Protein AF-A0A6G0T9H3-F1 (afdb_monomer_lite)

Structure (mmCIF, N/CA/C/O backbone):
data_AF-A0A6G0T9H3-F1
#
_entry.id   AF-A0A6G0T9H3-F1
#
loop_
_atom_site.group_PDB
_atom_site.id
_atom_site.type_symbol
_atom_site.label_atom_id
_atom_site.label_alt_id
_atom_site.label_comp_id
_atom_site.label_asym_id
_atom_site.label_entity_id
_atom_site.label_seq_id
_atom_site.pdbx_PDB_ins_code
_atom_site.Cartn_x
_atom_site.Cartn_y
_atom_site.Cartn_z
_atom_site.occupancy
_atom_site.B_iso_or_equiv
_atom_site.auth_seq_id
_atom_site.auth_comp_id
_atom_site.auth_asym_id
_atom_site.auth_atom_id
_atom_site.pdbx_PDB_model_num
ATOM 1 N N . MET A 1 1 ? -51.047 -26.917 -17.873 1.00 32.47 1 MET A N 1
ATOM 2 C CA . MET A 1 1 ? -50.216 -27.443 -18.977 1.00 32.47 1 MET A CA 1
ATOM 3 C C . MET A 1 1 ? -48.774 -27.392 -18.493 1.00 32.47 1 MET A C 1
ATOM 5 O O . MET A 1 1 ? -48.201 -26.317 -18.438 1.00 32.47 1 MET A O 1
ATOM 9 N N . SER A 1 2 ? -48.414 -28.377 -17.665 1.00 25.59 2 SER A N 1
ATOM 10 C CA . SER A 1 2 ? -47.609 -29.581 -17.987 1.00 25.59 2 SER A CA 1
ATOM 11 C C . SER A 1 2 ? -46.122 -29.297 -17.717 1.00 25.59 2 SER A C 1
ATOM 13 O O . SER A 1 2 ? -45.479 -28.662 -18.540 1.00 25.59 2 SER A O 1
ATOM 15 N N . SER A 1 3 ? -45.579 -29.467 -16.505 1.00 21.31 3 SER A N 1
ATOM 16 C CA . SER A 1 3 ? -45.276 -30.705 -15.750 1.00 21.31 3 SER A CA 1
ATOM 17 C C . SER A 1 3 ? -44.363 -31.693 -16.484 1.00 21.31 3 SER A C 1
ATOM 19 O O . SER A 1 3 ? -44.650 -32.020 -17.631 1.00 21.31 3 SER A O 1
ATOM 21 N N . SER A 1 4 ? -43.418 -32.271 -15.720 1.00 24.11 4 SER A N 1
ATOM 22 C CA . SER A 1 4 ? -42.729 -33.572 -15.895 1.00 24.11 4 SER A CA 1
ATOM 23 C C . SER A 1 4 ? -41.318 -33.571 -16.510 1.00 24.11 4 SER A C 1
ATOM 25 O O . SER A 1 4 ? -41.068 -32.803 -17.423 1.00 24.11 4 SER A O 1
ATOM 27 N N . PHE A 1 5 ? -40.335 -34.381 -16.082 1.00 24.72 5 PHE A N 1
ATOM 28 C CA . PHE A 1 5 ? -40.182 -35.352 -14.977 1.00 24.72 5 PHE A CA 1
ATOM 29 C C . PHE A 1 5 ? -38.686 -35.784 -14.918 1.00 24.72 5 PHE A C 1
ATOM 31 O O . PHE A 1 5 ? -37.976 -35.694 -15.918 1.00 24.72 5 PHE A O 1
ATOM 38 N N . PHE A 1 6 ? -38.231 -36.288 -13.763 1.00 23.62 6 PHE A N 1
ATOM 39 C CA . PHE A 1 6 ? -37.007 -37.101 -13.586 1.00 23.62 6 PHE A CA 1
ATOM 40 C C . PHE A 1 6 ? -37.130 -38.479 -14.278 1.00 23.62 6 PHE A C 1
ATOM 42 O O . PHE A 1 6 ? -38.241 -38.888 -14.621 1.00 23.62 6 PHE A O 1
ATOM 49 N N . PRO A 1 7 ? -36.038 -39.269 -14.350 1.00 26.83 7 PRO A N 1
ATOM 50 C CA . PRO A 1 7 ? -36.070 -40.473 -13.511 1.00 26.83 7 PRO A CA 1
ATOM 51 C C . PRO A 1 7 ? -34.747 -40.827 -12.810 1.00 26.83 7 PRO A C 1
ATOM 53 O O . PRO A 1 7 ? -33.648 -40.499 -13.251 1.00 26.83 7 PRO A O 1
ATOM 56 N N . ALA A 1 8 ? -34.914 -41.561 -11.710 1.00 21.44 8 ALA A N 1
ATOM 57 C CA . ALA A 1 8 ? -33.910 -42.285 -10.941 1.00 21.44 8 ALA A CA 1
ATOM 58 C C . ALA A 1 8 ? -34.131 -43.805 -11.097 1.00 21.44 8 ALA A C 1
ATOM 60 O O . ALA A 1 8 ? -35.281 -44.225 -11.194 1.00 21.44 8 ALA A O 1
ATOM 61 N N . GLN A 1 9 ? -33.066 -44.617 -11.027 1.00 23.73 9 GLN A N 1
ATOM 62 C CA . GLN A 1 9 ? -33.073 -46.065 -10.709 1.00 23.73 9 GLN A CA 1
ATOM 63 C C . GLN A 1 9 ? -31.740 -46.397 -9.987 1.00 23.73 9 GLN A C 1
ATOM 65 O O . GLN A 1 9 ? -30.679 -46.076 -10.511 1.00 23.73 9 GLN A O 1
ATOM 70 N N . GLN A 1 10 ? -31.723 -46.696 -8.675 1.00 23.36 10 GLN A N 1
ATOM 71 C CA . GLN A 1 10 ? -31.768 -48.024 -8.001 1.00 23.36 10 GLN A CA 1
ATOM 72 C C . GLN A 1 10 ? -30.747 -49.060 -8.529 1.00 23.36 10 GLN A C 1
ATOM 74 O O . GLN A 1 10 ? -30.873 -49.533 -9.647 1.00 23.36 10 GLN A O 1
ATOM 79 N N . ILE A 1 11 ? -29.610 -49.277 -7.843 1.00 23.06 11 ILE A N 1
ATOM 80 C CA . ILE A 1 11 ? -29.294 -50.295 -6.799 1.00 23.06 11 ILE A CA 1
ATOM 81 C C . ILE A 1 11 ? -29.482 -51.761 -7.240 1.00 23.06 11 ILE A C 1
ATOM 83 O O . ILE A 1 11 ? -30.603 -52.250 -7.211 1.00 23.06 11 ILE A O 1
ATOM 87 N N . VAL A 1 12 ? -28.366 -52.493 -7.422 1.00 23.77 12 VAL A N 1
ATOM 88 C CA . VAL A 1 12 ? -28.207 -53.917 -7.038 1.00 23.77 12 VAL A CA 1
ATOM 89 C C . VAL A 1 12 ? -26.765 -54.170 -6.560 1.00 23.77 12 VAL A C 1
ATOM 91 O O . VAL A 1 12 ? -25.799 -53.731 -7.176 1.00 23.77 12 VAL A O 1
ATOM 94 N N . ARG A 1 13 ? -26.649 -54.873 -5.425 1.00 22.59 13 ARG A N 1
ATOM 95 C CA . ARG A 1 13 ? -25.425 -55.375 -4.779 1.00 22.59 13 ARG A CA 1
ATOM 96 C C . ARG A 1 13 ? -24.992 -56.714 -5.386 1.00 22.59 13 ARG A C 1
ATOM 98 O O . ARG A 1 13 ? -25.834 -57.595 -5.489 1.00 22.59 13 ARG A O 1
ATOM 105 N N . THR A 1 14 ? -23.686 -56.938 -5.535 1.00 24.84 14 THR A N 1
ATOM 106 C CA . THR A 1 14 ? -23.052 -58.261 -5.348 1.00 24.84 14 THR A CA 1
ATOM 107 C C . THR A 1 14 ? -21.639 -58.070 -4.799 1.00 24.84 14 THR A C 1
ATOM 109 O O . THR A 1 14 ? -20.864 -57.287 -5.340 1.00 24.84 14 THR A O 1
ATOM 112 N N . GLY A 1 15 ? -21.332 -58.744 -3.689 1.00 21.84 15 GLY A N 1
ATOM 113 C CA . GLY A 1 15 ? -20.033 -58.693 -3.019 1.00 21.84 15 GLY A CA 1
ATOM 114 C C . GLY A 1 15 ? -19.041 -59.749 -3.513 1.00 21.84 15 GLY A C 1
ATOM 115 O O . GLY A 1 15 ? -19.424 -60.741 -4.124 1.00 21.84 15 GLY A O 1
ATOM 116 N N . GLY A 1 16 ? -17.769 -59.544 -3.169 1.00 23.36 16 GLY A N 1
ATOM 117 C CA . GLY A 1 16 ? -16.684 -60.511 -3.331 1.00 23.36 16 GLY A CA 1
ATOM 118 C C . GLY A 1 16 ? -15.333 -59.905 -2.934 1.00 23.36 16 GLY A C 1
ATOM 119 O O . GLY A 1 16 ? -14.929 -58.899 -3.497 1.00 23.36 16 GLY A O 1
ATOM 120 N N . ARG A 1 17 ? -14.691 -60.502 -1.920 1.00 22.91 17 ARG A N 1
ATOM 121 C CA . ARG A 1 17 ? -13.373 -60.201 -1.302 1.00 22.91 17 ARG A CA 1
ATOM 122 C C . ARG A 1 17 ? -12.240 -60.185 -2.364 1.00 22.91 17 ARG A C 1
ATOM 124 O O . ARG A 1 17 ? -12.425 -60.785 -3.410 1.00 22.91 17 ARG A O 1
ATOM 131 N N . SER A 1 18 ? -11.052 -59.584 -2.217 1.00 23.59 18 SER A N 1
ATOM 132 C CA . SER A 1 18 ? -10.090 -59.542 -1.098 1.00 23.59 18 SER A CA 1
ATOM 133 C C . SER A 1 18 ? -8.851 -58.697 -1.481 1.00 23.59 18 SER A C 1
ATOM 135 O O . SER A 1 18 ? -8.468 -58.738 -2.644 1.00 23.59 18 SER A O 1
ATOM 137 N N . ASN A 1 19 ? -8.182 -58.113 -0.468 1.00 24.11 19 ASN A N 1
ATOM 138 C CA . ASN A 1 19 ? -6.754 -57.708 -0.365 1.00 24.11 19 ASN A CA 1
ATOM 139 C C . ASN A 1 19 ? -6.225 -56.619 -1.335 1.00 24.11 19 ASN A C 1
ATOM 141 O O . ASN A 1 19 ? -6.381 -56.736 -2.536 1.00 24.11 19 ASN A O 1
ATOM 145 N N . GLY A 1 20 ? -5.507 -55.565 -0.933 1.00 23.95 20 GLY A N 1
ATOM 146 C CA . GLY A 1 20 ? -4.978 -55.119 0.355 1.00 23.95 20 GLY A CA 1
ATOM 147 C C . GLY A 1 20 ? -4.081 -53.878 0.151 1.00 23.95 20 GLY A C 1
ATOM 148 O O . GLY A 1 20 ? -3.574 -53.672 -0.947 1.00 23.95 20 GLY A O 1
ATOM 149 N N . SER A 1 21 ? -3.862 -53.119 1.239 1.00 23.83 21 SER A N 1
ATOM 150 C CA . SER A 1 21 ? -2.856 -52.045 1.460 1.00 23.83 21 SER A CA 1
ATOM 151 C C . SER A 1 21 ? -2.963 -50.762 0.600 1.00 23.83 21 SER A C 1
ATOM 153 O O . SER A 1 21 ? -3.179 -50.847 -0.594 1.00 23.83 21 SER A O 1
ATOM 155 N N . LEU A 1 22 ? -2.798 -49.525 1.089 1.00 25.42 22 LEU A N 1
ATOM 156 C CA . LEU A 1 22 ? -2.386 -48.997 2.391 1.00 25.42 22 LEU A CA 1
ATOM 157 C C . LEU A 1 22 ? -2.904 -47.535 2.518 1.00 25.42 22 LEU A C 1
ATOM 159 O O . LEU A 1 22 ? -2.612 -46.701 1.670 1.00 25.42 22 LEU A O 1
ATOM 163 N N . LEU A 1 23 ? -3.697 -47.298 3.567 1.00 25.09 23 LEU A N 1
ATOM 164 C CA . LEU A 1 23 ? -3.908 -46.096 4.399 1.00 25.09 23 LEU A CA 1
ATOM 165 C C . LEU A 1 23 ? -3.579 -44.676 3.873 1.00 25.09 23 LEU A C 1
ATOM 167 O O . LEU A 1 23 ? -2.439 -44.224 3.934 1.00 25.09 23 LEU A O 1
ATOM 171 N N . ASP A 1 24 ? -4.649 -43.915 3.622 1.00 21.02 24 ASP A N 1
ATOM 172 C CA . ASP A 1 24 ? -4.854 -42.589 4.223 1.00 21.02 24 ASP A CA 1
ATOM 173 C C . ASP A 1 24 ? -5.314 -42.760 5.687 1.00 21.02 24 ASP A C 1
ATOM 175 O O . ASP A 1 24 ? -6.111 -43.658 5.973 1.00 21.02 24 ASP A O 1
ATOM 179 N N . ALA A 1 25 ? -4.868 -41.883 6.598 1.00 23.23 25 ALA A N 1
ATOM 180 C CA . ALA A 1 25 ? -5.746 -40.919 7.284 1.00 23.23 25 ALA A CA 1
ATOM 181 C C . ALA A 1 25 ? -5.296 -40.470 8.700 1.00 23.23 25 ALA A C 1
ATOM 183 O O . ALA A 1 25 ? -4.863 -41.253 9.540 1.00 23.23 25 ALA A O 1
ATOM 184 N N . HIS A 1 26 ? -5.606 -39.192 8.953 1.00 23.41 26 HIS A N 1
ATOM 185 C CA . HIS A 1 26 ? -6.187 -38.622 10.179 1.00 23.41 26 HIS A CA 1
ATOM 186 C C . HIS A 1 26 ? -5.320 -38.124 11.358 1.00 23.41 26 HIS A C 1
ATOM 188 O O . HIS A 1 26 ? -4.747 -38.869 12.146 1.00 23.41 26 HIS A O 1
ATOM 194 N N . LEU A 1 27 ? -5.414 -36.795 11.546 1.00 23.56 27 LEU A N 1
ATOM 195 C CA . LEU A 1 27 ? -5.827 -36.113 12.786 1.00 23.56 27 LEU A CA 1
ATOM 196 C C . LEU A 1 27 ? -6.511 -37.023 13.826 1.00 23.56 27 LEU A C 1
ATOM 198 O O . LEU A 1 27 ? -7.552 -37.565 13.491 1.00 23.56 27 LEU A O 1
ATOM 202 N N . VAL A 1 28 ? -6.068 -37.005 15.094 1.00 22.39 28 VAL A N 1
ATOM 203 C CA . VAL A 1 28 ? -6.914 -36.883 16.310 1.00 22.39 28 VAL A CA 1
ATOM 204 C C . VAL A 1 28 ? -6.050 -36.423 17.506 1.00 22.39 28 VAL A C 1
ATOM 206 O O . VAL A 1 28 ? -4.902 -36.821 17.675 1.00 22.39 28 VAL A O 1
ATOM 209 N N . GLN A 1 29 ? -6.672 -35.558 18.312 1.00 23.33 29 GLN A N 1
ATOM 210 C CA . GLN A 1 29 ? -6.387 -35.073 19.670 1.00 23.33 29 GLN A CA 1
ATOM 211 C C . GLN A 1 29 ? -5.659 -36.026 20.642 1.00 23.33 29 GLN A C 1
ATOM 213 O O . GLN A 1 29 ? -5.898 -37.230 20.638 1.00 23.33 29 GLN A O 1
ATOM 218 N N . ARG A 1 30 ? -4.967 -35.448 21.640 1.00 22.20 30 ARG A N 1
ATOM 219 C CA . ARG A 1 30 ? -4.959 -35.988 23.013 1.00 22.20 30 ARG A CA 1
ATOM 220 C C . ARG A 1 30 ? -4.996 -34.889 24.076 1.00 22.20 30 ARG A C 1
ATOM 222 O O . ARG A 1 30 ? -4.241 -33.923 24.031 1.00 22.20 30 ARG A O 1
ATOM 229 N N . THR A 1 31 ? -5.872 -35.123 25.043 1.00 21.88 31 THR A N 1
ATOM 230 C CA . THR A 1 31 ? -6.100 -34.405 26.296 1.00 21.88 31 THR A CA 1
ATOM 231 C C . THR A 1 31 ? -5.729 -35.342 27.459 1.00 21.88 31 THR A C 1
ATOM 233 O O . THR A 1 31 ? -5.917 -36.549 27.335 1.00 21.88 31 THR A O 1
ATOM 236 N N . VAL A 1 32 ? -5.311 -34.753 28.588 1.00 22.38 32 VAL A N 1
ATOM 237 C CA . VAL A 1 32 ? -5.309 -35.274 29.979 1.00 22.38 32 VAL A CA 1
ATOM 238 C C . VAL A 1 32 ? -4.311 -36.386 30.359 1.00 22.38 32 VAL A C 1
ATOM 240 O O . VAL A 1 32 ? -4.460 -37.540 29.982 1.00 22.38 32 VAL A O 1
ATOM 243 N N . PHE A 1 33 ? -3.399 -36.039 31.275 1.00 24.25 33 PHE A N 1
ATOM 244 C CA . PHE A 1 33 ? -3.137 -36.808 32.498 1.00 24.25 33 PHE A CA 1
ATOM 245 C C . PHE A 1 33 ? -3.009 -35.816 33.659 1.00 24.25 33 PHE A C 1
ATOM 247 O O . PHE A 1 33 ? -2.311 -34.810 33.543 1.00 24.25 33 PHE A O 1
ATOM 254 N N . GLY A 1 34 ? -3.737 -36.079 34.741 1.00 21.20 34 GLY A N 1
ATOM 255 C CA . GLY A 1 34 ? -3.581 -35.408 36.023 1.00 21.20 34 GLY A CA 1
ATOM 256 C C . GLY A 1 34 ? -2.979 -36.378 37.027 1.00 21.20 34 GLY A C 1
ATOM 257 O O . GLY A 1 34 ? -3.357 -37.542 37.034 1.00 21.20 34 GLY A O 1
ATOM 258 N N . GLU A 1 35 ? -2.098 -35.879 37.885 1.00 24.77 35 GLU A N 1
ATOM 259 C CA . GLU A 1 35 ? -1.758 -36.483 39.172 1.00 24.77 35 GLU A CA 1
ATOM 260 C C . GLU A 1 35 ? -1.534 -35.344 40.170 1.00 24.77 35 GLU A C 1
ATOM 262 O O . GLU A 1 35 ? -0.871 -34.350 39.867 1.00 24.77 35 GLU A O 1
ATOM 267 N N . GLY A 1 36 ? -2.178 -35.449 41.331 1.00 21.06 36 GLY A N 1
ATOM 268 C CA . GLY A 1 36 ? -2.088 -34.480 42.416 1.00 21.06 36 GLY A CA 1
ATOM 269 C C . GLY A 1 36 ? -1.094 -34.915 43.483 1.00 21.06 36 GLY A C 1
ATOM 270 O O . GLY A 1 36 ? -0.898 -36.105 43.676 1.00 21.06 36 GLY A O 1
ATOM 271 N N . PHE A 1 37 ? -0.546 -33.953 44.228 1.00 22.45 37 PHE A N 1
ATOM 272 C CA . PHE A 1 37 ? -0.015 -34.172 45.574 1.00 22.45 37 PHE A CA 1
ATOM 273 C C . PHE A 1 37 ? -0.170 -32.898 46.422 1.00 22.45 37 PHE A C 1
ATOM 275 O O . PHE A 1 37 ? 0.150 -31.792 45.990 1.00 22.45 37 PHE A O 1
ATOM 282 N N . HIS A 1 38 ? -0.698 -33.084 47.632 1.00 24.45 38 HIS A N 1
ATOM 283 C CA . HIS A 1 38 ? -0.816 -32.116 48.733 1.00 24.45 38 HIS A CA 1
ATOM 284 C C . HIS A 1 38 ? 0.286 -32.424 49.793 1.00 24.45 38 HIS A C 1
ATOM 286 O O . HIS A 1 38 ? 1.034 -33.382 49.603 1.00 24.45 38 HIS A O 1
ATOM 292 N N . PRO A 1 39 ? 0.482 -31.623 50.864 1.00 31.56 39 PRO A N 1
ATOM 293 C CA . PRO A 1 39 ? 1.781 -31.044 51.211 1.00 31.56 39 PRO A CA 1
ATOM 294 C C . PRO A 1 39 ? 2.389 -31.589 52.518 1.00 31.56 39 PRO A C 1
ATOM 296 O O . PRO A 1 39 ? 1.687 -32.142 53.361 1.00 31.56 39 PRO A O 1
ATOM 299 N N . SER A 1 40 ? 3.682 -31.336 52.751 1.00 23.05 40 SER A N 1
ATOM 300 C CA . SER A 1 40 ? 4.315 -31.552 54.060 1.00 23.05 40 SER A CA 1
ATOM 301 C C . SER A 1 40 ? 5.162 -30.358 54.518 1.00 23.05 40 SER A C 1
ATOM 303 O O . SER A 1 40 ? 6.014 -29.843 53.799 1.00 23.05 40 SER A O 1
ATOM 305 N N . THR A 1 41 ? 4.861 -29.959 55.748 1.00 23.05 41 THR A N 1
ATOM 306 C CA . THR A 1 41 ? 5.392 -28.943 56.673 1.00 23.05 41 THR A CA 1
ATOM 307 C C . THR A 1 41 ? 6.806 -29.205 57.212 1.00 23.05 41 THR A C 1
ATOM 309 O O . THR A 1 41 ? 7.137 -30.368 57.356 1.00 23.05 41 THR A O 1
ATOM 312 N N . TYR A 1 42 ? 7.549 -28.147 57.603 1.00 24.69 42 TYR A N 1
ATOM 313 C CA . TYR A 1 42 ? 8.480 -27.960 58.766 1.00 24.69 42 TYR A CA 1
ATOM 314 C C . TYR A 1 42 ? 9.109 -26.536 58.603 1.00 24.69 42 TYR A C 1
ATOM 316 O O . TYR A 1 42 ? 9.519 -26.213 57.494 1.00 24.69 42 TYR A O 1
ATOM 324 N N . GLY A 1 43 ? 9.073 -25.529 59.503 1.00 22.23 43 GLY A N 1
ATOM 325 C CA . GLY A 1 43 ? 9.465 -25.417 60.929 1.00 22.23 43 GLY A CA 1
ATOM 326 C C . GLY A 1 43 ? 11.004 -25.333 61.060 1.00 22.23 43 GLY A C 1
ATOM 327 O O . GLY A 1 43 ? 11.640 -26.281 60.637 1.00 22.23 43 GLY A O 1
ATOM 328 N N . GLY A 1 44 ? 11.728 -24.326 61.582 1.00 22.97 44 GLY A N 1
ATOM 329 C CA . GLY A 1 44 ? 11.481 -23.032 62.231 1.00 22.97 44 GLY A CA 1
ATOM 330 C C . GLY A 1 44 ? 12.820 -22.390 62.714 1.00 22.97 44 GLY A C 1
ATOM 331 O O . GLY A 1 44 ? 13.816 -23.086 62.865 1.00 22.97 44 GLY A O 1
ATOM 332 N N . THR A 1 45 ? 12.789 -21.064 62.953 1.00 23.69 45 THR A N 1
ATOM 333 C CA . THR A 1 45 ? 13.514 -20.212 63.954 1.00 23.69 45 THR A CA 1
ATOM 334 C C . THR A 1 45 ? 15.047 -19.945 64.002 1.00 23.69 45 THR A C 1
ATOM 336 O O . THR A 1 45 ? 15.817 -20.837 64.320 1.00 23.69 45 THR A O 1
ATOM 339 N N . GLN A 1 46 ? 15.378 -18.627 63.895 1.00 24.30 46 GLN A N 1
ATOM 340 C CA . GLN A 1 46 ? 16.213 -17.717 64.758 1.00 24.30 46 GLN A CA 1
ATOM 341 C C . GLN A 1 46 ? 17.727 -18.008 64.985 1.00 24.30 46 GLN A C 1
ATOM 343 O O . GLN A 1 46 ? 18.113 -19.158 65.047 1.00 24.30 46 GLN A O 1
ATOM 348 N N . HIS A 1 47 ? 18.692 -17.078 65.160 1.00 25.38 47 HIS A N 1
ATOM 349 C CA . HIS A 1 47 ? 18.803 -15.635 65.488 1.00 25.38 47 HIS A CA 1
ATOM 350 C C . HIS A 1 47 ? 20.202 -15.111 65.027 1.00 25.38 47 HIS A C 1
ATOM 352 O O . HIS A 1 47 ? 21.159 -15.874 65.031 1.00 25.38 47 HIS A O 1
ATOM 358 N N . GLY A 1 48 ? 20.377 -13.836 64.640 1.00 23.09 48 GLY A N 1
ATOM 359 C CA . GLY A 1 48 ? 21.168 -12.863 65.434 1.00 23.09 48 GLY A CA 1
ATOM 360 C C . GLY A 1 48 ? 22.209 -12.117 64.564 1.00 23.09 48 GLY A C 1
ATOM 361 O O . GLY A 1 48 ? 22.901 -12.755 63.782 1.00 23.09 48 GLY A O 1
ATOM 362 N N . GLY A 1 49 ? 22.270 -10.776 64.619 1.00 21.98 49 GLY A N 1
ATOM 363 C CA . GLY A 1 49 ? 22.912 -9.939 63.583 1.00 21.98 49 GLY A CA 1
ATOM 364 C C . GLY A 1 49 ? 24.111 -9.073 63.989 1.00 21.98 49 GLY A C 1
ATOM 365 O O . GLY A 1 49 ? 24.542 -9.102 65.132 1.00 21.98 49 GLY A O 1
ATOM 366 N N . ARG A 1 50 ? 24.600 -8.256 63.040 1.00 22.56 50 ARG A N 1
ATOM 367 C CA . ARG A 1 50 ? 25.018 -6.837 63.170 1.00 22.56 50 ARG A CA 1
ATOM 368 C C . ARG A 1 50 ? 25.500 -6.295 61.814 1.00 22.56 50 ARG A C 1
ATOM 370 O O . ARG A 1 50 ? 25.877 -7.048 60.928 1.00 22.56 50 ARG A O 1
ATOM 377 N N . SER A 1 51 ? 25.391 -4.979 61.656 1.00 22.66 51 SER A N 1
ATOM 378 C CA . SER A 1 51 ? 25.395 -4.220 60.400 1.00 22.66 51 SER A CA 1
ATOM 379 C C . SER A 1 51 ? 26.787 -3.845 59.877 1.00 22.66 51 SER A C 1
ATOM 381 O O . SER A 1 51 ? 27.590 -3.381 60.680 1.00 22.66 51 SER A O 1
ATOM 383 N N . VAL A 1 52 ? 26.987 -3.844 58.550 1.00 22.84 52 VAL A N 1
ATOM 384 C CA . VAL A 1 52 ? 27.829 -2.873 57.808 1.00 22.84 52 VAL A CA 1
ATOM 385 C C . VAL A 1 52 ? 27.280 -2.749 56.369 1.00 22.84 52 VAL A C 1
ATOM 387 O O . VAL A 1 52 ? 26.971 -3.751 55.733 1.00 22.84 52 VAL A O 1
ATOM 390 N N . VAL A 1 53 ? 27.131 -1.525 55.860 1.00 24.45 53 VAL A N 1
ATOM 391 C CA . VAL A 1 53 ? 26.732 -1.135 54.483 1.00 24.45 53 VAL A CA 1
ATOM 392 C C . VAL A 1 53 ? 27.750 -0.065 54.027 1.00 24.45 53 VAL A C 1
ATOM 394 O O . VAL A 1 53 ? 28.238 0.627 54.923 1.00 24.45 53 VAL A O 1
ATOM 397 N N . PRO A 1 54 ? 28.063 0.171 52.724 1.00 33.12 54 PRO A N 1
ATOM 398 C CA . PRO A 1 54 ? 27.489 -0.386 51.484 1.00 33.12 54 PRO A CA 1
ATOM 399 C C . PRO A 1 54 ? 28.512 -0.947 50.470 1.00 33.12 54 PRO A C 1
ATOM 401 O O . PRO A 1 54 ? 29.626 -0.451 50.330 1.00 33.12 54 PRO A O 1
ATOM 404 N N . THR A 1 55 ? 28.067 -1.852 49.593 1.00 23.95 55 THR A N 1
ATOM 405 C CA . THR A 1 55 ? 28.527 -1.838 48.189 1.00 23.95 55 THR A CA 1
ATOM 406 C C . THR A 1 55 ? 27.449 -2.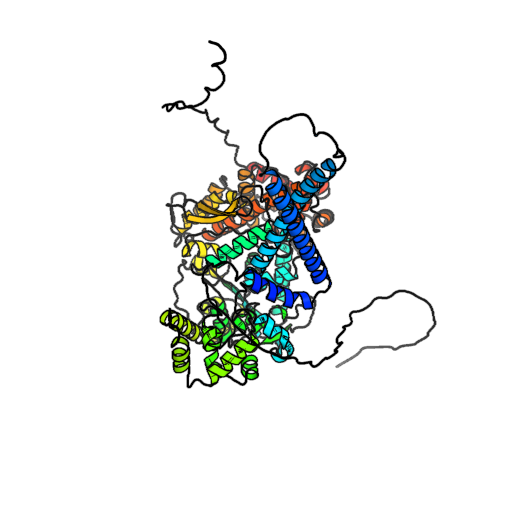410 47.271 1.00 23.95 55 THR A C 1
ATOM 408 O O . THR A 1 55 ? 26.946 -3.515 47.452 1.00 23.95 55 THR A O 1
ATOM 411 N N . ILE A 1 56 ? 27.027 -1.580 46.321 1.00 30.19 56 ILE A N 1
ATOM 412 C CA . ILE A 1 56 ? 25.942 -1.823 45.373 1.00 30.19 56 ILE A CA 1
ATOM 413 C C . ILE A 1 56 ? 26.514 -2.612 44.194 1.00 30.19 56 ILE A C 1
ATOM 415 O O . ILE A 1 56 ? 27.042 -2.002 43.277 1.00 30.19 56 ILE A O 1
ATOM 419 N N . THR A 1 57 ? 26.394 -3.941 44.208 1.00 28.14 57 THR A N 1
ATOM 420 C CA . THR A 1 57 ? 26.507 -4.824 43.023 1.00 28.14 57 THR A CA 1
ATOM 421 C C . THR A 1 57 ? 26.083 -6.251 43.405 1.00 28.14 57 THR A C 1
ATOM 423 O O . THR A 1 57 ? 26.908 -7.111 43.682 1.00 28.14 57 THR A O 1
ATOM 426 N N . GLY A 1 58 ? 24.778 -6.537 43.446 1.00 28.58 58 GLY A N 1
ATOM 427 C CA . GLY A 1 58 ? 24.314 -7.904 43.761 1.00 28.58 58 GLY A CA 1
ATOM 428 C C . GLY A 1 58 ? 22.863 -8.247 43.419 1.00 28.58 58 GLY A C 1
ATOM 429 O O . GLY A 1 58 ? 22.472 -9.406 43.490 1.00 28.58 58 GLY A O 1
ATOM 430 N N . CYS A 1 59 ? 22.042 -7.280 42.998 1.00 26.45 59 CYS A N 1
ATOM 431 C CA . CYS A 1 59 ? 20.597 -7.502 42.855 1.00 26.45 59 CYS A CA 1
ATOM 432 C C . CYS A 1 59 ? 20.183 -8.209 41.541 1.00 26.45 59 CYS A C 1
ATOM 434 O O . CYS A 1 59 ? 19.019 -8.571 41.377 1.00 26.45 59 CYS A O 1
ATOM 436 N N . THR A 1 60 ? 21.108 -8.427 40.601 1.00 31.89 60 THR A N 1
ATOM 437 C CA . THR A 1 60 ? 20.823 -9.039 39.289 1.00 31.89 60 THR A CA 1
ATOM 438 C C . THR A 1 60 ? 20.995 -10.560 39.284 1.00 31.89 60 THR A C 1
ATOM 440 O O . THR A 1 60 ? 20.200 -11.251 38.657 1.00 31.89 60 THR A O 1
ATOM 443 N N . ALA A 1 61 ? 21.960 -11.110 40.029 1.00 31.08 61 ALA A N 1
ATOM 444 C CA . ALA A 1 61 ? 22.219 -12.554 40.045 1.00 31.08 61 ALA A CA 1
ATOM 445 C C . ALA A 1 61 ? 21.116 -13.341 40.777 1.00 31.08 61 ALA A C 1
ATOM 447 O O . ALA A 1 61 ? 20.657 -14.369 40.289 1.00 31.08 61 ALA A O 1
ATOM 448 N N . GLN A 1 62 ? 20.613 -12.808 41.894 1.00 29.67 62 GLN A N 1
ATOM 449 C CA . GLN A 1 62 ? 19.590 -13.468 42.714 1.00 29.67 62 GLN A CA 1
ATOM 450 C C . GLN A 1 62 ? 18.194 -13.445 42.059 1.00 29.67 62 GLN A C 1
ATOM 452 O O . GLN A 1 62 ? 17.401 -14.364 42.245 1.00 29.67 62 GLN A O 1
ATOM 457 N N . LYS A 1 63 ? 17.913 -12.431 41.225 1.00 31.42 63 LYS A N 1
ATOM 458 C CA . LYS A 1 63 ? 16.686 -12.351 40.410 1.00 31.42 63 LYS A CA 1
ATOM 459 C C . LYS A 1 63 ? 16.736 -13.260 39.180 1.00 31.42 63 LYS A C 1
ATOM 461 O O . LYS A 1 63 ? 15.709 -13.823 38.818 1.00 31.42 63 LYS A O 1
ATOM 466 N N . CYS A 1 64 ? 17.914 -13.448 38.578 1.00 32.19 64 CYS A N 1
ATOM 467 C CA . CYS A 1 64 ? 18.106 -14.444 37.521 1.00 32.19 64 CYS A CA 1
ATOM 468 C C . CYS A 1 64 ? 17.970 -15.875 38.059 1.00 32.19 64 CYS A C 1
ATOM 470 O O . CYS A 1 64 ? 17.360 -16.701 37.393 1.00 32.19 64 CYS A O 1
ATOM 472 N N . PHE A 1 65 ? 18.458 -16.153 39.273 1.00 30.55 65 PHE A N 1
ATOM 473 C CA . PHE A 1 65 ? 18.359 -17.481 39.890 1.00 30.55 65 PHE A CA 1
ATOM 474 C C . PHE A 1 65 ? 16.899 -17.905 40.128 1.00 30.55 65 PHE A C 1
ATOM 476 O O . PHE A 1 65 ? 16.492 -18.980 39.706 1.00 30.55 65 PHE A O 1
ATOM 483 N N . LEU A 1 66 ? 16.071 -17.008 40.680 1.00 33.66 66 LEU A N 1
ATOM 484 C CA . LEU A 1 66 ? 14.645 -17.270 40.932 1.00 33.66 66 LEU A CA 1
ATOM 485 C C . LEU A 1 66 ? 13.807 -17.406 39.647 1.00 33.66 66 LEU A C 1
ATOM 487 O O . LEU A 1 66 ? 12.809 -18.124 39.631 1.00 33.66 66 LEU A O 1
ATOM 491 N N . PHE A 1 67 ? 14.199 -16.726 38.565 1.00 33.09 67 PHE A N 1
ATOM 492 C CA . PHE A 1 67 ? 13.521 -16.829 37.269 1.00 33.09 67 PHE A CA 1
ATOM 493 C C . PHE A 1 67 ? 13.904 -18.118 36.524 1.00 33.09 67 PHE A C 1
ATOM 495 O O . PHE A 1 67 ? 13.057 -18.738 35.884 1.00 33.09 67 PHE A O 1
ATOM 502 N N . VAL A 1 68 ? 15.166 -18.545 36.642 1.00 35.88 68 VAL A N 1
ATOM 503 C CA . VAL A 1 68 ? 15.682 -19.781 36.038 1.00 35.88 68 VAL A CA 1
ATOM 504 C C . VAL A 1 68 ? 15.187 -21.019 36.785 1.00 35.88 68 VAL A C 1
ATOM 506 O O . VAL A 1 68 ? 14.808 -21.980 36.124 1.00 35.88 68 VAL A O 1
ATOM 509 N N . ASP A 1 69 ? 15.084 -20.990 38.117 1.00 33.12 69 ASP A N 1
ATOM 510 C CA . ASP A 1 69 ? 14.530 -22.112 38.895 1.00 33.12 69 ASP A CA 1
ATOM 511 C C . ASP A 1 69 ? 13.047 -22.367 38.585 1.00 33.12 69 ASP A C 1
ATOM 513 O O . ASP A 1 69 ? 12.625 -23.518 38.490 1.00 33.12 69 ASP A O 1
ATOM 517 N N . SER A 1 70 ? 12.266 -21.308 38.344 1.00 34.78 70 SER A N 1
ATOM 518 C CA . SER A 1 70 ? 10.857 -21.421 37.931 1.00 34.78 70 SER A CA 1
ATOM 519 C C . SER A 1 70 ? 10.712 -21.986 36.507 1.00 34.78 70 SER A C 1
ATOM 521 O O . SER A 1 70 ? 9.788 -22.740 36.222 1.00 34.78 70 SER A O 1
ATOM 523 N N . PHE A 1 71 ? 11.654 -21.670 35.609 1.00 34.59 71 PHE A N 1
ATOM 524 C CA . PHE A 1 71 ? 11.651 -22.120 34.209 1.00 34.59 71 PHE A CA 1
ATOM 525 C C . PHE A 1 71 ? 12.261 -23.526 34.022 1.00 34.59 71 PHE A C 1
ATOM 527 O O . PHE A 1 71 ? 11.889 -24.268 33.114 1.00 34.59 71 PHE A O 1
ATOM 534 N N . ALA A 1 72 ? 13.193 -23.926 34.891 1.00 38.59 72 ALA A N 1
ATOM 535 C CA . ALA A 1 72 ? 13.861 -25.227 34.850 1.00 38.59 72 ALA A CA 1
ATOM 536 C C . ALA A 1 72 ? 12.992 -26.384 35.377 1.00 38.59 72 ALA A C 1
ATOM 538 O O . ALA A 1 72 ? 13.306 -27.545 35.102 1.00 38.59 72 ALA A O 1
ATOM 539 N N . GLN A 1 73 ? 11.895 -26.093 36.089 1.00 37.97 73 GLN A N 1
ATOM 540 C CA . GLN A 1 73 ? 10.929 -27.108 36.527 1.00 37.97 73 GLN A CA 1
ATOM 541 C C . GLN A 1 73 ? 10.144 -27.739 35.361 1.00 37.97 73 GLN A C 1
ATOM 543 O O . GLN A 1 73 ? 9.680 -28.867 35.498 1.00 37.97 73 GLN A O 1
ATOM 548 N N . GLU A 1 74 ? 10.060 -27.082 34.199 1.00 38.03 74 GLU A N 1
ATOM 549 C CA . GLU A 1 74 ? 9.267 -27.563 33.054 1.00 38.03 74 GLU A CA 1
ATOM 550 C C . GLU A 1 74 ? 10.083 -28.338 31.995 1.00 38.03 74 GLU A C 1
ATOM 552 O O . GLU A 1 74 ? 9.505 -29.004 31.136 1.00 38.03 74 GLU A O 1
ATOM 557 N N . HIS A 1 75 ? 11.426 -28.327 32.051 1.00 38.66 75 HIS A N 1
ATOM 558 C CA . HIS A 1 75 ? 12.269 -28.930 31.006 1.00 38.66 75 HIS A CA 1
ATOM 559 C C . HIS A 1 75 ? 13.532 -29.631 31.544 1.00 38.66 75 HIS A C 1
ATOM 561 O O . HIS A 1 75 ? 14.598 -29.034 31.716 1.00 38.66 75 HIS A O 1
ATOM 567 N N . HIS A 1 76 ? 13.440 -30.955 31.713 1.00 37.19 76 HIS A N 1
ATOM 568 C CA . HIS A 1 76 ? 14.491 -31.825 32.266 1.00 37.19 76 HIS A CA 1
ATOM 569 C C . HIS A 1 76 ? 15.842 -31.753 31.513 1.00 37.19 76 HIS A C 1
ATOM 571 O O . HIS A 1 76 ? 16.908 -31.881 32.118 1.00 37.19 76 HIS A O 1
ATOM 577 N N . SER A 1 77 ? 15.818 -31.497 30.200 1.00 35.94 77 SER A N 1
ATOM 578 C CA . SER A 1 77 ? 17.011 -31.393 29.341 1.00 35.94 77 SER A CA 1
ATOM 579 C C . SER A 1 77 ? 17.814 -30.106 29.574 1.00 35.94 77 SER A C 1
ATOM 581 O O . SER A 1 77 ? 19.034 -30.100 29.434 1.00 35.94 77 SER A O 1
ATOM 583 N N . ILE A 1 78 ? 17.142 -29.016 29.963 1.00 39.62 78 ILE A N 1
ATOM 584 C CA . ILE A 1 78 ? 17.767 -27.708 30.223 1.00 39.62 78 ILE A CA 1
ATOM 585 C C . ILE A 1 78 ? 18.439 -27.709 31.602 1.00 39.62 78 ILE A C 1
ATOM 587 O O . ILE A 1 78 ? 19.537 -27.177 31.758 1.00 39.62 78 ILE A O 1
ATOM 591 N N . ARG A 1 79 ? 17.832 -28.393 32.581 1.00 40.12 79 ARG A N 1
ATOM 592 C CA . ARG A 1 79 ? 18.398 -28.591 33.923 1.00 40.12 79 ARG A CA 1
ATOM 593 C C . ARG A 1 79 ? 19.736 -29.338 33.886 1.00 40.12 79 ARG A C 1
ATOM 595 O O . ARG A 1 79 ? 20.672 -28.934 34.568 1.00 40.12 79 ARG A O 1
ATOM 602 N N . GLN A 1 80 ? 19.844 -30.384 33.062 1.00 40.09 80 GLN A N 1
ATOM 603 C CA . GLN A 1 80 ? 21.094 -31.133 32.866 1.00 40.09 80 GLN A CA 1
ATOM 604 C C . GLN A 1 80 ? 22.201 -30.264 32.252 1.00 40.09 80 GLN A C 1
ATOM 606 O O . GLN A 1 80 ? 23.329 -30.262 32.744 1.00 40.09 80 GLN A O 1
ATOM 611 N N . LEU A 1 81 ? 21.872 -29.454 31.240 1.00 41.00 81 LEU A N 1
ATOM 612 C CA . LEU A 1 81 ? 22.836 -28.544 30.615 1.00 41.00 81 LEU A CA 1
ATOM 613 C C . LEU A 1 81 ? 23.344 -27.482 31.608 1.00 41.00 81 LEU A C 1
ATOM 615 O O . LEU A 1 81 ? 24.539 -27.204 31.668 1.00 41.00 81 LEU A O 1
ATOM 619 N N . PHE A 1 82 ? 22.442 -26.928 32.423 1.00 41.75 82 PHE A N 1
ATOM 620 C CA . PHE A 1 82 ? 22.772 -25.918 33.428 1.00 41.75 82 PHE A CA 1
ATOM 621 C C . PHE A 1 82 ? 23.631 -26.482 34.568 1.00 41.75 82 PHE A C 1
ATOM 623 O O . PHE A 1 82 ? 24.650 -25.886 34.909 1.00 41.75 82 PHE A O 1
ATOM 630 N N . LEU A 1 83 ? 23.281 -27.658 35.105 1.00 40.94 83 LEU A N 1
ATOM 631 C CA . LEU A 1 83 ? 24.076 -28.340 36.135 1.00 40.94 83 LEU A CA 1
ATOM 632 C C . LEU A 1 83 ? 25.482 -28.685 35.631 1.00 40.94 83 LEU A C 1
ATOM 634 O O . LEU A 1 83 ? 26.453 -28.503 36.362 1.00 40.94 83 LEU A O 1
ATOM 638 N N . THR A 1 84 ? 25.602 -29.087 34.363 1.00 41.91 84 THR A N 1
ATOM 639 C CA . THR A 1 84 ? 26.901 -29.364 33.733 1.00 41.91 84 THR A CA 1
ATOM 640 C C . THR A 1 84 ? 27.747 -28.089 33.617 1.00 41.91 84 THR A C 1
ATOM 642 O O . THR A 1 84 ? 28.938 -28.107 33.920 1.00 41.91 84 THR A O 1
ATOM 645 N N . CYS A 1 85 ? 27.143 -26.951 33.249 1.00 40.62 85 CYS A N 1
ATOM 646 C CA . CYS A 1 85 ? 27.845 -25.664 33.200 1.00 40.62 85 CYS A CA 1
ATOM 647 C C . CYS A 1 85 ? 28.273 -25.158 34.587 1.00 40.62 85 CYS A C 1
ATOM 649 O O . CYS A 1 85 ? 29.365 -24.606 34.716 1.00 40.62 85 CYS A O 1
ATOM 651 N N . VAL A 1 86 ? 27.448 -25.351 35.622 1.00 40.97 86 VAL A N 1
ATOM 652 C CA . VAL A 1 86 ? 27.782 -24.956 37.002 1.00 40.97 86 VAL A CA 1
ATOM 653 C C . VAL A 1 86 ? 28.923 -25.814 37.555 1.00 40.97 86 VAL A C 1
ATOM 655 O O . VAL A 1 86 ? 29.883 -25.260 38.084 1.00 40.97 86 VAL A O 1
ATOM 658 N N . GLN A 1 87 ? 28.897 -27.133 37.335 1.00 39.44 87 GLN A N 1
ATOM 659 C CA . GLN A 1 87 ? 29.994 -28.031 37.727 1.00 39.44 87 GLN A CA 1
ATOM 660 C C . GLN A 1 87 ? 31.315 -27.691 37.017 1.00 39.44 87 GLN A C 1
ATOM 662 O O . GLN A 1 87 ? 32.379 -27.730 37.633 1.00 39.44 87 GLN A O 1
ATOM 667 N N . GLN A 1 88 ? 31.268 -27.296 35.739 1.00 38.97 88 GLN A N 1
ATOM 668 C CA . GLN A 1 88 ? 32.457 -26.846 35.002 1.00 38.97 88 GLN A CA 1
ATOM 669 C C . GLN A 1 88 ? 33.003 -25.501 35.515 1.00 38.97 88 GLN A C 1
ATOM 671 O O . GLN A 1 88 ? 34.217 -25.292 35.518 1.00 38.97 88 GLN A O 1
ATOM 676 N N . LEU A 1 89 ? 32.131 -24.602 35.982 1.00 39.41 89 LEU A N 1
ATOM 677 C CA . LEU A 1 89 ? 32.518 -23.326 36.592 1.00 39.41 89 LEU A CA 1
ATOM 678 C C . LEU A 1 89 ? 33.131 -23.505 37.988 1.00 39.41 89 LEU A C 1
ATOM 680 O O . LEU A 1 89 ? 34.125 -22.846 38.291 1.00 39.41 89 LEU A O 1
ATOM 684 N N . GLU A 1 90 ? 32.598 -24.412 38.811 1.00 36.56 90 GLU A N 1
ATOM 685 C CA . GLU A 1 90 ? 33.188 -24.764 40.112 1.00 36.56 90 GLU A CA 1
ATOM 686 C C . GLU A 1 90 ? 34.561 -25.432 39.950 1.00 36.56 90 GLU A C 1
ATOM 688 O O . GLU A 1 90 ? 35.513 -25.068 40.643 1.00 36.56 90 GLU A O 1
ATOM 693 N N . PHE A 1 91 ? 34.711 -26.327 38.967 1.00 36.75 91 PHE A N 1
ATOM 694 C CA . PHE A 1 91 ? 35.998 -26.946 38.634 1.00 36.75 91 PHE A CA 1
ATOM 695 C C . PHE A 1 91 ? 37.043 -25.910 38.179 1.00 36.75 91 PHE A C 1
ATOM 697 O O . PHE A 1 91 ? 38.205 -25.965 38.586 1.00 36.75 91 PHE A O 1
ATOM 704 N N . TYR A 1 92 ? 36.626 -24.909 37.395 1.00 36.59 92 TYR A N 1
ATOM 705 C CA . TYR A 1 92 ? 37.484 -23.800 36.967 1.00 36.59 92 TYR A CA 1
ATOM 706 C C . TYR A 1 92 ? 37.898 -22.884 38.132 1.00 36.59 92 TYR A C 1
ATOM 708 O O . TYR A 1 92 ? 39.050 -22.449 38.193 1.00 36.59 92 TYR A O 1
ATOM 716 N N . TYR A 1 93 ? 36.996 -22.619 39.083 1.00 38.12 93 TYR A N 1
ATOM 717 C CA . TYR A 1 93 ? 37.321 -21.857 40.293 1.00 38.12 93 TYR A CA 1
ATOM 718 C C . TYR A 1 93 ? 38.329 -22.595 41.181 1.00 38.12 93 TYR A C 1
ATOM 720 O O . TYR A 1 93 ? 39.269 -21.965 41.666 1.00 38.12 93 TYR A O 1
ATOM 728 N N . HIS A 1 94 ? 38.203 -23.918 41.326 1.00 37.53 94 HIS A N 1
ATOM 729 C CA . HIS A 1 94 ? 39.172 -24.737 42.061 1.00 37.53 94 HIS A CA 1
ATOM 730 C C . HIS A 1 94 ? 40.553 -24.780 41.389 1.00 37.53 94 HIS A C 1
ATOM 732 O O . HIS A 1 94 ? 41.564 -24.600 42.069 1.00 37.53 94 HIS A O 1
ATOM 738 N N . LEU A 1 95 ? 40.614 -24.928 40.060 1.00 35.53 95 LEU A N 1
ATOM 739 C CA . LEU A 1 95 ? 41.874 -24.890 39.303 1.00 35.53 95 LEU A CA 1
ATOM 740 C C . LEU A 1 95 ? 42.586 -23.538 39.421 1.00 35.53 95 LEU A C 1
ATOM 742 O O . LEU A 1 95 ? 43.806 -23.491 39.570 1.00 35.53 95 LEU A O 1
ATOM 746 N N . ARG A 1 96 ? 41.829 -22.436 39.396 1.00 31.94 96 ARG A N 1
ATOM 747 C CA . ARG A 1 96 ? 42.377 -21.081 39.529 1.00 31.94 96 ARG A CA 1
ATOM 748 C C . ARG A 1 96 ? 42.878 -20.794 40.945 1.00 31.94 96 ARG A C 1
ATOM 750 O O . ARG A 1 96 ? 43.928 -20.179 41.091 1.00 31.94 96 ARG A O 1
ATOM 757 N N . PHE A 1 97 ? 42.194 -21.311 41.969 1.00 32.91 97 PHE A N 1
ATOM 758 C CA . PHE A 1 97 ? 42.641 -21.209 43.361 1.00 32.91 97 PHE A CA 1
ATOM 759 C C . PHE A 1 97 ? 43.928 -22.011 43.616 1.00 32.91 97 PHE A C 1
ATOM 761 O O . PHE A 1 97 ? 44.828 -21.522 44.300 1.00 32.91 97 PHE A O 1
ATOM 768 N N . SER A 1 98 ? 44.062 -23.206 43.024 1.00 35.06 98 SER A N 1
ATOM 769 C CA . SER A 1 98 ? 45.314 -23.975 43.070 1.00 35.06 98 SER A CA 1
ATOM 770 C C . SER A 1 98 ? 46.456 -23.258 42.346 1.00 35.06 98 SER A C 1
ATOM 772 O O . SER A 1 98 ? 47.559 -23.213 42.880 1.00 35.06 98 SER A O 1
ATOM 774 N N . TYR A 1 99 ? 46.195 -22.640 41.188 1.00 34.38 99 TYR A N 1
ATOM 775 C CA . TYR A 1 99 ? 47.212 -21.920 40.412 1.00 34.38 99 TYR A CA 1
ATOM 776 C C . TYR A 1 99 ? 47.710 -20.647 41.120 1.00 34.38 99 TYR A C 1
ATOM 778 O O . TYR A 1 99 ? 48.916 -20.407 41.173 1.00 34.38 99 TYR A O 1
ATOM 786 N N . ASP A 1 100 ? 46.811 -19.863 41.727 1.00 35.34 100 ASP A N 1
ATOM 787 C CA . ASP A 1 100 ? 47.184 -18.660 42.489 1.00 35.34 100 ASP A CA 1
ATOM 788 C C . ASP A 1 100 ? 47.928 -19.006 43.793 1.00 35.34 100 ASP A C 1
ATOM 790 O O . ASP A 1 100 ? 48.855 -18.290 44.180 1.00 35.34 100 ASP A O 1
ATOM 794 N N . SER A 1 101 ? 47.610 -20.148 44.418 1.00 33.06 101 SER A N 1
ATOM 795 C CA . SER A 1 101 ? 48.338 -20.659 45.592 1.00 33.06 101 SER A CA 1
ATOM 796 C C . SER A 1 101 ? 49.773 -21.082 45.238 1.00 33.06 101 SER A C 1
ATOM 798 O O . SER A 1 101 ? 50.711 -20.785 45.979 1.00 33.06 101 SER A O 1
ATOM 800 N N . SER A 1 102 ? 49.974 -21.720 44.078 1.00 35.41 102 SER A N 1
ATOM 801 C CA . SER A 1 102 ? 51.306 -22.079 43.566 1.00 35.41 102 SER A CA 1
ATOM 802 C C . SER A 1 102 ? 52.136 -20.850 43.176 1.00 35.41 102 SER A C 1
ATOM 804 O O . SER A 1 102 ? 53.345 -20.819 43.402 1.00 35.41 102 SER A O 1
ATOM 806 N N . LEU A 1 103 ? 51.489 -19.808 42.642 1.00 34.56 103 LEU A N 1
ATOM 807 C CA . LEU A 1 103 ? 52.145 -18.560 42.244 1.00 34.56 103 LEU A CA 1
ATOM 808 C C . LEU A 1 103 ? 52.532 -17.678 43.447 1.00 34.56 103 LEU A C 1
ATOM 810 O O . LEU A 1 103 ? 53.489 -16.908 43.358 1.00 34.56 103 LEU A O 1
ATOM 814 N N . GLN A 1 104 ? 51.818 -17.790 44.575 1.00 33.50 104 GLN A N 1
ATOM 815 C CA . GLN A 1 104 ? 52.196 -17.147 45.840 1.00 33.50 104 GLN A CA 1
ATOM 816 C C . GLN A 1 104 ? 53.396 -17.834 46.509 1.00 33.50 104 GLN A C 1
ATOM 818 O O . GLN A 1 104 ? 54.264 -17.133 47.022 1.00 33.50 104 GLN A O 1
ATOM 823 N N . LEU A 1 105 ? 53.501 -19.166 46.424 1.00 35.47 105 LEU A N 1
ATOM 824 C CA . LEU A 1 105 ? 54.656 -19.938 46.914 1.00 35.47 105 LEU A CA 1
ATOM 825 C C . LEU A 1 105 ? 55.948 -19.665 46.119 1.00 35.47 105 LEU A C 1
ATOM 827 O O . LEU A 1 105 ? 57.033 -19.680 46.693 1.00 35.47 105 LEU A O 1
ATOM 831 N N . MET A 1 106 ? 55.846 -19.345 44.823 1.00 33.88 106 MET A N 1
ATOM 832 C CA . MET A 1 106 ? 57.000 -18.950 43.995 1.00 33.88 106 MET A CA 1
ATOM 833 C C . MET A 1 106 ? 57.508 -17.522 44.253 1.00 33.88 106 MET A C 1
ATOM 835 O O . MET A 1 106 ? 58.607 -17.189 43.823 1.00 33.88 106 MET A O 1
ATOM 839 N N . LYS A 1 107 ? 56.745 -16.663 44.944 1.00 33.19 107 LYS A N 1
ATOM 840 C CA . LYS A 1 107 ? 57.128 -15.260 45.199 1.00 33.19 107 LYS A CA 1
ATOM 841 C C . LYS A 1 107 ? 57.848 -15.032 46.532 1.00 33.19 107 LYS A C 1
ATOM 843 O O . LYS A 1 107 ? 58.229 -13.899 46.808 1.00 33.19 107 LYS A O 1
ATOM 848 N N . THR A 1 108 ? 58.035 -16.068 47.353 1.00 34.47 108 THR A N 1
ATOM 849 C CA . THR A 1 108 ? 58.600 -15.947 48.712 1.00 34.47 108 THR A CA 1
ATOM 850 C C . THR A 1 108 ? 59.980 -16.586 48.906 1.00 34.47 108 THR A C 1
ATOM 852 O O . THR A 1 108 ? 60.437 -16.655 50.042 1.00 34.47 108 THR A O 1
ATOM 855 N N . HIS A 1 109 ? 60.676 -17.011 47.846 1.00 32.91 109 HIS A N 1
ATOM 856 C CA . HIS A 1 109 ? 62.078 -17.439 47.942 1.00 32.91 109 HIS A CA 1
ATOM 857 C C . HIS A 1 109 ? 62.989 -16.597 47.045 1.00 32.91 109 HIS A C 1
ATOM 859 O O . HIS A 1 109 ? 62.740 -16.447 45.852 1.00 32.91 109 HIS A O 1
ATOM 865 N N . ASP A 1 110 ? 64.021 -16.034 47.671 1.00 29.31 110 ASP A N 1
ATOM 866 C CA . ASP A 1 110 ? 64.992 -15.105 47.103 1.00 29.31 110 ASP A CA 1
ATOM 867 C C . ASP A 1 110 ? 66.298 -15.836 46.734 1.00 29.31 110 ASP A C 1
ATOM 869 O O . ASP A 1 110 ? 66.755 -16.711 47.471 1.00 29.31 110 ASP A O 1
ATOM 873 N N . LEU A 1 111 ? 66.889 -15.381 45.626 1.00 30.19 111 LEU A N 1
ATOM 874 C CA . LEU A 1 111 ? 68.256 -15.568 45.114 1.00 30.19 111 LEU A CA 1
ATOM 875 C C . LEU A 1 111 ? 68.746 -16.924 44.543 1.00 30.19 111 LEU A C 1
ATOM 877 O O . LEU A 1 111 ? 68.947 -17.913 45.239 1.00 30.19 111 LEU A O 1
ATOM 881 N N . ALA A 1 112 ? 69.192 -16.778 43.285 1.00 26.72 112 ALA A N 1
ATOM 882 C CA . ALA A 1 112 ? 70.416 -17.305 42.670 1.00 26.72 112 ALA A CA 1
ATOM 883 C C . ALA A 1 112 ? 70.412 -18.712 42.035 1.00 26.72 112 ALA A C 1
ATOM 885 O O . ALA A 1 112 ? 70.003 -19.702 42.628 1.00 26.72 112 ALA A O 1
ATOM 886 N N . ASN A 1 113 ? 71.016 -18.741 40.839 1.00 26.58 113 ASN A N 1
ATOM 887 C CA . ASN A 1 113 ? 71.341 -19.861 39.946 1.00 26.58 113 ASN A CA 1
ATOM 888 C C . ASN A 1 113 ? 70.237 -20.322 38.977 1.00 26.58 113 ASN A C 1
ATOM 890 O O . ASN A 1 113 ? 69.429 -21.203 39.260 1.00 26.58 113 ASN A O 1
ATOM 894 N N . GLU A 1 114 ? 70.296 -19.760 37.764 1.00 29.91 114 GLU A N 1
ATOM 895 C CA . GLU A 1 114 ? 69.956 -20.494 36.541 1.00 29.91 114 GLU A CA 1
ATOM 896 C C . GLU A 1 114 ? 70.950 -21.658 36.355 1.00 29.91 114 GLU A C 1
ATOM 898 O O . GLU A 1 114 ? 72.118 -21.538 36.713 1.00 29.91 114 GLU A O 1
ATOM 903 N N . GLU A 1 115 ? 70.464 -22.762 35.780 1.00 29.56 115 GLU A N 1
ATOM 904 C CA . GLU A 1 115 ? 71.172 -24.029 35.507 1.00 29.56 115 GLU A CA 1
ATOM 905 C C . GLU A 1 115 ? 71.324 -25.024 36.670 1.00 29.56 115 GLU A C 1
ATOM 907 O O . GLU A 1 115 ? 72.425 -25.432 37.017 1.00 29.56 115 GLU A O 1
ATOM 912 N N . ALA A 1 116 ? 70.202 -25.514 37.210 1.00 30.25 116 ALA A N 1
ATOM 913 C CA . ALA A 1 116 ? 70.035 -26.940 37.551 1.00 30.25 116 ALA A CA 1
ATOM 914 C C . ALA A 1 116 ? 68.620 -27.228 38.078 1.00 30.25 116 ALA A C 1
ATOM 916 O O . ALA A 1 116 ? 68.451 -27.472 39.264 1.00 30.25 116 ALA A O 1
ATOM 917 N N . LEU A 1 117 ? 67.595 -27.214 37.219 1.00 28.27 117 LEU A N 1
ATOM 918 C CA . LEU A 1 117 ? 66.344 -27.969 37.445 1.00 28.27 117 LEU A CA 1
ATOM 919 C C . LEU A 1 117 ? 65.506 -28.081 36.155 1.00 28.27 117 LEU A C 1
ATOM 921 O O . LEU A 1 117 ? 64.281 -28.046 36.163 1.00 28.27 117 LEU A O 1
ATOM 925 N N . TYR A 1 118 ? 66.181 -28.286 35.018 1.00 28.94 118 TYR A N 1
ATOM 926 C CA . TYR A 1 118 ? 65.603 -29.056 33.914 1.00 28.94 118 TYR A CA 1
ATOM 927 C C . TYR A 1 118 ? 65.720 -30.536 34.291 1.00 28.94 118 TYR A C 1
ATOM 929 O O . TYR A 1 118 ? 66.691 -31.212 33.965 1.00 28.94 118 TYR A O 1
ATOM 937 N N . GLY A 1 119 ? 64.750 -31.025 35.052 1.00 32.31 119 GLY A N 1
ATOM 938 C CA . GLY A 1 119 ? 64.703 -32.414 35.484 1.00 32.31 119 GLY A CA 1
ATOM 939 C C . GLY A 1 119 ? 63.294 -32.759 35.920 1.00 32.31 119 GLY A C 1
ATOM 940 O O . GLY A 1 119 ? 62.955 -32.557 37.076 1.00 32.31 119 GLY A O 1
ATOM 941 N N . HIS A 1 120 ? 62.509 -33.276 34.972 1.00 33.50 120 HIS A N 1
ATOM 942 C CA . HIS A 1 120 ? 61.103 -33.690 35.075 1.00 33.50 120 HIS A CA 1
ATOM 943 C C . HIS A 1 120 ? 60.044 -32.611 34.841 1.00 33.50 120 HIS A C 1
ATOM 945 O O . HIS A 1 120 ? 59.421 -32.149 35.779 1.00 33.50 120 HIS A O 1
ATOM 951 N N . PHE A 1 121 ? 59.722 -32.345 33.571 1.00 25.55 121 PHE A N 1
ATOM 952 C CA . PHE A 1 121 ? 58.328 -32.374 33.106 1.00 25.55 121 PHE A CA 1
ATOM 953 C C . PHE A 1 121 ? 58.306 -32.788 31.626 1.00 25.55 121 PHE A C 1
ATOM 955 O O . PHE A 1 121 ? 59.017 -32.232 30.792 1.00 25.55 121 PHE A O 1
ATOM 962 N N . HIS A 1 122 ? 57.546 -33.840 31.318 1.00 29.39 122 HIS A N 1
ATOM 963 C CA . HIS A 1 122 ? 57.417 -34.416 29.980 1.00 29.39 122 HIS A CA 1
ATOM 964 C C . HIS A 1 122 ? 56.793 -33.413 28.991 1.00 29.39 122 HIS A C 1
ATOM 966 O O . HIS A 1 122 ? 55.718 -32.871 29.236 1.00 29.39 122 HIS A O 1
ATOM 972 N N . ILE A 1 123 ? 57.421 -33.262 27.820 1.00 30.19 123 ILE A N 1
ATOM 973 C CA . ILE A 1 123 ? 56.999 -32.437 26.665 1.00 30.19 123 ILE A CA 1
ATOM 974 C C . ILE A 1 123 ? 55.710 -32.972 25.980 1.00 30.19 123 ILE A C 1
ATOM 976 O O . ILE A 1 123 ? 55.342 -32.548 24.897 1.00 30.19 123 ILE A O 1
ATOM 980 N N . SER A 1 124 ? 54.949 -33.869 26.614 1.00 29.19 124 SER A N 1
ATOM 981 C CA . SER A 1 124 ? 53.673 -34.385 26.088 1.00 29.19 124 SER A CA 1
ATOM 982 C C . SER A 1 124 ? 52.421 -33.704 26.662 1.00 29.19 124 SER A C 1
ATOM 984 O O . SER A 1 124 ? 51.314 -34.029 26.243 1.00 29.19 124 SER A O 1
ATOM 986 N N . GLN A 1 125 ? 52.559 -32.752 27.597 1.00 30.14 125 GLN A N 1
ATOM 987 C CA . GLN A 1 125 ? 51.418 -32.029 28.195 1.00 30.14 125 GLN A CA 1
ATOM 988 C C . GLN A 1 125 ? 51.235 -30.581 27.700 1.00 30.14 125 GLN A C 1
ATOM 990 O O . GLN A 1 125 ? 50.201 -29.977 27.981 1.00 30.14 125 GLN A O 1
ATOM 995 N N . LEU A 1 126 ? 52.178 -30.022 26.933 1.00 29.62 126 LEU A N 1
ATOM 996 C CA . LEU A 1 126 ? 52.074 -28.653 26.401 1.00 29.62 126 LEU A CA 1
ATOM 997 C C . LEU A 1 126 ? 51.315 -28.568 25.064 1.00 29.62 126 LEU A C 1
ATOM 999 O O . LEU A 1 126 ? 50.607 -27.584 24.843 1.00 29.62 126 LEU A O 1
ATOM 1003 N N . ASP A 1 127 ? 51.352 -29.613 24.234 1.00 28.88 127 ASP A N 1
ATOM 1004 C CA . ASP A 1 127 ? 50.591 -29.643 22.973 1.00 28.88 127 ASP A CA 1
ATOM 1005 C C . ASP A 1 127 ? 49.070 -29.720 23.216 1.00 28.88 127 ASP A C 1
ATOM 1007 O O . ASP A 1 127 ? 48.291 -29.043 22.547 1.00 28.88 127 ASP A O 1
ATOM 1011 N N . GLY A 1 128 ? 48.635 -30.413 24.277 1.00 31.03 128 GLY A N 1
ATOM 1012 C CA . GLY A 1 128 ? 47.225 -30.438 24.695 1.00 31.03 128 GLY A CA 1
ATOM 1013 C C . GLY A 1 128 ? 46.697 -29.095 25.226 1.00 31.03 128 GLY A C 1
ATOM 1014 O O . GLY A 1 128 ? 45.503 -28.810 25.118 1.00 31.03 128 GLY A O 1
ATOM 1015 N N . LEU A 1 129 ? 47.572 -28.240 25.770 1.00 28.89 129 LEU A N 1
ATOM 1016 C CA . LEU A 1 129 ? 47.219 -26.909 26.283 1.00 28.89 129 LEU A CA 1
ATOM 1017 C C . LEU A 1 129 ? 47.024 -25.884 25.155 1.00 28.89 129 LEU A C 1
ATOM 1019 O O . LEU A 1 129 ? 46.122 -25.051 25.254 1.00 28.89 129 LEU A O 1
ATOM 1023 N N . CYS A 1 130 ? 47.786 -25.968 24.058 1.00 28.80 130 CYS A N 1
ATOM 1024 C CA . CYS A 1 130 ? 47.561 -25.118 22.880 1.00 28.80 130 CYS A CA 1
ATOM 1025 C C . CYS A 1 130 ? 46.255 -25.468 22.150 1.00 28.80 130 CYS A C 1
ATOM 1027 O O . CYS A 1 130 ? 45.508 -24.560 21.771 1.00 28.80 130 CYS A O 1
ATOM 1029 N N . ASP A 1 131 ? 45.920 -26.757 22.041 1.00 29.14 131 ASP A N 1
ATOM 1030 C CA . ASP A 1 131 ? 44.650 -27.193 21.451 1.00 29.14 131 ASP A CA 1
ATOM 1031 C C . ASP A 1 131 ? 43.448 -26.833 22.333 1.00 29.14 131 ASP A C 1
ATOM 1033 O O . ASP A 1 131 ? 42.419 -26.388 21.818 1.00 29.14 131 ASP A O 1
ATOM 1037 N N . CYS A 1 132 ? 43.586 -26.899 23.663 1.00 29.59 132 CYS A N 1
ATOM 1038 C CA . CYS A 1 132 ? 42.544 -26.445 24.584 1.00 29.59 132 CYS A CA 1
ATOM 1039 C C . CYS A 1 132 ? 42.350 -24.924 24.538 1.00 29.59 132 CYS A C 1
ATOM 1041 O O . CYS A 1 132 ? 41.211 -24.475 24.493 1.00 29.59 132 CYS A O 1
ATOM 1043 N N . VAL A 1 133 ? 43.411 -24.111 24.468 1.00 31.16 133 VAL A N 1
ATOM 1044 C CA . VAL A 1 133 ? 43.291 -22.640 24.374 1.00 31.16 133 VAL A CA 1
ATOM 1045 C C . VAL A 1 133 ? 42.716 -22.198 23.017 1.00 31.16 133 VAL A C 1
ATOM 1047 O O . VAL A 1 133 ? 41.920 -21.256 22.967 1.00 31.16 133 VAL A O 1
ATOM 1050 N N . SER A 1 134 ? 43.028 -22.913 21.931 1.00 29.39 134 SER A N 1
ATOM 1051 C CA . SER A 1 134 ? 42.444 -22.725 20.591 1.00 29.39 134 SER A CA 1
ATOM 1052 C C . SER A 1 134 ? 40.953 -23.099 20.538 1.00 29.39 134 SER A C 1
ATOM 1054 O O . SER A 1 134 ? 40.116 -22.300 20.085 1.00 29.39 134 SER A O 1
ATOM 1056 N N . LEU A 1 135 ? 40.578 -24.262 21.094 1.00 30.70 135 LEU A N 1
ATOM 1057 C CA . LEU A 1 135 ? 39.171 -24.646 21.248 1.00 30.70 135 LEU A CA 1
ATOM 1058 C C . LEU A 1 135 ? 38.431 -23.670 22.166 1.00 30.70 135 LEU A C 1
ATOM 1060 O O . LEU A 1 135 ? 37.293 -23.318 21.875 1.00 30.70 135 LEU A O 1
ATOM 1064 N N . GLN A 1 136 ? 39.065 -23.179 23.231 1.00 29.72 136 GLN A N 1
ATOM 1065 C CA . GLN A 1 136 ? 38.457 -22.318 24.245 1.00 29.72 136 GLN A CA 1
ATOM 1066 C C . GLN A 1 136 ? 38.312 -20.861 23.791 1.00 29.72 136 GLN A C 1
ATOM 1068 O O . GLN A 1 136 ? 37.347 -20.210 24.185 1.00 29.72 136 GLN A O 1
ATOM 1073 N N . PHE A 1 137 ? 39.157 -20.351 22.887 1.00 31.00 137 PHE A N 1
ATOM 1074 C CA . PHE A 1 137 ? 38.900 -19.079 22.192 1.00 31.00 137 PHE A CA 1
ATOM 1075 C C . PHE A 1 137 ? 37.735 -19.190 21.201 1.00 31.00 137 PHE A C 1
ATOM 1077 O O . PHE A 1 137 ? 36.937 -18.257 21.065 1.00 31.00 137 PHE A O 1
ATOM 1084 N N . THR A 1 138 ? 37.601 -20.343 20.545 1.00 32.28 138 THR A N 1
ATOM 1085 C CA . THR A 1 138 ? 36.527 -20.618 19.583 1.00 32.28 138 THR A CA 1
ATOM 1086 C C . THR A 1 138 ? 35.192 -20.869 20.293 1.00 32.28 138 THR A C 1
ATOM 1088 O O . THR A 1 138 ? 34.174 -20.307 19.890 1.00 32.28 138 THR A O 1
ATOM 1091 N N . LEU A 1 139 ? 35.200 -21.597 21.415 1.00 32.12 139 LEU A N 1
ATOM 1092 C CA . LEU A 1 139 ? 34.055 -21.818 22.301 1.00 32.12 139 LEU A CA 1
ATOM 1093 C C . LEU A 1 139 ? 33.661 -20.550 23.050 1.00 32.12 139 LEU A C 1
ATOM 1095 O O . LEU A 1 139 ? 32.478 -20.252 23.076 1.00 32.12 139 LEU A O 1
ATOM 1099 N N . ASN A 1 140 ? 34.595 -19.743 23.570 1.00 30.73 140 ASN A N 1
ATOM 1100 C CA . ASN A 1 140 ? 34.249 -18.455 24.185 1.00 30.73 140 ASN A CA 1
ATOM 1101 C C . ASN A 1 140 ? 33.708 -17.456 23.157 1.00 30.73 140 ASN A C 1
ATOM 1103 O O . ASN A 1 140 ? 32.783 -16.717 23.476 1.00 30.73 140 ASN A O 1
ATOM 1107 N N . ARG A 1 141 ? 34.197 -17.444 21.906 1.00 34.31 141 ARG A N 1
ATOM 1108 C CA . ARG A 1 141 ? 33.556 -16.663 20.833 1.00 34.31 141 ARG A CA 1
ATOM 1109 C C . ARG A 1 141 ? 32.178 -17.213 20.482 1.00 34.31 141 ARG A C 1
ATOM 1111 O O . ARG A 1 141 ? 31.256 -16.418 20.359 1.00 34.31 141 ARG A O 1
ATOM 1118 N N . CYS A 1 142 ? 32.007 -18.530 20.374 1.00 34.50 142 CYS A N 1
ATOM 1119 C CA . CYS A 1 142 ? 30.709 -19.136 20.074 1.00 34.50 142 CYS A CA 1
ATOM 1120 C C . CYS A 1 142 ? 29.701 -18.940 21.208 1.00 34.50 142 CYS A C 1
ATOM 1122 O O . CYS A 1 142 ? 28.572 -18.577 20.923 1.00 34.50 142 CYS A O 1
ATOM 1124 N N . LEU A 1 143 ? 30.092 -19.089 22.476 1.00 34.78 143 LEU A N 1
ATOM 1125 C CA . LEU A 1 143 ? 29.252 -18.847 23.649 1.00 34.78 143 LEU A CA 1
ATOM 1126 C C . LEU A 1 143 ? 28.971 -17.362 23.841 1.00 34.78 143 LEU A C 1
ATOM 1128 O O . LEU A 1 143 ? 27.833 -17.027 24.112 1.00 34.78 143 LEU A O 1
ATOM 1132 N N . LEU A 1 144 ? 29.927 -16.451 23.638 1.00 34.69 144 LEU A N 1
ATOM 1133 C CA . LEU A 1 144 ? 29.656 -15.012 23.725 1.00 34.69 144 LEU A CA 1
ATOM 1134 C C . LEU A 1 144 ? 28.781 -14.529 22.558 1.00 34.69 144 LEU A C 1
ATOM 1136 O O . LEU A 1 144 ? 27.956 -13.640 22.749 1.00 34.69 144 LEU A O 1
ATOM 1140 N N . VAL A 1 145 ? 28.925 -15.115 21.364 1.00 38.59 145 VAL A N 1
ATOM 1141 C CA . VAL A 1 145 ? 28.036 -14.872 20.216 1.00 38.59 145 VAL A CA 1
ATOM 1142 C C . VAL A 1 145 ? 26.666 -15.487 20.471 1.00 38.59 145 VAL A C 1
ATOM 1144 O O . VAL A 1 145 ? 25.682 -14.786 20.297 1.00 38.59 145 VAL A O 1
ATOM 1147 N N . HIS A 1 146 ? 26.568 -16.722 20.961 1.00 37.47 146 HIS A N 1
ATOM 1148 C CA . HIS A 1 146 ? 25.293 -17.345 21.309 1.00 37.47 146 HIS A CA 1
ATOM 1149 C C . HIS A 1 146 ? 24.606 -16.613 22.454 1.00 37.47 146 HIS A C 1
ATOM 1151 O O . HIS A 1 146 ? 23.418 -16.369 22.351 1.00 37.47 146 HIS A O 1
ATOM 1157 N N . PHE A 1 147 ? 25.325 -16.191 23.492 1.00 36.38 147 PHE A N 1
ATOM 1158 C CA . PHE A 1 147 ? 24.784 -15.447 24.627 1.00 36.38 147 PHE A CA 1
ATOM 1159 C C . PHE A 1 147 ? 24.402 -14.025 24.222 1.00 36.38 147 PHE A C 1
ATOM 1161 O O . PHE A 1 147 ? 23.354 -13.559 24.640 1.00 36.38 147 PHE A O 1
ATOM 1168 N N . LYS A 1 148 ? 25.162 -13.353 23.339 1.00 37.09 148 LYS A N 1
ATOM 1169 C CA . LYS A 1 148 ? 24.740 -12.081 22.723 1.00 37.09 148 LYS A CA 1
ATOM 1170 C C . LYS A 1 148 ? 23.552 -12.259 21.793 1.00 37.09 148 LYS A C 1
ATOM 1172 O O . LYS A 1 148 ? 22.688 -11.404 21.810 1.00 37.09 148 LYS A O 1
ATOM 1177 N N . VAL A 1 149 ? 23.474 -13.338 21.019 1.00 39.16 149 VAL A N 1
ATOM 1178 C CA . VAL A 1 149 ? 22.321 -13.663 20.168 1.00 39.16 149 VAL A CA 1
ATOM 1179 C C . VAL A 1 149 ? 21.118 -14.029 21.029 1.00 39.16 149 VAL A C 1
ATOM 1181 O O . VAL A 1 149 ? 20.015 -13.657 20.670 1.00 39.16 149 VAL A O 1
ATOM 1184 N N . TYR A 1 150 ? 21.303 -14.677 22.179 1.00 38.78 150 TYR A N 1
ATOM 1185 C CA . TYR A 1 150 ? 20.231 -15.036 23.106 1.00 38.78 150 TYR A CA 1
ATOM 1186 C C . TYR A 1 150 ? 19.768 -13.832 23.929 1.00 38.78 150 TYR A C 1
ATOM 1188 O O . TYR A 1 150 ? 18.573 -13.655 24.090 1.00 38.78 150 TYR A O 1
ATOM 1196 N N . LEU A 1 151 ? 20.671 -12.952 24.377 1.00 37.59 151 LEU A N 1
ATOM 1197 C CA . LEU A 1 151 ? 20.322 -11.663 24.983 1.00 37.59 151 LEU A CA 1
ATOM 1198 C C . LEU A 1 151 ? 19.710 -10.720 23.960 1.00 37.59 151 LEU A C 1
ATOM 1200 O O . LEU A 1 151 ? 18.763 -10.031 24.293 1.00 37.59 151 LEU A O 1
ATOM 1204 N N . LEU A 1 152 ? 20.206 -10.693 22.723 1.00 37.62 152 LEU A N 1
ATOM 1205 C CA . LEU A 1 152 ? 19.597 -9.931 21.639 1.00 37.62 152 LEU A CA 1
ATOM 1206 C C . LEU A 1 152 ? 18.255 -10.546 21.263 1.00 37.62 152 LEU A C 1
ATOM 1208 O O . LEU A 1 152 ? 17.355 -9.791 20.971 1.00 37.62 152 LEU A O 1
ATOM 1212 N N . LYS A 1 153 ? 18.074 -11.867 21.339 1.00 34.88 153 LYS A N 1
ATOM 1213 C CA . LYS A 1 153 ? 16.785 -12.534 21.142 1.00 34.88 153 LYS A CA 1
ATOM 1214 C C . LYS A 1 153 ? 15.834 -12.273 22.302 1.00 34.88 153 LYS A C 1
ATOM 1216 O O . LYS A 1 153 ? 14.692 -11.984 22.037 1.00 34.88 153 LYS A O 1
ATOM 1221 N N . ILE A 1 154 ? 16.298 -12.239 23.548 1.00 36.22 154 ILE A N 1
ATOM 1222 C CA . ILE A 1 154 ? 15.504 -11.841 24.719 1.00 36.22 154 ILE A CA 1
ATOM 1223 C C . ILE A 1 154 ? 15.182 -10.347 24.672 1.00 36.22 154 ILE A C 1
ATOM 1225 O O . ILE A 1 154 ? 14.075 -9.971 25.007 1.00 36.22 154 ILE A O 1
ATOM 1229 N N . VAL A 1 155 ? 16.101 -9.485 24.236 1.00 34.59 155 VAL A N 1
ATOM 1230 C CA . VAL A 1 155 ? 15.853 -8.052 24.022 1.00 34.59 155 VAL A CA 1
ATOM 1231 C C . VAL A 1 155 ? 14.940 -7.856 22.817 1.00 34.59 155 VAL A C 1
ATOM 1233 O O . VAL A 1 155 ? 14.038 -7.044 22.890 1.00 34.59 155 VAL A O 1
ATOM 1236 N N . ILE A 1 156 ? 15.095 -8.622 21.739 1.00 34.88 156 ILE A N 1
ATOM 1237 C CA . ILE A 1 156 ? 14.181 -8.631 20.597 1.00 34.88 156 ILE A CA 1
ATOM 1238 C C . ILE A 1 156 ? 12.831 -9.169 21.036 1.00 34.88 156 ILE A C 1
ATOM 1240 O O . ILE A 1 156 ? 11.861 -8.567 20.643 1.00 34.88 156 ILE A O 1
ATOM 1244 N N . ASP A 1 157 ? 12.722 -10.188 21.881 1.00 32.75 157 ASP A N 1
ATOM 1245 C CA . ASP A 1 157 ? 11.458 -10.746 22.374 1.00 32.75 157 ASP A CA 1
ATOM 1246 C C . ASP A 1 157 ? 10.811 -9.796 23.408 1.00 32.75 157 ASP A C 1
ATOM 1248 O O . ASP A 1 157 ? 9.602 -9.581 23.381 1.00 32.75 157 ASP A O 1
ATOM 1252 N N . LEU A 1 158 ? 11.608 -9.115 24.244 1.00 30.48 158 LEU A N 1
ATOM 1253 C CA . LEU A 1 158 ? 11.187 -8.043 25.164 1.00 30.48 158 LEU A CA 1
ATOM 1254 C C . LEU A 1 158 ? 10.806 -6.747 24.437 1.00 30.48 158 LEU A C 1
ATOM 1256 O O . LEU A 1 158 ? 9.984 -5.988 24.938 1.00 30.48 158 LEU A O 1
ATOM 1260 N N . VAL A 1 159 ? 11.373 -6.489 23.259 1.00 32.66 159 VAL A N 1
ATOM 1261 C CA . VAL A 1 159 ? 11.012 -5.361 22.385 1.00 32.66 159 VAL A CA 1
ATOM 1262 C C . VAL A 1 159 ? 9.946 -5.791 21.356 1.00 32.66 159 VAL A C 1
ATOM 1264 O O . VAL A 1 159 ? 9.203 -4.956 20.858 1.00 32.66 159 VAL A O 1
ATOM 1267 N N . SER A 1 160 ? 9.766 -7.088 21.098 1.00 29.28 160 SER A N 1
ATOM 1268 C CA . SER A 1 160 ? 8.638 -7.680 20.352 1.00 29.28 160 SER A CA 1
ATOM 1269 C C . SER A 1 160 ? 7.386 -7.762 21.224 1.00 29.28 160 SER A C 1
ATOM 1271 O O . SER A 1 160 ? 6.282 -7.884 20.705 1.00 29.28 160 SER A O 1
ATOM 1273 N N . LEU A 1 161 ? 7.543 -7.605 22.543 1.00 29.22 161 LEU A N 1
ATOM 1274 C CA . LEU A 1 161 ? 6.475 -7.226 23.466 1.00 29.22 161 LEU A CA 1
ATOM 1275 C C . LEU A 1 161 ? 6.028 -5.761 23.310 1.00 29.22 161 LEU A C 1
ATOM 1277 O O . LEU A 1 161 ? 5.061 -5.366 23.959 1.00 29.22 161 LEU A O 1
ATOM 1281 N N . VAL A 1 162 ? 6.619 -4.979 22.395 1.00 31.20 162 VAL A N 1
ATOM 1282 C CA . VAL A 1 162 ? 5.952 -3.804 21.807 1.00 31.20 162 VAL A CA 1
ATOM 1283 C C . VAL A 1 162 ? 4.929 -4.308 20.778 1.00 31.20 162 VAL A C 1
ATOM 1285 O O . VAL A 1 162 ? 5.032 -4.078 19.573 1.00 31.20 162 VAL A O 1
ATOM 1288 N N . SER A 1 163 ? 3.944 -5.062 21.272 1.00 30.34 163 SER A N 1
ATOM 1289 C CA . SER A 1 163 ? 2.657 -5.201 20.601 1.00 30.34 163 SER A CA 1
ATOM 1290 C C . SER A 1 163 ? 2.080 -3.798 20.497 1.00 30.34 163 SER A C 1
ATOM 1292 O O . SER A 1 163 ? 2.017 -3.096 21.503 1.00 30.34 163 SER A O 1
ATOM 1294 N N . MET A 1 164 ? 1.685 -3.382 19.296 1.00 47.59 164 MET A N 1
ATOM 1295 C CA . MET A 1 164 ? 0.714 -2.297 19.193 1.00 47.59 164 MET A CA 1
ATOM 1296 C C . MET A 1 164 ? -0.557 -2.748 19.909 1.00 47.59 164 MET A C 1
ATOM 1298 O O . MET A 1 164 ? -0.934 -3.923 19.806 1.00 47.59 164 MET A O 1
ATOM 1302 N N . GLY A 1 165 ? -1.121 -1.835 20.685 1.00 61.91 165 GLY A N 1
ATOM 1303 C CA . GLY A 1 165 ? -2.304 -2.037 21.499 1.00 61.91 165 GLY A CA 1
ATOM 1304 C C . GLY A 1 165 ? -2.058 -2.631 22.889 1.00 61.91 165 GLY A C 1
ATOM 1305 O O . GLY A 1 165 ? -0.929 -2.739 23.375 1.00 61.91 165 GLY A O 1
ATOM 1306 N N . ILE A 1 166 ? -3.142 -2.971 23.583 1.00 69.44 166 ILE A N 1
ATOM 1307 C CA . ILE A 1 166 ? -3.128 -3.342 25.005 1.00 69.44 166 ILE A CA 1
ATOM 1308 C C . ILE A 1 166 ? -2.376 -4.671 25.234 1.00 69.44 166 ILE A C 1
ATOM 1310 O O . ILE A 1 166 ? -2.855 -5.740 24.827 1.00 69.44 166 ILE A O 1
ATOM 1314 N N . PRO A 1 167 ? -1.237 -4.666 25.963 1.00 70.06 167 PRO A N 1
ATOM 1315 C CA . PRO A 1 167 ? -0.411 -5.857 26.142 1.00 70.06 167 PRO A CA 1
ATOM 1316 C C . PRO A 1 167 ? -1.205 -7.048 26.685 1.00 70.06 167 PRO A C 1
ATOM 1318 O O . PRO A 1 167 ? -1.972 -6.927 27.638 1.00 70.06 167 PRO A O 1
ATOM 1321 N N . GLY A 1 168 ? -1.025 -8.222 26.075 1.00 78.56 168 GLY A N 1
ATOM 1322 C CA . GLY A 1 168 ? -1.617 -9.487 26.522 1.00 78.56 168 GLY A CA 1
ATOM 1323 C C . GLY A 1 168 ? -3.143 -9.616 26.391 1.00 78.56 168 GLY A C 1
ATOM 1324 O O . GLY A 1 168 ? -3.656 -10.696 26.694 1.00 78.56 168 GLY A O 1
ATOM 1325 N N . LEU A 1 169 ? -3.859 -8.583 25.927 1.00 85.06 169 LEU A N 1
ATOM 1326 C CA . LEU A 1 169 ? -5.320 -8.602 25.799 1.00 85.06 169 LEU A CA 1
ATOM 1327 C C . LEU A 1 169 ? -5.790 -9.602 24.740 1.00 85.06 169 LEU A C 1
ATOM 1329 O O . LEU A 1 169 ? -6.598 -10.476 25.045 1.00 85.06 169 LEU A O 1
ATOM 1333 N N . THR A 1 170 ? -5.215 -9.559 23.535 1.00 86.62 170 THR A N 1
ATOM 1334 C CA . THR A 1 170 ? -5.536 -10.511 22.457 1.00 86.62 170 THR A CA 1
ATOM 1335 C C . THR A 1 170 ? -5.355 -11.958 22.910 1.00 86.62 170 THR A C 1
ATOM 1337 O O . THR A 1 170 ? -6.235 -12.794 22.717 1.00 86.62 170 THR A O 1
ATOM 1340 N N . SER A 1 171 ? -4.238 -12.257 23.581 1.00 86.62 171 SER A N 1
ATOM 1341 C CA . SER A 1 171 ? -3.961 -13.593 24.118 1.00 86.62 171 SER A CA 1
ATOM 1342 C C . SER A 1 171 ? -4.973 -14.008 25.188 1.00 86.62 171 SER A C 1
ATOM 1344 O O . SER A 1 171 ? -5.385 -15.165 25.218 1.00 86.62 171 SER A O 1
ATOM 1346 N N . PHE A 1 172 ? -5.383 -13.085 26.063 1.00 89.50 172 PHE A N 1
ATOM 1347 C CA . PHE A 1 172 ? -6.393 -13.345 27.088 1.00 89.50 172 PHE A CA 1
ATOM 1348 C C . PHE A 1 172 ? -7.765 -13.663 26.478 1.00 89.50 172 PHE A C 1
ATOM 1350 O O . PHE A 1 172 ? -8.373 -14.667 26.851 1.00 89.50 172 PHE A O 1
ATOM 1357 N N . ILE A 1 173 ? -8.220 -12.861 25.514 1.00 90.62 173 ILE A N 1
ATOM 1358 C CA . ILE A 1 173 ? -9.505 -13.065 24.834 1.00 90.62 173 ILE A CA 1
ATOM 1359 C C . ILE A 1 173 ? -9.498 -14.379 24.043 1.00 90.62 173 ILE A C 1
ATOM 1361 O O . ILE A 1 173 ? -10.413 -15.190 24.180 1.00 90.62 173 ILE A O 1
ATOM 1365 N N . ASN A 1 174 ? -8.432 -14.655 23.285 1.00 87.81 174 ASN A N 1
ATOM 1366 C CA . ASN A 1 174 ? -8.331 -15.872 22.476 1.00 87.81 174 ASN A CA 1
ATOM 1367 C C . ASN A 1 174 ? -8.296 -17.160 23.309 1.00 87.81 174 ASN A C 1
ATOM 1369 O O . ASN A 1 174 ? -8.922 -18.147 22.918 1.00 87.81 174 ASN A O 1
ATOM 1373 N N . ARG A 1 175 ? -7.631 -17.158 24.475 1.00 88.94 175 ARG A N 1
ATOM 1374 C CA . ARG A 1 175 ? -7.640 -18.305 25.407 1.00 88.94 175 ARG A CA 1
ATOM 1375 C C . ARG A 1 175 ? -9.042 -18.653 25.912 1.00 88.94 175 ARG A C 1
ATOM 1377 O O . ARG A 1 175 ? -9.282 -19.799 26.266 1.00 88.94 175 ARG A O 1
ATOM 1384 N N . ASN A 1 176 ? -9.953 -17.686 25.907 1.00 88.44 176 ASN A N 1
ATOM 1385 C CA . ASN A 1 176 ? -11.325 -17.818 26.388 1.00 88.44 176 ASN A CA 1
ATOM 1386 C C . ASN A 1 176 ? -12.335 -17.601 25.245 1.00 88.44 176 ASN A C 1
ATOM 1388 O O . ASN A 1 176 ? -13.408 -17.034 25.445 1.00 88.44 176 ASN A O 1
ATOM 1392 N N . SER A 1 177 ? -11.989 -17.999 24.012 1.00 88.69 177 SER A N 1
ATOM 1393 C CA . SER A 1 177 ? -12.757 -17.572 22.834 1.00 88.69 177 SER A CA 1
ATOM 1394 C C . SER A 1 177 ? -14.231 -18.005 22.845 1.00 88.69 177 SER A C 1
ATOM 1396 O O . SER A 1 177 ? -15.091 -17.254 22.394 1.00 88.69 177 SER A O 1
ATOM 1398 N N . THR A 1 178 ? -14.552 -19.168 23.417 1.00 88.50 178 THR A N 1
ATOM 1399 C CA . THR A 1 178 ? -15.935 -19.667 23.527 1.00 88.50 178 THR A CA 1
ATOM 1400 C C . THR A 1 178 ? -16.825 -18.781 24.397 1.00 88.50 178 THR A C 1
ATOM 1402 O O . THR A 1 178 ? -18.040 -18.797 24.237 1.00 88.50 178 THR A O 1
ATOM 1405 N N . GLN A 1 179 ? -16.227 -18.018 25.312 1.00 91.25 179 GLN A N 1
ATOM 1406 C CA . GLN A 1 179 ? -16.920 -17.100 26.212 1.00 91.25 179 GLN A CA 1
ATOM 1407 C C . GLN A 1 179 ? -17.160 -15.748 25.527 1.00 91.25 179 GLN A C 1
ATOM 1409 O O . GLN A 1 179 ? -18.275 -15.224 25.525 1.00 91.25 179 GLN A O 1
ATOM 1414 N N . TYR A 1 180 ? -16.122 -15.204 24.886 1.00 93.25 180 TYR A N 1
ATOM 1415 C CA . TYR A 1 180 ? -16.126 -13.822 24.401 1.00 93.25 180 TYR A CA 1
ATOM 1416 C C . TYR A 1 180 ? -16.605 -13.633 22.960 1.00 93.25 180 TYR A C 1
ATOM 1418 O O . TYR A 1 180 ? -16.963 -12.515 22.594 1.00 93.25 180 TYR A O 1
ATOM 1426 N N . PHE A 1 181 ? -16.654 -14.687 22.145 1.00 95.56 181 PHE A N 1
ATOM 1427 C CA . PHE A 1 181 ? -17.079 -14.578 20.751 1.00 95.56 181 PHE A CA 1
ATOM 1428 C C . PHE A 1 181 ? -18.480 -15.145 20.505 1.00 95.56 181 PHE A C 1
ATOM 1430 O O . PHE A 1 181 ? -18.972 -16.013 21.223 1.00 95.56 181 PHE A O 1
ATOM 1437 N N . GLU A 1 182 ? -19.143 -14.628 19.475 1.00 95.69 182 GLU A N 1
ATOM 1438 C CA . GLU A 1 182 ? -20.408 -15.127 18.933 1.00 95.69 182 GLU A CA 1
ATOM 1439 C C . GLU A 1 182 ? -20.211 -15.501 17.470 1.00 95.69 182 GLU A C 1
ATOM 1441 O O . GLU A 1 182 ? -19.510 -14.805 16.742 1.00 95.69 182 GLU A O 1
ATOM 1446 N N . ASN A 1 183 ? -20.850 -16.575 17.011 1.00 96.62 183 ASN A N 1
ATOM 1447 C CA . ASN A 1 183 ? -20.851 -16.888 15.586 1.00 96.62 183 ASN A CA 1
ATOM 1448 C C . ASN A 1 183 ? -21.705 -15.858 14.837 1.00 96.62 183 ASN A C 1
ATOM 1450 O O . ASN A 1 183 ? -22.859 -15.624 15.195 1.00 96.62 183 ASN A O 1
ATOM 1454 N N . LEU A 1 184 ? -21.151 -15.288 13.771 1.00 96.44 184 LEU A N 1
ATOM 1455 C CA . LEU A 1 184 ? -21.802 -14.300 12.922 1.00 96.44 184 LEU A CA 1
ATOM 1456 C C . LEU A 1 184 ? -21.722 -14.731 11.457 1.00 96.44 184 LEU A C 1
ATOM 1458 O O . LEU A 1 184 ? -20.706 -15.236 10.978 1.00 96.44 184 LEU A O 1
ATOM 1462 N N . LYS A 1 185 ? -22.815 -14.506 10.733 1.00 95.94 185 LYS A N 1
ATOM 1463 C CA . LYS A 1 185 ? -22.920 -14.728 9.292 1.00 95.94 185 LYS A CA 1
ATOM 1464 C C . LYS A 1 185 ? -22.988 -13.375 8.601 1.00 95.94 185 LYS A C 1
ATOM 1466 O O . LYS A 1 185 ? -24.023 -12.720 8.668 1.00 95.94 185 LYS A O 1
ATOM 1471 N N . LEU A 1 186 ? -21.903 -12.955 7.957 1.00 96.06 186 LEU A N 1
ATOM 1472 C CA . LEU A 1 186 ? -21.886 -11.714 7.187 1.00 96.06 186 LEU A CA 1
ATOM 1473 C C . LEU A 1 186 ? -22.567 -11.941 5.839 1.00 96.06 186 LEU A C 1
ATOM 1475 O O . LEU A 1 186 ? -22.151 -12.798 5.048 1.00 96.06 186 LEU A O 1
ATOM 1479 N N . LYS A 1 187 ? -23.623 -11.165 5.609 1.00 95.88 187 LYS A N 1
ATOM 1480 C CA . LYS A 1 187 ? -24.392 -11.100 4.371 1.00 95.88 187 LYS A CA 1
ATOM 1481 C C . LYS A 1 187 ? -25.223 -9.817 4.377 1.00 95.88 187 LYS A C 1
ATOM 1483 O O . LYS A 1 187 ? -25.688 -9.433 5.446 1.00 95.88 187 LYS A O 1
ATOM 1488 N N . ASP A 1 188 ? -25.421 -9.198 3.213 1.00 94.69 188 ASP A N 1
ATOM 1489 C CA . ASP A 1 188 ? -26.338 -8.058 3.042 1.00 94.69 188 ASP A CA 1
ATOM 1490 C C . ASP A 1 188 ? -26.047 -6.902 4.037 1.00 94.69 188 ASP A C 1
ATOM 1492 O O . ASP A 1 188 ? -26.955 -6.334 4.638 1.00 94.69 188 ASP A O 1
ATOM 1496 N N . THR A 1 189 ? -24.764 -6.589 4.264 1.00 95.38 189 THR A N 1
ATOM 1497 C CA . THR A 1 189 ? -24.312 -5.635 5.298 1.00 95.38 189 THR A CA 1
ATOM 1498 C C . THR A 1 189 ? -23.100 -4.814 4.851 1.00 95.38 189 THR A C 1
ATOM 1500 O O . THR A 1 189 ? -22.400 -5.164 3.902 1.00 95.38 189 THR A O 1
ATOM 1503 N N . LEU A 1 190 ? -22.812 -3.734 5.575 1.00 97.00 190 LEU A N 1
ATOM 1504 C CA . LEU A 1 190 ? -21.528 -3.034 5.527 1.00 97.00 190 LEU A CA 1
ATOM 1505 C C . LEU A 1 190 ? -20.541 -3.670 6.510 1.00 97.00 190 LEU A C 1
ATOM 1507 O O . LEU A 1 190 ? -20.957 -4.314 7.477 1.00 97.00 190 LEU A O 1
ATOM 1511 N N . VAL A 1 191 ? -19.250 -3.452 6.275 1.00 98.06 191 VAL A N 1
ATOM 1512 C CA . VAL A 1 191 ? -18.173 -3.673 7.252 1.00 98.06 191 VAL A CA 1
ATOM 1513 C C . VAL A 1 191 ? -17.110 -2.588 7.081 1.00 98.06 191 VAL A C 1
ATOM 1515 O O . VAL A 1 191 ? -16.824 -2.188 5.949 1.00 98.06 191 VAL A O 1
ATOM 1518 N N . ILE A 1 192 ? -16.495 -2.139 8.175 1.00 98.44 192 ILE A N 1
ATOM 1519 C CA . ILE A 1 192 ? -15.284 -1.307 8.114 1.00 98.44 192 ILE A CA 1
ATOM 1520 C C . ILE A 1 192 ? -14.067 -2.215 8.236 1.00 98.44 192 ILE A C 1
ATOM 1522 O O . ILE A 1 192 ? -14.012 -3.045 9.139 1.00 98.44 192 ILE A O 1
ATOM 1526 N N . ILE A 1 193 ? -13.093 -2.071 7.344 1.00 98.44 193 ILE A N 1
ATOM 1527 C CA . ILE A 1 193 ? -11.868 -2.870 7.333 1.00 98.44 193 ILE A CA 1
ATOM 1528 C C . ILE A 1 193 ? -10.665 -1.962 7.559 1.00 98.44 193 ILE A C 1
ATOM 1530 O O . ILE A 1 193 ? -10.440 -1.018 6.804 1.00 98.44 193 ILE A O 1
ATOM 1534 N N . ASP A 1 194 ? -9.858 -2.307 8.555 1.00 97.75 194 ASP A N 1
ATOM 1535 C CA . ASP A 1 194 ? -8.505 -1.783 8.717 1.00 97.75 194 ASP A CA 1
ATOM 1536 C C . ASP A 1 194 ? -7.608 -2.301 7.578 1.00 97.75 194 ASP A C 1
ATOM 1538 O O . ASP A 1 194 ? -7.267 -3.490 7.492 1.00 97.75 194 ASP A O 1
ATOM 1542 N N . GLY A 1 195 ? -7.258 -1.398 6.663 1.00 96.81 195 GLY A N 1
ATOM 1543 C CA . GLY A 1 195 ? -6.622 -1.735 5.397 1.00 96.81 195 GLY A CA 1
ATOM 1544 C C . GLY A 1 195 ? -5.203 -2.287 5.546 1.00 96.81 195 GLY A C 1
ATOM 1545 O O . GLY A 1 195 ? -4.864 -3.307 4.930 1.00 96.81 195 GLY A O 1
ATOM 1546 N N . TYR A 1 196 ? -4.355 -1.676 6.382 1.00 93.50 196 TYR A N 1
ATOM 1547 C CA . TYR A 1 196 ? -2.988 -2.177 6.567 1.00 93.50 196 TYR A CA 1
ATOM 1548 C C . TYR A 1 196 ? -2.939 -3.422 7.452 1.00 93.50 196 TYR A C 1
ATOM 1550 O O . TYR A 1 196 ? -2.097 -4.295 7.204 1.00 93.50 196 TYR A O 1
ATOM 1558 N N . ALA A 1 197 ? -3.845 -3.580 8.423 1.00 93.50 197 ALA A N 1
ATOM 1559 C CA . ALA A 1 197 ? -3.961 -4.847 9.140 1.00 93.50 197 ALA A CA 1
ATOM 1560 C C . ALA A 1 197 ? -4.353 -5.993 8.194 1.00 93.50 197 ALA A C 1
ATOM 1562 O O . ALA A 1 197 ? -3.735 -7.064 8.256 1.00 93.50 197 ALA A O 1
ATOM 1563 N N . LEU A 1 198 ? -5.309 -5.763 7.281 1.00 95.38 198 LEU A N 1
ATOM 1564 C CA . LEU A 1 198 ? -5.717 -6.758 6.288 1.00 95.38 198 LEU A CA 1
ATOM 1565 C C . LEU A 1 198 ? -4.582 -7.110 5.326 1.00 95.38 198 LEU A C 1
ATOM 1567 O O . LEU A 1 198 ? -4.283 -8.293 5.170 1.00 95.38 198 LEU A O 1
ATOM 1571 N N . THR A 1 199 ? -3.953 -6.125 4.676 1.00 94.00 199 THR A N 1
ATOM 1572 C CA . THR A 1 199 ? -2.893 -6.403 3.683 1.00 94.00 199 THR A CA 1
ATOM 1573 C C . THR A 1 199 ? -1.757 -7.213 4.304 1.00 94.00 199 THR A C 1
ATOM 1575 O O . THR A 1 199 ? -1.326 -8.216 3.740 1.00 94.00 199 THR A O 1
ATOM 1578 N N . ASN A 1 200 ? -1.340 -6.867 5.527 1.00 91.00 200 ASN A N 1
ATOM 1579 C CA . ASN A 1 200 ? -0.350 -7.641 6.275 1.00 91.00 200 ASN A CA 1
ATOM 1580 C C . ASN A 1 200 ? -0.836 -9.054 6.636 1.00 91.00 200 ASN A C 1
ATOM 1582 O O . ASN A 1 200 ? -0.038 -9.992 6.628 1.00 91.00 200 ASN A O 1
ATOM 1586 N N . PHE A 1 201 ? -2.109 -9.218 6.999 1.00 91.69 201 PHE A N 1
ATOM 1587 C CA . PHE A 1 201 ? -2.689 -10.520 7.327 1.00 91.69 201 PHE A CA 1
ATOM 1588 C C . PHE A 1 201 ? -2.755 -11.439 6.104 1.00 91.69 201 PHE A C 1
ATOM 1590 O O . PHE A 1 201 ? -2.217 -12.544 6.152 1.00 91.69 201 PHE A O 1
ATOM 1597 N N . LEU A 1 202 ? -3.355 -10.968 5.008 1.00 91.69 202 LEU A N 1
ATOM 1598 C CA . LEU A 1 202 ? -3.487 -11.732 3.768 1.00 91.69 202 LEU A CA 1
ATOM 1599 C C . LEU A 1 202 ? -2.122 -12.066 3.180 1.00 91.69 202 LEU A C 1
ATOM 1601 O O . LEU A 1 202 ? -1.892 -13.208 2.794 1.00 91.69 202 LEU A O 1
ATOM 1605 N N . TYR A 1 203 ? -1.191 -11.109 3.187 1.00 89.19 203 TYR A N 1
ATOM 1606 C CA . TYR A 1 203 ? 0.164 -11.378 2.737 1.00 89.19 203 TYR A CA 1
ATOM 1607 C C . TYR A 1 203 ? 0.801 -12.513 3.540 1.00 89.19 203 TYR A C 1
ATOM 1609 O O . TYR A 1 203 ? 1.241 -13.486 2.953 1.00 89.19 203 TYR A O 1
ATOM 1617 N N . ARG A 1 204 ? 0.774 -12.473 4.879 1.00 86.62 204 ARG A N 1
ATOM 1618 C CA . ARG A 1 204 ? 1.346 -13.561 5.698 1.00 86.62 204 ARG A CA 1
ATOM 1619 C C . ARG A 1 204 ? 0.655 -14.911 5.498 1.00 86.62 204 ARG A C 1
ATOM 1621 O O . ARG A 1 204 ? 1.303 -15.935 5.677 1.00 86.62 204 ARG A O 1
ATOM 1628 N N . LEU A 1 205 ? -0.639 -14.916 5.182 1.00 86.12 205 LEU A N 1
ATOM 1629 C CA . LEU A 1 205 ? -1.405 -16.142 4.959 1.00 86.12 205 LEU A CA 1
ATOM 1630 C C . LEU A 1 205 ? -1.025 -16.829 3.638 1.00 86.12 205 LEU A C 1
ATOM 1632 O O . LEU A 1 205 ? -0.989 -18.054 3.583 1.00 86.12 205 LEU A O 1
ATOM 1636 N N . TYR A 1 206 ? -0.740 -16.042 2.597 1.00 82.62 206 TYR A N 1
ATOM 1637 C CA . TYR A 1 206 ? -0.486 -16.536 1.239 1.00 82.62 206 TYR A CA 1
ATOM 1638 C C . TYR A 1 206 ? 0.970 -16.387 0.780 1.00 82.62 206 TYR A C 1
ATOM 1640 O O . TYR A 1 206 ? 1.307 -16.784 -0.336 1.00 82.62 206 TYR A O 1
ATOM 1648 N N . GLU A 1 207 ? 1.841 -15.827 1.619 1.00 80.56 207 GLU A N 1
ATOM 1649 C CA . GLU A 1 207 ? 3.247 -15.639 1.294 1.00 80.56 207 GLU A CA 1
ATOM 1650 C C . GLU A 1 207 ? 3.963 -16.986 1.207 1.00 80.56 207 GLU A C 1
ATOM 1652 O O . GLU A 1 207 ? 4.043 -17.752 2.168 1.00 80.56 207 GLU A O 1
ATOM 1657 N N . ASN A 1 208 ? 4.537 -17.246 0.036 1.00 77.50 208 ASN A N 1
ATOM 1658 C CA . ASN A 1 208 ? 5.245 -18.480 -0.272 1.00 77.50 208 ASN A CA 1
ATOM 1659 C C . ASN A 1 208 ? 6.704 -18.172 -0.633 1.00 77.50 208 ASN A C 1
ATOM 1661 O O . ASN A 1 208 ? 7.157 -18.453 -1.734 1.00 77.50 208 ASN A O 1
ATOM 1665 N N . GLN A 1 209 ? 7.436 -17.526 0.280 1.00 79.06 209 GLN A N 1
ATOM 1666 C CA . GLN A 1 209 ? 8.851 -17.143 0.111 1.00 79.06 209 GLN A CA 1
ATOM 1667 C C . GLN A 1 209 ? 9.146 -16.174 -1.055 1.00 79.06 209 GLN A C 1
ATOM 1669 O O . GLN A 1 209 ? 10.308 -15.992 -1.429 1.00 79.06 209 GLN A O 1
ATOM 1674 N N . THR A 1 210 ? 8.131 -15.527 -1.627 1.00 83.50 210 THR A N 1
ATOM 1675 C CA . THR A 1 210 ? 8.276 -14.587 -2.747 1.00 83.50 210 THR A CA 1
ATOM 1676 C C . THR A 1 210 ? 8.996 -13.297 -2.343 1.00 83.50 210 THR A C 1
ATOM 1678 O O . THR A 1 210 ? 9.666 -12.666 -3.167 1.00 83.50 210 THR A O 1
ATOM 1681 N N . SER A 1 211 ? 8.948 -12.935 -1.059 1.00 86.31 211 SER A N 1
ATOM 1682 C CA . SER A 1 211 ? 9.613 -11.767 -0.481 1.00 86.31 211 SER A CA 1
ATOM 1683 C C . SER A 1 211 ? 11.118 -11.756 -0.708 1.00 86.31 211 SER A C 1
ATOM 1685 O O . SER A 1 211 ? 11.694 -10.689 -0.925 1.00 86.31 211 SER A O 1
ATOM 1687 N N . ALA A 1 212 ? 11.744 -12.941 -0.722 1.00 87.62 212 ALA A N 1
ATOM 1688 C CA . ALA A 1 212 ? 13.172 -13.120 -0.962 1.00 87.62 212 ALA A CA 1
ATOM 1689 C C . ALA A 1 212 ? 13.586 -12.452 -2.279 1.00 87.62 212 ALA A C 1
ATOM 1691 O O . ALA A 1 212 ? 14.656 -11.861 -2.401 1.00 87.62 212 ALA A O 1
ATOM 1692 N N . PHE A 1 213 ? 12.684 -12.489 -3.256 1.00 90.19 213 PHE A N 1
ATOM 1693 C CA . PHE A 1 213 ? 12.921 -12.018 -4.608 1.00 90.19 213 PHE A CA 1
ATOM 1694 C C . PHE A 1 213 ? 12.347 -10.616 -4.866 1.00 90.19 213 PHE A C 1
ATOM 1696 O O . PHE A 1 213 ? 12.236 -10.179 -6.013 1.00 90.19 213 PHE A O 1
ATOM 1703 N N . GLY A 1 214 ? 11.976 -9.891 -3.808 1.00 90.56 214 GLY A N 1
ATOM 1704 C CA . GLY A 1 214 ? 11.339 -8.578 -3.909 1.00 90.56 214 GLY A CA 1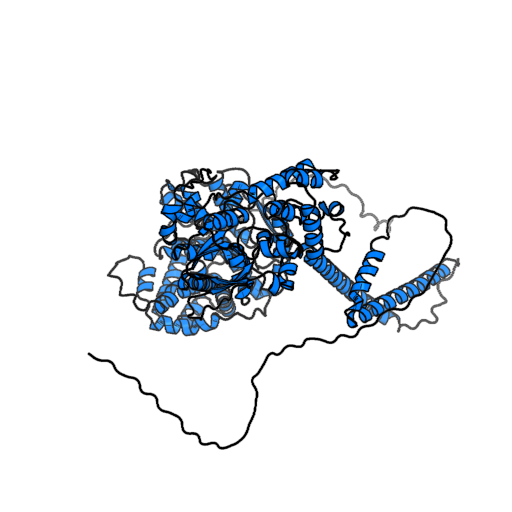
ATOM 1705 C C . GLY A 1 214 ? 9.833 -8.639 -4.179 1.00 90.56 214 GLY A C 1
ATOM 1706 O O . GLY A 1 214 ? 9.250 -7.605 -4.494 1.00 90.56 214 GLY A O 1
ATOM 1707 N N . GLY A 1 215 ? 9.202 -9.809 -4.038 1.00 91.62 215 GLY A N 1
ATOM 1708 C CA . GLY A 1 215 ? 7.752 -9.994 -4.113 1.00 91.62 215 GLY A CA 1
ATOM 1709 C C . GLY A 1 215 ? 7.210 -10.360 -5.497 1.00 91.62 215 GLY A C 1
ATOM 1710 O O . GLY A 1 215 ? 7.693 -9.897 -6.533 1.00 91.62 215 GLY A O 1
ATOM 1711 N N . ASP A 1 216 ? 6.153 -11.169 -5.484 1.00 93.62 216 ASP A N 1
ATOM 1712 C CA . ASP A 1 216 ? 5.362 -11.534 -6.659 1.00 93.62 216 ASP A CA 1
ATOM 1713 C C . ASP A 1 216 ? 4.010 -10.810 -6.609 1.00 93.62 216 ASP A C 1
ATOM 1715 O O . ASP A 1 216 ? 3.016 -11.319 -6.086 1.00 93.62 216 ASP A O 1
ATOM 1719 N N . TYR A 1 217 ? 3.986 -9.579 -7.121 1.00 95.12 217 TYR A N 1
ATOM 1720 C CA . TYR A 1 217 ? 2.830 -8.689 -6.985 1.00 95.12 217 TYR A CA 1
ATOM 1721 C C . TYR A 1 217 ? 1.585 -9.181 -7.730 1.00 95.12 217 TYR A C 1
ATOM 1723 O O . TYR A 1 217 ? 0.479 -8.875 -7.300 1.00 95.12 217 TYR A O 1
ATOM 1731 N N . ASP A 1 218 ? 1.742 -9.994 -8.779 1.00 93.75 218 ASP A N 1
ATOM 1732 C CA . ASP A 1 218 ? 0.626 -10.634 -9.484 1.00 93.75 218 ASP A CA 1
ATOM 1733 C C . ASP A 1 218 ? -0.155 -11.605 -8.585 1.00 93.75 218 ASP A C 1
ATOM 1735 O O . ASP A 1 218 ? -1.386 -11.644 -8.613 1.00 93.75 218 ASP A O 1
ATOM 1739 N N . ILE A 1 219 ? 0.558 -12.357 -7.743 1.00 92.50 219 ILE A N 1
ATOM 1740 C CA . ILE A 1 219 ? -0.046 -13.273 -6.770 1.00 92.50 219 ILE A CA 1
ATOM 1741 C C . ILE A 1 219 ? -0.740 -12.474 -5.664 1.00 92.50 219 ILE A C 1
ATOM 1743 O O . ILE A 1 219 ? -1.880 -12.777 -5.315 1.00 92.50 219 ILE A O 1
ATOM 1747 N N . ILE A 1 220 ? -0.084 -11.431 -5.145 1.00 93.25 220 ILE A N 1
ATOM 1748 C CA . ILE A 1 220 ? -0.649 -10.561 -4.101 1.00 93.25 220 ILE A CA 1
ATOM 1749 C C . ILE A 1 220 ? -1.934 -9.884 -4.602 1.00 93.25 220 ILE A C 1
ATOM 1751 O O . ILE A 1 220 ? -2.954 -9.911 -3.913 1.00 93.25 220 ILE A O 1
ATOM 1755 N N . ALA A 1 221 ? -1.911 -9.337 -5.821 1.00 95.75 221 ALA A N 1
ATOM 1756 C CA . ALA A 1 221 ? -3.072 -8.716 -6.447 1.00 95.75 221 ALA A CA 1
ATOM 1757 C C . ALA A 1 221 ? -4.244 -9.697 -6.562 1.00 95.75 221 ALA A C 1
ATOM 1759 O O . ALA A 1 221 ? -5.367 -9.367 -6.182 1.00 95.75 221 ALA A O 1
ATOM 1760 N N . LYS A 1 222 ? -3.976 -10.931 -7.010 1.00 94.50 222 LYS A N 1
ATOM 1761 C CA . LYS A 1 222 ? -4.995 -11.982 -7.091 1.00 94.50 222 LYS A CA 1
ATOM 1762 C C . LYS A 1 222 ? -5.629 -12.273 -5.727 1.00 94.50 222 LYS A C 1
ATOM 1764 O O . LYS A 1 222 ? -6.849 -12.318 -5.635 1.00 94.50 222 LYS A O 1
ATOM 1769 N N . VAL A 1 223 ? -4.827 -12.408 -4.669 1.00 94.75 223 VAL A N 1
ATOM 1770 C CA . VAL A 1 223 ? -5.332 -12.648 -3.304 1.00 94.75 223 VAL A CA 1
ATOM 1771 C C . VAL A 1 223 ? -6.257 -11.518 -2.839 1.00 94.75 223 VAL A C 1
ATOM 1773 O O . VAL A 1 223 ? -7.298 -11.785 -2.239 1.00 94.75 223 VAL A O 1
ATOM 1776 N N . TYR A 1 224 ? -5.913 -10.258 -3.123 1.00 96.44 224 TYR A N 1
ATOM 1777 C CA . TYR A 1 224 ? -6.770 -9.118 -2.782 1.00 96.44 224 TYR A CA 1
ATOM 1778 C C . TYR A 1 224 ? -8.078 -9.115 -3.579 1.00 96.44 224 TYR A C 1
ATOM 1780 O O . TYR A 1 224 ? -9.140 -8.908 -2.992 1.00 96.44 224 TYR A O 1
ATOM 1788 N N . ILE A 1 225 ? -8.021 -9.400 -4.883 1.00 96.69 225 ILE A N 1
ATOM 1789 C CA . ILE A 1 225 ? -9.210 -9.526 -5.738 1.00 96.69 225 ILE A CA 1
ATOM 1790 C C . ILE A 1 225 ? -10.124 -10.646 -5.227 1.00 96.69 225 ILE A C 1
ATOM 1792 O O . ILE A 1 225 ? -11.322 -10.425 -5.052 1.00 96.69 225 ILE A O 1
ATOM 1796 N N . ASP A 1 226 ? -9.571 -11.823 -4.931 1.00 95.38 226 ASP A N 1
ATOM 1797 C CA . ASP A 1 226 ? -10.324 -12.979 -4.434 1.00 95.38 226 ASP A CA 1
ATOM 1798 C C . ASP A 1 226 ? -10.980 -12.677 -3.075 1.00 95.38 226 ASP A C 1
ATOM 1800 O O . ASP A 1 226 ? -12.150 -13.005 -2.855 1.00 95.38 226 ASP A O 1
ATOM 1804 N N . PHE A 1 227 ? -10.275 -11.967 -2.186 1.00 95.62 227 PHE A N 1
ATOM 1805 C CA . PHE A 1 227 ? -10.832 -11.504 -0.915 1.00 95.62 227 PHE A CA 1
ATOM 1806 C C . PHE A 1 227 ? -11.979 -10.506 -1.103 1.00 95.62 227 PHE A C 1
ATOM 1808 O O . PHE A 1 227 ? -13.032 -10.654 -0.487 1.00 95.62 227 PHE A O 1
ATOM 1815 N N . ILE A 1 228 ? -11.827 -9.509 -1.974 1.00 96.81 228 ILE A N 1
ATOM 1816 C CA . ILE A 1 228 ? -12.900 -8.547 -2.252 1.00 96.81 228 ILE A CA 1
ATOM 1817 C C . ILE A 1 228 ? -14.106 -9.264 -2.878 1.00 96.81 228 ILE A C 1
ATOM 1819 O O . ILE A 1 228 ? -15.244 -9.018 -2.475 1.00 96.81 228 ILE A O 1
ATOM 1823 N N . ASN A 1 229 ? -13.871 -10.197 -3.804 1.00 95.69 229 ASN A N 1
ATOM 1824 C CA . ASN A 1 229 ? -14.916 -10.995 -4.448 1.00 95.69 229 ASN A CA 1
ATOM 1825 C C . ASN A 1 229 ? -15.682 -11.889 -3.462 1.00 95.69 229 ASN A C 1
ATOM 1827 O O . ASN A 1 229 ? -16.896 -12.058 -3.595 1.00 95.69 229 ASN A O 1
ATOM 1831 N N . LEU A 1 230 ? -15.006 -12.422 -2.439 1.00 95.06 230 LEU A N 1
ATOM 1832 C CA . LEU A 1 230 ? -15.640 -13.148 -1.336 1.00 95.06 230 LEU A CA 1
ATOM 1833 C C . LEU A 1 230 ? -16.665 -12.277 -0.586 1.00 95.06 230 LEU A C 1
ATOM 1835 O O . LEU A 1 230 ? -17.724 -12.776 -0.212 1.00 95.06 230 LEU A O 1
ATOM 1839 N N . PHE A 1 231 ? -16.391 -10.986 -0.393 1.00 95.50 231 PHE A N 1
ATOM 1840 C CA . PHE A 1 231 ? -17.317 -10.061 0.272 1.00 95.50 231 PHE A CA 1
ATOM 1841 C C . PHE A 1 231 ? -18.454 -9.636 -0.657 1.00 95.50 231 PHE A C 1
ATOM 1843 O O . PHE A 1 231 ? -19.629 -9.752 -0.297 1.00 95.50 231 PHE A O 1
ATOM 1850 N N . THR A 1 232 ? -18.130 -9.229 -1.885 1.00 93.88 232 THR A N 1
ATOM 1851 C CA . THR A 1 232 ? -19.131 -8.729 -2.836 1.00 93.88 232 THR A CA 1
ATOM 1852 C C . THR A 1 232 ? -20.139 -9.805 -3.243 1.00 93.88 232 THR A C 1
ATOM 1854 O O . THR A 1 232 ? -21.330 -9.508 -3.334 1.00 93.88 232 THR A O 1
ATOM 1857 N N . ARG A 1 233 ? -19.728 -11.075 -3.401 1.00 93.25 233 ARG A N 1
ATOM 1858 C CA . ARG A 1 233 ? -20.657 -12.184 -3.712 1.00 93.25 233 ARG A CA 1
ATOM 1859 C C . ARG A 1 233 ? -21.674 -12.461 -2.596 1.00 93.25 233 ARG A C 1
ATOM 1861 O O . ARG A 1 233 ? -22.744 -13.010 -2.864 1.00 93.25 233 ARG A O 1
ATOM 1868 N N . CYS A 1 234 ? -21.345 -12.090 -1.358 1.00 94.50 234 CYS A N 1
ATOM 1869 C CA . CYS A 1 234 ? -22.226 -12.180 -0.192 1.00 94.50 234 CYS A CA 1
ATOM 1870 C C . CYS A 1 234 ? -23.042 -10.893 0.023 1.00 94.50 234 CYS A C 1
ATOM 1872 O O . CYS A 1 234 ? -23.680 -10.747 1.065 1.00 94.50 234 CYS A O 1
ATOM 1874 N N . ASN A 1 235 ? -23.014 -9.964 -0.943 1.00 94.56 235 ASN A N 1
ATOM 1875 C CA . ASN A 1 235 ? -23.608 -8.632 -0.837 1.00 94.56 235 ASN A CA 1
ATOM 1876 C C . ASN A 1 235 ? -23.127 -7.878 0.417 1.00 94.56 235 ASN A C 1
ATOM 1878 O O . ASN A 1 235 ? -23.881 -7.155 1.065 1.00 94.56 235 ASN A O 1
ATOM 1882 N N . VAL A 1 236 ? -21.866 -8.101 0.794 1.00 96.44 236 VAL A N 1
ATOM 1883 C CA . VAL A 1 236 ? -21.191 -7.338 1.838 1.00 96.44 236 VAL A CA 1
ATOM 1884 C C . VAL A 1 236 ? -20.384 -6.244 1.155 1.00 96.44 236 VAL A C 1
ATOM 1886 O O . VAL A 1 236 ? -19.596 -6.534 0.254 1.00 96.44 236 VAL A O 1
ATOM 1889 N N . ILE A 1 237 ? -20.577 -4.992 1.567 1.00 97.12 237 ILE A N 1
ATOM 1890 C CA . ILE A 1 237 ? -19.808 -3.852 1.056 1.00 97.12 237 ILE A CA 1
ATOM 1891 C C . ILE A 1 237 ? -18.676 -3.565 2.050 1.00 97.12 237 ILE A C 1
ATOM 1893 O O . ILE A 1 237 ? -18.938 -3.027 3.130 1.00 97.12 237 ILE A O 1
ATOM 1897 N N . PRO A 1 238 ? -17.424 -3.933 1.724 1.00 97.75 238 PRO A N 1
ATOM 1898 C CA . PRO A 1 238 ? -16.287 -3.585 2.556 1.00 97.75 238 PRO A CA 1
ATOM 1899 C C . PRO A 1 238 ? -15.881 -2.128 2.323 1.00 97.75 238 PRO A C 1
ATOM 1901 O O . PRO A 1 238 ? -15.706 -1.705 1.179 1.00 97.75 238 PRO A O 1
ATOM 1904 N N . ILE A 1 239 ? -15.710 -1.378 3.410 1.00 98.50 239 ILE A N 1
ATOM 1905 C CA . ILE A 1 239 ? -15.171 -0.017 3.396 1.00 98.50 239 ILE A CA 1
ATOM 1906 C C . ILE A 1 239 ? -13.780 -0.059 4.012 1.00 98.50 239 ILE A C 1
ATOM 1908 O O . ILE A 1 239 ? -13.636 -0.355 5.196 1.00 98.50 239 ILE A O 1
ATOM 1912 N N . PHE A 1 240 ? -12.757 0.231 3.218 1.00 98.62 240 PHE A N 1
ATOM 1913 C CA . PHE A 1 240 ? -11.373 0.164 3.677 1.00 98.62 240 PHE A CA 1
ATOM 1914 C C . PHE A 1 240 ? -10.906 1.513 4.216 1.00 98.62 240 PHE A C 1
ATOM 1916 O O . PHE A 1 240 ? -11.045 2.542 3.556 1.00 98.62 240 PHE A O 1
ATOM 1923 N N . VAL A 1 241 ? -10.298 1.506 5.394 1.00 98.50 241 VAL A N 1
ATOM 1924 C CA . VAL A 1 241 ? -9.707 2.697 6.005 1.00 98.50 241 VAL A CA 1
ATOM 1925 C C . VAL A 1 241 ? -8.237 2.403 6.262 1.00 98.50 241 VAL A C 1
ATOM 1927 O O . VAL A 1 241 ? -7.901 1.395 6.882 1.00 98.50 241 VAL A O 1
ATOM 1930 N N . PHE A 1 242 ? -7.358 3.248 5.733 1.00 97.69 242 PHE A N 1
ATOM 1931 C CA . PHE A 1 242 ? -5.911 3.075 5.822 1.00 97.69 242 PHE A CA 1
ATOM 1932 C C . PHE A 1 242 ? -5.282 4.199 6.634 1.00 97.69 242 PHE A C 1
ATOM 1934 O O . PHE A 1 242 ? -5.675 5.360 6.495 1.00 97.69 242 PHE A O 1
ATOM 1941 N N . ASP A 1 243 ? -4.249 3.862 7.406 1.00 94.31 243 ASP A N 1
ATOM 1942 C CA . ASP A 1 243 ? -3.384 4.866 8.020 1.00 94.31 243 ASP A CA 1
ATOM 1943 C C . ASP A 1 243 ? -2.752 5.787 6.963 1.00 94.31 243 ASP A C 1
ATOM 1945 O O . ASP A 1 243 ? -2.476 5.408 5.820 1.00 94.31 243 ASP A O 1
ATOM 1949 N N . GLY A 1 244 ? -2.491 7.013 7.388 1.00 93.62 244 GLY A N 1
ATOM 1950 C CA . GLY A 1 244 ? -1.882 8.076 6.615 1.00 93.62 244 GLY A CA 1
ATOM 1951 C C . GLY A 1 244 ? -0.419 8.316 6.949 1.00 93.62 244 GLY A C 1
ATOM 1952 O O . GLY A 1 244 ? 0.414 7.409 6.988 1.00 93.62 244 GLY A O 1
ATOM 1953 N N . ALA A 1 245 ? -0.092 9.592 7.143 1.00 92.62 245 ALA A N 1
ATOM 1954 C CA . ALA A 1 245 ? 1.250 10.027 7.476 1.00 92.62 245 ALA A CA 1
ATOM 1955 C C . ALA A 1 245 ? 1.682 9.596 8.876 1.00 92.62 245 ALA A C 1
ATOM 1957 O O . ALA A 1 245 ? 0.882 9.445 9.798 1.00 92.62 245 ALA A O 1
ATOM 1958 N N . TYR A 1 246 ? 2.996 9.504 9.056 1.00 90.25 246 TYR A N 1
ATOM 1959 C CA . TYR A 1 246 ? 3.561 9.365 10.387 1.00 90.25 246 TYR A CA 1
ATOM 1960 C C . TYR A 1 246 ? 3.391 10.639 11.212 1.00 90.25 246 TYR A C 1
ATOM 1962 O O . TYR A 1 246 ? 3.586 11.756 10.732 1.00 90.25 246 TYR A O 1
ATOM 1970 N N . GLU A 1 247 ? 3.144 10.451 12.503 1.00 85.81 247 GLU A N 1
ATOM 1971 C CA . GLU A 1 247 ? 3.119 11.533 13.476 1.00 85.81 247 GLU A CA 1
ATOM 1972 C C . GLU A 1 247 ? 4.450 11.646 14.222 1.00 85.81 247 GLU A C 1
ATOM 1974 O O . GLU A 1 247 ? 5.106 10.652 14.544 1.00 85.81 247 GLU A O 1
ATOM 1979 N N . GLN A 1 248 ? 4.825 12.875 14.584 1.00 85.75 248 GLN A N 1
ATOM 1980 C CA . GLN A 1 248 ? 6.075 13.161 15.296 1.00 85.75 248 GLN A CA 1
ATOM 1981 C C . GLN A 1 248 ? 6.168 12.424 16.649 1.00 85.75 248 GLN A C 1
ATOM 1983 O O . GLN A 1 248 ? 7.267 12.116 17.108 1.00 85.75 248 GLN A O 1
ATOM 1988 N N . ARG A 1 249 ? 5.030 12.088 17.268 1.00 81.81 249 ARG A N 1
ATOM 1989 C CA . ARG A 1 249 ? 4.971 11.298 18.509 1.00 81.81 249 ARG A CA 1
ATOM 1990 C C . ARG A 1 249 ? 5.384 9.831 18.324 1.00 81.81 249 ARG A C 1
ATOM 1992 O O . ARG A 1 249 ? 5.921 9.240 19.250 1.00 81.81 249 ARG A O 1
ATOM 1999 N N . LYS A 1 250 ? 5.209 9.254 17.126 1.00 83.06 250 LYS A N 1
ATOM 2000 C CA . LYS A 1 250 ? 5.526 7.842 16.824 1.00 83.06 250 LYS A CA 1
ATOM 2001 C C . LYS A 1 250 ? 6.946 7.637 16.276 1.00 83.06 250 LYS A C 1
ATOM 2003 O O . LYS A 1 250 ? 7.289 6.534 15.851 1.00 83.06 250 LYS A O 1
ATOM 2008 N N . MET A 1 251 ? 7.802 8.666 16.305 1.00 86.38 251 MET A N 1
ATOM 2009 C CA . MET A 1 251 ? 9.168 8.603 15.758 1.00 86.38 251 MET A CA 1
ATOM 2010 C C . MET A 1 251 ? 10.015 7.482 16.366 1.00 86.38 251 MET A C 1
ATOM 2012 O O . MET A 1 251 ? 10.689 6.769 15.626 1.00 86.38 251 MET A O 1
ATOM 2016 N N . GLU A 1 252 ? 9.974 7.296 17.686 1.00 85.19 252 GLU A N 1
ATOM 2017 C CA . GLU A 1 252 ? 10.729 6.227 18.356 1.00 85.19 252 GLU A CA 1
ATOM 2018 C C . GLU A 1 252 ? 10.280 4.842 17.882 1.00 85.19 252 GLU A C 1
ATOM 2020 O O . GLU A 1 252 ? 11.110 4.002 17.532 1.00 85.19 252 GLU A O 1
ATOM 2025 N N . THR A 1 253 ? 8.968 4.632 17.769 1.00 84.12 253 THR A N 1
ATOM 2026 C CA . THR A 1 253 ? 8.374 3.392 17.262 1.00 84.12 253 THR A CA 1
ATOM 2027 C C . THR A 1 253 ? 8.778 3.123 15.814 1.00 84.12 253 THR A C 1
ATOM 2029 O O . THR A 1 253 ? 9.153 2.000 15.477 1.00 84.12 253 THR A O 1
ATOM 2032 N N . ILE A 1 254 ? 8.764 4.148 14.956 1.00 88.25 254 ILE A N 1
ATOM 2033 C CA . ILE A 1 254 ? 9.183 4.034 13.551 1.00 88.25 254 ILE A CA 1
ATOM 2034 C C . ILE A 1 254 ? 10.660 3.644 13.460 1.00 88.25 254 ILE A C 1
ATOM 2036 O O . ILE A 1 254 ? 11.008 2.716 12.727 1.00 88.25 254 ILE A O 1
ATOM 2040 N N . MET A 1 255 ? 11.524 4.295 14.241 1.00 89.88 255 MET A N 1
ATOM 2041 C CA . MET A 1 255 ? 12.958 3.992 14.279 1.00 89.88 255 MET A CA 1
ATOM 2042 C C . MET A 1 255 ? 13.234 2.588 14.824 1.00 89.88 255 MET A C 1
ATOM 2044 O O . MET A 1 255 ? 14.053 1.859 14.261 1.00 89.88 255 MET A O 1
ATOM 2048 N N . SER A 1 256 ? 12.518 2.182 15.875 1.00 89.12 256 SER A N 1
ATOM 2049 C CA . SER A 1 256 ? 12.601 0.837 16.448 1.00 89.12 256 SER A CA 1
ATOM 2050 C C . SER A 1 256 ? 12.217 -0.229 15.417 1.00 89.12 256 SER A C 1
ATOM 2052 O O . SER A 1 256 ? 13.003 -1.139 15.147 1.00 89.12 256 SER A O 1
ATOM 2054 N N . ARG A 1 257 ? 11.076 -0.064 14.731 1.00 87.62 257 ARG A N 1
ATOM 2055 C CA . ARG A 1 257 ? 10.624 -0.986 13.671 1.00 87.62 257 ARG A CA 1
ATOM 2056 C C . ARG A 1 257 ? 11.571 -1.030 12.483 1.00 87.62 257 ARG A C 1
ATOM 2058 O O . ARG A 1 257 ? 11.818 -2.103 11.940 1.00 87.62 257 ARG A O 1
ATOM 2065 N N . MET A 1 258 ? 12.106 0.117 12.069 1.00 91.50 258 MET A N 1
ATOM 2066 C CA . MET A 1 258 ? 13.109 0.171 11.007 1.00 91.50 258 MET A CA 1
ATOM 2067 C C . MET A 1 258 ? 14.356 -0.626 11.403 1.00 91.50 258 MET A C 1
ATOM 2069 O O . MET A 1 258 ? 14.843 -1.423 10.605 1.00 91.50 258 MET A O 1
ATOM 2073 N N . SER A 1 259 ? 14.830 -0.466 12.641 1.00 91.81 259 SER A N 1
ATOM 2074 C CA . SER A 1 259 ? 15.999 -1.186 13.162 1.00 91.81 259 SER A CA 1
ATOM 2075 C C . SER A 1 259 ? 15.754 -2.691 13.196 1.00 91.81 259 SER A C 1
ATOM 2077 O O . SER A 1 259 ? 16.563 -3.459 12.679 1.00 91.81 259 SER A O 1
ATOM 2079 N N . GLN A 1 260 ? 14.594 -3.114 13.703 1.00 89.25 260 GLN A N 1
ATOM 2080 C CA . GLN A 1 260 ? 14.183 -4.519 13.716 1.00 89.25 260 GLN A CA 1
ATOM 2081 C C . GLN A 1 260 ? 14.116 -5.113 12.307 1.00 89.25 260 GLN A C 1
ATOM 2083 O O . GLN A 1 260 ? 14.650 -6.195 12.072 1.00 89.25 260 GLN A O 1
ATOM 2088 N N . ARG A 1 261 ? 13.513 -4.400 11.346 1.00 89.94 261 ARG A N 1
ATOM 2089 C CA . ARG A 1 261 ? 13.443 -4.848 9.945 1.00 89.94 261 ARG A CA 1
ATOM 2090 C C . ARG A 1 261 ? 14.829 -4.956 9.318 1.00 89.94 261 ARG A C 1
ATOM 2092 O O . ARG A 1 261 ? 15.107 -5.949 8.662 1.00 89.94 261 ARG A O 1
ATOM 2099 N N . ILE A 1 262 ? 15.715 -3.985 9.547 1.00 91.50 262 ILE A N 1
ATOM 2100 C CA . ILE A 1 262 ? 17.100 -4.022 9.046 1.00 91.50 262 ILE A CA 1
ATOM 2101 C C . ILE A 1 262 ? 17.844 -5.229 9.615 1.00 91.50 262 ILE A C 1
ATOM 2103 O O . ILE A 1 262 ? 18.514 -5.934 8.863 1.00 91.50 262 ILE A O 1
ATOM 2107 N N . GLN A 1 263 ? 17.704 -5.483 10.918 1.00 89.31 263 GLN A N 1
ATOM 2108 C CA . GLN A 1 263 ? 18.319 -6.632 11.577 1.00 89.31 263 GLN A CA 1
ATOM 2109 C C . GLN A 1 263 ? 17.765 -7.952 11.043 1.00 89.31 263 GLN A C 1
ATOM 2111 O O . GLN A 1 263 ? 18.558 -8.843 10.756 1.00 89.31 263 GLN A O 1
ATOM 2116 N N . SER A 1 264 ? 16.441 -8.055 10.882 1.00 86.81 264 SER A N 1
ATOM 2117 C CA . SER A 1 264 ? 15.747 -9.252 10.399 1.00 86.81 264 SER A CA 1
ATOM 2118 C C . SER A 1 264 ? 16.082 -9.554 8.934 1.00 86.81 264 SER A C 1
ATOM 2120 O O . SER A 1 264 ? 16.568 -10.639 8.626 1.00 86.81 264 SER A O 1
ATOM 2122 N N . TYR A 1 265 ? 15.924 -8.579 8.034 1.00 86.88 265 TYR A N 1
ATOM 2123 C CA . TYR A 1 265 ? 16.121 -8.772 6.590 1.00 86.88 265 TYR A CA 1
ATOM 2124 C C . TYR A 1 265 ? 17.602 -8.896 6.207 1.00 86.88 265 TYR A C 1
ATOM 2126 O O . TYR A 1 265 ? 17.927 -9.455 5.161 1.00 86.88 265 TYR A O 1
ATOM 2134 N N . GLY A 1 266 ? 18.504 -8.391 7.054 1.00 81.75 266 GLY A N 1
ATOM 2135 C CA . GLY A 1 266 ? 19.945 -8.565 6.903 1.00 81.75 266 GLY A CA 1
ATOM 2136 C C . GLY A 1 266 ? 20.461 -9.941 7.341 1.00 81.75 266 GLY A C 1
ATOM 2137 O O . GLY A 1 266 ? 21.619 -10.258 7.063 1.00 81.75 266 GLY A O 1
ATOM 2138 N N . GLN A 1 267 ? 19.644 -10.770 8.012 1.00 76.50 267 GLN A N 1
ATOM 2139 C CA . GLN A 1 267 ? 20.024 -12.150 8.326 1.00 76.50 267 GLN A CA 1
ATOM 2140 C C . GLN A 1 267 ? 19.884 -13.067 7.102 1.00 76.50 267 GLN A C 1
ATOM 2142 O O . GLN A 1 267 ? 18.988 -12.890 6.275 1.00 76.50 267 GLN A O 1
ATOM 2147 N N . PRO A 1 268 ? 20.739 -14.097 6.979 1.00 63.75 268 PRO A N 1
ATOM 2148 C CA . PRO A 1 268 ? 20.594 -15.088 5.926 1.00 63.75 268 PRO A CA 1
ATOM 2149 C C . PRO A 1 268 ? 19.303 -15.906 6.101 1.00 63.75 268 PRO A C 1
ATOM 2151 O O . PRO A 1 268 ? 19.123 -16.600 7.096 1.00 63.75 268 PRO A O 1
ATOM 2154 N N . ILE A 1 269 ? 18.458 -15.868 5.066 1.00 62.53 269 ILE A N 1
ATOM 2155 C CA . ILE A 1 269 ? 17.434 -16.870 4.730 1.00 62.53 269 ILE A CA 1
ATOM 2156 C C . ILE A 1 269 ? 16.379 -17.094 5.836 1.00 62.53 269 ILE A C 1
ATOM 2158 O O . ILE A 1 269 ? 16.274 -18.166 6.428 1.00 62.53 269 ILE A O 1
ATOM 2162 N N . LYS A 1 270 ? 15.525 -16.082 6.042 1.00 56.28 270 LYS A N 1
ATOM 2163 C CA . LYS A 1 270 ? 14.111 -16.233 6.438 1.00 56.28 270 LYS A CA 1
ATOM 2164 C C . LYS A 1 270 ? 13.278 -15.170 5.715 1.00 56.28 270 LYS A C 1
ATOM 2166 O O . LYS A 1 270 ? 13.645 -14.002 5.725 1.00 56.28 270 LYS A O 1
ATOM 2171 N N . THR A 1 271 ? 12.193 -15.578 5.056 1.00 58.28 271 THR A N 1
ATOM 2172 C CA . THR A 1 271 ? 11.499 -14.761 4.036 1.00 58.28 271 THR A CA 1
ATOM 2173 C C . THR A 1 271 ? 10.039 -14.447 4.393 1.00 58.28 271 THR A C 1
ATOM 2175 O O . THR A 1 271 ? 9.544 -13.377 4.050 1.00 58.28 271 THR A O 1
ATOM 2178 N N . ALA A 1 272 ? 9.354 -15.287 5.173 1.00 54.59 272 ALA A N 1
ATOM 2179 C CA . ALA A 1 272 ? 7.912 -15.150 5.439 1.00 54.59 272 ALA A CA 1
ATOM 2180 C C . ALA A 1 272 ? 7.482 -13.882 6.220 1.00 54.59 272 ALA A C 1
ATOM 2182 O O . ALA A 1 272 ? 6.293 -13.590 6.322 1.00 54.59 272 ALA A O 1
ATOM 2183 N N . GLU A 1 273 ? 8.422 -13.110 6.771 1.00 64.88 273 GLU A N 1
ATOM 2184 C CA . GLU A 1 273 ? 8.128 -11.902 7.560 1.00 64.88 273 GLU A CA 1
ATOM 2185 C C . GLU A 1 273 ? 8.388 -10.588 6.805 1.00 64.88 273 GLU A C 1
ATOM 2187 O O . GLU A 1 273 ? 8.080 -9.511 7.320 1.00 64.88 273 GLU A O 1
ATOM 2192 N N . CYS A 1 274 ? 8.937 -10.649 5.586 1.00 82.06 274 CYS A N 1
ATOM 2193 C CA . CYS A 1 274 ? 9.277 -9.456 4.817 1.00 82.06 274 CYS A CA 1
ATOM 2194 C C . CYS A 1 274 ? 8.130 -9.033 3.894 1.00 82.06 274 CYS A C 1
ATOM 2196 O O . CYS A 1 274 ? 7.863 -9.698 2.896 1.00 82.06 274 CYS A O 1
ATOM 2198 N N . MET A 1 275 ? 7.486 -7.899 4.191 1.00 87.62 275 MET A N 1
ATOM 2199 C CA . MET A 1 275 ? 6.553 -7.255 3.258 1.00 87.62 275 MET A CA 1
ATOM 2200 C C . MET A 1 275 ? 7.337 -6.640 2.077 1.00 87.62 275 MET A C 1
ATOM 2202 O O . MET A 1 275 ? 8.231 -5.825 2.333 1.00 87.62 275 MET A O 1
ATOM 2206 N N . PRO A 1 276 ? 7.040 -6.988 0.809 1.00 91.12 276 PRO A N 1
ATOM 2207 C CA . PRO A 1 276 ? 7.691 -6.415 -0.362 1.00 91.12 276 PRO A CA 1
ATOM 2208 C C . PRO A 1 276 ? 7.335 -4.939 -0.526 1.00 91.12 276 PRO A C 1
ATOM 2210 O O . PRO A 1 276 ? 6.345 -4.462 0.030 1.00 91.12 276 PRO A O 1
ATOM 2213 N N . MET A 1 277 ? 8.118 -4.213 -1.328 1.00 92.50 277 MET A N 1
ATOM 2214 C CA . MET A 1 277 ? 8.036 -2.752 -1.413 1.00 92.50 277 MET A CA 1
ATOM 2215 C C . MET A 1 277 ? 6.620 -2.219 -1.665 1.00 92.50 277 MET A C 1
ATOM 2217 O O . MET A 1 277 ? 6.234 -1.252 -1.008 1.00 92.50 277 MET A O 1
ATOM 2221 N N . PHE A 1 278 ? 5.871 -2.861 -2.566 1.00 94.12 278 PHE A N 1
ATOM 2222 C CA . PHE A 1 278 ? 4.509 -2.473 -2.952 1.00 94.12 278 PHE A CA 1
ATOM 2223 C C . PHE A 1 278 ? 3.427 -3.420 -2.412 1.00 94.12 278 PHE A C 1
ATOM 2225 O O . PHE A 1 278 ? 2.269 -3.302 -2.798 1.00 94.12 278 PHE A O 1
ATOM 2232 N N . GLY A 1 279 ? 3.768 -4.371 -1.532 1.00 91.06 279 GLY A N 1
ATOM 2233 C CA . GLY A 1 279 ? 2.831 -5.424 -1.118 1.00 91.06 279 GLY A CA 1
ATOM 2234 C C . GLY A 1 279 ? 1.549 -4.879 -0.477 1.00 91.06 279 GLY A C 1
ATOM 2235 O O . GLY A 1 279 ? 0.466 -5.403 -0.725 1.00 91.06 279 GLY A O 1
ATOM 2236 N N . SER A 1 280 ? 1.653 -3.777 0.269 1.00 89.75 280 SER A N 1
ATOM 2237 C CA . SER A 1 280 ? 0.502 -3.062 0.839 1.00 89.75 280 SER A CA 1
ATOM 2238 C C . SER A 1 280 ? -0.057 -1.947 -0.054 1.00 89.75 280 SER A C 1
ATOM 2240 O O . SER A 1 280 ? -1.120 -1.429 0.257 1.00 89.75 280 SER A O 1
ATOM 2242 N N . ASP A 1 281 ? 0.632 -1.574 -1.136 1.00 91.19 281 ASP A N 1
ATOM 2243 C CA . ASP A 1 281 ? 0.249 -0.452 -2.006 1.00 91.19 281 ASP A CA 1
ATOM 2244 C C . ASP A 1 281 ? -0.606 -0.921 -3.207 1.00 91.19 281 ASP A C 1
ATOM 2246 O O . ASP A 1 281 ? -1.529 -0.222 -3.613 1.00 91.19 281 ASP A O 1
ATOM 2250 N N . VAL A 1 282 ? -0.367 -2.135 -3.732 1.00 94.50 282 VAL A N 1
ATOM 2251 C CA . VAL A 1 282 ? -1.086 -2.709 -4.901 1.00 94.50 282 VAL A CA 1
ATOM 2252 C C . VAL A 1 282 ? -2.606 -2.784 -4.698 1.00 94.50 282 VAL A C 1
ATOM 2254 O O . VAL A 1 282 ? -3.374 -2.772 -5.659 1.00 94.50 282 VAL A O 1
ATOM 2257 N N . ILE A 1 283 ? -3.071 -2.839 -3.447 1.00 97.19 283 ILE A N 1
ATOM 2258 C CA . ILE A 1 283 ? -4.503 -2.896 -3.143 1.00 97.19 283 ILE A CA 1
ATOM 2259 C C . ILE A 1 283 ? -5.255 -1.641 -3.610 1.00 97.19 283 ILE A C 1
ATOM 2261 O O . ILE A 1 283 ? -6.416 -1.755 -3.988 1.00 97.19 283 ILE A O 1
ATOM 2265 N N . PHE A 1 284 ? -4.623 -0.462 -3.629 1.00 97.19 284 PHE A N 1
ATOM 2266 C CA . PHE A 1 284 ? -5.307 0.779 -4.000 1.00 97.19 284 PHE A CA 1
ATOM 2267 C C . PHE A 1 284 ? -5.768 0.775 -5.453 1.00 97.19 284 PHE A C 1
ATOM 2269 O O . PHE A 1 284 ? -6.902 1.166 -5.725 1.00 97.19 284 PHE A O 1
ATOM 2276 N N . ASP A 1 285 ? -4.940 0.286 -6.376 1.00 95.69 285 ASP A N 1
ATOM 2277 C CA . ASP A 1 285 ? -5.320 0.175 -7.787 1.00 95.69 285 ASP A CA 1
ATOM 2278 C C . ASP A 1 285 ? -6.535 -0.754 -7.940 1.00 95.69 285 ASP A C 1
ATOM 2280 O O . ASP A 1 285 ? -7.517 -0.401 -8.587 1.00 95.69 285 ASP A O 1
ATOM 2284 N N . ILE A 1 286 ? -6.535 -1.885 -7.229 1.00 97.81 286 ILE A N 1
ATOM 2285 C CA . ILE A 1 286 ? -7.636 -2.862 -7.234 1.00 97.81 286 ILE A CA 1
ATOM 2286 C C . ILE A 1 286 ? -8.927 -2.263 -6.659 1.00 97.81 286 ILE A C 1
ATOM 2288 O O . ILE A 1 286 ? -10.000 -2.411 -7.245 1.00 97.81 286 ILE A O 1
ATOM 2292 N N . LEU A 1 287 ? -8.847 -1.577 -5.514 1.00 98.12 287 LEU A N 1
ATOM 2293 C CA . LEU A 1 287 ? -10.009 -0.941 -4.887 1.00 98.12 287 LEU A CA 1
ATOM 2294 C C . LEU A 1 287 ? -10.598 0.151 -5.788 1.00 98.12 287 LEU A C 1
ATOM 2296 O O . LEU A 1 287 ? -11.821 0.281 -5.868 1.00 98.12 287 LEU A O 1
ATOM 2300 N N . ASN A 1 288 ? -9.743 0.913 -6.477 1.00 96.81 288 ASN A N 1
ATOM 2301 C CA . ASN A 1 288 ? -10.159 1.922 -7.444 1.00 96.81 288 ASN A CA 1
ATOM 2302 C C . ASN A 1 288 ? -10.839 1.295 -8.672 1.00 96.81 288 ASN A C 1
ATOM 2304 O O . ASN A 1 288 ? -11.936 1.732 -9.022 1.00 96.81 288 ASN A O 1
ATOM 2308 N N . ASP A 1 289 ? -10.248 0.256 -9.270 1.00 96.00 289 ASP A N 1
ATOM 2309 C CA . ASP A 1 289 ? -10.800 -0.453 -10.435 1.00 96.00 289 ASP A CA 1
ATOM 2310 C C . ASP A 1 289 ? -12.175 -1.074 -10.143 1.00 96.00 289 ASP A C 1
ATOM 2312 O O . ASP A 1 289 ? -13.085 -1.039 -10.972 1.00 96.00 289 ASP A O 1
ATOM 2316 N N . MET A 1 290 ? -12.341 -1.639 -8.944 1.00 96.81 290 MET A N 1
ATOM 2317 C CA . MET A 1 290 ? -13.558 -2.344 -8.523 1.00 96.81 290 MET A CA 1
ATOM 2318 C C . MET A 1 290 ? -14.618 -1.430 -7.876 1.00 96.81 290 MET A C 1
ATOM 2320 O O . MET A 1 290 ? -15.643 -1.934 -7.392 1.00 96.81 290 MET A O 1
ATOM 2324 N N . ASP A 1 291 ? -14.371 -0.113 -7.834 1.00 96.12 291 ASP A N 1
ATOM 2325 C CA . ASP A 1 291 ? -15.178 0.903 -7.136 1.00 96.12 291 ASP A CA 1
ATOM 2326 C C . ASP A 1 291 ? -15.538 0.481 -5.698 1.00 96.12 291 ASP A C 1
ATOM 2328 O O . ASP A 1 291 ? -16.694 0.523 -5.267 1.00 96.12 291 ASP A O 1
ATOM 2332 N N . ILE A 1 292 ? -14.545 -0.011 -4.955 1.00 97.81 292 ILE A N 1
ATOM 2333 C CA . ILE A 1 292 ? -14.702 -0.375 -3.546 1.00 97.81 292 ILE A CA 1
ATOM 2334 C C . ILE A 1 292 ? -14.464 0.869 -2.688 1.00 97.81 292 ILE A C 1
ATOM 2336 O O . ILE A 1 292 ? -13.413 1.499 -2.839 1.00 97.81 292 ILE A O 1
ATOM 2340 N N . PRO A 1 293 ? -15.392 1.232 -1.780 1.00 97.94 293 PRO A N 1
ATOM 2341 C CA . PRO A 1 293 ? -15.217 2.399 -0.928 1.00 97.94 293 PRO A CA 1
ATOM 2342 C C . PRO A 1 293 ? -13.957 2.281 -0.072 1.00 97.94 293 PRO A C 1
ATOM 2344 O O . PRO A 1 293 ? -13.774 1.308 0.660 1.00 97.94 293 PRO A O 1
ATOM 2347 N N . HIS A 1 294 ? -13.082 3.277 -0.161 1.00 98.25 294 HIS A N 1
ATOM 2348 C CA . HIS A 1 294 ? -11.873 3.331 0.648 1.00 98.25 294 HIS A CA 1
ATOM 2349 C C . HIS A 1 294 ? -11.381 4.759 0.866 1.00 98.25 294 HIS A C 1
ATOM 2351 O O . HIS A 1 294 ? -11.706 5.661 0.085 1.00 98.25 294 HIS A O 1
ATOM 2357 N N . VAL A 1 295 ? -10.592 4.953 1.924 1.00 97.38 295 VAL A N 1
ATOM 2358 C CA . VAL A 1 295 ? -9.963 6.235 2.243 1.00 97.38 295 VAL A CA 1
ATOM 2359 C C . VAL A 1 295 ? -8.605 6.064 2.930 1.00 97.38 295 VAL A C 1
ATOM 2361 O O . VAL A 1 295 ? -8.469 5.260 3.851 1.00 97.38 295 VAL A O 1
ATOM 2364 N N . ASN A 1 296 ? -7.619 6.867 2.520 1.00 96.06 296 ASN A N 1
ATOM 2365 C CA . ASN A 1 296 ? -6.409 7.112 3.312 1.00 96.06 296 ASN A CA 1
ATOM 2366 C C . ASN A 1 296 ? -6.655 8.246 4.307 1.00 96.06 296 ASN A C 1
ATOM 2368 O O . ASN A 1 296 ? -6.973 9.374 3.911 1.00 96.06 296 ASN A O 1
ATOM 2372 N N . CYS A 1 297 ? -6.490 7.964 5.595 1.00 95.25 297 CYS A N 1
ATOM 2373 C CA . CYS A 1 297 ? -6.544 8.966 6.653 1.00 95.25 297 CYS A CA 1
ATOM 2374 C C . CYS A 1 297 ? -5.354 9.931 6.563 1.00 95.25 297 CYS A C 1
ATOM 2376 O O . CYS A 1 297 ? -4.384 9.660 5.873 1.00 95.25 297 CYS A O 1
ATOM 2378 N N . ASP A 1 298 ? -5.428 11.087 7.228 1.00 93.75 298 ASP A N 1
ATOM 2379 C CA . ASP A 1 298 ? -4.291 12.019 7.327 1.00 93.75 298 ASP A CA 1
ATOM 2380 C C . ASP A 1 298 ? -3.145 11.438 8.155 1.00 93.75 298 ASP A C 1
ATOM 2382 O O . ASP A 1 298 ? -1.977 11.627 7.821 1.00 93.75 298 ASP A O 1
ATOM 2386 N N . PHE A 1 299 ? -3.505 10.725 9.220 1.00 92.44 299 PHE A N 1
ATOM 2387 C CA . PHE A 1 299 ? -2.619 10.095 10.193 1.00 92.44 299 PHE A CA 1
ATOM 2388 C C . PHE A 1 299 ? -3.222 8.730 10.565 1.00 92.44 299 PHE A C 1
ATOM 2390 O O . PHE A 1 299 ? -3.638 8.000 9.673 1.00 92.44 299 PHE A O 1
ATOM 2397 N N . GLU A 1 300 ? -3.301 8.370 11.841 1.00 90.44 300 GLU A N 1
ATOM 2398 C CA . GLU A 1 300 ? -3.864 7.089 12.292 1.00 90.44 300 GLU A CA 1
ATOM 2399 C C . GLU A 1 300 ? -5.351 6.923 11.940 1.00 90.44 300 GLU A C 1
ATOM 2401 O O . GLU A 1 300 ? -6.135 7.874 12.013 1.00 90.44 300 GLU A O 1
ATOM 2406 N N . ALA A 1 301 ? -5.729 5.702 11.565 1.00 92.88 301 ALA A N 1
ATOM 2407 C CA . ALA A 1 301 ? -7.077 5.355 11.135 1.00 92.88 301 ALA A CA 1
ATOM 2408 C C . ALA A 1 301 ? -8.005 4.908 12.274 1.00 92.88 301 ALA A C 1
ATOM 2410 O O . ALA A 1 301 ? -9.220 4.960 12.096 1.00 92.88 301 ALA A O 1
ATOM 2411 N N . ASP A 1 302 ? -7.485 4.494 13.433 1.00 91.31 302 ASP A N 1
ATOM 2412 C CA . ASP A 1 302 ? -8.259 3.792 14.473 1.00 91.31 302 ASP A CA 1
ATOM 2413 C C . ASP A 1 302 ? -9.518 4.547 14.920 1.00 91.31 302 ASP A C 1
ATOM 2415 O O . ASP A 1 302 ? -10.625 4.001 14.916 1.00 91.31 302 ASP A O 1
ATOM 2419 N N . ALA A 1 303 ? -9.376 5.835 15.246 1.00 89.88 303 ALA A N 1
ATOM 2420 C CA . ALA A 1 303 ? -10.500 6.672 15.664 1.00 89.88 303 ALA A CA 1
ATOM 2421 C C . ALA A 1 303 ? -11.559 6.819 14.556 1.00 89.88 303 ALA A C 1
ATOM 2423 O O . ALA A 1 303 ? -12.761 6.821 14.824 1.00 89.88 303 ALA A O 1
ATOM 2424 N N . GLU A 1 304 ? -11.121 6.898 13.301 1.00 93.50 304 GLU A N 1
ATOM 2425 C CA . GLU A 1 304 ? -11.987 7.071 12.134 1.00 93.50 304 GLU A CA 1
ATOM 2426 C C . GLU A 1 304 ? -12.674 5.762 11.739 1.00 93.50 304 GLU A C 1
ATOM 2428 O O . GLU A 1 304 ? -13.852 5.777 11.385 1.00 93.50 304 GLU A O 1
ATOM 2433 N N . ILE A 1 305 ? -11.998 4.620 11.898 1.00 96.00 305 ILE A N 1
ATOM 2434 C CA . ILE A 1 305 ? -12.588 3.282 11.776 1.00 96.00 305 ILE A CA 1
ATOM 2435 C C . ILE A 1 305 ? -13.760 3.140 12.751 1.00 96.00 305 ILE A C 1
ATOM 2437 O O . ILE A 1 305 ? -14.855 2.742 12.349 1.00 96.00 305 ILE A O 1
ATOM 2441 N N . VAL A 1 306 ? -13.555 3.512 14.019 1.00 94.19 306 VAL A N 1
ATOM 2442 C CA . VAL A 1 306 ? -14.599 3.464 15.053 1.00 94.19 306 VAL A CA 1
ATOM 2443 C C . VAL A 1 306 ? -15.741 4.429 14.735 1.00 94.19 306 VAL A C 1
ATOM 2445 O O . VAL A 1 306 ? -16.908 4.041 14.818 1.00 94.19 306 VAL A O 1
ATOM 2448 N N . ALA A 1 307 ? -15.433 5.677 14.368 1.00 93.25 307 ALA A N 1
ATOM 2449 C CA . ALA A 1 307 ? -16.446 6.682 14.051 1.00 93.25 307 ALA A CA 1
ATOM 2450 C C . ALA A 1 307 ? -17.317 6.252 12.858 1.00 93.25 307 ALA A C 1
ATOM 2452 O O . ALA A 1 307 ? -18.545 6.289 12.943 1.00 93.25 307 ALA A O 1
ATOM 2453 N N . LEU A 1 308 ? -16.698 5.771 11.774 1.00 94.62 308 LEU A N 1
ATOM 2454 C CA . LEU A 1 308 ? -17.405 5.254 10.600 1.00 94.62 308 LEU A CA 1
ATOM 2455 C C . LEU A 1 308 ? -18.255 4.026 10.938 1.00 94.62 308 LEU A C 1
ATOM 2457 O O . LEU A 1 308 ? -19.404 3.950 10.506 1.00 94.62 308 LEU A O 1
ATOM 2461 N N . ALA A 1 309 ? -17.735 3.096 11.742 1.00 95.81 309 ALA A N 1
ATOM 2462 C CA . ALA A 1 309 ? -18.473 1.907 12.164 1.00 95.81 309 ALA A CA 1
ATOM 2463 C C . ALA A 1 309 ? -19.725 2.257 12.986 1.00 95.81 309 ALA A C 1
ATOM 2465 O O . ALA A 1 309 ? -20.785 1.674 12.755 1.00 95.81 309 ALA A O 1
ATOM 2466 N N . LYS A 1 310 ? -19.635 3.250 13.886 1.00 93.38 310 LYS A N 1
ATOM 2467 C CA . LYS A 1 310 ? -20.787 3.774 14.643 1.00 93.38 310 LYS A CA 1
ATOM 2468 C C . LYS A 1 310 ? -21.819 4.433 13.726 1.00 93.38 310 LYS A C 1
ATOM 2470 O O . LYS A 1 310 ? -23.000 4.116 13.822 1.00 93.38 310 LYS A O 1
ATOM 2475 N N . LEU A 1 311 ? -21.378 5.315 12.826 1.00 91.88 311 LEU A N 1
ATOM 2476 C CA . LEU A 1 311 ? -22.252 6.040 11.892 1.00 91.88 311 LEU A CA 1
ATOM 2477 C C . LEU A 1 311 ? -23.009 5.114 10.943 1.00 91.88 311 LEU A C 1
ATOM 2479 O O . LEU A 1 311 ? -24.178 5.344 10.643 1.00 91.88 311 LEU A O 1
ATOM 2483 N N . LEU A 1 312 ? -22.329 4.077 10.462 1.00 92.38 312 LEU A N 1
ATOM 2484 C CA . LEU A 1 312 ? -22.870 3.118 9.504 1.00 92.38 312 LEU A CA 1
ATOM 2485 C C . LEU A 1 312 ? -23.477 1.881 10.178 1.00 92.38 312 LEU A C 1
ATOM 2487 O O . LEU A 1 312 ? -23.959 0.992 9.479 1.00 92.38 312 LEU A O 1
ATOM 2491 N N . ASN A 1 313 ? -23.456 1.830 11.515 1.00 93.25 313 ASN A N 1
ATOM 2492 C CA . ASN A 1 313 ? -23.950 0.730 12.338 1.00 93.25 313 ASN A CA 1
ATOM 2493 C C . ASN A 1 313 ? -23.481 -0.648 11.834 1.00 93.25 313 ASN A C 1
ATOM 2495 O O . ASN A 1 313 ? -24.283 -1.536 11.537 1.00 93.25 313 ASN A O 1
ATOM 2499 N N . CYS A 1 314 ? -22.167 -0.811 11.685 1.00 95.75 314 CYS A N 1
ATOM 2500 C CA . CYS A 1 314 ? -21.572 -2.009 11.101 1.00 95.75 314 CYS A CA 1
ATOM 2501 C C . CYS A 1 314 ? -20.323 -2.471 11.871 1.00 95.75 314 CYS A C 1
ATOM 2503 O O . CYS A 1 314 ? -19.726 -1.678 12.602 1.00 95.75 314 CYS A O 1
ATOM 2505 N N . PRO A 1 315 ? -19.935 -3.757 11.768 1.00 97.69 315 PRO A N 1
ATOM 2506 C CA . PRO A 1 315 ? -18.780 -4.272 12.489 1.00 97.69 315 PRO A CA 1
ATOM 2507 C C . PRO A 1 315 ? -17.456 -3.796 11.876 1.00 97.69 315 PRO A C 1
ATOM 2509 O O . PRO A 1 315 ? -17.353 -3.548 10.670 1.00 97.69 315 PRO A O 1
ATOM 2512 N N . VAL A 1 316 ? -16.426 -3.753 12.719 1.00 98.19 316 VAL A N 1
ATOM 2513 C CA . VAL A 1 316 ? -15.031 -3.521 12.333 1.00 98.19 316 VAL A CA 1
ATOM 2514 C C . VAL A 1 316 ? -14.319 -4.853 12.124 1.00 98.19 316 VAL A C 1
ATOM 2516 O O . VAL A 1 316 ? -14.464 -5.771 12.928 1.00 98.19 316 VAL A O 1
ATOM 2519 N N . ILE A 1 317 ? -13.502 -4.940 11.079 1.00 98.12 317 ILE A N 1
ATOM 2520 C CA . ILE A 1 317 ? -12.576 -6.037 10.807 1.00 98.12 317 ILE A CA 1
ATOM 2521 C C . ILE A 1 317 ? -11.143 -5.503 10.906 1.00 98.12 317 ILE A C 1
ATOM 2523 O O . ILE A 1 317 ? -10.754 -4.615 10.151 1.00 98.12 317 ILE A O 1
ATOM 2527 N N . SER A 1 318 ? -10.346 -6.058 11.818 1.00 96.44 318 SER A N 1
ATOM 2528 C CA . SER A 1 318 ? -8.935 -5.687 12.031 1.00 96.44 318 SER A CA 1
ATOM 2529 C C . SER A 1 318 ? -8.171 -6.840 12.711 1.00 96.44 318 SER A C 1
ATOM 2531 O O . SER A 1 318 ? -8.699 -7.939 12.900 1.00 96.44 318 SER A O 1
ATOM 2533 N N . ARG A 1 319 ? -6.893 -6.617 13.032 1.00 91.19 319 ARG A N 1
ATOM 2534 C CA . ARG A 1 319 ? -6.107 -7.404 13.992 1.00 91.19 319 ARG A CA 1
ATOM 2535 C C . ARG A 1 319 ? -5.649 -6.600 15.206 1.00 91.19 319 ARG A C 1
ATOM 2537 O O . ARG A 1 319 ? -4.973 -7.180 16.057 1.00 91.19 319 ARG A O 1
ATOM 2544 N N . ASP A 1 320 ? -5.983 -5.315 15.294 1.00 86.94 320 ASP A N 1
ATOM 2545 C CA . ASP A 1 320 ? -5.590 -4.516 16.448 1.00 86.94 320 ASP A CA 1
ATOM 2546 C C . ASP A 1 320 ? -6.362 -4.953 17.701 1.00 86.94 320 ASP A C 1
ATOM 2548 O O . ASP A 1 320 ? -7.547 -5.296 17.661 1.00 86.94 320 ASP A O 1
ATOM 2552 N N . SER A 1 321 ? -5.654 -4.998 18.823 1.00 86.88 321 SER A N 1
ATOM 2553 C CA . SER A 1 321 ? -6.225 -5.333 20.119 1.00 86.88 321 SER A CA 1
ATOM 2554 C C . SER A 1 321 ? -7.035 -4.189 20.726 1.00 86.88 321 SER A C 1
ATOM 2556 O O . SER A 1 321 ? -7.885 -4.447 21.579 1.00 86.88 321 SER A O 1
ATOM 2558 N N . ASP A 1 322 ? -6.825 -2.954 20.270 1.00 86.00 322 ASP A N 1
ATOM 2559 C CA . ASP A 1 322 ? -7.514 -1.780 20.808 1.00 86.00 322 ASP A CA 1
ATOM 2560 C C . ASP A 1 322 ? -9.021 -1.815 20.518 1.00 86.00 322 ASP A C 1
ATOM 2562 O O . ASP A 1 322 ? -9.828 -1.373 21.339 1.00 86.00 322 ASP A O 1
ATOM 2566 N N . PHE A 1 323 ? -9.435 -2.487 19.437 1.00 91.50 323 PHE A N 1
ATOM 2567 C CA . PHE A 1 323 ? -10.849 -2.715 19.125 1.00 91.50 323 PHE A CA 1
ATOM 2568 C C . PHE A 1 323 ? -11.573 -3.641 20.123 1.00 91.50 323 PHE A C 1
ATOM 2570 O O . PHE A 1 323 ? -12.801 -3.616 20.179 1.00 91.50 323 PHE A O 1
ATOM 2577 N N . TYR A 1 324 ? -10.865 -4.417 20.961 1.00 91.81 324 TYR A N 1
ATOM 2578 C CA . TYR A 1 324 ? -11.508 -5.180 22.048 1.00 91.81 324 TYR A CA 1
ATOM 2579 C C . TYR A 1 324 ? -12.026 -4.287 23.182 1.00 91.81 324 TYR A C 1
ATOM 2581 O O . TYR A 1 324 ? -12.907 -4.700 23.942 1.00 91.81 324 TYR A O 1
ATOM 2589 N N . ILE A 1 325 ? -11.481 -3.077 23.315 1.00 91.06 325 ILE A N 1
ATOM 2590 C CA . ILE A 1 325 ? -11.940 -2.062 24.262 1.00 91.06 325 ILE A CA 1
ATOM 2591 C C . ILE A 1 325 ? -12.618 -0.963 23.442 1.00 91.06 325 ILE A C 1
ATOM 2593 O O . ILE A 1 325 ? -12.213 0.186 23.434 1.00 91.06 325 ILE A O 1
ATOM 2597 N N . ASN A 1 326 ? -13.653 -1.323 22.690 1.00 90.06 326 ASN A N 1
ATOM 2598 C CA . ASN A 1 326 ? -14.487 -0.369 21.970 1.00 90.06 326 ASN A CA 1
ATOM 2599 C C . ASN A 1 326 ? -15.945 -0.833 21.981 1.00 90.06 326 ASN A C 1
ATOM 2601 O O . ASN A 1 326 ? -16.219 -2.005 22.217 1.00 90.06 326 ASN A O 1
ATOM 2605 N N . THR A 1 327 ? -16.885 0.077 21.739 1.00 90.62 327 THR A N 1
ATOM 2606 C CA . THR A 1 327 ? -18.322 -0.235 21.733 1.00 90.62 327 THR A CA 1
ATOM 2607 C C . THR A 1 327 ? -18.824 -0.753 20.387 1.00 90.62 327 THR A C 1
ATOM 2609 O O . THR A 1 327 ? -19.979 -1.154 20.272 1.00 90.62 327 THR A O 1
ATOM 2612 N N . VAL A 1 328 ? -17.982 -0.744 19.352 1.00 94.12 328 VAL A N 1
ATOM 2613 C CA . VAL A 1 328 ? -18.328 -1.290 18.036 1.00 94.12 328 VAL A CA 1
ATOM 2614 C C . VAL A 1 328 ? -18.124 -2.810 18.002 1.00 94.12 328 VAL A C 1
ATOM 2616 O O . VAL A 1 328 ? -17.155 -3.305 18.584 1.00 94.12 328 VAL A O 1
ATOM 2619 N N . PRO A 1 329 ? -18.988 -3.579 17.311 1.00 96.81 329 PRO A N 1
ATOM 2620 C CA . PRO A 1 329 ? -18.755 -5.006 17.123 1.00 96.81 329 PRO A CA 1
ATOM 2621 C C . PRO A 1 329 ? -17.443 -5.244 16.369 1.00 96.81 329 PRO A C 1
ATOM 2623 O O . PRO A 1 329 ? -17.220 -4.659 15.308 1.00 96.81 329 PRO A O 1
ATOM 2626 N N . TYR A 1 330 ? -16.591 -6.120 16.895 1.00 97.50 330 TYR A N 1
ATOM 2627 C CA . TYR A 1 330 ? -15.256 -6.366 16.355 1.00 97.50 330 TYR A CA 1
ATOM 2628 C C . TYR A 1 330 ? -15.118 -7.802 15.849 1.00 97.50 330 TYR A C 1
ATOM 2630 O O . TYR A 1 330 ? -15.409 -8.757 16.564 1.00 97.50 330 TYR A O 1
ATOM 2638 N N . ILE A 1 331 ? -14.662 -7.971 14.614 1.00 97.69 331 ILE A N 1
ATOM 2639 C CA . ILE A 1 331 ? -14.399 -9.259 13.975 1.00 97.69 331 ILE A CA 1
ATOM 2640 C C . ILE A 1 331 ? -12.891 -9.342 13.709 1.00 97.69 331 ILE A C 1
ATOM 2642 O O . ILE A 1 331 ? -12.406 -8.769 12.730 1.00 97.69 331 ILE A O 1
ATOM 2646 N N . PRO A 1 332 ? -12.121 -10.049 14.550 1.00 95.94 332 PRO A N 1
ATOM 2647 C CA . PRO A 1 332 ? -10.709 -10.259 14.278 1.00 95.94 332 PRO A CA 1
ATOM 2648 C C . PRO A 1 332 ? -10.515 -11.024 12.963 1.00 95.94 332 PRO A C 1
ATOM 2650 O O . PRO A 1 332 ? -11.254 -11.964 12.661 1.00 95.94 332 PRO A O 1
ATOM 2653 N N . LEU A 1 333 ? -9.513 -10.639 12.173 1.00 94.44 333 LEU A N 1
ATOM 2654 C CA . LEU A 1 333 ? -9.268 -11.224 10.846 1.00 94.44 333 LEU A CA 1
ATOM 2655 C C . LEU A 1 333 ? -9.060 -12.748 10.870 1.00 94.44 333 LEU A C 1
ATOM 2657 O O . LEU A 1 333 ? -9.493 -13.441 9.953 1.00 94.44 333 LEU A O 1
ATOM 2661 N N . ASP A 1 334 ? -8.453 -13.285 11.930 1.00 92.50 334 ASP A N 1
ATOM 2662 C CA . ASP A 1 334 ? -8.253 -14.726 12.136 1.00 92.50 334 ASP A CA 1
ATOM 2663 C C . ASP A 1 334 ? -9.541 -15.481 12.511 1.00 92.50 334 ASP A C 1
ATOM 2665 O O . ASP A 1 334 ? -9.552 -16.711 12.549 1.00 92.50 334 ASP A O 1
ATOM 2669 N N . LYS A 1 335 ? -10.639 -14.761 12.766 1.00 94.88 335 LYS A N 1
ATOM 2670 C CA . LYS A 1 335 ? -11.971 -15.318 13.033 1.00 94.88 335 LYS A CA 1
ATOM 2671 C C . LYS A 1 335 ? -12.870 -15.349 11.806 1.00 94.88 335 LYS A C 1
ATOM 2673 O O . LYS A 1 335 ? -14.027 -15.740 11.934 1.00 94.88 335 LYS A O 1
ATOM 2678 N N . ILE A 1 336 ? -12.371 -14.962 10.634 1.00 95.38 336 ILE A N 1
ATOM 2679 C CA . ILE A 1 336 ? -13.099 -15.042 9.365 1.00 95.38 336 ILE A CA 1
ATOM 2680 C C . ILE A 1 336 ? -12.743 -16.353 8.668 1.00 95.38 336 ILE A C 1
ATOM 2682 O O . ILE A 1 336 ? -11.571 -16.656 8.452 1.00 95.38 336 ILE A O 1
ATOM 2686 N N . ILE A 1 337 ? -13.754 -17.126 8.269 1.00 92.75 337 ILE A N 1
ATOM 2687 C CA . ILE A 1 337 ? -13.540 -18.318 7.447 1.00 92.75 337 ILE A CA 1
ATOM 2688 C C . ILE A 1 337 ? -13.353 -17.870 5.997 1.00 92.75 337 ILE A C 1
ATOM 2690 O O . ILE A 1 337 ? -14.316 -17.536 5.304 1.00 92.75 337 ILE A O 1
ATOM 2694 N N . ILE A 1 338 ? -12.097 -17.845 5.552 1.00 90.06 338 ILE A N 1
ATOM 2695 C CA . ILE A 1 338 ? -11.724 -17.476 4.186 1.00 90.06 338 ILE A CA 1
ATOM 2696 C C . ILE A 1 338 ? -11.744 -18.731 3.315 1.00 90.06 338 ILE A C 1
ATOM 2698 O O . ILE A 1 338 ? -10.840 -19.558 3.376 1.00 90.06 338 ILE A O 1
ATOM 2702 N N . ASP A 1 339 ? -12.781 -18.846 2.490 1.00 87.88 339 ASP A N 1
ATOM 2703 C CA . ASP A 1 339 ? -12.884 -19.869 1.452 1.00 87.88 339 ASP A CA 1
ATOM 2704 C C . ASP A 1 339 ? -13.246 -19.212 0.115 1.00 87.88 339 ASP A C 1
ATOM 2706 O O . ASP A 1 339 ? -14.409 -18.889 -0.167 1.00 87.88 339 ASP A O 1
ATOM 2710 N N . PHE A 1 340 ? -12.221 -19.006 -0.713 1.00 85.88 340 PHE A N 1
ATOM 2711 C CA . PHE A 1 340 ? -12.371 -18.402 -2.034 1.00 85.88 340 PHE A CA 1
ATOM 2712 C C . PHE A 1 340 ? -13.143 -19.302 -3.011 1.00 85.88 340 PHE A C 1
ATOM 2714 O O . PHE A 1 340 ? -13.838 -18.781 -3.882 1.00 85.88 340 PHE A O 1
ATOM 2721 N N . ASN A 1 341 ? -13.121 -20.626 -2.824 1.00 82.38 341 ASN A N 1
ATOM 2722 C CA . ASN A 1 341 ? -13.734 -21.592 -3.743 1.00 82.38 341 ASN A CA 1
ATOM 2723 C C . ASN A 1 341 ? -15.205 -21.886 -3.427 1.00 82.38 341 ASN A C 1
ATOM 2725 O O . ASN A 1 341 ? -15.927 -22.433 -4.260 1.00 82.38 341 ASN A O 1
ATOM 2729 N N . SER A 1 342 ? -15.663 -21.547 -2.223 1.00 78.56 342 SER A N 1
ATOM 2730 C CA . SER A 1 342 ? -17.048 -21.778 -1.824 1.00 78.56 342 SER A CA 1
ATOM 2731 C C . SER A 1 342 ? -18.042 -20.987 -2.677 1.00 78.56 342 SER A C 1
ATOM 2733 O O . SER A 1 342 ? -17.890 -19.790 -2.882 1.00 78.56 342 SER A O 1
ATOM 2735 N N . ASN A 1 343 ? -19.134 -21.624 -3.101 1.00 79.44 343 ASN A N 1
ATOM 2736 C CA . ASN A 1 343 ? -20.268 -20.935 -3.733 1.00 79.44 343 ASN A CA 1
ATOM 2737 C C . ASN A 1 343 ? -21.303 -20.431 -2.711 1.00 79.44 343 ASN A C 1
ATOM 2739 O O . ASN A 1 343 ? -22.387 -19.968 -3.077 1.00 79.44 343 ASN A O 1
ATOM 2743 N N . VAL A 1 344 ? -20.999 -20.536 -1.414 1.00 85.31 344 VAL A N 1
ATOM 2744 C CA . VAL A 1 344 ? -21.890 -20.087 -0.344 1.00 85.31 344 VAL A CA 1
ATOM 2745 C C . VAL A 1 344 ? -21.900 -18.558 -0.298 1.00 85.31 344 VAL A C 1
ATOM 2747 O O . VAL A 1 344 ? -20.867 -17.912 -0.134 1.00 85.31 344 VAL A O 1
ATOM 2750 N N . LYS A 1 345 ? -23.099 -17.973 -0.398 1.00 90.88 345 LYS A N 1
ATOM 2751 C CA . LYS A 1 345 ? -23.339 -16.518 -0.345 1.00 90.88 345 LYS A CA 1
ATOM 2752 C C . LYS A 1 345 ? -23.419 -15.972 1.087 1.00 90.88 345 LYS A C 1
ATOM 2754 O O . LYS A 1 345 ? -24.275 -15.145 1.388 1.00 90.88 345 LYS A O 1
ATOM 2759 N N . VAL A 1 346 ? -22.589 -16.502 1.981 1.00 93.25 346 VAL A N 1
ATOM 2760 C CA . VAL A 1 346 ? -22.451 -16.078 3.380 1.00 93.25 346 VAL A CA 1
ATOM 2761 C C . VAL A 1 346 ? -20.993 -16.247 3.789 1.00 93.25 346 VAL A C 1
ATOM 2763 O O . VAL A 1 346 ? -20.392 -17.276 3.484 1.00 93.25 346 VAL A O 1
ATOM 2766 N N . ILE A 1 347 ? -20.451 -15.279 4.531 1.00 95.12 347 ILE A N 1
ATOM 2767 C CA . ILE A 1 347 ? -19.149 -15.423 5.195 1.00 95.12 347 ILE A CA 1
ATOM 2768 C C . ILE A 1 347 ? -19.398 -15.755 6.663 1.00 95.12 347 ILE A C 1
ATOM 2770 O O . ILE A 1 347 ? -19.983 -14.965 7.404 1.00 95.12 347 ILE A O 1
ATOM 2774 N N . ASN A 1 348 ? -18.961 -16.936 7.088 1.00 95.69 348 ASN A N 1
ATOM 2775 C CA . ASN A 1 348 ? -18.999 -17.313 8.494 1.00 95.69 348 ASN A CA 1
ATOM 2776 C C . ASN A 1 348 ? -17.797 -16.692 9.212 1.00 95.69 348 ASN A C 1
ATOM 2778 O O . ASN A 1 348 ? -16.662 -16.796 8.744 1.00 95.69 348 ASN A O 1
ATOM 2782 N N . CYS A 1 349 ? -18.042 -16.069 10.357 1.00 96.69 349 CYS A N 1
ATOM 2783 C CA . CYS A 1 349 ? -17.000 -15.510 11.203 1.00 96.69 349 CYS A CA 1
ATOM 2784 C C . CYS A 1 349 ? -17.402 -15.552 12.680 1.00 96.69 349 CYS A C 1
ATOM 2786 O O . CYS A 1 349 ? -18.510 -15.981 13.019 1.00 96.69 349 CYS A O 1
ATOM 2788 N N . GLN A 1 350 ? -16.508 -15.106 13.561 1.00 96.75 350 GLN A N 1
ATOM 2789 C CA . GLN A 1 350 ? -16.843 -14.850 14.957 1.00 96.75 350 GLN A CA 1
ATOM 2790 C C . GLN A 1 350 ? -16.681 -13.369 15.296 1.00 96.75 350 GLN A C 1
ATOM 2792 O O . GLN A 1 350 ? -15.670 -12.758 14.957 1.00 96.75 350 GLN A O 1
ATOM 2797 N N . VAL A 1 351 ? -17.676 -12.808 15.980 1.00 96.81 351 VAL A N 1
ATOM 2798 C CA . VAL A 1 351 ? -17.723 -11.406 16.400 1.00 96.81 351 VAL A CA 1
ATOM 2799 C C . VAL A 1 351 ? -17.573 -11.295 17.911 1.00 96.81 351 VAL A C 1
ATOM 2801 O O . VAL A 1 351 ? -18.107 -12.104 18.669 1.00 96.81 351 VAL A O 1
ATOM 2804 N N . TYR A 1 352 ? -16.836 -10.285 18.340 1.00 96.81 352 TYR A N 1
ATOM 2805 C CA . TYR A 1 352 ? -16.664 -9.871 19.718 1.00 96.81 352 TYR A CA 1
ATOM 2806 C C . TYR A 1 352 ? -17.485 -8.608 19.992 1.00 96.81 352 TYR A C 1
ATOM 2808 O O . TYR A 1 352 ? -17.591 -7.714 19.149 1.00 96.81 352 TYR A O 1
ATOM 2816 N N . LYS A 1 353 ? -18.038 -8.538 21.202 1.00 95.31 353 LYS A N 1
ATOM 2817 C CA . LYS A 1 353 ? -18.763 -7.387 21.743 1.00 95.31 353 LYS A CA 1
ATOM 2818 C C . LYS A 1 353 ? -18.251 -7.118 23.151 1.00 95.31 353 LYS A C 1
ATOM 2820 O O . LYS A 1 353 ? -18.158 -8.050 23.956 1.00 95.31 353 LYS A O 1
ATOM 2825 N N . VAL A 1 354 ? -17.910 -5.869 23.451 1.00 94.31 354 VAL A N 1
ATOM 2826 C CA . VAL A 1 354 ? -17.274 -5.500 24.725 1.00 94.31 354 VAL A CA 1
ATOM 2827 C C . VAL A 1 354 ? -18.171 -5.756 25.932 1.00 94.31 354 VAL A C 1
ATOM 2829 O O . VAL A 1 354 ? -17.682 -6.048 27.020 1.00 94.31 354 VAL A O 1
ATOM 2832 N N . GLU A 1 355 ? -19.486 -5.741 25.739 1.00 93.00 355 GLU A N 1
ATOM 2833 C CA . GLU A 1 355 ? -20.482 -6.022 26.768 1.00 93.00 355 GLU A CA 1
ATOM 2834 C C . GLU A 1 355 ? -20.264 -7.401 27.396 1.00 93.00 355 GLU A C 1
ATOM 2836 O O . GLU A 1 355 ? -20.415 -7.539 28.608 1.00 93.00 355 GLU A O 1
ATOM 2841 N N . LYS A 1 356 ? -19.822 -8.394 26.607 1.00 91.62 356 LYS A N 1
ATOM 2842 C CA . LYS A 1 356 ? -19.466 -9.722 27.125 1.00 91.62 356 LYS A CA 1
ATOM 2843 C C . LYS A 1 356 ? -18.285 -9.665 28.078 1.00 91.62 356 LYS A C 1
ATOM 2845 O O . LYS A 1 356 ? -18.294 -10.309 29.120 1.00 91.62 356 LYS A O 1
ATOM 2850 N N . LEU A 1 357 ? -17.260 -8.887 27.739 1.00 92.00 357 LEU A N 1
ATOM 2851 C CA . LEU A 1 357 ? -16.122 -8.700 28.630 1.00 92.00 357 LEU A CA 1
ATOM 2852 C C . LEU A 1 357 ? -16.579 -8.066 29.944 1.00 92.00 357 LEU A C 1
ATOM 2854 O O . LEU A 1 357 ? -16.256 -8.564 31.019 1.00 92.00 357 LEU A O 1
ATOM 2858 N N . LEU A 1 358 ? -17.372 -6.998 29.867 1.00 92.06 358 LEU A N 1
ATOM 2859 C CA . LEU A 1 358 ? -17.847 -6.291 31.055 1.00 92.06 358 LEU A CA 1
ATOM 2860 C C . LEU A 1 358 ? -18.768 -7.162 31.922 1.00 92.06 358 LEU A C 1
ATOM 2862 O O . LEU A 1 358 ? -18.658 -7.108 33.148 1.00 92.06 358 LEU A O 1
ATOM 2866 N N . SER A 1 359 ? -19.634 -7.990 31.327 1.00 90.62 359 SER A N 1
ATOM 2867 C CA . SER A 1 359 ? -20.512 -8.897 32.076 1.00 90.62 359 SER A CA 1
ATOM 2868 C C . SER A 1 359 ? -19.733 -9.965 32.841 1.00 90.62 359 SER A C 1
ATOM 2870 O O . SER A 1 359 ? -20.035 -10.221 34.005 1.00 90.62 359 SER A O 1
ATOM 2872 N N . GLU A 1 360 ? -18.689 -10.531 32.235 1.00 89.56 360 GLU A N 1
ATOM 2873 C CA . GLU A 1 360 ? -17.870 -11.588 32.849 1.00 89.56 360 GLU A CA 1
ATOM 2874 C C . GLU A 1 360 ? -17.052 -11.091 34.044 1.00 89.56 360 GLU A C 1
ATOM 2876 O O . GLU A 1 360 ? -16.786 -11.827 34.994 1.00 89.56 360 GLU A O 1
ATOM 2881 N N . PHE A 1 361 ? -16.724 -9.801 34.062 1.00 89.06 361 PHE A N 1
ATOM 2882 C CA . PHE A 1 361 ? -16.096 -9.149 35.209 1.00 89.06 361 PHE A CA 1
ATOM 2883 C C . PHE A 1 361 ? -17.116 -8.518 36.179 1.00 89.06 361 PHE A C 1
ATOM 2885 O O . PHE A 1 361 ? -16.811 -7.583 36.924 1.00 89.06 361 PHE A O 1
ATOM 2892 N N . GLY A 1 362 ? -18.325 -9.088 36.222 1.00 84.19 362 GLY A N 1
ATOM 2893 C CA . GLY A 1 362 ? -19.386 -8.775 37.178 1.00 84.19 362 GLY A CA 1
ATOM 2894 C C . GLY A 1 362 ? -20.164 -7.492 36.879 1.00 84.19 362 GLY A C 1
ATOM 2895 O O . GLY A 1 362 ? -20.698 -6.892 37.812 1.00 84.19 362 GLY A O 1
ATOM 2896 N N . GLY A 1 363 ? -20.205 -7.084 35.607 1.00 87.88 363 GLY A N 1
ATOM 2897 C CA . GLY A 1 363 ? -21.032 -6.001 35.080 1.00 87.88 363 GLY A CA 1
ATOM 2898 C C . GLY A 1 363 ? -20.484 -4.605 35.376 1.00 87.88 363 GLY A C 1
ATOM 2899 O O . GLY A 1 363 ? -20.455 -4.165 36.520 1.00 87.88 363 GLY A O 1
ATOM 2900 N N . LEU A 1 364 ? -20.097 -3.867 34.337 1.00 91.62 364 LEU A N 1
ATOM 2901 C CA . LEU A 1 364 ? -19.720 -2.455 34.424 1.00 91.62 364 LEU A CA 1
ATOM 2902 C C . LEU A 1 364 ? -20.487 -1.680 33.349 1.00 91.62 364 LEU A C 1
ATOM 2904 O O . LEU A 1 364 ? -20.617 -2.171 32.230 1.00 91.62 364 LEU A O 1
ATOM 2908 N N . ASN A 1 365 ? -20.989 -0.484 33.676 1.00 90.94 365 ASN A N 1
ATOM 2909 C CA . ASN A 1 365 ? -21.614 0.374 32.669 1.00 90.94 365 ASN A CA 1
ATOM 2910 C C . ASN A 1 365 ? -20.569 0.729 31.591 1.00 90.94 365 ASN A C 1
ATOM 2912 O O . ASN A 1 365 ? -19.452 1.140 31.913 1.00 90.94 365 ASN A O 1
ATOM 2916 N N . VAL A 1 366 ? -20.946 0.567 30.320 1.00 91.12 366 VAL A N 1
ATOM 2917 C CA . VAL A 1 366 ? -20.118 0.861 29.146 1.00 91.12 366 VAL A CA 1
ATOM 2918 C C . VAL A 1 366 ? -19.600 2.305 29.124 1.00 91.12 366 VAL A C 1
ATOM 2920 O O . VAL A 1 366 ? -18.524 2.553 28.588 1.00 91.12 366 VAL A O 1
ATOM 2923 N N . ASP A 1 367 ? -20.274 3.242 29.796 1.00 90.88 367 ASP A N 1
ATOM 2924 C CA . ASP A 1 367 ? -19.810 4.628 29.955 1.00 90.88 367 ASP A CA 1
ATOM 2925 C C . ASP A 1 367 ? -18.442 4.732 30.662 1.00 90.88 367 ASP A C 1
ATOM 2927 O O . ASP A 1 367 ? -17.717 5.712 30.488 1.00 90.88 367 ASP A O 1
ATOM 2931 N N . TYR A 1 368 ? -18.054 3.713 31.441 1.00 93.38 368 TYR A N 1
ATOM 2932 C CA . TYR A 1 368 ? -16.746 3.627 32.102 1.00 93.38 368 TYR A CA 1
ATOM 2933 C C . TYR A 1 368 ? -15.658 2.992 31.227 1.00 93.38 368 TYR A C 1
ATOM 2935 O O . TYR A 1 368 ? -14.494 2.962 31.634 1.00 93.38 368 TYR A O 1
ATOM 2943 N N . LEU A 1 369 ? -15.990 2.494 30.033 1.00 92.94 369 LEU A N 1
ATOM 2944 C CA . LEU A 1 369 ? -15.038 1.846 29.129 1.00 92.94 369 LEU A CA 1
ATOM 2945 C C . LEU A 1 369 ? -13.808 2.715 28.785 1.00 92.94 369 LEU A C 1
ATOM 2947 O O . LEU A 1 369 ? -12.701 2.172 28.816 1.00 92.94 369 LEU A O 1
ATOM 2951 N N . PRO A 1 370 ? -13.922 4.047 28.582 1.00 91.75 370 PRO A N 1
ATOM 2952 C CA . PRO A 1 370 ? -12.751 4.914 28.411 1.00 91.75 370 PRO A CA 1
ATOM 2953 C C . PRO A 1 370 ? -11.768 4.842 29.592 1.00 91.75 370 PRO A C 1
ATOM 2955 O O . PRO A 1 370 ? -10.551 4.856 29.406 1.00 91.75 370 PRO A O 1
ATOM 2958 N N . LEU A 1 371 ? -12.284 4.717 30.823 1.00 93.38 371 LEU A N 1
ATOM 2959 C CA . LEU A 1 371 ? -11.456 4.582 32.025 1.00 93.38 371 LEU A CA 1
ATOM 2960 C C . LEU A 1 371 ? -10.829 3.190 32.124 1.00 93.38 371 LEU A C 1
ATOM 2962 O O . LEU A 1 371 ? -9.692 3.065 32.578 1.00 93.38 371 LEU A O 1
ATOM 2966 N N . VAL A 1 372 ? -11.529 2.147 31.665 1.00 92.62 372 VAL A N 1
ATOM 2967 C CA . VAL A 1 372 ? -10.954 0.798 31.536 1.00 92.62 372 VAL A CA 1
ATOM 2968 C C . VAL A 1 372 ? -9.756 0.829 30.586 1.00 92.62 372 VAL A C 1
ATOM 2970 O O . VAL A 1 372 ? -8.693 0.327 30.953 1.00 92.62 372 VAL A O 1
ATOM 2973 N N . ALA A 1 373 ? -9.890 1.470 29.420 1.00 89.25 373 ALA A N 1
ATOM 2974 C CA . ALA A 1 373 ? -8.798 1.638 28.460 1.00 89.25 373 ALA A CA 1
ATOM 2975 C C . ALA A 1 373 ? -7.597 2.373 29.080 1.00 89.25 373 ALA A C 1
ATOM 2977 O O . ALA A 1 373 ? -6.467 1.888 29.020 1.00 89.25 373 ALA A O 1
ATOM 2978 N N . ALA A 1 374 ? -7.846 3.498 29.760 1.00 89.56 374 ALA A N 1
ATOM 2979 C CA . ALA A 1 374 ? -6.801 4.265 30.438 1.00 89.56 374 ALA A CA 1
ATOM 2980 C C . ALA A 1 374 ? -6.080 3.457 31.538 1.00 89.56 374 ALA A C 1
ATOM 2982 O O . ALA A 1 374 ? -4.857 3.529 31.666 1.00 89.56 374 ALA A O 1
ATOM 2983 N N . LEU A 1 375 ? -6.815 2.663 32.328 1.00 90.62 375 LEU A N 1
ATOM 2984 C CA . LEU A 1 375 ? -6.258 1.847 33.414 1.00 90.62 375 LEU A CA 1
ATOM 2985 C C . LEU A 1 375 ? -5.492 0.612 32.912 1.00 90.62 375 LEU A C 1
ATOM 2987 O O . LEU A 1 375 ? -4.502 0.196 33.529 1.00 90.62 375 LEU A O 1
ATOM 2991 N N . LEU A 1 376 ? -5.928 0.008 31.802 1.00 87.75 376 LEU A N 1
ATOM 2992 C CA . LEU A 1 376 ? -5.199 -1.072 31.129 1.00 87.75 376 LEU A CA 1
ATOM 2993 C C . LEU A 1 376 ? -3.844 -0.596 30.600 1.00 87.75 376 LEU A C 1
ATOM 2995 O O . LEU A 1 376 ? -2.869 -1.354 30.663 1.00 87.75 376 LEU A O 1
ATOM 2999 N N . GLY A 1 377 ? -3.768 0.679 30.235 1.00 81.44 377 GLY A N 1
ATOM 3000 C CA . GLY A 1 377 ? -2.625 1.292 29.586 1.00 81.44 377 GLY A CA 1
ATOM 3001 C C . GLY A 1 377 ? -2.770 1.207 28.076 1.00 81.44 377 GLY A C 1
ATOM 3002 O O . GLY A 1 377 ? -3.252 0.209 27.546 1.00 81.44 377 GLY A O 1
ATOM 3003 N N . ASN A 1 378 ? -2.353 2.271 27.409 1.00 76.06 378 ASN A N 1
ATOM 3004 C CA . ASN A 1 378 ? -2.444 2.460 25.969 1.00 76.06 378 ASN A CA 1
ATOM 3005 C C . ASN A 1 378 ? -1.221 3.255 25.480 1.00 76.06 378 ASN A C 1
ATOM 3007 O O . ASN A 1 378 ? -0.298 3.520 26.255 1.00 76.06 378 ASN A O 1
ATOM 3011 N N . ASP A 1 379 ? -1.232 3.670 24.215 1.00 70.88 379 ASP A N 1
ATOM 3012 C CA . ASP A 1 379 ? -0.152 4.452 23.598 1.00 70.88 379 ASP A CA 1
ATOM 3013 C C . ASP A 1 379 ? 0.163 5.775 24.338 1.00 70.88 379 ASP A C 1
ATOM 3015 O O . ASP A 1 379 ? 1.274 6.297 24.229 1.00 70.88 379 ASP A O 1
ATOM 3019 N N . TYR A 1 380 ? -0.775 6.308 25.131 1.00 73.94 380 TYR A N 1
ATOM 3020 C CA . TYR A 1 380 ? -0.637 7.573 25.868 1.00 73.94 380 TYR A CA 1
ATOM 3021 C C . TYR A 1 380 ? -0.295 7.390 27.352 1.00 73.94 380 TYR A C 1
ATOM 3023 O O . TYR A 1 380 ? 0.360 8.246 27.957 1.00 73.94 380 TYR A O 1
ATOM 3031 N N . ILE A 1 381 ? -0.756 6.291 27.955 1.00 82.44 381 ILE A N 1
ATOM 3032 C CA . ILE A 1 381 ? -0.641 6.001 29.385 1.00 82.44 381 ILE A CA 1
ATOM 3033 C C . ILE A 1 381 ? 0.033 4.647 29.569 1.00 82.44 381 ILE A C 1
ATOM 3035 O O . ILE A 1 381 ? -0.513 3.601 29.221 1.00 82.44 381 ILE A O 1
ATOM 3039 N N . ARG A 1 382 ? 1.208 4.652 30.204 1.00 81.25 382 ARG A N 1
ATOM 3040 C CA . ARG A 1 382 ? 1.985 3.428 30.412 1.00 81.25 382 ARG A CA 1
ATOM 3041 C C . ARG A 1 382 ? 1.199 2.384 31.222 1.00 81.25 382 ARG A C 1
ATOM 3043 O O . ARG A 1 382 ? 0.600 2.752 32.239 1.00 81.25 382 ARG A O 1
ATOM 3050 N N . PRO A 1 383 ? 1.290 1.082 30.887 1.00 80.56 383 PRO A N 1
ATOM 3051 C CA . PRO A 1 383 ? 0.561 0.021 31.588 1.00 80.56 383 PRO A CA 1
ATOM 3052 C C . PRO A 1 383 ? 0.816 -0.064 33.096 1.00 80.56 383 PRO A C 1
ATOM 3054 O O . PRO A 1 383 ? -0.028 -0.587 33.826 1.00 80.56 383 PRO A O 1
ATOM 3057 N N . ASP A 1 384 ? 1.959 0.425 33.578 1.00 83.69 384 ASP A N 1
ATOM 3058 C CA . ASP A 1 384 ? 2.343 0.379 34.986 1.00 83.69 384 ASP A CA 1
ATOM 3059 C C . ASP A 1 384 ? 1.932 1.618 35.801 1.00 83.69 384 ASP A C 1
ATOM 3061 O O . ASP A 1 384 ? 2.003 1.567 37.031 1.00 83.69 384 ASP A O 1
ATOM 3065 N N . THR A 1 385 ? 1.426 2.674 35.149 1.00 85.69 385 THR A N 1
ATOM 3066 C CA . THR A 1 385 ? 1.040 3.962 35.770 1.00 85.69 385 THR A CA 1
ATOM 3067 C C . THR A 1 385 ? 0.135 3.788 36.990 1.00 85.69 385 THR A C 1
ATOM 3069 O O . THR A 1 385 ? 0.350 4.419 38.020 1.00 85.69 385 THR A O 1
ATOM 3072 N N . PHE A 1 386 ? -0.845 2.885 36.901 1.00 88.00 386 PHE A N 1
ATOM 3073 C CA . PHE A 1 386 ? -1.848 2.655 37.946 1.00 88.00 386 PHE A CA 1
ATOM 3074 C C . PHE A 1 386 ? -1.608 1.374 38.757 1.00 88.00 386 PHE A C 1
ATOM 3076 O O . PHE A 1 386 ? -2.523 0.859 39.400 1.00 88.00 386 PHE A O 1
ATOM 3083 N N . SER A 1 387 ? -0.387 0.829 38.750 1.00 86.00 387 SER A N 1
ATOM 3084 C CA . SER A 1 387 ? -0.092 -0.436 39.445 1.00 86.00 387 SER A CA 1
ATOM 3085 C C . SER A 1 387 ? -0.329 -0.349 40.952 1.00 86.00 387 SER A C 1
ATOM 3087 O O . SER A 1 387 ? -0.834 -1.303 41.539 1.00 86.00 387 SER A O 1
ATOM 3089 N N . SER A 1 388 ? -0.018 0.793 41.576 1.00 85.81 388 SER A N 1
ATOM 3090 C CA . SER A 1 388 ? -0.260 1.038 43.005 1.00 85.81 388 SER A CA 1
ATOM 3091 C C . SER A 1 388 ? -1.756 1.081 43.327 1.00 85.81 388 SER A C 1
ATOM 3093 O O . SER A 1 388 ? -2.206 0.385 44.237 1.00 85.81 388 SER A O 1
ATOM 3095 N N . LEU A 1 389 ? -2.532 1.822 42.528 1.00 86.81 389 LEU A N 1
ATOM 3096 C CA . LEU A 1 389 ? -3.991 1.917 42.632 1.00 86.81 389 LEU A CA 1
ATOM 3097 C C . LEU A 1 389 ? -4.645 0.531 42.527 1.00 86.81 389 LEU A C 1
ATOM 3099 O O . LEU A 1 389 ? -5.489 0.164 43.341 1.00 86.81 389 LEU A O 1
ATOM 3103 N N . LEU A 1 390 ? -4.191 -0.266 41.558 1.00 87.38 390 LEU A N 1
ATOM 3104 C CA . LEU A 1 390 ? -4.688 -1.614 41.285 1.00 87.38 390 LEU A CA 1
ATOM 3105 C C . LEU A 1 390 ? -3.999 -2.699 42.137 1.00 87.38 390 LEU A C 1
ATOM 3107 O O . LEU A 1 390 ? -4.269 -3.887 41.952 1.00 87.38 390 LEU A O 1
ATOM 3111 N N . ARG A 1 391 ? -3.108 -2.323 43.067 1.00 85.94 391 ARG A N 1
ATOM 3112 C CA . ARG A 1 391 ? -2.336 -3.213 43.961 1.00 85.94 391 ARG A CA 1
ATOM 3113 C C . ARG A 1 391 ? -1.557 -4.327 43.239 1.00 85.94 391 ARG A C 1
ATOM 3115 O O . ARG A 1 391 ? -1.433 -5.434 43.767 1.00 85.94 391 ARG A O 1
ATOM 3122 N N . LEU A 1 392 ? -1.134 -4.106 41.994 1.00 82.75 392 LEU A N 1
ATOM 3123 C CA . LEU A 1 392 ? -0.491 -5.113 41.139 1.00 82.75 392 LEU A CA 1
ATOM 3124 C C . LEU A 1 392 ? 0.991 -5.287 41.507 1.00 82.75 392 LEU A C 1
ATOM 3126 O O . LEU A 1 392 ? 1.696 -4.305 41.731 1.00 82.75 392 LEU A O 1
ATOM 3130 N N . ASN A 1 393 ? 1.467 -6.537 41.533 1.00 75.12 393 ASN A N 1
ATOM 3131 C CA . ASN A 1 393 ? 2.879 -6.845 41.776 1.00 75.12 393 ASN A CA 1
ATOM 3132 C C . ASN A 1 393 ? 3.725 -6.514 40.537 1.00 75.12 393 ASN A C 1
ATOM 3134 O O . ASN A 1 393 ? 3.323 -6.795 39.406 1.00 75.12 393 ASN A O 1
ATOM 3138 N N . GLN A 1 394 ? 4.919 -5.956 40.747 1.00 61.50 394 GLN A N 1
ATOM 3139 C CA . GLN A 1 394 ? 5.852 -5.650 39.660 1.00 61.50 394 GLN A CA 1
ATOM 3140 C C . GLN A 1 394 ? 6.381 -6.942 39.011 1.00 61.50 394 GLN A C 1
ATOM 3142 O O . GLN A 1 394 ? 6.787 -7.867 39.710 1.00 61.50 394 GLN A O 1
ATOM 3147 N N . GLY A 1 395 ? 6.405 -6.993 37.674 1.00 58.72 395 GLY A N 1
ATOM 3148 C CA . GLY A 1 395 ? 7.075 -8.050 36.900 1.00 58.72 395 GLY A CA 1
ATOM 3149 C C . GLY A 1 395 ? 6.216 -9.242 36.450 1.00 58.72 395 GLY A C 1
ATOM 3150 O O . GLY A 1 395 ? 6.700 -10.041 35.657 1.00 58.72 395 GLY A O 1
ATOM 3151 N N . CYS A 1 396 ? 4.950 -9.357 36.873 1.00 56.75 396 CYS A N 1
ATOM 3152 C CA . CYS A 1 396 ? 4.028 -10.397 36.395 1.00 56.75 396 CYS A CA 1
ATOM 3153 C C . CYS A 1 396 ? 2.765 -9.755 35.801 1.00 56.75 396 CYS A C 1
ATOM 3155 O O . CYS A 1 396 ? 1.860 -9.342 36.529 1.00 56.75 396 CYS A O 1
ATOM 3157 N N . PHE A 1 397 ? 2.706 -9.624 34.473 1.00 65.62 397 PHE A N 1
ATOM 3158 C CA . PHE A 1 397 ? 1.529 -9.078 33.798 1.00 65.62 397 PHE A CA 1
ATOM 3159 C C . PHE A 1 397 ? 0.484 -10.180 33.570 1.00 65.62 397 PHE A C 1
ATOM 3161 O O . PHE A 1 397 ? 0.661 -11.058 32.728 1.00 65.62 397 PHE A O 1
ATOM 3168 N N . ASN A 1 398 ? -0.630 -10.116 34.304 1.00 81.69 398 ASN A N 1
ATOM 3169 C CA . ASN A 1 398 ? -1.811 -10.944 34.068 1.00 81.69 398 ASN A CA 1
ATOM 3170 C C . ASN A 1 398 ? -2.993 -10.043 33.680 1.00 81.69 398 ASN A C 1
ATOM 3172 O O . ASN A 1 398 ? -3.563 -9.355 34.531 1.00 81.69 398 ASN A O 1
ATOM 3176 N N . CYS A 1 399 ? -3.352 -10.059 32.392 1.00 84.44 399 CYS A N 1
ATOM 3177 C CA . CYS A 1 399 ? -4.424 -9.230 31.835 1.00 84.44 399 CYS A CA 1
ATOM 3178 C C . CYS A 1 399 ? -5.770 -9.472 32.543 1.00 84.44 399 CYS A C 1
ATOM 3180 O O . CYS A 1 399 ? -6.427 -8.518 32.948 1.00 84.44 399 CYS A O 1
ATOM 3182 N N . GLY A 1 400 ? -6.137 -10.736 32.788 1.00 87.06 400 GLY A N 1
ATOM 3183 C CA . GLY A 1 400 ? -7.394 -11.092 33.452 1.00 87.06 400 GLY A CA 1
ATOM 3184 C C . GLY A 1 400 ? -7.474 -10.586 34.896 1.00 87.06 400 GLY A C 1
ATOM 3185 O O . GLY A 1 400 ? -8.487 -10.018 35.298 1.00 87.06 400 GLY A O 1
ATOM 3186 N N . LEU A 1 401 ? -6.389 -10.709 35.671 1.00 88.19 401 LEU A N 1
ATOM 3187 C CA . LEU A 1 401 ? -6.327 -10.144 37.026 1.00 88.19 401 LEU A CA 1
ATOM 3188 C C . LEU A 1 401 ? -6.426 -8.615 36.997 1.00 88.19 401 LEU A C 1
ATOM 3190 O O . LEU A 1 401 ? -7.111 -8.024 37.833 1.00 88.19 401 LEU A O 1
ATOM 3194 N N . LYS A 1 402 ? -5.747 -7.973 36.041 1.00 89.19 402 LYS A N 1
ATOM 3195 C CA . LYS A 1 402 ? -5.790 -6.520 35.874 1.00 89.19 402 LYS A CA 1
ATOM 3196 C C . LYS A 1 402 ? -7.211 -6.049 35.546 1.00 89.19 402 LYS A C 1
ATOM 3198 O O . LYS A 1 402 ? -7.717 -5.183 36.252 1.00 89.19 402 LYS A O 1
ATOM 3203 N N . LEU A 1 403 ? -7.880 -6.673 34.574 1.00 90.50 403 LEU A N 1
ATOM 3204 C CA . LEU A 1 403 ? -9.284 -6.412 34.223 1.00 90.50 403 LEU A CA 1
ATOM 3205 C C . LEU A 1 403 ? -10.227 -6.602 35.417 1.00 90.50 403 LEU A C 1
ATOM 3207 O O . LEU A 1 403 ? -11.045 -5.726 35.702 1.00 90.50 403 LEU A O 1
ATOM 3211 N N . LYS A 1 404 ? -10.064 -7.693 36.175 1.00 91.25 404 LYS A N 1
ATOM 3212 C CA . LYS A 1 404 ? -10.842 -7.947 37.395 1.00 91.25 404 LYS A CA 1
ATOM 3213 C C . LYS A 1 404 ? -10.704 -6.815 38.411 1.00 91.25 404 LYS A C 1
ATOM 3215 O O . LYS A 1 404 ? -11.699 -6.313 38.920 1.00 91.25 404 LYS A O 1
ATOM 3220 N N . ARG A 1 405 ? -9.479 -6.369 38.687 1.00 92.38 405 ARG A N 1
ATOM 3221 C CA . ARG A 1 405 ? -9.244 -5.300 39.669 1.00 92.38 405 ARG A CA 1
ATOM 3222 C C . ARG A 1 405 ? -9.715 -3.937 39.182 1.00 92.38 405 ARG A C 1
ATOM 3224 O O . ARG A 1 405 ? -10.235 -3.167 39.981 1.00 92.38 405 ARG A O 1
ATOM 3231 N N . ILE A 1 406 ? -9.561 -3.652 37.890 1.00 93.00 406 ILE A N 1
ATOM 3232 C CA . ILE A 1 406 ? -10.070 -2.427 37.264 1.00 93.00 406 ILE A CA 1
ATOM 3233 C C . ILE A 1 406 ? -11.588 -2.349 37.427 1.00 93.00 406 ILE A C 1
ATOM 3235 O O . ILE A 1 406 ? -12.103 -1.368 37.953 1.00 93.00 406 ILE A O 1
ATOM 3239 N N . THR A 1 407 ? -12.304 -3.400 37.034 1.00 93.25 407 THR A N 1
ATOM 3240 C CA . THR A 1 407 ? -13.773 -3.447 37.100 1.00 93.25 407 THR A CA 1
ATOM 3241 C C . THR A 1 407 ? -14.294 -3.453 38.540 1.00 93.25 407 THR A C 1
ATOM 3243 O O . THR A 1 407 ? -15.250 -2.747 38.850 1.00 93.25 407 THR A O 1
ATOM 3246 N N . GLU A 1 408 ? -13.665 -4.186 39.467 1.00 93.69 408 GLU A N 1
ATOM 3247 C CA . GLU A 1 408 ? -13.964 -4.116 40.910 1.00 93.69 408 GLU A CA 1
ATOM 3248 C C . GLU A 1 408 ? -13.757 -2.716 41.498 1.00 93.69 408 GLU A C 1
ATOM 3250 O O . GLU A 1 408 ? -14.524 -2.296 42.364 1.00 93.69 408 GLU A O 1
ATOM 3255 N N . TRP A 1 409 ? -12.725 -1.999 41.054 1.00 94.50 409 TRP A N 1
ATOM 3256 C CA . TRP A 1 409 ? -12.430 -0.654 41.533 1.00 94.50 409 TRP A CA 1
ATOM 3257 C C . TRP A 1 409 ? -13.390 0.392 40.951 1.00 94.50 409 TRP A C 1
ATOM 3259 O O . TRP A 1 409 ? -13.919 1.209 41.705 1.00 94.50 409 TRP A O 1
ATOM 3269 N N . LEU A 1 410 ? -13.662 0.335 39.641 1.00 94.75 410 LEU A N 1
ATOM 3270 C CA . LEU A 1 410 ? -14.557 1.269 38.947 1.00 94.75 410 LEU A CA 1
ATOM 3271 C C . LEU A 1 410 ? -16.006 1.156 39.435 1.00 94.75 410 LEU A C 1
ATOM 3273 O O . LEU A 1 410 ? -16.656 2.176 39.630 1.00 94.75 410 LEU A O 1
ATOM 3277 N N . ARG A 1 411 ? -16.491 -0.058 39.734 1.00 93.25 411 ARG A N 1
ATOM 3278 C CA . ARG A 1 411 ? -17.839 -0.274 40.299 1.00 93.25 411 ARG A CA 1
ATOM 3279 C C . ARG A 1 411 ? -18.063 0.380 41.663 1.00 93.25 411 ARG A C 1
ATOM 3281 O O . ARG A 1 411 ? -19.205 0.569 42.060 1.00 93.25 411 ARG A O 1
ATOM 3288 N N . LYS A 1 412 ? -16.992 0.690 42.398 1.00 93.25 412 LYS A N 1
ATOM 3289 C CA . LYS A 1 412 ? -17.066 1.374 43.700 1.00 93.25 412 LYS A CA 1
ATOM 3290 C C . LYS A 1 412 ? -17.075 2.898 43.569 1.00 93.25 412 LYS A C 1
ATOM 3292 O O . LYS A 1 412 ? -17.179 3.579 44.583 1.00 93.25 412 LYS A O 1
ATOM 3297 N N . GLN A 1 413 ? -16.913 3.433 42.358 1.00 93.81 413 GLN A N 1
ATOM 3298 C CA . GLN A 1 413 ? -16.906 4.873 42.117 1.00 93.81 413 GLN A CA 1
ATOM 3299 C C . GLN A 1 413 ? -18.335 5.387 41.944 1.00 93.81 413 GLN A C 1
ATOM 3301 O O . GLN A 1 413 ? -19.164 4.721 41.332 1.00 93.81 413 GLN A O 1
ATOM 3306 N N . GLN A 1 414 ? -18.604 6.590 42.450 1.00 91.25 414 GLN A N 1
ATOM 3307 C CA . GLN A 1 414 ? -19.924 7.220 42.353 1.00 91.25 414 GLN A CA 1
ATOM 3308 C C . GLN A 1 414 ? -20.282 7.607 40.910 1.00 91.25 414 GLN A C 1
ATOM 3310 O O . GLN A 1 414 ? -21.407 7.396 40.471 1.00 91.25 414 GLN A O 1
ATOM 3315 N N . ASP A 1 415 ? -19.319 8.170 40.178 1.00 93.19 415 ASP A N 1
ATOM 3316 C CA . ASP A 1 415 ? -19.470 8.634 38.800 1.00 93.19 415 ASP A CA 1
ATOM 3317 C C . ASP A 1 415 ? -18.091 8.734 38.110 1.00 93.19 415 ASP A C 1
ATOM 3319 O O . ASP A 1 415 ? -17.045 8.528 38.736 1.00 93.19 415 ASP A O 1
ATOM 3323 N N . ILE A 1 416 ? -18.081 9.051 36.811 1.00 91.75 416 ILE A N 1
ATOM 3324 C CA . ILE A 1 416 ? -16.857 9.190 36.004 1.00 91.75 416 ILE A CA 1
ATOM 3325 C C . ILE A 1 416 ? -15.943 10.313 36.523 1.00 91.75 416 ILE A C 1
ATOM 3327 O O . ILE A 1 416 ? -14.728 10.136 36.541 1.00 91.75 416 ILE A O 1
ATOM 3331 N N . LYS A 1 417 ? -16.486 11.452 36.977 1.00 91.94 417 LYS A N 1
ATOM 3332 C CA . LYS A 1 417 ? -15.674 12.585 37.462 1.00 91.94 417 LYS A CA 1
ATOM 3333 C C . LYS A 1 417 ? -14.944 12.209 38.750 1.00 91.94 417 LYS A C 1
ATOM 3335 O O . LYS A 1 417 ? -13.745 12.446 38.876 1.00 91.94 417 LYS A O 1
ATOM 3340 N N . SER A 1 418 ? -15.658 11.563 39.667 1.00 92.69 418 SER A N 1
ATOM 3341 C CA . SER A 1 418 ? -15.122 11.037 40.923 1.00 92.69 418 SER A CA 1
ATOM 3342 C C . SER A 1 418 ? -14.050 9.973 40.670 1.00 92.69 418 SER A C 1
ATOM 3344 O O . SER A 1 418 ? -13.003 9.977 41.315 1.00 92.69 418 SER A O 1
ATOM 3346 N N . ALA A 1 419 ? -14.270 9.095 39.685 1.00 93.44 419 ALA A N 1
ATOM 3347 C CA . ALA A 1 419 ? -13.290 8.095 39.274 1.00 93.44 419 ALA A CA 1
ATOM 3348 C C . ALA A 1 419 ? -11.997 8.735 38.740 1.00 93.44 419 ALA A C 1
ATOM 3350 O O . ALA A 1 419 ? -10.916 8.335 39.161 1.00 93.44 419 ALA A O 1
ATOM 3351 N N . ILE A 1 420 ? -12.088 9.750 37.873 1.00 92.00 420 ILE A N 1
ATOM 3352 C CA . ILE A 1 420 ? -10.911 10.466 37.347 1.00 92.00 420 ILE A CA 1
ATOM 3353 C C . ILE A 1 420 ? -10.122 11.114 38.487 1.00 92.00 420 ILE A C 1
ATOM 3355 O O . ILE A 1 420 ? -8.911 10.916 38.574 1.00 92.00 420 ILE A O 1
ATOM 3359 N N . LEU A 1 421 ? -10.807 11.811 39.399 1.00 90.19 421 LEU A N 1
ATOM 3360 C CA . LEU A 1 421 ? -10.172 12.443 40.555 1.00 90.19 421 LEU A CA 1
ATOM 3361 C C . LEU A 1 421 ? -9.446 11.409 41.429 1.00 90.19 421 LEU A C 1
ATOM 3363 O O . LEU A 1 421 ? -8.293 11.611 41.802 1.00 90.19 421 LEU A O 1
ATOM 3367 N N . ASN A 1 422 ? -10.070 10.259 41.692 1.00 90.75 422 ASN A N 1
ATOM 3368 C CA . ASN A 1 422 ? -9.461 9.189 42.484 1.00 90.75 422 ASN A CA 1
ATOM 3369 C C . ASN A 1 422 ? -8.319 8.462 41.751 1.00 90.75 422 ASN A C 1
ATOM 3371 O O . ASN A 1 422 ? -7.389 7.976 42.399 1.00 90.75 422 ASN A O 1
ATOM 3375 N N . MET A 1 423 ? -8.358 8.390 40.415 1.00 90.00 423 MET A N 1
ATOM 3376 C CA . MET A 1 423 ? -7.258 7.860 39.600 1.00 90.00 423 MET A CA 1
ATOM 3377 C C . MET A 1 423 ? -6.015 8.748 39.693 1.00 90.00 423 MET A C 1
ATOM 3379 O O . MET A 1 423 ? -4.898 8.227 39.733 1.00 90.00 423 MET A O 1
ATOM 3383 N N . THR A 1 424 ? -6.191 10.071 39.728 1.00 87.12 424 THR A N 1
ATOM 3384 C CA . THR A 1 424 ? -5.084 11.036 39.680 1.00 87.12 424 THR A CA 1
ATOM 3385 C C . THR A 1 424 ? -4.610 11.502 41.056 1.00 87.12 424 THR A C 1
ATOM 3387 O O . THR A 1 424 ? -3.465 11.938 41.170 1.00 87.12 424 THR A O 1
ATOM 3390 N N . TYR A 1 425 ? -5.417 11.331 42.110 1.00 83.88 425 TYR A N 1
ATOM 3391 C CA . TYR A 1 425 ? -5.146 11.815 43.473 1.00 83.88 425 TYR A CA 1
ATOM 3392 C C . TYR A 1 425 ? -3.764 11.424 44.025 1.00 83.88 425 TYR A C 1
ATOM 3394 O O . TYR A 1 425 ? -3.056 12.253 44.588 1.00 83.88 425 TYR A O 1
ATOM 3402 N N . ASN A 1 426 ? -3.351 10.165 43.835 1.00 75.19 426 ASN A N 1
ATOM 3403 C CA . ASN A 1 426 ? -2.084 9.640 44.364 1.00 75.19 426 ASN A CA 1
ATOM 3404 C C . ASN A 1 426 ? -0.914 9.710 43.363 1.00 75.19 426 ASN A C 1
ATOM 3406 O O . ASN A 1 426 ? 0.168 9.182 43.639 1.00 75.19 426 ASN A O 1
ATOM 3410 N N . LEU A 1 427 ? -1.102 10.327 42.190 1.00 80.31 427 LEU A N 1
ATOM 3411 C CA . LEU A 1 427 ? -0.036 10.489 41.203 1.00 80.31 427 LEU A CA 1
ATOM 3412 C C . LEU A 1 427 ? 0.834 11.692 41.587 1.00 80.31 427 LEU A C 1
ATOM 3414 O O . LEU A 1 427 ? 0.544 12.834 41.247 1.00 80.31 427 LEU A O 1
ATOM 3418 N N . SER A 1 428 ? 1.935 11.428 42.295 1.00 64.50 428 SER A N 1
ATOM 3419 C CA . SER A 1 428 ? 2.847 12.463 42.811 1.00 64.50 428 SER A CA 1
ATOM 3420 C C . SER A 1 428 ? 3.590 13.264 41.730 1.00 64.50 428 SER A C 1
ATOM 3422 O O . SER A 1 428 ? 4.144 14.323 42.023 1.00 64.50 428 SER A O 1
ATOM 3424 N N . ARG A 1 429 ? 3.622 12.780 40.480 1.00 69.00 429 ARG A N 1
ATOM 3425 C CA . ARG A 1 429 ? 4.208 13.456 39.310 1.00 69.00 429 ARG A CA 1
ATOM 3426 C C . ARG A 1 429 ? 3.294 13.274 38.095 1.00 69.00 429 ARG A C 1
ATOM 3428 O O . ARG A 1 429 ? 2.782 12.181 37.876 1.00 69.00 429 ARG A O 1
ATOM 3435 N N . ASN A 1 430 ? 3.145 14.324 37.283 1.00 74.50 430 ASN A N 1
ATOM 3436 C CA . ASN A 1 430 ? 2.415 14.330 36.003 1.00 74.50 430 ASN A CA 1
ATOM 3437 C C . ASN A 1 430 ? 0.887 14.108 36.076 1.00 74.50 430 ASN A C 1
ATOM 3439 O O . ASN A 1 430 ? 0.289 13.772 35.054 1.00 74.50 430 ASN A O 1
ATOM 3443 N N . SER A 1 431 ? 0.241 14.332 37.226 1.00 83.00 431 SER A N 1
ATOM 3444 C CA . SER A 1 431 ? -1.216 14.164 37.392 1.00 83.00 431 SER A CA 1
ATOM 3445 C C . SER A 1 431 ? -2.029 14.920 36.335 1.00 83.00 431 SER A C 1
ATOM 3447 O O . SER A 1 431 ? -2.847 14.306 35.659 1.00 83.00 431 SER A O 1
ATOM 3449 N N . GLY A 1 432 ? -1.732 16.204 36.104 1.00 85.44 432 GLY A N 1
ATOM 3450 C CA . GLY A 1 432 ? -2.438 17.018 35.106 1.00 85.44 432 GLY A CA 1
ATOM 3451 C C . GLY A 1 432 ? -2.250 16.540 33.660 1.00 85.44 432 GLY A C 1
ATOM 3452 O O . GLY A 1 432 ? -3.177 16.612 32.860 1.00 85.44 432 GLY A O 1
ATOM 3453 N N . TYR A 1 433 ? -1.080 15.990 33.313 1.00 86.88 433 TYR A N 1
ATOM 3454 C CA . TYR A 1 433 ? -0.877 15.380 31.992 1.00 86.88 433 TYR A CA 1
ATOM 3455 C C . TYR A 1 433 ? -1.747 14.130 31.831 1.00 86.88 433 TYR A C 1
ATOM 3457 O O . TYR A 1 433 ? -2.432 13.994 30.821 1.00 86.88 433 TYR A O 1
ATOM 3465 N N . ILE A 1 434 ? -1.743 13.241 32.828 1.00 86.94 434 ILE A N 1
ATOM 3466 C CA . ILE A 1 434 ? -2.528 12.001 32.801 1.00 86.94 434 ILE A CA 1
ATOM 3467 C C . ILE A 1 434 ? -4.027 12.303 32.777 1.00 86.94 434 ILE A C 1
ATOM 3469 O O . ILE A 1 434 ? -4.750 11.688 32.003 1.00 86.94 434 ILE A O 1
ATOM 3473 N N . GLU A 1 435 ? -4.485 13.280 33.558 1.00 89.50 435 GLU A N 1
ATOM 3474 C CA . GLU A 1 435 ? -5.874 13.739 33.540 1.00 89.50 435 GLU A CA 1
ATOM 3475 C C . GLU A 1 435 ? -6.290 14.231 32.149 1.00 89.50 435 GLU A C 1
ATOM 3477 O O . GLU A 1 435 ? -7.322 13.812 31.627 1.00 89.50 435 GLU A O 1
ATOM 3482 N N . ASN A 1 436 ? -5.448 15.042 31.501 1.00 89.31 436 ASN A N 1
ATOM 3483 C CA . ASN A 1 436 ? -5.685 15.483 30.128 1.00 89.31 436 ASN A CA 1
ATOM 3484 C C . ASN A 1 436 ? -5.743 14.304 29.146 1.00 89.31 436 ASN A C 1
ATOM 3486 O O . ASN A 1 436 ? -6.629 14.278 28.295 1.00 89.31 436 ASN A O 1
ATOM 3490 N N . GLN A 1 437 ? -4.859 13.306 29.274 1.00 89.00 437 GLN A N 1
ATOM 3491 C CA . GLN A 1 437 ? -4.920 12.106 28.428 1.00 89.00 437 GLN A CA 1
ATOM 3492 C C . GLN A 1 437 ? -6.214 11.314 28.650 1.00 89.00 437 GLN A C 1
ATOM 3494 O O . GLN A 1 437 ? -6.839 10.892 27.683 1.00 89.00 437 GLN A O 1
ATOM 3499 N N . ILE A 1 438 ? -6.660 11.148 29.898 1.00 90.19 438 ILE A N 1
ATOM 3500 C CA . ILE A 1 438 ? -7.928 10.470 30.206 1.00 90.19 438 ILE A CA 1
ATOM 3501 C C . ILE A 1 438 ? -9.110 11.220 29.584 1.00 90.19 438 ILE A C 1
ATOM 3503 O O . ILE A 1 438 ? -9.975 10.600 28.967 1.00 90.19 438 ILE A O 1
ATOM 3507 N N . ASN A 1 439 ? -9.135 12.549 29.702 1.00 90.88 439 ASN A N 1
ATOM 3508 C CA . ASN A 1 439 ? -10.184 13.371 29.104 1.00 90.88 439 ASN A CA 1
ATOM 3509 C C . ASN A 1 439 ? -10.190 13.278 27.570 1.00 90.88 439 ASN A C 1
ATOM 3511 O O . ASN A 1 439 ? -11.267 13.195 26.980 1.00 90.88 439 ASN A O 1
ATOM 3515 N N . ASN A 1 440 ? -9.018 13.223 26.930 1.00 87.56 440 ASN A N 1
ATOM 3516 C CA . ASN A 1 440 ? -8.915 12.992 25.487 1.00 87.56 440 ASN A CA 1
ATOM 3517 C C . ASN A 1 440 ? -9.515 11.634 25.097 1.00 87.56 440 ASN A C 1
ATOM 3519 O O . ASN A 1 440 ? -10.396 11.595 24.246 1.00 87.56 440 ASN A O 1
ATOM 3523 N N . ILE A 1 441 ? -9.154 10.556 25.804 1.00 87.50 441 ILE A N 1
ATOM 3524 C CA . ILE A 1 441 ? -9.716 9.215 25.564 1.00 87.50 441 ILE A CA 1
ATOM 3525 C C . ILE A 1 441 ? -11.247 9.237 25.701 1.00 87.50 441 ILE A C 1
ATOM 3527 O O . ILE A 1 441 ? -11.958 8.681 24.870 1.00 87.50 441 ILE A O 1
ATOM 3531 N N . ILE A 1 442 ? -11.795 9.903 26.723 1.00 89.31 442 ILE A N 1
ATOM 3532 C CA . ILE A 1 442 ? -13.255 10.025 26.889 1.00 89.31 442 ILE A CA 1
ATOM 3533 C C . ILE A 1 442 ? -13.895 10.747 25.698 1.00 89.31 442 ILE A C 1
ATOM 3535 O O . ILE A 1 442 ? -14.964 10.337 25.237 1.00 89.31 442 ILE A O 1
ATOM 3539 N N . ASN A 1 443 ? -13.268 11.816 25.208 1.00 87.81 443 ASN A N 1
ATOM 3540 C CA . ASN A 1 443 ? -13.759 12.552 24.047 1.00 87.81 443 ASN A CA 1
ATOM 3541 C C . ASN A 1 443 ? -13.721 11.690 22.778 1.00 87.81 443 ASN A C 1
ATOM 3543 O O . ASN A 1 443 ? -14.701 11.691 22.035 1.00 87.81 443 ASN A O 1
ATOM 3547 N N . ASP A 1 444 ? -12.673 10.889 22.581 1.00 84.25 444 ASP A N 1
ATOM 3548 C CA . ASP A 1 444 ? -12.545 9.986 21.430 1.00 84.25 444 ASP A CA 1
ATOM 3549 C C . ASP A 1 444 ? -13.661 8.931 21.408 1.00 84.25 444 ASP A C 1
ATOM 3551 O O . ASP A 1 444 ? -14.267 8.667 20.370 1.00 84.25 444 ASP A O 1
ATOM 3555 N N . TYR A 1 445 ? -14.025 8.376 22.568 1.00 86.12 445 TYR A N 1
ATOM 3556 C CA . TYR A 1 445 ? -15.134 7.416 22.664 1.00 86.12 445 TYR A CA 1
ATOM 3557 C C . TYR A 1 445 ? -16.498 8.054 22.401 1.00 86.12 445 TYR A C 1
ATOM 3559 O O . TYR A 1 445 ? -17.395 7.388 21.874 1.00 86.12 445 TYR A O 1
ATOM 3567 N N . LYS A 1 446 ? -16.663 9.329 22.765 1.00 86.56 446 LYS A N 1
ATOM 3568 C CA . LYS A 1 446 ? -17.877 10.108 22.492 1.00 86.56 446 LYS A CA 1
ATOM 3569 C C . LYS A 1 446 ? -17.940 10.618 21.060 1.00 86.56 446 LYS A C 1
ATOM 3571 O O . LYS A 1 446 ? -19.019 11.019 20.630 1.00 86.56 446 LYS A O 1
ATOM 3576 N N . ASN A 1 447 ? -16.826 10.623 20.331 1.00 83.12 447 ASN A N 1
ATOM 3577 C CA . ASN A 1 447 ? -16.827 11.061 18.951 1.00 83.12 447 ASN A CA 1
ATOM 3578 C C . ASN A 1 447 ? -17.609 10.064 18.083 1.00 83.12 447 ASN A C 1
ATOM 3580 O O . ASN A 1 447 ? -17.370 8.853 18.093 1.00 83.12 447 ASN A O 1
ATOM 3584 N N . ILE A 1 448 ? -18.575 10.602 17.346 1.00 82.00 448 ILE A N 1
ATOM 3585 C CA . ILE A 1 448 ? -19.406 9.871 16.384 1.00 82.00 448 ILE A CA 1
ATOM 3586 C C . ILE A 1 448 ? -19.235 10.486 14.987 1.00 82.00 448 ILE A C 1
ATOM 3588 O O . ILE A 1 448 ? -19.714 9.939 14.008 1.00 82.00 448 ILE A O 1
ATOM 3592 N N . ASN A 1 449 ? -18.521 11.605 14.852 1.00 86.50 449 ASN A N 1
ATOM 3593 C CA . ASN A 1 449 ? -18.326 12.255 13.565 1.00 86.50 449 ASN A CA 1
ATOM 3594 C C . ASN A 1 449 ? -17.041 11.747 12.914 1.00 86.50 449 ASN A C 1
ATOM 3596 O O . ASN A 1 449 ? -15.985 11.730 13.542 1.00 86.50 449 ASN A O 1
ATOM 3600 N N . SER A 1 450 ? -17.138 11.379 11.638 1.00 89.19 450 SER A N 1
ATOM 3601 C CA . SER A 1 450 ? -15.982 11.038 10.811 1.00 89.19 450 SER A CA 1
ATOM 3602 C C . SER A 1 450 ? -15.675 12.169 9.843 1.00 89.19 450 SER A C 1
ATOM 3604 O O . SER A 1 450 ? -16.567 12.682 9.154 1.00 89.19 450 SER A O 1
ATOM 3606 N N . LYS A 1 451 ? -14.389 12.505 9.725 1.00 89.25 451 LYS A N 1
ATOM 3607 C CA . LYS A 1 451 ? -13.904 13.449 8.717 1.00 89.25 451 LYS A CA 1
ATOM 3608 C C . LYS A 1 451 ? -14.132 12.943 7.291 1.00 89.25 451 LYS A C 1
ATOM 3610 O O . LYS A 1 451 ? -14.308 13.747 6.376 1.00 89.25 451 LYS A O 1
ATOM 3615 N N . TYR A 1 452 ? -14.131 11.625 7.105 1.00 92.44 452 TYR A N 1
ATOM 3616 C CA . TYR A 1 452 ? -14.061 10.971 5.797 1.00 92.44 452 TYR A CA 1
ATOM 3617 C C . TYR A 1 452 ? -15.398 10.465 5.268 1.00 92.44 452 TYR A C 1
ATOM 3619 O O . TYR A 1 452 ? -15.465 10.034 4.116 1.00 92.44 452 TYR A O 1
ATOM 3627 N N . LEU A 1 453 ? -16.472 10.546 6.059 1.00 91.44 453 LEU A N 1
ATOM 3628 C CA . LEU A 1 453 ? -17.787 10.052 5.652 1.00 91.44 453 LEU A CA 1
ATOM 3629 C C . LEU A 1 453 ? -18.241 10.657 4.316 1.00 91.44 453 LEU A C 1
ATOM 3631 O O . LEU A 1 453 ? -18.625 9.929 3.404 1.00 91.44 453 LEU A O 1
ATOM 3635 N N . SER A 1 454 ? -18.149 11.980 4.169 1.00 89.06 454 SER A N 1
ATOM 3636 C CA . SER A 1 454 ? -18.574 12.679 2.949 1.00 89.06 454 SER A CA 1
ATOM 3637 C C . SER A 1 454 ? -17.786 12.250 1.709 1.00 89.06 454 SER A C 1
ATOM 3639 O O . SER A 1 454 ? -18.332 12.273 0.609 1.00 89.06 454 SER A O 1
ATOM 3641 N N . PHE A 1 455 ? -16.526 11.844 1.881 1.00 91.81 455 PHE A N 1
ATOM 3642 C CA . PHE A 1 455 ? -15.687 11.306 0.817 1.00 91.81 455 PHE A CA 1
ATOM 3643 C C . PHE A 1 455 ? -16.091 9.868 0.464 1.00 91.81 455 PHE A C 1
ATOM 3645 O O . PHE A 1 455 ? -16.325 9.564 -0.703 1.00 91.81 455 PHE A O 1
ATOM 3652 N N . ILE A 1 456 ? -16.260 8.999 1.466 1.00 93.88 456 ILE A N 1
ATOM 3653 C CA . ILE A 1 456 ? -16.699 7.605 1.281 1.00 93.88 456 ILE A CA 1
ATOM 3654 C C . ILE A 1 456 ? -18.075 7.526 0.607 1.00 93.88 456 ILE A C 1
ATOM 3656 O O . ILE A 1 456 ? -18.309 6.665 -0.239 1.00 93.88 456 ILE A O 1
ATOM 3660 N N . LEU A 1 457 ? -18.982 8.452 0.914 1.00 92.12 457 LEU A N 1
ATOM 3661 C CA . LEU A 1 457 ? -20.307 8.490 0.298 1.00 92.12 457 LEU A CA 1
ATOM 3662 C C . LEU A 1 457 ? -20.279 8.800 -1.210 1.00 92.12 457 LEU A C 1
ATOM 3664 O O . LEU A 1 457 ? -21.284 8.569 -1.873 1.00 92.12 457 LEU A O 1
ATOM 3668 N N . GLN A 1 458 ? -19.165 9.274 -1.782 1.00 91.44 458 GLN A N 1
ATOM 3669 C CA . GLN A 1 458 ? -19.053 9.563 -3.223 1.00 91.44 458 GLN A CA 1
ATOM 3670 C C . GLN A 1 458 ? -18.965 8.299 -4.093 1.00 91.44 458 GLN A C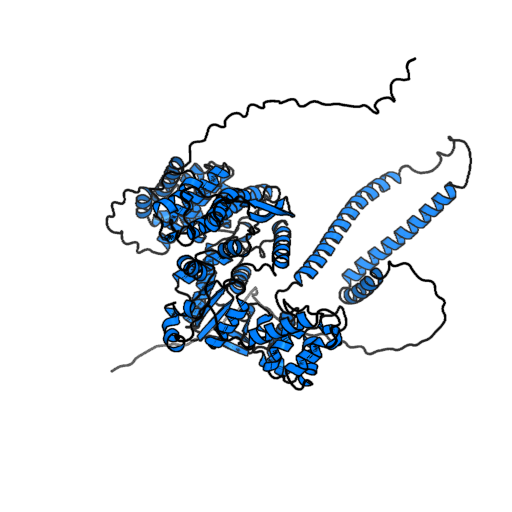 1
ATOM 3672 O O . GLN A 1 458 ? -19.243 8.365 -5.291 1.00 91.44 458 GLN A O 1
ATOM 3677 N N . TYR A 1 459 ? -18.591 7.153 -3.517 1.00 94.38 459 TYR A N 1
ATOM 3678 C CA . TYR A 1 459 ? -18.486 5.886 -4.246 1.00 94.38 459 TYR A CA 1
ATOM 3679 C C . TYR A 1 459 ? -19.864 5.385 -4.693 1.00 94.38 459 TYR A C 1
ATOM 3681 O O . TYR A 1 459 ? -20.847 5.509 -3.956 1.00 94.38 459 TYR A O 1
ATOM 3689 N N . LYS A 1 460 ? -19.958 4.756 -5.876 1.00 93.25 460 LYS A N 1
ATOM 3690 C CA . LYS A 1 460 ? -21.265 4.346 -6.432 1.00 93.25 460 LYS A CA 1
ATOM 3691 C C . LYS A 1 460 ? -21.923 3.273 -5.568 1.00 93.25 460 LYS A C 1
ATOM 3693 O O . LYS A 1 460 ? -23.141 3.298 -5.377 1.00 93.25 460 LYS A O 1
ATOM 3698 N N . LYS A 1 461 ? -21.118 2.381 -4.977 1.00 89.94 461 LYS A N 1
ATOM 3699 C CA . LYS A 1 461 ? -21.584 1.358 -4.022 1.00 89.94 461 LYS A CA 1
ATOM 3700 C C . LYS A 1 461 ? -22.207 1.933 -2.746 1.00 89.94 461 LYS A C 1
ATOM 3702 O O . LYS A 1 461 ? -22.963 1.231 -2.091 1.00 89.94 461 LYS A O 1
ATOM 3707 N N . MET A 1 462 ? -21.946 3.201 -2.420 1.00 92.25 462 MET A N 1
ATOM 3708 C CA . MET A 1 462 ? -22.515 3.881 -1.250 1.00 92.25 462 MET A CA 1
ATOM 3709 C C . MET A 1 462 ? -23.785 4.684 -1.567 1.00 92.25 462 MET A C 1
ATOM 3711 O O . MET A 1 462 ? -24.320 5.346 -0.679 1.00 92.25 462 MET A O 1
ATOM 3715 N N . SER A 1 463 ? -24.289 4.631 -2.806 1.00 87.44 463 SER A N 1
ATOM 3716 C CA . SER A 1 463 ? -25.441 5.424 -3.271 1.00 87.44 463 SER A CA 1
ATOM 3717 C C . SER A 1 463 ? -26.675 5.322 -2.367 1.00 87.44 463 SER A C 1
ATOM 3719 O O . SER A 1 463 ? -27.271 6.347 -2.048 1.00 87.44 463 SER A O 1
ATOM 3721 N N . THR A 1 464 ? -27.005 4.130 -1.865 1.00 85.00 464 THR A N 1
ATOM 3722 C CA . THR A 1 464 ? -28.150 3.901 -0.960 1.00 85.00 464 THR A CA 1
ATOM 3723 C C . THR A 1 464 ? -28.023 4.598 0.397 1.00 85.00 464 THR A C 1
ATOM 3725 O O . THR A 1 464 ? -29.030 4.854 1.050 1.00 85.00 464 THR A O 1
ATOM 3728 N N . TYR A 1 465 ? -26.802 4.921 0.828 1.00 82.88 465 TYR A N 1
ATOM 3729 C CA . TYR A 1 465 ? -26.517 5.567 2.114 1.00 82.88 465 TYR A CA 1
ATOM 3730 C C . TYR A 1 465 ? -26.352 7.084 1.991 1.00 82.88 465 TYR A C 1
ATOM 3732 O O . TYR A 1 465 ? -26.383 7.794 2.999 1.00 82.88 465 TYR A O 1
ATOM 3740 N N . GLN A 1 466 ? -26.197 7.602 0.767 1.00 79.75 466 GLN A N 1
ATOM 3741 C CA . GLN A 1 466 ? -26.001 9.031 0.534 1.00 79.75 466 GLN A CA 1
ATOM 3742 C C . GLN A 1 466 ? -27.167 9.853 1.083 1.00 79.75 466 GLN A C 1
ATOM 3744 O O . GLN A 1 466 ? -26.939 10.818 1.805 1.00 79.75 466 GLN A O 1
ATOM 3749 N N . ASP A 1 467 ? -28.410 9.479 0.775 1.00 75.81 467 ASP A N 1
ATOM 3750 C CA . ASP A 1 467 ? -29.580 10.281 1.149 1.00 75.81 467 ASP A CA 1
ATOM 3751 C C . ASP A 1 467 ? -29.747 10.401 2.671 1.00 75.81 467 ASP A C 1
ATOM 3753 O O . ASP A 1 467 ? -30.060 11.481 3.172 1.00 75.81 467 ASP A O 1
ATOM 3757 N N . GLN A 1 468 ? -29.453 9.329 3.413 1.00 75.38 468 GLN A N 1
ATOM 3758 C CA . GLN A 1 468 ? -29.571 9.300 4.873 1.00 75.38 468 GLN A CA 1
ATOM 3759 C C . GLN A 1 468 ? -28.491 10.135 5.569 1.00 75.38 468 GLN A C 1
ATOM 3761 O O . GLN A 1 468 ? -28.766 10.742 6.598 1.00 75.38 468 GLN A O 1
ATOM 3766 N N . LEU A 1 469 ? -27.277 10.195 5.016 1.00 80.44 469 LEU A N 1
ATOM 3767 C CA . LEU A 1 469 ? -26.100 10.744 5.703 1.00 80.44 469 LEU A CA 1
ATOM 3768 C C . LEU A 1 469 ? -25.565 12.051 5.088 1.00 80.44 469 LEU A C 1
ATOM 3770 O O . LEU A 1 469 ? -24.614 12.634 5.602 1.00 80.44 469 LEU A O 1
ATOM 3774 N N . ARG A 1 470 ? -26.203 12.572 4.029 1.00 68.81 470 ARG A N 1
ATOM 3775 C CA . ARG A 1 470 ? -25.823 13.813 3.313 1.00 68.81 470 ARG A CA 1
ATOM 3776 C C . ARG A 1 470 ? -25.698 15.064 4.189 1.00 68.81 470 ARG A C 1
ATOM 3778 O O . ARG A 1 470 ? -25.000 16.005 3.805 1.00 68.81 470 ARG A O 1
ATOM 3785 N N . HIS A 1 471 ? -26.393 15.099 5.325 1.00 71.25 471 HIS A N 1
ATOM 3786 C CA . HIS A 1 471 ? -26.393 16.232 6.251 1.00 71.25 471 HIS A CA 1
ATOM 3787 C C . HIS A 1 471 ? -25.151 16.267 7.159 1.00 71.25 471 HIS A C 1
ATOM 3789 O O . HIS A 1 471 ? -24.808 17.325 7.684 1.00 71.25 471 HIS A O 1
ATOM 3795 N N . LEU A 1 472 ? -24.441 15.144 7.303 1.00 69.19 472 LEU A N 1
ATOM 3796 C CA . LEU A 1 472 ? -23.218 15.041 8.093 1.00 69.19 472 LEU A CA 1
ATOM 3797 C C . LEU A 1 472 ? -22.021 15.453 7.231 1.00 69.19 472 LEU A C 1
ATOM 3799 O O . LEU A 1 472 ? -21.390 14.638 6.558 1.00 69.19 472 LEU A O 1
ATOM 3803 N N . LYS A 1 473 ? -21.727 16.757 7.217 1.00 63.72 473 LYS A N 1
ATOM 3804 C CA . LYS A 1 473 ? -20.541 17.303 6.550 1.00 63.72 473 LYS A CA 1
ATOM 3805 C C . LYS A 1 473 ? -19.458 17.631 7.568 1.00 63.72 473 LYS A C 1
ATOM 3807 O O . LYS A 1 473 ? -19.658 18.440 8.468 1.00 63.72 473 LYS A O 1
ATOM 3812 N N . SER A 1 474 ? -18.291 17.033 7.365 1.00 62.12 474 SER A N 1
ATOM 3813 C CA . SER A 1 474 ? -17.042 17.499 7.957 1.00 62.12 474 SER A CA 1
ATOM 3814 C C . SER A 1 474 ? -16.599 18.790 7.258 1.00 62.12 474 SER A C 1
ATOM 3816 O O . SER A 1 474 ? -16.578 18.853 6.029 1.00 62.12 474 SER A O 1
ATOM 3818 N N . ASN A 1 475 ? -16.258 19.814 8.046 1.00 56.25 475 ASN A N 1
ATOM 3819 C CA . ASN A 1 475 ? -15.751 21.112 7.577 1.00 56.25 475 ASN A CA 1
ATOM 3820 C C . ASN A 1 475 ? -14.232 21.256 7.776 1.00 56.25 475 ASN A C 1
ATOM 3822 O O . ASN A 1 475 ? -13.700 22.370 7.745 1.00 56.25 475 ASN A O 1
ATOM 3826 N N . GLU A 1 476 ? -13.516 20.158 8.016 1.00 68.81 476 GLU A N 1
ATOM 3827 C CA . GLU A 1 476 ? -12.077 20.234 8.240 1.00 68.81 476 GLU A CA 1
ATOM 3828 C C . GLU A 1 476 ? -11.316 20.500 6.944 1.00 68.81 476 GLU A C 1
ATOM 3830 O O . GLU A 1 476 ? -11.409 19.753 5.972 1.00 68.81 476 GLU A O 1
ATOM 3835 N N . LYS A 1 477 ? -10.511 21.565 6.953 1.00 72.12 477 LYS A N 1
ATOM 3836 C CA . LYS A 1 477 ? -9.612 21.886 5.847 1.00 72.12 477 LYS A CA 1
ATOM 3837 C C . LYS A 1 477 ? -8.414 20.939 5.871 1.00 72.12 477 LYS A C 1
ATOM 3839 O O . LYS A 1 477 ? -7.725 20.840 6.885 1.00 72.12 477 LYS A O 1
ATOM 3844 N N . SER A 1 478 ? -8.150 20.280 4.748 1.00 83.44 478 SER A N 1
ATOM 3845 C CA . SER A 1 478 ? -6.901 19.550 4.538 1.00 83.44 478 SER A CA 1
ATOM 3846 C C . SER A 1 478 ? -5.719 20.508 4.390 1.00 83.44 478 SER A C 1
ATOM 3848 O O . SER A 1 478 ? -5.867 21.645 3.939 1.00 83.44 478 SER A O 1
ATOM 3850 N N . ILE A 1 479 ? -4.527 20.032 4.754 1.00 89.12 479 ILE A N 1
ATOM 3851 C CA . ILE A 1 479 ? -3.267 20.731 4.460 1.00 89.12 479 ILE A CA 1
ATOM 3852 C C . ILE A 1 479 ? -2.867 20.600 2.983 1.00 89.12 479 ILE A C 1
ATOM 3854 O O . ILE A 1 479 ? -1.995 21.331 2.513 1.00 89.12 479 ILE A O 1
ATOM 3858 N N . LEU A 1 480 ? -3.478 19.657 2.260 1.00 92.62 480 LEU A N 1
ATOM 3859 C CA . LEU A 1 480 ? -3.242 19.428 0.841 1.00 92.62 480 LEU A CA 1
ATOM 3860 C C . LEU A 1 480 ? -4.173 20.311 -0.008 1.00 92.62 480 LEU A C 1
ATOM 3862 O O . LEU A 1 480 ? -5.319 20.549 0.377 1.00 92.62 480 LEU A O 1
ATOM 3866 N N . PRO A 1 481 ? -3.730 20.762 -1.196 1.00 93.62 481 PRO A N 1
ATOM 3867 C CA . PRO A 1 481 ? -4.625 21.352 -2.187 1.00 93.62 481 PRO A CA 1
ATOM 3868 C C . PRO A 1 481 ? -5.764 20.383 -2.563 1.00 93.62 481 PRO A C 1
ATOM 3870 O O . PRO A 1 481 ? -5.504 19.182 -2.633 1.00 93.62 481 PRO A O 1
ATOM 3873 N N . PRO A 1 482 ? -6.981 20.860 -2.899 1.00 92.31 482 PRO A N 1
ATOM 3874 C CA . PRO A 1 482 ? -8.145 19.988 -3.112 1.00 92.31 482 PRO A CA 1
ATOM 3875 C C . PRO A 1 482 ? -7.950 18.875 -4.153 1.00 92.31 482 PRO A C 1
ATOM 3877 O O . PRO A 1 482 ? -8.407 17.753 -3.950 1.00 92.31 482 PRO A O 1
ATOM 3880 N N . TRP A 1 483 ? -7.246 19.164 -5.256 1.00 94.19 483 TRP A N 1
ATOM 3881 C CA . TRP A 1 483 ? -6.954 18.160 -6.286 1.00 94.19 483 TRP A CA 1
ATOM 3882 C C . TRP A 1 483 ? -6.074 17.031 -5.724 1.00 94.19 483 TRP A C 1
ATOM 3884 O O . TRP A 1 483 ? -6.355 15.855 -5.935 1.00 94.19 483 TRP A O 1
ATOM 3894 N N . LEU A 1 484 ? -5.051 17.386 -4.942 1.00 95.69 484 LEU A N 1
ATOM 3895 C CA . LEU A 1 484 ? -4.115 16.435 -4.354 1.00 95.69 484 LEU A CA 1
ATOM 3896 C C . LEU A 1 484 ? -4.747 15.682 -3.183 1.00 95.69 484 LEU A C 1
ATOM 3898 O O . LEU A 1 484 ? -4.495 14.492 -3.027 1.00 95.69 484 LEU A O 1
ATOM 3902 N N . GLU A 1 485 ? -5.587 16.351 -2.389 1.00 94.69 485 GLU A N 1
ATOM 3903 C CA . GLU A 1 485 ? -6.368 15.717 -1.330 1.00 94.69 485 GLU A CA 1
ATOM 3904 C C . GLU A 1 485 ? -7.230 14.589 -1.897 1.00 94.69 485 GLU A C 1
ATOM 3906 O O . GLU A 1 485 ? -7.168 13.476 -1.384 1.00 94.69 485 GLU A O 1
ATOM 3911 N N . TYR A 1 486 ? -7.984 14.841 -2.971 1.00 94.31 486 TYR A N 1
ATOM 3912 C CA . TYR A 1 486 ? -8.809 13.810 -3.599 1.00 94.31 486 TYR A CA 1
ATOM 3913 C C . TYR A 1 486 ? -7.973 12.576 -3.973 1.00 94.31 486 TYR A C 1
ATOM 3915 O O . TYR A 1 486 ? -8.294 11.456 -3.574 1.00 94.31 486 TYR A O 1
ATOM 3923 N N . HIS A 1 487 ? -6.851 12.782 -4.667 1.00 96.06 487 HIS A N 1
ATOM 3924 C CA . HIS A 1 487 ? -5.960 11.697 -5.079 1.00 96.06 487 HIS A CA 1
ATOM 3925 C C . HIS A 1 487 ? -5.288 10.971 -3.908 1.00 96.06 487 HIS A C 1
ATOM 3927 O O . HIS A 1 487 ? -5.113 9.750 -3.966 1.00 96.06 487 HIS A O 1
ATOM 3933 N N . TYR A 1 488 ? -4.946 11.699 -2.846 1.00 96.69 488 TYR A N 1
ATOM 3934 C CA . TYR A 1 488 ? -4.422 11.147 -1.600 1.00 96.69 488 TYR A CA 1
ATOM 3935 C C . TYR A 1 488 ? -5.448 10.252 -0.909 1.00 96.69 488 TYR A C 1
ATOM 3937 O O . TYR A 1 488 ? -5.147 9.101 -0.602 1.00 96.69 488 TYR A O 1
ATOM 3945 N N . ARG A 1 489 ? -6.685 10.733 -0.739 1.00 95.38 489 ARG A N 1
ATOM 3946 C CA . ARG A 1 489 ? -7.776 9.960 -0.133 1.00 95.38 489 ARG A CA 1
ATOM 3947 C C . ARG A 1 489 ? -8.114 8.705 -0.937 1.00 95.38 489 ARG A C 1
ATOM 3949 O O . ARG A 1 489 ? -8.377 7.677 -0.327 1.00 95.38 489 ARG A O 1
ATOM 3956 N N . ARG A 1 490 ? -8.052 8.766 -2.276 1.00 95.25 490 ARG A N 1
ATOM 3957 C CA . ARG A 1 490 ? -8.201 7.612 -3.194 1.00 95.25 490 ARG A CA 1
ATOM 3958 C C . ARG A 1 490 ? -6.996 6.652 -3.201 1.00 95.25 490 ARG A C 1
ATOM 3960 O O . ARG A 1 490 ? -6.967 5.730 -4.009 1.00 95.25 490 ARG A O 1
ATOM 3967 N N . GLY A 1 491 ? -5.943 6.915 -2.425 1.00 95.75 491 GLY A N 1
ATOM 3968 C CA . GLY A 1 491 ? -4.721 6.101 -2.419 1.00 95.75 491 GLY A CA 1
ATOM 3969 C C . GLY A 1 491 ? -3.879 6.161 -3.701 1.00 95.75 491 GLY A C 1
ATOM 3970 O O . GLY A 1 491 ? -2.852 5.498 -3.789 1.00 95.75 491 GLY A O 1
ATOM 3971 N N . THR A 1 492 ? -4.257 6.988 -4.682 1.00 95.69 492 THR A N 1
ATOM 3972 C CA . THR A 1 492 ? -3.492 7.185 -5.932 1.00 95.69 492 THR A CA 1
ATOM 3973 C C . THR A 1 492 ? -2.229 8.032 -5.732 1.00 95.69 492 THR A C 1
ATOM 3975 O O . THR A 1 492 ? -1.319 8.019 -6.561 1.00 95.69 492 THR A O 1
ATOM 3978 N N . VAL A 1 493 ? -2.155 8.764 -4.616 1.00 95.88 493 VAL A N 1
ATOM 3979 C CA . VAL A 1 493 ? -0.944 9.429 -4.123 1.00 95.88 493 VAL A CA 1
ATOM 3980 C C . VAL A 1 493 ? -0.494 8.713 -2.856 1.00 95.88 493 VAL A C 1
ATOM 3982 O O . VAL A 1 493 ? -1.262 8.572 -1.906 1.00 95.88 493 VAL A O 1
ATOM 3985 N N . ASN A 1 494 ? 0.767 8.284 -2.834 1.00 94.44 494 ASN A N 1
ATOM 3986 C CA . ASN A 1 494 ? 1.316 7.523 -1.716 1.00 94.44 494 ASN A CA 1
ATOM 3987 C C . ASN A 1 494 ? 1.356 8.346 -0.410 1.00 94.44 494 ASN A C 1
ATOM 3989 O O . ASN A 1 494 ? 1.681 9.539 -0.424 1.00 94.44 494 ASN A O 1
ATOM 3993 N N . ALA A 1 495 ? 1.108 7.681 0.725 1.00 93.12 495 ALA A N 1
ATOM 3994 C CA . ALA A 1 495 ? 1.113 8.287 2.058 1.00 93.12 495 ALA A CA 1
ATOM 3995 C C . ALA A 1 495 ? 2.431 8.998 2.425 1.00 93.12 495 ALA A C 1
ATOM 3997 O O . ALA A 1 495 ? 2.419 9.973 3.180 1.00 93.12 495 ALA A O 1
ATOM 3998 N N . GLU A 1 496 ? 3.556 8.579 1.833 1.00 93.69 496 GLU A N 1
ATOM 3999 C CA . GLU A 1 496 ? 4.866 9.214 2.010 1.00 93.69 496 GLU A CA 1
ATOM 4000 C C . GLU A 1 496 ? 4.837 10.710 1.660 1.00 93.69 496 GLU A C 1
ATOM 4002 O O . GLU A 1 496 ? 5.525 11.495 2.303 1.00 93.69 496 GLU A O 1
ATOM 4007 N N . VAL A 1 497 ? 4.008 11.146 0.703 1.00 95.50 497 VAL A N 1
ATOM 4008 C CA . VAL A 1 497 ? 3.865 12.575 0.367 1.00 95.50 497 VAL A CA 1
ATOM 4009 C C . VAL A 1 497 ? 3.399 13.380 1.578 1.00 95.50 497 VAL A C 1
ATOM 4011 O O . VAL A 1 497 ? 3.990 14.411 1.902 1.00 95.50 497 VAL A O 1
ATOM 4014 N N . MET A 1 498 ? 2.373 12.890 2.273 1.00 94.81 498 MET A N 1
ATOM 4015 C CA . MET A 1 498 ? 1.836 13.540 3.464 1.00 94.81 498 MET A CA 1
ATOM 4016 C C . MET A 1 498 ? 2.857 13.506 4.606 1.00 94.81 498 MET A C 1
ATOM 4018 O O . MET A 1 498 ? 3.081 14.533 5.240 1.00 94.81 498 MET A O 1
ATOM 4022 N N . THR A 1 499 ? 3.559 12.382 4.800 1.00 94.75 499 THR A N 1
ATOM 4023 C CA . THR A 1 499 ? 4.672 12.260 5.764 1.00 94.75 499 THR A CA 1
ATOM 4024 C C . THR A 1 499 ? 5.774 13.287 5.505 1.00 94.75 499 THR A C 1
ATOM 4026 O O . THR A 1 499 ? 6.256 13.936 6.437 1.00 94.75 499 THR A O 1
ATOM 4029 N N . ILE A 1 500 ? 6.164 13.480 4.243 1.00 95.25 500 ILE A N 1
ATOM 4030 C CA . ILE A 1 500 ? 7.177 14.467 3.870 1.00 95.25 500 ILE A CA 1
ATOM 4031 C C . ILE A 1 500 ? 6.682 15.876 4.197 1.00 95.25 500 ILE A C 1
ATOM 4033 O O . ILE A 1 500 ? 7.430 16.644 4.800 1.00 95.25 500 ILE A O 1
ATOM 4037 N N . ILE A 1 501 ? 5.440 16.217 3.840 1.00 94.38 501 ILE A N 1
ATOM 4038 C CA . ILE A 1 501 ? 4.846 17.540 4.090 1.00 94.38 501 ILE A CA 1
ATOM 4039 C C . ILE A 1 501 ? 4.777 17.850 5.590 1.00 94.38 501 ILE A C 1
ATOM 4041 O O . ILE A 1 501 ? 5.191 18.936 6.006 1.00 94.38 501 ILE A O 1
ATOM 4045 N N . THR A 1 502 ? 4.293 16.909 6.402 1.00 94.00 502 THR A N 1
ATOM 4046 C CA . THR A 1 502 ? 4.032 17.126 7.833 1.00 94.00 502 THR A CA 1
ATOM 4047 C C . THR A 1 502 ? 5.304 17.076 8.674 1.00 94.00 502 THR A C 1
ATOM 4049 O O . THR A 1 502 ? 5.514 17.941 9.524 1.00 94.00 502 THR A O 1
ATOM 4052 N N . LEU A 1 503 ? 6.188 16.105 8.429 1.00 93.75 503 LEU A N 1
ATOM 4053 C CA . LEU A 1 503 ? 7.388 15.895 9.245 1.00 93.75 503 LEU A CA 1
ATOM 4054 C C . LEU A 1 503 ? 8.651 16.527 8.667 1.00 93.75 503 LEU A C 1
ATOM 4056 O O . LEU A 1 503 ? 9.665 16.594 9.368 1.00 93.75 503 LEU A O 1
ATOM 4060 N N . LYS A 1 504 ? 8.629 16.946 7.394 1.00 93.75 504 LYS A N 1
ATOM 4061 C CA . LYS A 1 504 ? 9.825 17.366 6.643 1.00 93.75 504 LYS A CA 1
ATOM 4062 C C . LYS A 1 504 ? 10.943 16.330 6.779 1.00 93.75 504 LYS A C 1
ATOM 4064 O O . LYS A 1 504 ? 12.095 16.673 7.049 1.00 93.75 504 LYS A O 1
ATOM 4069 N N . LYS A 1 505 ? 10.576 15.054 6.640 1.00 94.25 505 LYS A N 1
ATOM 4070 C CA . LYS A 1 505 ? 11.446 13.878 6.748 1.00 94.25 505 LYS A CA 1
ATOM 4071 C C . LYS A 1 505 ? 11.039 12.836 5.716 1.00 94.25 505 LYS A C 1
ATOM 4073 O O . LYS A 1 505 ? 9.876 12.767 5.344 1.00 94.25 505 LYS A O 1
ATOM 4078 N N . ILE A 1 506 ? 12.000 12.019 5.301 1.00 95.56 506 ILE A N 1
ATOM 4079 C CA . ILE A 1 506 ? 11.762 10.844 4.450 1.00 95.56 506 ILE A CA 1
ATOM 4080 C C . ILE A 1 506 ? 12.209 9.606 5.205 1.00 95.56 506 ILE A C 1
ATOM 4082 O O . ILE A 1 506 ? 13.290 9.621 5.802 1.00 95.56 506 ILE A O 1
ATOM 4086 N N . PHE A 1 507 ? 11.425 8.536 5.131 1.00 94.44 507 PHE A N 1
ATOM 4087 C CA . PHE A 1 507 ? 11.785 7.244 5.706 1.00 94.44 507 PHE A CA 1
ATOM 4088 C C . PHE A 1 507 ? 11.926 6.219 4.587 1.00 94.44 507 PHE A C 1
ATOM 4090 O O . PHE A 1 507 ? 10.947 5.760 4.006 1.00 94.44 507 PHE A O 1
ATOM 4097 N N . PHE A 1 508 ? 13.161 5.835 4.271 1.00 95.81 508 PHE A N 1
ATOM 4098 C CA . PHE A 1 508 ? 13.384 4.806 3.266 1.00 95.81 508 PHE A CA 1
ATOM 4099 C C . PHE A 1 508 ? 12.884 3.452 3.777 1.00 95.81 508 PHE A C 1
ATOM 4101 O O . PHE A 1 508 ? 13.239 3.015 4.877 1.00 95.81 508 PHE A O 1
ATOM 4108 N N . LYS A 1 509 ? 12.055 2.783 2.963 1.00 93.38 509 LYS A N 1
ATOM 4109 C CA . LYS A 1 509 ? 11.602 1.411 3.222 1.00 93.38 509 LYS A CA 1
ATOM 4110 C C . LYS A 1 509 ? 12.822 0.483 3.369 1.00 93.38 509 LYS A C 1
ATOM 4112 O O . LYS A 1 509 ? 13.881 0.721 2.795 1.00 93.38 509 LYS A O 1
ATOM 4117 N N . VAL A 1 510 ? 12.672 -0.573 4.161 1.00 92.31 510 VAL A N 1
ATOM 4118 C CA . VAL A 1 510 ? 13.692 -1.619 4.318 1.00 92.31 510 VAL A CA 1
ATOM 4119 C C . VAL A 1 510 ? 13.313 -2.770 3.394 1.00 92.31 510 VAL A C 1
ATOM 4121 O O . VAL A 1 510 ? 12.148 -3.160 3.377 1.00 92.31 510 VAL A O 1
ATOM 4124 N N . GLN A 1 511 ? 14.271 -3.304 2.639 1.00 91.44 511 GLN A N 1
ATOM 4125 C CA . GLN A 1 511 ? 14.067 -4.435 1.730 1.00 91.44 511 GLN A CA 1
ATOM 4126 C C . GLN A 1 511 ? 15.196 -5.449 1.869 1.00 91.44 511 GLN A C 1
ATOM 4128 O O . GLN A 1 511 ? 16.266 -5.132 2.387 1.00 91.44 511 GLN A O 1
ATOM 4133 N N . ILE A 1 512 ? 14.956 -6.660 1.369 1.00 90.81 512 ILE A N 1
ATOM 4134 C CA . ILE A 1 512 ? 16.017 -7.641 1.164 1.00 90.81 512 ILE A CA 1
ATOM 4135 C C . ILE A 1 512 ? 16.915 -7.128 0.032 1.00 90.81 512 ILE A C 1
ATOM 4137 O O . ILE A 1 512 ? 16.472 -6.888 -1.088 1.00 90.81 512 ILE A O 1
ATOM 4141 N N . GLU A 1 513 ? 18.192 -6.937 0.341 1.00 92.62 513 GLU A N 1
ATOM 4142 C CA . GLU A 1 513 ? 19.205 -6.421 -0.575 1.00 92.62 513 GLU A CA 1
ATOM 4143 C C . GLU A 1 513 ? 20.587 -6.991 -0.214 1.00 92.62 513 GLU A C 1
ATOM 4145 O O . GLU A 1 513 ? 20.721 -7.797 0.703 1.00 92.62 513 GLU A O 1
ATOM 4150 N N . ASP A 1 514 ? 21.631 -6.573 -0.927 1.00 93.06 514 ASP A N 1
ATOM 4151 C CA . ASP A 1 514 ? 23.020 -6.838 -0.551 1.00 93.06 514 ASP A CA 1
ATOM 4152 C C . ASP A 1 514 ? 23.498 -5.823 0.506 1.00 93.06 514 ASP A C 1
ATOM 4154 O O . ASP A 1 514 ? 23.795 -4.666 0.198 1.00 93.06 514 ASP A O 1
ATOM 4158 N N . TYR A 1 515 ? 23.565 -6.255 1.767 1.00 92.38 515 TYR A N 1
ATOM 4159 C CA . TYR A 1 515 ? 23.946 -5.405 2.902 1.00 92.38 515 TYR A CA 1
ATOM 4160 C C . TYR A 1 515 ? 25.448 -5.076 2.945 1.00 92.38 515 TYR A C 1
ATOM 4162 O O . TYR A 1 515 ? 25.847 -4.182 3.698 1.00 92.38 515 TYR A O 1
ATOM 4170 N N . GLU A 1 516 ? 26.268 -5.749 2.129 1.00 92.44 516 GLU A N 1
ATOM 4171 C CA . GLU A 1 516 ? 27.691 -5.430 1.952 1.00 92.44 516 GLU A CA 1
ATOM 4172 C C . GLU A 1 516 ? 27.890 -4.207 1.041 1.00 92.44 516 GLU A C 1
ATOM 4174 O O . GLU A 1 516 ? 28.953 -3.584 1.053 1.00 92.44 516 GLU A O 1
ATOM 4179 N N . LYS A 1 517 ? 26.857 -3.819 0.281 1.00 93.75 517 LYS A N 1
ATOM 4180 C CA . LYS A 1 517 ? 26.855 -2.641 -0.595 1.00 93.75 517 LYS A CA 1
ATOM 4181 C C . LYS A 1 517 ? 26.178 -1.435 0.052 1.00 93.75 517 LYS A C 1
ATOM 4183 O O . LYS A 1 517 ? 25.448 -1.544 1.048 1.00 93.75 517 LYS A O 1
ATOM 4188 N N . SER A 1 518 ? 26.386 -0.275 -0.574 1.00 94.56 518 SER A N 1
ATOM 4189 C CA . SER A 1 518 ? 25.572 0.919 -0.335 1.00 94.56 518 SER A CA 1
ATOM 4190 C C . SER A 1 518 ? 24.075 0.605 -0.463 1.00 94.56 518 SER A C 1
ATOM 4192 O O . SER A 1 518 ? 23.713 -0.223 -1.299 1.00 94.56 518 SER A O 1
ATOM 4194 N N . PRO A 1 519 ? 23.203 1.254 0.325 1.00 96.19 519 PRO A N 1
ATOM 4195 C CA . PRO A 1 519 ? 21.753 1.079 0.242 1.00 96.19 519 PRO A CA 1
ATOM 4196 C C . PRO A 1 519 ? 21.175 1.246 -1.157 1.00 96.19 519 PRO A C 1
ATOM 4198 O O . PRO A 1 519 ? 21.515 2.181 -1.883 1.00 96.19 519 PRO A O 1
ATOM 4201 N N . TYR A 1 520 ? 20.248 0.354 -1.511 1.00 96.00 520 TYR A N 1
ATOM 4202 C CA . TYR A 1 520 ? 19.629 0.319 -2.834 1.00 96.00 520 TYR A CA 1
ATOM 4203 C C . TYR A 1 520 ? 19.001 1.664 -3.253 1.00 96.00 520 TYR A C 1
ATOM 4205 O O . TYR A 1 520 ? 18.992 1.999 -4.433 1.00 96.00 520 TYR A O 1
ATOM 4213 N N . TYR A 1 521 ? 18.478 2.456 -2.313 1.00 96.50 521 TYR A N 1
ATOM 4214 C CA . TYR A 1 521 ? 17.775 3.711 -2.607 1.00 96.50 521 TYR A CA 1
ATOM 4215 C C . TYR A 1 521 ? 18.707 4.904 -2.843 1.00 96.50 521 TYR A C 1
ATOM 4217 O O . TYR A 1 521 ? 18.226 5.975 -3.200 1.00 96.50 521 TYR A O 1
ATOM 4225 N N . GLU A 1 522 ? 20.031 4.769 -2.701 1.00 96.75 522 GLU A N 1
ATOM 4226 C CA . GLU A 1 522 ? 20.944 5.877 -3.035 1.00 96.75 522 GLU A CA 1
ATOM 4227 C C . GLU A 1 522 ? 20.799 6.314 -4.506 1.00 96.75 522 GLU A C 1
ATOM 4229 O O . GLU A 1 522 ? 20.923 7.498 -4.827 1.00 96.75 522 GLU A O 1
ATOM 4234 N N . ILE A 1 523 ? 20.416 5.386 -5.393 1.00 96.81 523 ILE A N 1
ATOM 4235 C CA . ILE A 1 523 ? 20.094 5.662 -6.802 1.00 96.81 523 ILE A CA 1
ATOM 4236 C C . ILE A 1 523 ? 18.934 6.661 -6.978 1.00 96.81 523 ILE A C 1
ATOM 4238 O O . ILE A 1 523 ? 18.848 7.347 -8.001 1.00 96.81 523 ILE A O 1
ATOM 4242 N N . THR A 1 524 ? 18.034 6.780 -5.996 1.00 97.75 524 THR A N 1
ATOM 4243 C CA . THR A 1 524 ? 16.833 7.618 -6.105 1.00 97.75 524 THR A CA 1
ATOM 4244 C C . THR A 1 524 ? 17.003 9.012 -5.533 1.00 97.75 524 THR A C 1
ATOM 4246 O O . THR A 1 524 ? 16.082 9.818 -5.646 1.00 97.75 524 THR A O 1
ATOM 4249 N N . PHE A 1 525 ? 18.175 9.365 -4.997 1.00 97.44 525 PHE A N 1
ATOM 4250 C CA . PHE A 1 525 ? 18.394 10.688 -4.407 1.00 97.44 525 PHE A CA 1
ATOM 4251 C C . PHE A 1 525 ? 18.090 11.833 -5.379 1.00 97.44 525 PHE A C 1
ATOM 4253 O O . PHE A 1 525 ? 17.519 12.832 -4.958 1.00 97.44 525 PHE A O 1
ATOM 4260 N N . LYS A 1 526 ? 18.365 11.686 -6.683 1.00 96.94 526 LYS A N 1
ATOM 4261 C CA . LYS A 1 526 ? 17.997 12.700 -7.691 1.00 96.94 526 LYS A CA 1
ATOM 4262 C C . LYS A 1 526 ? 16.495 12.810 -7.943 1.00 96.94 526 LYS A C 1
ATOM 4264 O O . LYS A 1 526 ? 16.008 13.916 -8.168 1.00 96.94 526 LYS A O 1
ATOM 4269 N N . ILE A 1 527 ? 15.761 11.703 -7.857 1.00 98.12 527 ILE A N 1
ATOM 4270 C CA . ILE A 1 527 ? 14.294 11.708 -7.928 1.00 98.12 527 ILE A CA 1
ATOM 4271 C C . ILE A 1 527 ? 13.734 12.407 -6.683 1.00 98.12 527 ILE A C 1
ATOM 4273 O O . ILE A 1 527 ? 12.908 13.312 -6.782 1.00 98.12 527 ILE A O 1
ATOM 4277 N N . VAL A 1 528 ? 14.256 12.056 -5.508 1.00 97.88 528 VAL A N 1
ATOM 4278 C CA . VAL A 1 528 ? 13.853 12.635 -4.223 1.00 97.88 528 VAL A CA 1
ATOM 4279 C C . VAL A 1 528 ? 14.183 14.128 -4.135 1.00 97.88 528 VAL A C 1
ATOM 4281 O O . VAL A 1 528 ? 13.380 14.900 -3.618 1.00 97.88 528 VAL A O 1
ATOM 4284 N N . GLU A 1 529 ? 15.314 14.573 -4.692 1.00 96.69 529 GLU A N 1
ATOM 4285 C CA . GLU A 1 529 ? 15.649 15.998 -4.810 1.00 96.69 529 GLU A CA 1
ATOM 4286 C C . GLU A 1 529 ? 14.536 16.783 -5.531 1.00 96.69 529 GLU A C 1
ATOM 4288 O O . GLU A 1 529 ? 14.184 17.882 -5.088 1.00 96.69 529 GLU A O 1
ATOM 4293 N N . LYS A 1 530 ? 13.960 16.203 -6.599 1.00 96.19 530 LYS A N 1
ATOM 4294 C CA . LYS A 1 530 ? 12.840 16.778 -7.364 1.00 96.19 530 LYS A CA 1
ATOM 4295 C C . LYS A 1 530 ? 11.534 16.774 -6.584 1.00 96.19 530 LYS A C 1
ATOM 4297 O O . LYS A 1 530 ? 10.875 17.808 -6.549 1.00 96.19 530 LYS A O 1
ATOM 4302 N N . ILE A 1 531 ? 11.197 15.666 -5.923 1.00 97.31 531 ILE A N 1
ATOM 4303 C CA . ILE A 1 531 ? 10.017 15.570 -5.044 1.00 97.31 531 ILE A CA 1
ATOM 4304 C C . ILE A 1 531 ? 10.076 16.664 -3.973 1.00 97.31 531 ILE A C 1
ATOM 4306 O O . ILE A 1 531 ? 9.166 17.480 -3.851 1.00 97.31 531 ILE A O 1
ATOM 4310 N N . ASN A 1 532 ? 11.199 16.756 -3.262 1.00 96.38 532 ASN A N 1
ATOM 4311 C CA . ASN A 1 532 ? 11.408 17.753 -2.218 1.00 96.38 532 ASN A CA 1
ATOM 4312 C C . ASN A 1 532 ? 11.375 19.190 -2.768 1.00 96.38 532 ASN A C 1
ATOM 4314 O O . ASN A 1 532 ? 10.890 20.102 -2.099 1.00 96.38 532 ASN A O 1
ATOM 4318 N N . GLY A 1 533 ? 11.885 19.400 -3.985 1.00 95.25 533 GLY A N 1
ATOM 4319 C CA . GLY A 1 533 ? 11.817 20.682 -4.680 1.00 95.25 533 GLY A CA 1
ATOM 4320 C C . GLY A 1 533 ? 10.400 21.088 -5.099 1.00 95.25 533 GLY A C 1
ATOM 4321 O O . GLY A 1 533 ? 10.081 22.270 -5.022 1.00 95.25 533 GLY A O 1
ATOM 4322 N N . LEU A 1 534 ? 9.550 20.141 -5.509 1.00 94.75 534 LEU A N 1
ATOM 4323 C CA . LEU A 1 534 ? 8.137 20.396 -5.829 1.00 94.75 534 LEU A CA 1
ATOM 4324 C C . LEU A 1 534 ? 7.321 20.734 -4.580 1.00 94.75 534 LEU A C 1
ATOM 4326 O O . LEU A 1 534 ? 6.495 21.640 -4.612 1.00 94.75 534 LEU A O 1
ATOM 4330 N N . LEU A 1 535 ? 7.571 20.023 -3.479 1.00 94.62 535 LEU A N 1
ATOM 4331 C CA . LEU A 1 535 ? 6.822 20.197 -2.236 1.00 94.62 535 LEU A CA 1
ATOM 4332 C C . LEU A 1 535 ? 7.159 21.507 -1.509 1.00 94.62 535 LEU A C 1
ATOM 4334 O O . LEU A 1 535 ? 6.282 22.108 -0.895 1.00 94.62 535 LEU A O 1
ATOM 4338 N N . PHE A 1 536 ? 8.419 21.955 -1.557 1.00 92.88 536 PHE A N 1
ATOM 4339 C CA . PHE A 1 536 ? 8.897 23.047 -0.696 1.00 92.88 536 PHE A CA 1
ATOM 4340 C C . PHE A 1 536 ? 9.711 24.131 -1.411 1.00 92.88 536 PHE A C 1
ATOM 4342 O O . PHE A 1 536 ? 10.333 24.961 -0.738 1.00 92.88 536 PHE A O 1
ATOM 4349 N N . GLY A 1 537 ? 9.783 24.105 -2.742 1.00 91.50 537 GLY A N 1
ATOM 4350 C CA . GLY A 1 537 ? 10.671 24.973 -3.512 1.00 91.50 537 GLY A CA 1
ATOM 4351 C C . GLY A 1 537 ? 12.158 24.684 -3.270 1.00 91.50 537 GLY A C 1
ATOM 4352 O O . GLY A 1 537 ? 12.543 23.738 -2.582 1.00 91.50 537 GLY A O 1
ATOM 4353 N N . LYS A 1 538 ? 13.036 25.511 -3.846 1.00 90.06 538 LYS A N 1
ATOM 4354 C CA . LYS A 1 538 ? 14.495 25.384 -3.687 1.00 90.06 538 LYS A CA 1
ATOM 4355 C C . LYS A 1 538 ? 14.938 25.818 -2.283 1.00 90.06 538 LYS A C 1
ATOM 4357 O O . LYS A 1 538 ? 14.525 26.867 -1.803 1.00 90.06 538 LYS A O 1
ATOM 4362 N N . GLY A 1 539 ? 15.839 25.061 -1.655 1.00 88.56 539 GLY A N 1
ATOM 4363 C CA . GLY A 1 539 ? 16.445 25.453 -0.380 1.00 88.56 539 GLY A CA 1
ATOM 4364 C C . GLY A 1 539 ? 17.228 24.334 0.308 1.00 88.56 539 GLY A C 1
ATOM 4365 O O . GLY A 1 539 ? 17.694 23.399 -0.345 1.00 88.56 539 GLY A O 1
ATOM 4366 N N . ASP A 1 540 ? 17.358 24.441 1.633 1.00 90.50 540 ASP A N 1
ATOM 4367 C CA . ASP A 1 540 ? 18.070 23.488 2.495 1.00 90.50 540 ASP A CA 1
ATOM 4368 C C . ASP A 1 540 ? 17.638 22.034 2.333 1.00 90.50 540 ASP A C 1
ATOM 4370 O O . ASP A 1 540 ? 16.532 21.723 1.900 1.00 90.50 540 ASP A O 1
ATOM 4374 N N . SER A 1 541 ? 18.535 21.131 2.707 1.00 95.00 541 SER A N 1
ATOM 4375 C CA . SER A 1 541 ? 18.297 19.698 2.576 1.00 95.00 541 SER A CA 1
ATOM 4376 C C . SER A 1 541 ? 17.290 19.177 3.598 1.00 95.00 541 SER A C 1
ATOM 4378 O O . SER A 1 541 ? 17.284 19.606 4.750 1.00 95.00 541 SER A O 1
ATOM 4380 N N . ILE A 1 542 ? 16.497 18.196 3.179 1.00 95.19 542 ILE A N 1
ATOM 4381 C CA . ILE A 1 542 ? 15.556 17.471 4.028 1.00 95.19 542 ILE A CA 1
ATOM 4382 C C . ILE A 1 542 ? 16.280 16.280 4.672 1.00 95.19 542 ILE A C 1
ATOM 4384 O O . ILE A 1 542 ? 17.012 15.567 3.974 1.00 95.19 542 ILE A O 1
ATOM 4388 N N . PRO A 1 543 ? 16.131 16.065 5.992 1.00 95.25 543 PRO A N 1
ATOM 4389 C CA . PRO A 1 543 ? 16.638 14.872 6.655 1.00 95.25 543 PRO A CA 1
ATOM 4390 C C . PRO A 1 543 ? 15.912 13.616 6.156 1.00 95.25 543 PRO A C 1
ATOM 4392 O O . PRO A 1 543 ? 14.686 13.554 6.129 1.00 95.25 543 PRO A O 1
ATOM 4395 N N . SER A 1 544 ? 16.671 12.589 5.793 1.00 95.50 544 SER A N 1
ATOM 4396 C CA . SER A 1 544 ? 16.129 11.308 5.330 1.00 95.50 544 SER A CA 1
ATOM 4397 C C . SER A 1 544 ? 16.763 10.164 6.107 1.00 95.50 544 SER A C 1
ATOM 4399 O O . SER A 1 544 ? 17.977 10.153 6.295 1.00 95.50 544 SER A O 1
ATOM 4401 N N . LEU A 1 545 ? 15.956 9.225 6.586 1.00 95.56 545 LEU A N 1
ATOM 4402 C CA . LEU A 1 545 ? 16.361 8.146 7.485 1.00 95.56 545 LEU A CA 1
ATOM 4403 C C . LEU A 1 545 ? 16.258 6.797 6.776 1.00 95.56 545 LEU A C 1
ATOM 4405 O O . LEU A 1 545 ? 15.298 6.541 6.051 1.00 95.56 545 LEU A O 1
ATOM 4409 N N . GLY A 1 546 ? 17.253 5.943 6.987 1.00 95.75 546 GLY A N 1
ATOM 4410 C CA . GLY A 1 546 ? 17.315 4.601 6.414 1.00 95.75 546 GLY A CA 1
ATOM 4411 C C . GLY A 1 546 ? 18.581 3.863 6.845 1.00 95.75 546 GLY A C 1
ATOM 4412 O O . GLY A 1 546 ? 19.367 4.371 7.644 1.00 95.75 546 GLY A O 1
ATOM 4413 N N . ARG A 1 547 ? 18.815 2.673 6.291 1.00 95.50 547 ARG A N 1
ATOM 4414 C CA . ARG A 1 547 ? 20.111 1.981 6.357 1.00 95.50 547 ARG A CA 1
ATOM 4415 C C . ARG A 1 547 ? 21.253 2.895 5.882 1.00 95.50 547 ARG A C 1
ATOM 4417 O O . ARG A 1 547 ? 21.102 3.644 4.926 1.00 95.50 547 ARG A O 1
ATOM 4424 N N . LYS A 1 548 ? 22.413 2.841 6.530 1.00 92.94 548 LYS A N 1
ATOM 4425 C CA . LYS A 1 548 ? 23.609 3.585 6.098 1.00 92.94 548 LYS A CA 1
ATOM 4426 C C . LYS A 1 548 ? 24.726 2.662 5.641 1.00 92.94 548 LYS A C 1
ATOM 4428 O O . LYS A 1 548 ? 25.314 2.868 4.588 1.00 92.94 548 LYS A O 1
ATOM 4433 N N . ASN A 1 549 ? 25.024 1.645 6.439 1.00 90.25 549 ASN A N 1
ATOM 4434 C CA . ASN A 1 549 ? 26.032 0.633 6.148 1.00 90.25 549 ASN A CA 1
ATOM 4435 C C . ASN A 1 549 ? 25.749 -0.626 6.969 1.00 90.25 549 ASN A C 1
ATOM 4437 O O . ASN A 1 549 ? 25.374 -0.524 8.137 1.00 90.25 549 ASN A O 1
ATOM 4441 N N . GLY A 1 550 ? 25.924 -1.810 6.371 1.00 90.94 550 GLY A N 1
ATOM 4442 C CA . GLY A 1 550 ? 25.587 -3.071 7.036 1.00 90.94 550 GLY A CA 1
ATOM 4443 C C . GLY A 1 550 ? 24.202 -2.997 7.685 1.00 90.94 550 GLY A C 1
ATOM 4444 O O . GLY A 1 550 ? 23.245 -2.575 7.041 1.00 90.94 550 GLY A O 1
ATOM 4445 N N . LEU A 1 551 ? 24.119 -3.323 8.977 1.00 92.00 551 LEU A N 1
ATOM 4446 C CA . LEU A 1 551 ? 22.879 -3.320 9.765 1.00 92.00 551 LEU A CA 1
ATOM 4447 C C . LEU A 1 551 ? 22.589 -1.993 10.496 1.00 92.00 551 LEU A C 1
ATOM 4449 O O . LEU A 1 551 ? 21.712 -1.947 11.356 1.00 92.00 551 LEU A O 1
ATOM 4453 N N . ASN A 1 552 ? 23.319 -0.915 10.200 1.00 93.12 552 ASN A N 1
ATOM 4454 C CA . ASN A 1 552 ? 23.163 0.355 10.910 1.00 93.12 552 ASN A CA 1
ATOM 4455 C C . ASN A 1 552 ? 22.179 1.289 10.204 1.00 93.12 552 ASN A C 1
ATOM 4457 O O . ASN A 1 552 ? 22.215 1.444 8.980 1.00 93.12 552 ASN A O 1
ATOM 4461 N N . ILE A 1 553 ? 21.376 1.995 11.000 1.00 94.31 553 ILE A N 1
ATOM 4462 C CA . ILE A 1 553 ? 20.587 3.144 10.549 1.00 94.31 553 ILE A CA 1
ATOM 4463 C C . ILE A 1 553 ? 21.477 4.385 10.508 1.00 94.31 553 ILE A C 1
ATOM 4465 O O . ILE A 1 553 ? 22.369 4.571 11.336 1.00 94.31 553 ILE A O 1
ATOM 4469 N N . GLY A 1 554 ? 21.210 5.271 9.558 1.00 93.94 554 GLY A N 1
ATOM 4470 C CA . GLY A 1 554 ? 21.763 6.610 9.554 1.00 93.94 554 GLY A CA 1
ATOM 4471 C C . GLY A 1 554 ? 20.845 7.618 8.885 1.00 93.94 554 GLY A C 1
ATOM 4472 O O . GLY A 1 554 ? 19.717 7.328 8.489 1.00 93.94 554 GLY A O 1
ATOM 4473 N N . GLN A 1 555 ? 21.369 8.835 8.787 1.00 95.44 555 GLN A N 1
ATOM 4474 C CA . GLN A 1 555 ? 20.676 9.973 8.213 1.00 95.44 555 GLN A CA 1
ATOM 4475 C C . GLN A 1 555 ? 21.421 10.496 6.985 1.00 95.44 555 GLN A C 1
ATOM 4477 O O . GLN A 1 555 ? 22.645 10.651 6.995 1.00 95.44 555 GLN A O 1
ATOM 4482 N N . TYR A 1 556 ? 20.645 10.837 5.966 1.00 96.12 556 TYR A N 1
ATOM 4483 C CA . TYR A 1 556 ? 21.045 11.524 4.752 1.00 96.12 556 TYR A CA 1
ATOM 4484 C C . TYR A 1 556 ? 20.460 12.937 4.746 1.00 96.12 556 TYR A C 1
ATOM 4486 O O . TYR A 1 556 ? 19.447 13.219 5.389 1.00 96.12 556 TYR A O 1
ATOM 4494 N N . LYS A 1 557 ? 21.114 13.845 4.025 1.00 95.38 557 LYS A N 1
ATOM 4495 C CA . LYS A 1 557 ? 20.620 15.202 3.779 1.00 95.38 557 LYS A CA 1
ATOM 4496 C C . LYS A 1 557 ? 20.414 15.352 2.280 1.00 95.38 557 LYS A C 1
ATOM 4498 O O . LYS A 1 557 ? 21.387 15.502 1.544 1.00 95.38 557 LYS A O 1
ATOM 4503 N N . ILE A 1 558 ? 19.162 15.283 1.837 1.00 96.12 558 ILE A N 1
ATOM 4504 C CA . ILE A 1 558 ? 18.821 15.338 0.412 1.00 96.12 558 ILE A CA 1
ATOM 4505 C C . ILE A 1 558 ? 18.343 16.744 0.069 1.00 96.12 558 ILE A C 1
ATOM 4507 O O . ILE A 1 558 ? 17.433 17.273 0.706 1.00 96.12 558 ILE A O 1
ATOM 4511 N N . LYS A 1 559 ? 18.977 17.373 -0.923 1.00 95.44 559 LYS A N 1
ATOM 4512 C CA . LYS A 1 559 ? 18.698 18.763 -1.303 1.00 95.44 559 LYS A CA 1
ATOM 4513 C C . LYS A 1 559 ? 17.268 18.925 -1.815 1.00 95.44 559 LYS A C 1
ATOM 4515 O O . LYS A 1 559 ? 16.701 18.009 -2.399 1.00 95.44 559 LYS A O 1
ATOM 4520 N N . ARG A 1 560 ? 16.715 20.126 -1.660 1.00 94.38 560 ARG A N 1
ATOM 4521 C CA . ARG A 1 560 ? 15.503 20.531 -2.372 1.00 94.38 560 ARG A CA 1
ATOM 4522 C C . ARG A 1 560 ? 15.891 21.170 -3.694 1.00 94.38 560 ARG A C 1
ATOM 4524 O O . ARG A 1 560 ? 16.517 22.234 -3.705 1.00 94.38 560 ARG A O 1
ATOM 4531 N N . TYR A 1 561 ? 15.542 20.535 -4.807 1.00 91.81 561 TYR A N 1
ATOM 4532 C CA . TYR A 1 561 ? 15.905 21.045 -6.122 1.00 91.81 561 TYR A CA 1
ATOM 4533 C C . TYR A 1 561 ? 14.763 20.899 -7.115 1.00 91.81 561 TYR A C 1
ATOM 4535 O O . TYR A 1 561 ? 14.292 19.804 -7.380 1.00 91.81 561 TYR A O 1
ATOM 4543 N N . ILE A 1 562 ? 14.375 22.004 -7.741 1.00 87.69 562 ILE A N 1
ATOM 4544 C CA . ILE A 1 562 ? 13.413 22.026 -8.838 1.00 87.69 562 ILE A CA 1
ATOM 4545 C C . ILE A 1 562 ? 13.932 22.952 -9.935 1.00 87.69 562 ILE A C 1
ATOM 4547 O O . ILE A 1 562 ? 14.691 23.887 -9.675 1.00 87.69 562 ILE A O 1
ATOM 4551 N N . THR A 1 563 ? 13.617 22.615 -11.180 1.00 80.62 563 THR A N 1
ATOM 4552 C CA . THR A 1 563 ? 13.990 23.400 -12.362 1.00 80.62 563 THR A CA 1
ATOM 4553 C C . THR A 1 563 ? 13.034 24.577 -12.532 1.00 80.62 563 THR A C 1
ATOM 4555 O O . THR A 1 563 ? 11.847 24.435 -12.259 1.00 80.62 563 THR A O 1
ATOM 4558 N N . ASN A 1 564 ? 13.545 25.721 -12.992 1.00 75.31 564 ASN A N 1
ATOM 4559 C CA . ASN A 1 564 ? 12.711 26.876 -13.327 1.00 75.31 564 ASN A CA 1
ATOM 4560 C C . ASN A 1 564 ? 12.001 26.665 -14.683 1.00 75.31 564 ASN A C 1
ATOM 4562 O O . ASN A 1 564 ? 12.601 26.038 -15.561 1.00 75.31 564 ASN A O 1
ATOM 4566 N N . PRO A 1 565 ? 10.783 27.210 -14.881 1.00 83.25 565 PRO A N 1
ATOM 4567 C CA . PRO A 1 565 ? 9.988 27.963 -13.902 1.00 83.25 565 PRO A CA 1
ATOM 4568 C C . PRO A 1 565 ? 9.431 27.054 -12.796 1.00 83.25 565 PRO A C 1
ATOM 4570 O O . PRO A 1 565 ? 9.056 25.918 -13.061 1.00 83.25 565 PRO A O 1
ATOM 4573 N N . TYR A 1 566 ? 9.410 27.535 -11.551 1.00 87.75 566 TYR A N 1
ATOM 4574 C CA . TYR A 1 566 ? 8.809 26.816 -10.423 1.00 87.75 566 TYR A CA 1
ATOM 4575 C C . TYR A 1 566 ? 7.313 27.130 -10.348 1.00 87.75 566 TYR A C 1
ATOM 4577 O O . TYR A 1 566 ? 6.941 28.300 -10.276 1.00 87.75 566 TYR A O 1
ATOM 4585 N N . VAL A 1 567 ? 6.479 26.090 -10.335 1.00 91.19 567 VAL A N 1
ATOM 4586 C CA . VAL A 1 567 ? 5.033 26.203 -10.114 1.00 91.19 567 VAL A CA 1
ATOM 4587 C C . VAL A 1 567 ? 4.716 25.674 -8.711 1.00 91.19 567 VAL A C 1
ATOM 4589 O O . VAL A 1 567 ? 5.083 24.534 -8.411 1.00 91.19 567 VAL A O 1
ATOM 4592 N N . PRO A 1 568 ? 4.063 26.463 -7.838 1.00 91.00 568 PRO A N 1
ATOM 4593 C CA . PRO A 1 568 ? 3.639 25.994 -6.523 1.00 91.00 568 PRO A CA 1
ATOM 4594 C C . PRO A 1 568 ? 2.713 24.778 -6.612 1.00 91.00 568 PRO A C 1
ATOM 4596 O O . PRO A 1 568 ? 1.864 24.701 -7.498 1.00 91.00 568 PRO A O 1
ATOM 4599 N N . LEU A 1 569 ? 2.814 23.866 -5.640 1.00 90.88 569 LEU A N 1
ATOM 4600 C CA . LEU A 1 569 ? 2.031 22.623 -5.603 1.00 90.88 569 LEU A CA 1
ATOM 4601 C C . LEU A 1 569 ? 0.511 22.843 -5.750 1.00 90.88 569 LEU A C 1
ATOM 4603 O O . LEU A 1 569 ? -0.170 22.046 -6.389 1.00 90.88 569 LEU A O 1
ATOM 4607 N N . ALA A 1 570 ? -0.019 23.940 -5.200 1.00 92.06 570 ALA A N 1
ATOM 4608 C CA . ALA A 1 570 ? -1.442 24.276 -5.273 1.00 92.06 570 ALA A CA 1
ATOM 4609 C C . ALA A 1 570 ? -1.956 24.533 -6.701 1.00 92.06 570 ALA A C 1
ATOM 4611 O O . ALA A 1 570 ? -3.128 24.280 -6.970 1.00 92.06 570 ALA A O 1
ATOM 4612 N N . ASP A 1 571 ? -1.085 24.987 -7.606 1.00 94.12 571 ASP A N 1
ATOM 4613 C CA . ASP A 1 571 ? -1.426 25.326 -8.992 1.00 94.12 571 ASP A CA 1
ATOM 4614 C C . ASP A 1 571 ? -0.789 24.371 -10.010 1.00 94.12 571 ASP A C 1
ATOM 4616 O O . ASP A 1 571 ? -0.958 24.535 -11.218 1.00 94.12 571 ASP A O 1
ATOM 4620 N N . LEU A 1 572 ? -0.063 23.353 -9.543 1.00 93.06 572 LEU A N 1
ATOM 4621 C CA . LEU A 1 572 ? 0.706 22.460 -10.401 1.00 93.06 572 LEU A CA 1
ATOM 4622 C C . LEU A 1 572 ? -0.183 21.689 -11.386 1.00 93.06 572 LEU A C 1
ATOM 4624 O O . LEU A 1 572 ? 0.177 21.589 -12.556 1.00 93.06 572 LEU A O 1
ATOM 4628 N N . ASN A 1 573 ? -1.374 21.249 -10.972 1.00 94.94 573 ASN A N 1
ATOM 4629 C CA . ASN A 1 573 ? -2.347 20.581 -11.847 1.00 94.94 573 ASN A CA 1
ATOM 4630 C C . ASN A 1 573 ? -2.904 21.496 -12.961 1.00 94.94 573 ASN A C 1
ATOM 4632 O O . ASN A 1 573 ? -3.384 21.010 -13.981 1.00 94.94 573 ASN A O 1
ATOM 4636 N N . LYS A 1 574 ? -2.810 22.823 -12.797 1.00 95.69 574 LYS A N 1
ATOM 4637 C CA . LYS A 1 574 ? -3.230 23.817 -13.802 1.00 95.69 574 LYS A CA 1
ATOM 4638 C C . LYS A 1 574 ? -2.127 24.144 -14.812 1.00 95.69 574 LYS A C 1
ATOM 4640 O O . LYS A 1 574 ? -2.386 24.835 -15.793 1.00 95.69 574 LYS A O 1
ATOM 4645 N N . SER A 1 575 ? -0.895 23.694 -14.570 1.00 95.31 575 SER A N 1
ATOM 4646 C CA . SER A 1 575 ? 0.228 23.926 -15.481 1.00 95.31 575 SER A CA 1
ATOM 4647 C C . SER A 1 575 ? 0.160 23.038 -16.728 1.00 95.31 575 SER A C 1
ATOM 4649 O O . SER A 1 575 ? -0.461 21.969 -16.733 1.00 95.31 575 SER A O 1
ATOM 4651 N N . GLU A 1 576 ? 0.829 23.473 -17.799 1.00 95.81 576 GLU A N 1
ATOM 4652 C CA . GLU A 1 576 ? 0.845 22.755 -19.074 1.00 95.81 576 GLU A CA 1
ATOM 4653 C C . GLU A 1 576 ? 1.342 21.310 -18.925 1.00 95.81 576 GLU A C 1
ATOM 4655 O O . GLU A 1 576 ? 2.359 21.037 -18.283 1.00 95.81 576 GLU A O 1
ATOM 4660 N N . LEU A 1 577 ? 0.676 20.370 -19.601 1.00 95.56 577 LEU A N 1
ATOM 4661 C CA . LEU A 1 577 ? 1.058 18.955 -19.584 1.00 95.56 577 LEU A CA 1
ATOM 4662 C C . LEU A 1 577 ? 2.519 18.741 -20.018 1.00 95.56 577 LEU A C 1
ATOM 4664 O O . LEU A 1 577 ? 3.231 17.936 -19.420 1.00 95.56 577 LEU A O 1
ATOM 4668 N N . ASN A 1 578 ? 2.992 19.495 -21.016 1.00 94.75 578 ASN A N 1
ATOM 4669 C CA . ASN A 1 578 ? 4.377 19.418 -21.483 1.00 94.75 578 ASN A CA 1
ATOM 4670 C C . ASN A 1 578 ? 5.377 19.848 -20.406 1.00 94.75 578 ASN A C 1
ATOM 4672 O O . ASN A 1 578 ? 6.415 19.206 -20.256 1.00 94.75 578 ASN A O 1
ATOM 4676 N N . TYR A 1 579 ? 5.067 20.886 -19.623 1.00 94.56 579 TYR A N 1
ATOM 4677 C CA . TYR A 1 579 ? 5.894 21.287 -18.484 1.00 94.56 579 TYR A CA 1
ATOM 4678 C C . TYR A 1 579 ? 6.019 20.138 -17.471 1.00 94.56 579 TYR A C 1
ATOM 4680 O O . TYR A 1 579 ? 7.131 19.779 -17.075 1.00 94.56 579 TYR A O 1
ATOM 4688 N N . ARG A 1 580 ? 4.894 19.496 -17.131 1.00 95.62 580 ARG A N 1
ATOM 4689 C CA . ARG A 1 580 ? 4.839 18.379 -16.175 1.00 95.62 580 ARG A CA 1
ATOM 4690 C C . ARG A 1 580 ? 5.587 17.144 -16.688 1.00 95.62 580 ARG A C 1
ATOM 4692 O O . ARG A 1 580 ? 6.433 16.609 -15.971 1.00 95.62 580 ARG A O 1
ATOM 4699 N N . LYS A 1 581 ? 5.389 16.753 -17.955 1.00 95.94 581 LYS A N 1
ATOM 4700 C CA . LYS A 1 581 ? 6.161 15.677 -18.614 1.00 95.94 581 LYS A CA 1
ATOM 4701 C C . LYS A 1 581 ? 7.663 15.967 -18.613 1.00 95.94 581 LYS A C 1
ATOM 4703 O O . LYS A 1 581 ? 8.464 15.091 -18.282 1.00 95.94 581 LYS A O 1
ATOM 4708 N N . ASN A 1 582 ? 8.053 17.204 -18.925 1.00 95.38 582 ASN A N 1
ATOM 4709 C CA . ASN A 1 582 ? 9.455 17.605 -19.021 1.00 95.38 582 ASN A CA 1
ATOM 4710 C C . ASN A 1 582 ? 10.215 17.490 -17.694 1.00 95.38 582 ASN A C 1
ATOM 4712 O O . ASN A 1 582 ? 11.425 17.282 -17.716 1.00 95.38 582 ASN A O 1
ATOM 4716 N N . ILE A 1 583 ? 9.551 17.574 -16.538 1.00 95.44 583 ILE A N 1
ATOM 4717 C CA . ILE A 1 583 ? 10.217 17.371 -15.241 1.00 95.44 583 ILE A CA 1
ATOM 4718 C C . ILE A 1 583 ? 10.774 15.945 -15.127 1.00 95.44 583 ILE A C 1
ATOM 4720 O O . ILE A 1 583 ? 11.925 15.779 -14.714 1.00 95.44 583 ILE A O 1
ATOM 4724 N N . ILE A 1 584 ? 10.003 14.935 -15.541 1.00 96.81 584 ILE A N 1
ATOM 4725 C CA . ILE A 1 584 ? 10.443 13.532 -15.550 1.00 96.81 584 ILE A CA 1
ATOM 4726 C C . ILE A 1 584 ? 11.415 13.291 -16.710 1.00 96.81 584 ILE A C 1
ATOM 4728 O O . ILE A 1 584 ? 12.497 12.755 -16.491 1.00 96.81 584 ILE A O 1
ATOM 4732 N N . LEU A 1 585 ? 11.097 13.741 -17.927 1.00 96.12 585 LEU A N 1
ATOM 4733 C CA . LEU A 1 585 ? 11.954 13.531 -19.103 1.00 96.12 585 LEU A CA 1
ATOM 4734 C C . LEU A 1 585 ? 13.371 14.100 -18.907 1.00 96.12 585 LEU A C 1
ATOM 4736 O O . LEU A 1 585 ? 14.360 13.406 -19.154 1.00 96.12 585 LEU A O 1
ATOM 4740 N N . ASN A 1 586 ? 13.486 15.313 -18.356 1.00 94.38 586 ASN A N 1
ATOM 4741 C CA . ASN A 1 586 ? 14.776 15.931 -18.039 1.00 94.38 586 ASN A CA 1
ATOM 4742 C C . ASN A 1 586 ? 15.538 15.189 -16.932 1.00 94.38 586 ASN A C 1
ATOM 4744 O O . ASN A 1 586 ? 16.768 15.170 -16.951 1.00 94.38 586 ASN A O 1
ATOM 4748 N N . LEU A 1 587 ? 14.829 14.595 -15.966 1.00 95.00 587 LEU A N 1
ATOM 4749 C CA . LEU A 1 587 ? 15.435 13.787 -14.905 1.00 95.00 587 LEU A CA 1
ATOM 4750 C C . LEU A 1 587 ? 16.021 12.480 -15.458 1.00 95.00 587 LEU A C 1
ATOM 4752 O O . LEU A 1 587 ? 17.106 12.077 -15.044 1.00 95.00 587 LEU A O 1
ATOM 4756 N N . VAL A 1 588 ? 15.327 11.843 -16.405 1.00 95.31 588 VAL A N 1
ATOM 4757 C CA . VAL A 1 588 ? 15.806 10.633 -17.096 1.00 95.31 588 VAL A CA 1
ATOM 4758 C C . VAL A 1 588 ? 16.906 10.961 -18.116 1.00 95.31 588 VAL A C 1
ATOM 4760 O O . VAL A 1 588 ? 17.786 10.139 -18.361 1.00 95.31 588 VAL A O 1
ATOM 4763 N N . GLY A 1 589 ? 16.899 12.173 -18.675 1.00 93.62 589 GLY A N 1
ATOM 4764 C CA . GLY A 1 589 ? 17.845 12.612 -19.704 1.00 93.62 589 GLY A CA 1
ATOM 4765 C C . GLY A 1 589 ? 17.379 12.315 -21.132 1.00 93.62 589 GLY A C 1
ATOM 4766 O O . GLY A 1 589 ? 18.210 12.175 -22.027 1.00 93.62 589 GLY A O 1
ATOM 4767 N N . ILE A 1 590 ? 16.064 12.226 -21.348 1.00 92.50 590 ILE A N 1
ATOM 4768 C CA . ILE A 1 590 ? 15.430 11.939 -22.642 1.00 92.50 590 ILE A CA 1
ATOM 4769 C C . ILE A 1 590 ? 14.653 13.177 -23.101 1.00 92.50 590 ILE A C 1
ATOM 4771 O O . ILE A 1 590 ? 14.075 13.884 -22.284 1.00 92.50 590 ILE A O 1
ATOM 4775 N N . LYS A 1 591 ? 14.625 13.455 -24.411 1.00 90.06 591 LYS A N 1
ATOM 4776 C CA . LYS A 1 591 ? 13.902 14.619 -24.964 1.00 90.06 591 LYS A CA 1
ATOM 4777 C C . LYS A 1 591 ? 12.399 14.387 -25.113 1.00 90.06 591 LYS A C 1
ATOM 4779 O O . LYS A 1 591 ? 11.615 15.293 -24.868 1.00 90.06 591 LYS A O 1
ATOM 4784 N N . LYS A 1 592 ? 12.014 13.201 -25.575 1.00 90.44 592 LYS A N 1
ATOM 4785 C CA . LYS A 1 592 ? 10.627 12.789 -25.794 1.00 90.44 592 LYS A CA 1
ATOM 4786 C C . LYS A 1 592 ? 10.535 11.270 -25.756 1.00 90.44 592 LYS A C 1
ATOM 4788 O O . LYS A 1 592 ? 11.511 10.597 -26.086 1.00 90.44 592 LYS A O 1
ATOM 4793 N N . ILE A 1 593 ? 9.374 10.762 -25.371 1.00 89.75 593 ILE A N 1
ATOM 4794 C CA . ILE A 1 593 ? 9.035 9.347 -25.456 1.00 89.75 593 ILE A CA 1
ATOM 4795 C C . ILE A 1 593 ? 7.880 9.215 -26.443 1.00 89.75 593 ILE A C 1
ATOM 4797 O O . ILE A 1 593 ? 6.798 9.734 -26.208 1.00 89.75 593 ILE A O 1
ATOM 4801 N N . ASP A 1 594 ? 8.161 8.569 -27.569 1.00 85.62 594 ASP A N 1
ATOM 4802 C CA . ASP A 1 594 ? 7.191 8.225 -28.602 1.00 85.62 594 ASP A CA 1
ATOM 4803 C C . ASP A 1 594 ? 7.367 6.735 -28.908 1.00 85.62 594 ASP A C 1
ATOM 4805 O O . ASP A 1 594 ? 8.436 6.169 -28.664 1.00 85.62 594 ASP A O 1
ATOM 4809 N N . GLY A 1 595 ? 6.359 6.096 -29.493 1.00 81.88 595 GLY A N 1
ATOM 4810 C CA . GLY A 1 595 ? 6.540 4.730 -29.980 1.00 81.88 595 GLY A CA 1
ATOM 4811 C C . GLY A 1 595 ? 6.306 3.635 -28.932 1.00 81.88 595 GLY A C 1
ATOM 4812 O O . GLY A 1 595 ? 6.680 2.496 -29.161 1.00 81.88 595 GLY A O 1
ATOM 4813 N N . VAL A 1 596 ? 5.642 3.931 -27.809 1.00 86.50 596 VAL A N 1
ATOM 4814 C CA . VAL A 1 596 ? 5.292 2.951 -26.758 1.00 86.50 596 VAL A CA 1
ATOM 4815 C C . VAL A 1 596 ? 3.790 3.040 -26.433 1.00 86.50 596 VAL A C 1
ATOM 4817 O O . VAL A 1 596 ? 3.209 4.115 -26.604 1.00 86.50 596 VAL A O 1
ATOM 4820 N N . PRO A 1 597 ? 3.113 1.953 -26.009 1.00 89.81 597 PRO A N 1
ATOM 4821 C CA . PRO A 1 597 ? 1.806 2.061 -25.356 1.00 89.81 597 PRO A CA 1
ATOM 4822 C C . PRO A 1 597 ? 1.831 3.055 -24.183 1.00 89.81 597 PRO A C 1
ATOM 4824 O O . PRO A 1 597 ? 2.795 3.071 -23.419 1.00 89.81 597 PRO A O 1
ATOM 4827 N N . LYS A 1 598 ? 0.768 3.858 -24.017 1.00 90.25 598 LYS A N 1
ATOM 4828 C CA . LYS A 1 598 ? 0.700 4.893 -22.964 1.00 90.25 598 LYS A CA 1
ATOM 4829 C C . LYS A 1 598 ? 0.953 4.316 -21.567 1.00 90.25 598 LYS A C 1
ATOM 4831 O O . LYS A 1 598 ? 1.781 4.841 -20.828 1.00 90.25 598 LYS A O 1
ATOM 4836 N N . GLU A 1 599 ? 0.366 3.151 -21.291 1.00 90.94 599 GLU A N 1
ATOM 4837 C CA . GLU A 1 599 ? 0.496 2.425 -20.021 1.00 90.94 599 GLU A CA 1
ATOM 4838 C C . GLU A 1 599 ? 1.929 1.917 -19.724 1.00 90.94 599 GLU A C 1
ATOM 4840 O O . GLU A 1 599 ? 2.218 1.484 -18.612 1.00 90.94 599 GLU A O 1
ATOM 4845 N N . TRP A 1 600 ? 2.853 1.973 -20.695 1.00 93.69 600 TRP A N 1
ATOM 4846 C CA . TRP A 1 600 ? 4.261 1.569 -20.541 1.00 93.69 600 TRP A CA 1
ATOM 4847 C C . TRP A 1 600 ? 5.224 2.765 -20.533 1.00 93.69 600 TRP A C 1
ATOM 4849 O O . TRP A 1 600 ? 6.405 2.572 -20.237 1.00 93.69 600 TRP A O 1
ATOM 4859 N N . GLU A 1 601 ? 4.774 3.988 -20.850 1.00 95.50 601 GLU A N 1
ATOM 4860 C CA . GLU A 1 601 ? 5.658 5.161 -20.962 1.00 95.50 601 GLU A CA 1
ATOM 4861 C C . GLU A 1 601 ? 6.457 5.374 -19.669 1.00 95.50 601 GLU A C 1
ATOM 4863 O O . GLU A 1 601 ? 7.688 5.442 -19.701 1.00 95.50 601 GLU A O 1
ATOM 4868 N N . LEU A 1 602 ? 5.781 5.390 -18.514 1.00 97.44 602 LEU A N 1
ATOM 4869 C CA . LEU A 1 602 ? 6.443 5.566 -17.221 1.00 97.44 602 LEU A CA 1
ATOM 4870 C C . LEU A 1 602 ? 7.393 4.403 -16.896 1.00 97.44 602 LEU A C 1
ATOM 4872 O O . LEU A 1 602 ? 8.506 4.643 -16.428 1.00 97.44 602 LEU A O 1
ATOM 4876 N N . PHE A 1 603 ? 7.004 3.158 -17.189 1.00 97.56 603 PHE A N 1
ATOM 4877 C CA . PHE A 1 603 ? 7.860 1.983 -16.987 1.00 97.56 603 PHE A CA 1
ATOM 4878 C C . PHE A 1 603 ? 9.159 2.075 -17.801 1.00 97.56 603 PHE A C 1
ATOM 4880 O O . PHE A 1 603 ? 10.242 1.869 -17.252 1.00 97.56 603 PHE A O 1
ATOM 4887 N N . VAL A 1 604 ? 9.079 2.442 -19.084 1.00 96.19 604 VAL A N 1
ATOM 4888 C CA . VAL A 1 604 ? 10.259 2.605 -19.951 1.00 96.19 604 VAL A CA 1
ATOM 4889 C C . VAL A 1 604 ? 11.164 3.731 -19.443 1.00 96.19 604 VAL A C 1
ATOM 4891 O O . VAL A 1 604 ? 12.383 3.563 -19.394 1.00 96.19 604 VAL A O 1
ATOM 4894 N N . LEU A 1 605 ? 10.589 4.853 -19.001 1.00 97.38 605 LEU A N 1
ATOM 4895 C CA . LEU A 1 605 ? 11.345 5.954 -18.394 1.00 97.38 605 LEU A CA 1
ATOM 4896 C C . LEU A 1 605 ? 12.079 5.516 -17.115 1.00 97.38 605 LEU A C 1
ATOM 4898 O O . LEU A 1 605 ? 13.262 5.828 -16.950 1.00 97.38 605 LEU A O 1
ATOM 4902 N N . ILE A 1 606 ? 11.414 4.752 -16.240 1.00 97.94 606 ILE A N 1
ATOM 4903 C CA . ILE A 1 606 ? 12.019 4.176 -15.030 1.00 97.94 606 ILE A CA 1
ATOM 4904 C C . ILE A 1 606 ? 13.158 3.218 -15.399 1.00 97.94 606 ILE A C 1
ATOM 4906 O O . ILE A 1 606 ? 14.246 3.303 -14.821 1.00 97.94 606 ILE A O 1
ATOM 4910 N N . LEU A 1 607 ? 12.928 2.328 -16.369 1.00 97.06 607 LEU A N 1
ATOM 4911 C CA . LEU A 1 607 ? 13.906 1.345 -16.830 1.00 97.06 607 LEU A CA 1
ATOM 4912 C C . LEU A 1 607 ? 15.177 2.027 -17.350 1.00 97.06 607 LEU A C 1
ATOM 4914 O O . LEU A 1 607 ? 16.279 1.633 -16.967 1.00 97.06 607 LEU A O 1
ATOM 4918 N N . ILE A 1 608 ? 15.036 3.079 -18.164 1.00 95.94 608 ILE A N 1
ATOM 4919 C CA . ILE A 1 608 ? 16.177 3.837 -18.696 1.00 95.94 608 ILE A CA 1
ATOM 4920 C C . ILE A 1 608 ? 16.912 4.573 -17.577 1.00 95.94 608 ILE A C 1
ATOM 4922 O O . ILE A 1 608 ? 18.137 4.466 -17.490 1.00 95.94 608 ILE A O 1
ATOM 4926 N N . TYR A 1 609 ? 16.190 5.271 -16.691 1.00 97.19 609 TYR A N 1
ATOM 4927 C CA . TYR A 1 609 ? 16.808 5.959 -15.555 1.00 97.19 609 TYR A CA 1
ATOM 4928 C C . TYR A 1 609 ? 17.650 4.989 -14.723 1.00 97.19 609 TYR A C 1
ATOM 4930 O O . TYR A 1 609 ? 18.831 5.246 -14.478 1.00 97.19 609 TYR A O 1
ATOM 4938 N N . TRP A 1 610 ? 17.073 3.852 -14.329 1.00 97.50 610 TRP A N 1
ATOM 4939 C CA . TRP A 1 610 ? 17.762 2.851 -13.524 1.00 97.50 610 TRP A CA 1
ATOM 4940 C C . TRP A 1 610 ? 18.972 2.253 -14.256 1.00 97.50 610 TRP A C 1
ATOM 4942 O O . TRP A 1 610 ? 20.058 2.199 -13.673 1.00 97.50 610 TRP A O 1
ATOM 4952 N N . ALA A 1 611 ? 18.831 1.869 -15.531 1.00 94.88 611 ALA A N 1
ATOM 4953 C CA . ALA A 1 611 ? 19.909 1.250 -16.305 1.00 94.88 611 ALA A CA 1
ATOM 4954 C C . ALA A 1 611 ? 21.113 2.191 -16.488 1.00 94.88 611 ALA A C 1
ATOM 4956 O O . ALA A 1 611 ? 22.260 1.763 -16.339 1.00 94.88 611 ALA A O 1
ATOM 4957 N N . VAL A 1 612 ? 20.863 3.478 -16.751 1.00 93.56 612 VAL A N 1
ATOM 4958 C CA . VAL A 1 612 ? 21.913 4.498 -16.909 1.00 93.56 612 VAL A CA 1
ATOM 4959 C C . VAL A 1 612 ? 22.636 4.758 -15.585 1.00 93.56 612 VAL A C 1
ATOM 4961 O O . VAL A 1 612 ? 23.866 4.786 -15.556 1.00 93.56 612 VAL A O 1
ATOM 4964 N N . HIS A 1 613 ? 21.904 4.902 -14.477 1.00 93.44 613 HIS A N 1
ATOM 4965 C CA . HIS A 1 613 ? 22.496 5.252 -13.178 1.00 93.44 613 HIS A CA 1
ATOM 4966 C C . HIS A 1 613 ? 23.216 4.083 -12.488 1.00 93.44 613 HIS A C 1
ATOM 4968 O O . HIS A 1 613 ? 24.056 4.318 -11.622 1.00 93.44 613 HIS A O 1
ATOM 4974 N N . THR A 1 614 ? 22.935 2.838 -12.882 1.00 90.38 614 THR A N 1
ATOM 4975 C CA . THR A 1 614 ? 23.624 1.635 -12.367 1.00 90.38 614 THR A CA 1
ATOM 4976 C C . THR A 1 614 ? 24.670 1.071 -13.323 1.00 90.38 614 THR A C 1
ATOM 4978 O O . THR A 1 614 ? 25.327 0.089 -12.988 1.00 90.38 614 THR A O 1
ATOM 4981 N N . ASN A 1 615 ? 24.852 1.682 -14.501 1.00 86.44 615 ASN A N 1
ATOM 4982 C CA . ASN A 1 615 ? 25.669 1.136 -15.588 1.00 86.44 615 ASN A CA 1
ATOM 4983 C C . ASN A 1 615 ? 25.254 -0.300 -15.985 1.00 86.44 615 ASN A C 1
ATOM 4985 O O . ASN A 1 615 ? 26.084 -1.118 -16.373 1.00 86.44 615 ASN A O 1
ATOM 4989 N N . ASN A 1 616 ? 23.953 -0.591 -15.896 1.00 84.00 616 ASN A N 1
ATOM 4990 C CA . ASN A 1 616 ? 23.330 -1.874 -16.236 1.00 84.00 616 ASN A CA 1
ATOM 4991 C C . ASN A 1 616 ? 22.666 -1.840 -17.626 1.00 84.00 616 ASN A C 1
ATOM 4993 O O . ASN A 1 616 ? 21.683 -2.543 -17.884 1.00 84.00 616 ASN A O 1
ATOM 4997 N N . ILE A 1 617 ? 23.190 -1.013 -18.532 1.00 83.69 617 ILE A N 1
ATOM 4998 C CA . ILE A 1 617 ? 22.742 -0.936 -19.926 1.00 83.69 617 ILE A CA 1
ATOM 4999 C C . ILE A 1 617 ? 22.957 -2.299 -20.593 1.00 83.69 617 ILE A C 1
ATOM 5001 O O . ILE A 1 617 ? 24.050 -2.856 -20.509 1.00 83.69 617 ILE A O 1
ATOM 5005 N N . LYS A 1 618 ? 21.913 -2.836 -21.243 1.00 82.94 618 LYS A N 1
ATOM 5006 C CA . LYS A 1 618 ? 21.914 -4.188 -21.839 1.00 82.94 618 LYS A CA 1
ATOM 5007 C C . LYS A 1 618 ? 22.299 -5.294 -20.839 1.00 82.94 618 LYS A C 1
ATOM 5009 O O . LYS A 1 618 ? 22.842 -6.329 -21.215 1.00 82.94 618 LYS A O 1
ATOM 5014 N N . SER A 1 619 ? 22.026 -5.092 -19.551 1.00 90.94 619 SER A N 1
ATOM 5015 C CA . SER A 1 619 ? 22.207 -6.133 -18.536 1.00 90.94 619 SER A CA 1
ATOM 5016 C C . SER A 1 619 ? 21.117 -7.199 -18.634 1.00 90.94 619 SER A C 1
ATOM 5018 O O . SER A 1 619 ? 19.978 -6.911 -19.001 1.00 90.94 619 SER A O 1
ATOM 5020 N N . LYS A 1 620 ? 21.424 -8.424 -18.200 1.00 94.44 620 LYS A N 1
ATOM 5021 C CA . LYS A 1 620 ? 20.436 -9.506 -18.027 1.00 94.44 620 LYS A CA 1
ATOM 5022 C C . LYS A 1 620 ? 19.194 -9.087 -17.229 1.00 94.44 620 LYS A C 1
A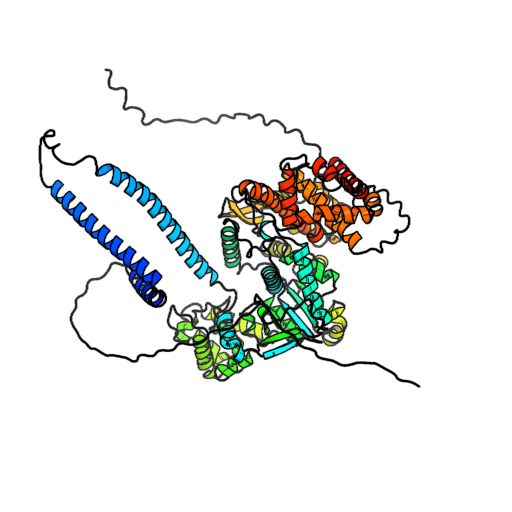TOM 5024 O O . LYS A 1 620 ? 18.093 -9.505 -17.556 1.00 94.44 620 LYS A O 1
ATOM 5029 N N . HIS A 1 621 ? 19.349 -8.212 -16.233 1.00 96.00 621 HIS A N 1
ATOM 5030 C CA . HIS A 1 621 ? 18.241 -7.682 -15.438 1.00 96.00 621 HIS A CA 1
ATOM 5031 C C . HIS A 1 621 ? 17.280 -6.838 -16.273 1.00 96.00 621 HIS A C 1
ATOM 5033 O O . HIS A 1 621 ? 16.068 -6.975 -16.138 1.00 96.00 621 HIS A O 1
ATOM 5039 N N . MET A 1 622 ? 17.815 -5.994 -17.157 1.00 95.69 622 MET A N 1
ATOM 5040 C CA . MET A 1 622 ? 17.015 -5.193 -18.081 1.00 95.69 622 MET A CA 1
ATOM 5041 C C . MET A 1 622 ? 16.237 -6.086 -19.053 1.00 95.69 622 MET A C 1
ATOM 5043 O O . MET A 1 622 ? 15.037 -5.894 -19.232 1.00 95.69 622 MET A O 1
ATOM 5047 N N . TYR A 1 623 ? 16.895 -7.098 -19.628 1.00 96.06 623 TYR A N 1
ATOM 5048 C CA . TYR A 1 623 ? 16.230 -8.076 -20.491 1.00 96.06 623 TYR A CA 1
ATOM 5049 C C . TYR A 1 623 ? 15.147 -8.863 -19.741 1.00 96.06 623 TYR A C 1
ATOM 5051 O O . TYR A 1 623 ? 14.044 -9.014 -20.260 1.00 96.06 623 TYR A O 1
ATOM 5059 N N . ALA A 1 624 ? 15.407 -9.290 -18.502 1.00 97.12 624 ALA A N 1
ATOM 5060 C CA . ALA A 1 624 ? 14.420 -9.971 -17.665 1.00 97.12 624 ALA A CA 1
ATOM 5061 C C . ALA A 1 624 ? 13.184 -9.095 -17.387 1.00 97.12 624 ALA A C 1
ATOM 5063 O O . ALA A 1 624 ? 12.060 -9.582 -17.495 1.00 97.12 624 ALA A O 1
ATOM 5064 N N . LEU A 1 625 ? 13.366 -7.799 -17.098 1.00 97.69 625 LEU A N 1
ATOM 5065 C CA . LEU A 1 625 ? 12.261 -6.849 -16.898 1.00 97.69 625 LEU A CA 1
ATOM 5066 C C . LEU A 1 625 ? 11.425 -6.652 -18.170 1.00 97.69 625 LEU A C 1
ATOM 5068 O O . LEU A 1 625 ? 10.200 -6.618 -18.092 1.00 97.69 625 LEU A O 1
ATOM 5072 N N . ILE A 1 626 ? 12.060 -6.575 -19.343 1.00 96.50 626 ILE A N 1
ATOM 5073 C CA . ILE A 1 626 ? 11.354 -6.466 -20.631 1.00 96.50 626 ILE A CA 1
ATOM 5074 C C . ILE A 1 626 ? 10.559 -7.741 -20.923 1.00 96.50 626 ILE A C 1
ATOM 5076 O O . ILE A 1 626 ? 9.394 -7.667 -21.306 1.00 96.50 626 ILE A O 1
ATOM 5080 N N . VAL A 1 627 ? 11.157 -8.915 -20.699 1.00 97.19 627 VAL A N 1
ATOM 5081 C CA . VAL A 1 627 ? 10.458 -10.199 -20.840 1.00 97.19 627 VAL A CA 1
ATOM 5082 C C . VAL A 1 627 ? 9.274 -10.275 -19.874 1.00 97.19 627 VAL A C 1
ATOM 5084 O O . VAL A 1 627 ? 8.195 -10.702 -20.279 1.00 97.19 627 VAL A O 1
ATOM 5087 N N . CYS A 1 628 ? 9.431 -9.818 -18.628 1.00 97.62 628 CYS A N 1
ATOM 5088 C CA . CYS A 1 628 ? 8.337 -9.741 -17.658 1.00 97.62 628 CYS A CA 1
ATOM 5089 C C . CYS A 1 628 ? 7.208 -8.832 -18.158 1.00 97.62 628 CYS A C 1
ATOM 5091 O O . CYS A 1 628 ? 6.055 -9.258 -18.178 1.00 97.62 628 CYS A O 1
ATOM 5093 N N . ALA A 1 629 ? 7.535 -7.635 -18.653 1.00 96.69 629 ALA A N 1
ATOM 5094 C CA . ALA A 1 629 ? 6.553 -6.713 -19.216 1.00 96.69 629 ALA A CA 1
ATOM 5095 C C . ALA A 1 629 ? 5.759 -7.350 -20.372 1.00 96.69 629 ALA A C 1
ATOM 5097 O O . ALA A 1 629 ? 4.530 -7.313 -20.351 1.00 96.69 629 ALA A O 1
ATOM 5098 N N . ILE A 1 630 ? 6.435 -7.999 -21.331 1.00 96.00 630 ILE A N 1
ATOM 5099 C CA . ILE A 1 630 ? 5.789 -8.711 -22.452 1.00 96.00 630 ILE A CA 1
ATOM 5100 C C . ILE A 1 630 ? 4.910 -9.859 -21.938 1.00 96.00 630 ILE A C 1
ATOM 5102 O O . ILE A 1 630 ? 3.777 -10.029 -22.384 1.00 96.00 630 ILE A O 1
ATOM 5106 N N . THR A 1 631 ? 5.402 -10.630 -20.969 1.00 95.88 631 THR A N 1
ATOM 5107 C CA . THR A 1 631 ? 4.681 -11.787 -20.421 1.00 95.88 631 THR A CA 1
ATOM 5108 C C . THR A 1 631 ? 3.342 -11.377 -19.810 1.00 95.88 631 THR A C 1
ATOM 5110 O O . THR A 1 631 ? 2.314 -11.980 -20.102 1.00 95.88 631 THR A O 1
ATOM 5113 N N . PHE A 1 632 ? 3.331 -10.331 -18.987 1.00 94.31 632 PHE A N 1
ATOM 5114 C CA . PHE A 1 632 ? 2.133 -9.931 -18.249 1.00 94.31 632 PHE A CA 1
ATOM 5115 C C . PHE A 1 632 ? 1.206 -9.003 -19.036 1.00 94.31 632 PHE A C 1
ATOM 5117 O O . PHE A 1 632 ? -0.009 -9.109 -18.900 1.00 94.31 632 PHE A O 1
ATOM 5124 N N . ASN A 1 633 ? 1.747 -8.132 -19.889 1.00 93.44 633 ASN A N 1
ATOM 5125 C CA . ASN A 1 633 ? 0.938 -7.152 -20.617 1.00 93.44 633 ASN A CA 1
ATOM 5126 C C . ASN A 1 633 ? 0.559 -7.576 -22.038 1.00 93.44 633 ASN A C 1
ATOM 5128 O O . ASN A 1 633 ? -0.330 -6.959 -22.612 1.00 93.44 633 ASN A O 1
ATOM 5132 N N . VAL A 1 634 ? 1.218 -8.584 -22.616 1.00 92.75 634 VAL A N 1
ATOM 5133 C CA . VAL A 1 634 ? 0.913 -9.074 -23.970 1.00 92.75 634 VAL A CA 1
ATOM 5134 C C . VAL A 1 634 ? 0.415 -10.512 -23.897 1.00 92.75 634 VAL A C 1
ATOM 5136 O O . VAL A 1 634 ? -0.753 -10.763 -24.175 1.00 92.75 634 VAL A O 1
ATOM 5139 N N . ILE A 1 635 ? 1.264 -11.446 -23.449 1.00 92.81 635 ILE A N 1
ATOM 5140 C CA . ILE A 1 635 ? 0.955 -12.887 -23.469 1.00 92.81 635 ILE A CA 1
ATOM 5141 C C . ILE A 1 635 ? -0.269 -13.196 -22.596 1.00 92.81 635 ILE A C 1
ATOM 5143 O O . ILE A 1 635 ? -1.273 -13.692 -23.105 1.00 92.81 635 ILE A O 1
ATOM 5147 N N . LYS A 1 636 ? -0.230 -12.839 -21.304 1.00 89.06 636 LYS A N 1
ATOM 5148 C CA . LYS A 1 636 ? -1.337 -13.120 -20.376 1.00 89.06 636 LYS A CA 1
ATOM 5149 C C . LYS A 1 636 ? -2.642 -12.424 -20.766 1.00 89.06 636 LYS A C 1
ATOM 5151 O O . LYS A 1 636 ? -3.691 -13.048 -20.660 1.00 89.06 636 LYS A O 1
ATOM 5156 N N . LYS A 1 637 ? -2.593 -11.172 -21.245 1.00 86.44 637 LYS A N 1
ATOM 5157 C CA . LYS A 1 637 ? -3.803 -10.443 -21.673 1.00 86.44 637 LYS A CA 1
ATOM 5158 C C . LYS A 1 637 ? -4.505 -11.154 -22.842 1.00 86.44 637 LYS A C 1
ATOM 5160 O O . LYS A 1 637 ? -5.721 -11.329 -22.792 1.00 86.44 637 LYS A O 1
ATOM 5165 N N . ILE A 1 638 ? -3.747 -11.619 -23.842 1.00 82.88 638 ILE A N 1
ATOM 5166 C CA . ILE A 1 638 ? -4.275 -12.353 -25.010 1.00 82.88 638 ILE A CA 1
ATOM 5167 C C . ILE A 1 638 ? -4.812 -13.742 -24.617 1.00 82.88 638 ILE A C 1
ATOM 5169 O O . ILE A 1 638 ? -5.791 -14.214 -25.195 1.00 82.88 638 ILE A O 1
ATOM 5173 N N . GLU A 1 639 ? -4.211 -14.407 -23.625 1.00 74.31 639 GLU A N 1
ATOM 5174 C CA . GLU A 1 639 ? -4.743 -15.670 -23.094 1.00 74.31 639 GLU A CA 1
ATOM 5175 C C . GLU A 1 639 ? -6.087 -15.486 -22.372 1.00 74.31 639 GLU A C 1
ATOM 5177 O O . GLU A 1 639 ? -6.974 -16.330 -22.518 1.00 74.31 639 GLU A O 1
ATOM 5182 N N . THR A 1 640 ? -6.246 -14.396 -21.612 1.00 69.94 640 THR A N 1
ATOM 5183 C CA . THR A 1 640 ? -7.451 -14.132 -20.809 1.00 69.94 640 THR A CA 1
ATOM 5184 C C . THR A 1 640 ? -8.626 -13.559 -21.599 1.00 69.94 640 THR A C 1
ATOM 5186 O O . THR A 1 640 ? -9.766 -13.819 -21.221 1.00 69.94 640 THR A O 1
ATOM 5189 N N . ASP A 1 641 ? -8.378 -12.818 -22.683 1.00 63.38 641 ASP A N 1
ATOM 5190 C CA . ASP A 1 641 ? -9.430 -12.244 -23.531 1.00 63.38 641 ASP A CA 1
ATOM 5191 C C . ASP A 1 641 ? -9.296 -12.711 -24.997 1.00 63.38 641 ASP A C 1
ATOM 5193 O O . ASP A 1 641 ? -8.615 -12.080 -25.811 1.00 63.38 641 ASP A O 1
ATOM 5197 N N . PRO A 1 642 ? -9.942 -13.834 -25.371 1.00 50.03 642 PRO A N 1
ATOM 5198 C CA . PRO A 1 642 ? -9.906 -14.357 -26.735 1.00 50.03 642 PRO A CA 1
ATOM 5199 C C . PRO A 1 642 ? -10.726 -13.521 -27.731 1.00 50.03 642 PRO A C 1
ATOM 5201 O O . PRO A 1 642 ? -10.695 -13.828 -28.923 1.00 50.03 642 PRO A O 1
ATOM 5204 N N . LYS A 1 643 ? -11.465 -12.500 -27.266 1.00 48.84 643 LYS A N 1
ATOM 5205 C CA . LYS A 1 643 ? -12.266 -11.584 -28.085 1.00 48.84 643 LYS A CA 1
ATOM 5206 C C . LYS A 1 643 ? -11.601 -10.217 -28.245 1.00 48.84 643 LYS A C 1
ATOM 5208 O O . LYS A 1 643 ? -12.304 -9.218 -28.379 1.00 48.84 643 LYS A O 1
ATOM 5213 N N . ASN A 1 644 ? -10.274 -10.158 -28.359 1.00 44.53 644 ASN A N 1
ATOM 5214 C CA . ASN A 1 644 ? -9.672 -9.077 -29.139 1.00 44.53 644 ASN A CA 1
ATOM 5215 C C . ASN A 1 644 ? -10.132 -9.238 -30.602 1.00 44.53 644 ASN A C 1
ATOM 5217 O O . ASN A 1 644 ? -9.402 -9.716 -31.471 1.00 44.53 644 ASN A O 1
ATOM 5221 N N . GLU A 1 645 ? -11.399 -8.890 -30.855 1.00 38.56 645 GLU A N 1
ATOM 5222 C CA . GLU A 1 645 ? -11.884 -8.460 -32.149 1.00 38.56 645 GLU A CA 1
ATOM 5223 C C . GLU A 1 645 ? -10.831 -7.502 -32.671 1.00 38.56 645 GLU A C 1
ATOM 5225 O O . GLU A 1 645 ? -10.390 -6.603 -31.950 1.00 38.56 645 GLU A O 1
ATOM 5230 N N . LYS A 1 646 ? -10.369 -7.778 -33.892 1.00 41.78 646 LYS A N 1
ATOM 5231 C CA . LYS A 1 646 ? -9.490 -6.902 -34.654 1.00 41.78 646 LYS A CA 1
ATOM 5232 C C . LYS A 1 646 ? -10.020 -5.487 -34.468 1.00 41.78 646 LYS A C 1
ATOM 5234 O O . LYS A 1 646 ? -11.064 -5.148 -35.020 1.00 41.78 646 LYS A O 1
ATOM 5239 N N . THR A 1 647 ? -9.356 -4.716 -33.615 1.00 37.66 647 THR A N 1
ATOM 5240 C CA . THR A 1 647 ? -9.701 -3.318 -33.421 1.00 37.66 647 THR A CA 1
ATOM 5241 C C . THR A 1 647 ? -9.518 -2.683 -34.789 1.00 37.66 647 THR A C 1
ATOM 5243 O O . THR A 1 647 ? -8.543 -2.989 -35.480 1.00 37.66 647 THR A O 1
ATOM 5246 N N . GLU A 1 648 ? -10.530 -1.924 -35.209 1.00 39.16 648 GLU A N 1
ATOM 5247 C CA . GLU A 1 648 ? -10.601 -1.215 -36.486 1.00 39.16 648 GLU A CA 1
ATOM 5248 C C . GLU A 1 648 ? -9.239 -0.640 -36.888 1.00 39.16 648 GLU A C 1
ATOM 5250 O O . GLU A 1 648 ? -8.462 -0.266 -36.012 1.00 39.16 648 GLU A O 1
ATOM 5255 N N . ASP A 1 649 ? -8.973 -0.562 -38.197 1.00 38.66 649 ASP A N 1
ATOM 5256 C CA . ASP A 1 649 ? -7.759 -0.020 -38.822 1.00 38.66 649 ASP A CA 1
ATOM 5257 C C . ASP A 1 649 ? -7.346 1.357 -38.257 1.00 38.66 649 ASP A C 1
ATOM 5259 O O . ASP A 1 649 ? -7.512 2.409 -38.879 1.00 38.66 649 ASP A O 1
ATOM 5263 N N . ILE A 1 650 ? -6.737 1.375 -37.075 1.00 43.75 650 ILE A N 1
ATOM 5264 C CA . ILE A 1 650 ? -6.038 2.529 -36.546 1.00 43.75 650 ILE A CA 1
ATOM 5265 C C . ILE A 1 650 ? -4.638 2.412 -37.126 1.00 43.75 650 ILE A C 1
ATOM 5267 O O . ILE A 1 650 ? -3.792 1.672 -36.626 1.00 43.75 650 ILE A O 1
ATOM 5271 N N . LYS A 1 651 ? -4.393 3.164 -38.203 1.00 41.38 651 LYS A N 1
ATOM 5272 C CA . LYS A 1 651 ? -3.047 3.501 -38.690 1.00 41.38 651 LYS A CA 1
ATOM 5273 C C . LYS A 1 651 ? -2.305 4.326 -37.628 1.00 41.38 651 LYS A C 1
ATOM 5275 O O . LYS A 1 651 ? -2.015 5.505 -37.827 1.00 41.38 651 LYS A O 1
ATOM 5280 N N . ASP A 1 652 ? -2.019 3.726 -36.480 1.00 46.16 652 ASP A N 1
ATOM 5281 C CA . ASP A 1 652 ? -1.150 4.290 -35.460 1.00 46.16 652 ASP A CA 1
ATOM 5282 C C . ASP A 1 652 ? 0.288 4.100 -35.967 1.00 46.16 652 ASP A C 1
ATOM 5284 O O . ASP A 1 652 ? 0.725 2.980 -36.209 1.00 46.16 652 ASP A O 1
ATOM 5288 N N . LYS A 1 653 ? 1.048 5.189 -36.154 1.00 55.22 653 LYS A N 1
ATOM 5289 C CA . LYS A 1 653 ? 2.430 5.185 -36.701 1.00 55.22 653 LYS A CA 1
ATOM 5290 C C . LYS A 1 653 ? 3.476 4.505 -35.789 1.00 55.22 653 LYS A C 1
ATOM 5292 O O . LYS A 1 653 ? 4.665 4.809 -35.871 1.00 55.22 653 LYS A O 1
ATOM 5297 N N . ASN A 1 654 ? 3.053 3.658 -34.858 1.00 73.81 654 ASN A N 1
ATOM 5298 C CA . ASN A 1 654 ? 3.880 3.115 -33.795 1.00 73.81 654 ASN A CA 1
ATOM 5299 C C . ASN A 1 654 ? 4.105 1.609 -33.984 1.00 73.81 654 ASN A C 1
ATOM 5301 O O . ASN A 1 654 ? 3.249 0.800 -33.632 1.00 73.81 654 ASN A O 1
ATOM 5305 N N . ILE A 1 655 ? 5.313 1.264 -34.436 1.00 82.94 655 ILE A N 1
ATOM 5306 C CA . ILE A 1 655 ? 5.769 -0.107 -34.711 1.00 82.94 655 ILE A CA 1
ATOM 5307 C C . ILE A 1 655 ? 5.554 -1.050 -33.515 1.00 82.94 655 ILE A C 1
ATOM 5309 O O . ILE A 1 655 ? 5.215 -2.209 -33.714 1.00 82.94 655 ILE A O 1
ATOM 5313 N N . ILE A 1 656 ? 5.723 -0.591 -32.265 1.00 85.19 656 ILE A N 1
ATOM 5314 C CA . ILE A 1 656 ? 5.542 -1.468 -31.093 1.00 85.19 656 ILE A CA 1
ATOM 5315 C C . ILE A 1 656 ? 4.068 -1.831 -30.917 1.00 85.19 656 ILE A C 1
ATOM 5317 O O . ILE A 1 656 ? 3.752 -2.995 -30.691 1.00 85.19 656 ILE A O 1
ATOM 5321 N N . LYS A 1 657 ? 3.161 -0.855 -31.033 1.00 84.06 657 LYS A N 1
ATOM 5322 C CA . LYS A 1 657 ? 1.718 -1.116 -30.936 1.00 84.06 657 LYS A CA 1
ATOM 5323 C C . LYS A 1 657 ? 1.243 -2.018 -32.069 1.00 84.06 657 LYS A C 1
ATOM 5325 O O . LYS A 1 657 ? 0.511 -2.959 -31.804 1.00 84.06 657 LYS A O 1
ATOM 5330 N N . GLU A 1 658 ? 1.699 -1.751 -33.288 1.00 84.94 658 GLU A N 1
ATOM 5331 C CA . GLU A 1 658 ? 1.403 -2.579 -34.458 1.00 84.94 658 GLU A CA 1
ATOM 5332 C C . GLU A 1 658 ? 1.906 -4.018 -34.271 1.00 84.94 65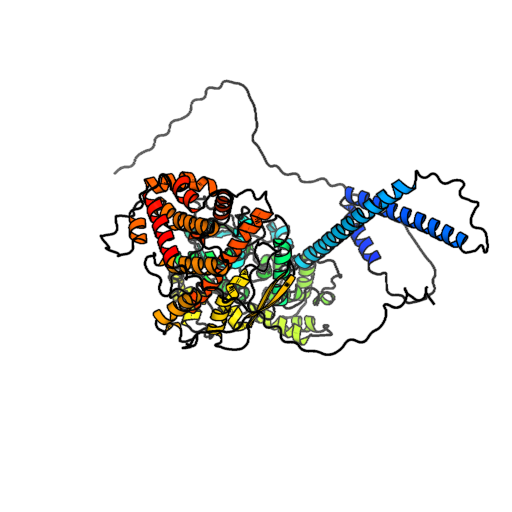8 GLU A C 1
ATOM 5334 O O . GLU A 1 658 ? 1.164 -4.973 -34.477 1.00 84.94 658 GLU A O 1
ATOM 5339 N N . ASN A 1 659 ? 3.136 -4.198 -33.785 1.00 88.62 659 ASN A N 1
ATOM 5340 C CA . ASN A 1 659 ? 3.648 -5.533 -33.488 1.00 88.62 659 ASN A CA 1
ATOM 5341 C C . ASN A 1 659 ? 2.840 -6.224 -32.380 1.00 88.62 659 ASN A C 1
ATOM 5343 O O . ASN A 1 659 ? 2.632 -7.429 -32.467 1.00 88.62 659 ASN A O 1
ATOM 5347 N N . ILE A 1 660 ? 2.380 -5.492 -31.353 1.00 87.75 660 ILE A N 1
ATOM 5348 C CA . ILE A 1 660 ? 1.540 -6.043 -30.274 1.00 87.75 660 ILE A CA 1
ATOM 5349 C C . ILE A 1 660 ? 0.184 -6.509 -30.820 1.00 87.75 660 ILE A C 1
ATOM 5351 O O . ILE A 1 660 ? -0.264 -7.593 -30.453 1.00 87.75 660 ILE A O 1
ATOM 5355 N N . THR A 1 661 ? -0.463 -5.739 -31.701 1.00 85.44 661 THR A N 1
ATOM 5356 C CA . THR A 1 661 ? -1.758 -6.130 -32.290 1.00 85.44 661 THR A CA 1
ATOM 5357 C C . THR A 1 661 ? -1.637 -7.308 -33.257 1.00 85.44 661 THR A C 1
ATOM 5359 O O . THR A 1 661 ? -2.600 -8.047 -33.442 1.00 85.44 661 THR A O 1
ATOM 5362 N N . GLN A 1 662 ? -0.455 -7.521 -33.838 1.00 88.31 662 GLN A N 1
ATOM 5363 C CA . GLN A 1 662 ? -0.149 -8.661 -34.707 1.00 88.31 662 GLN A CA 1
ATOM 5364 C C . GLN A 1 662 ? 0.268 -9.935 -33.947 1.00 88.31 662 GLN A C 1
ATOM 5366 O O . GLN A 1 662 ? 0.504 -10.969 -34.579 1.00 88.31 662 GLN A O 1
ATOM 5371 N N . VAL A 1 663 ? 0.364 -9.904 -32.610 1.00 90.19 663 VAL A N 1
ATOM 5372 C CA . VAL A 1 663 ? 0.689 -11.101 -31.819 1.00 90.19 663 VAL A CA 1
ATOM 5373 C C . VAL A 1 663 ? -0.425 -12.133 -31.939 1.00 90.19 663 VAL A C 1
ATOM 5375 O O . VAL A 1 663 ? -1.583 -11.871 -31.619 1.00 90.19 663 VAL A O 1
ATOM 5378 N N . ASN A 1 664 ? -0.063 -13.337 -32.380 1.00 88.69 664 ASN A N 1
ATOM 5379 C CA . ASN A 1 664 ? -1.009 -14.435 -32.525 1.00 88.69 664 ASN A CA 1
ATOM 5380 C C . ASN A 1 664 ? -1.053 -15.315 -31.260 1.00 88.69 664 ASN A C 1
ATOM 5382 O O . ASN A 1 664 ? -0.085 -15.437 -30.508 1.00 88.69 664 ASN A O 1
ATOM 5386 N N . LYS A 1 665 ? -2.202 -15.961 -31.035 1.00 87.75 665 LYS A N 1
ATOM 5387 C CA . LYS A 1 665 ? -2.448 -16.792 -29.846 1.00 87.75 665 LYS A CA 1
ATOM 5388 C C . LYS A 1 665 ? -1.550 -18.031 -29.779 1.00 87.75 665 LYS A C 1
ATOM 5390 O O . LYS A 1 665 ? -1.202 -18.474 -28.687 1.00 87.75 665 LYS A O 1
ATOM 5395 N N . GLU A 1 666 ? -1.189 -18.602 -30.925 1.00 89.25 666 GLU A N 1
ATOM 5396 C CA . GLU A 1 666 ? -0.344 -19.796 -30.982 1.00 89.25 666 GLU A CA 1
ATOM 5397 C C . GLU A 1 666 ? 1.066 -19.505 -30.447 1.00 89.25 666 GLU A C 1
ATOM 5399 O O . GLU A 1 666 ? 1.595 -20.271 -29.640 1.00 89.25 666 GLU A O 1
ATOM 5404 N N . ASP A 1 667 ? 1.633 -18.356 -30.816 1.00 92.06 667 ASP A N 1
ATOM 5405 C CA . ASP A 1 667 ? 2.906 -17.858 -30.303 1.00 92.06 667 ASP A CA 1
ATOM 5406 C C . ASP A 1 667 ? 2.835 -17.574 -28.798 1.00 92.06 667 ASP A C 1
ATOM 5408 O O . ASP A 1 667 ? 3.772 -17.919 -28.078 1.00 92.06 667 ASP A O 1
ATOM 5412 N N . CYS A 1 668 ? 1.722 -17.021 -28.295 1.00 92.12 668 CYS A N 1
ATOM 5413 C CA . CYS A 1 668 ? 1.500 -16.845 -26.855 1.00 92.12 668 CYS A CA 1
ATOM 5414 C C . CYS A 1 668 ? 1.548 -18.178 -26.099 1.00 92.12 668 CYS A C 1
ATOM 5416 O O . CYS A 1 668 ? 2.296 -18.292 -25.131 1.00 92.12 668 CYS A O 1
ATOM 5418 N N . ILE A 1 669 ? 0.819 -19.197 -26.570 1.00 90.62 669 ILE A N 1
ATOM 5419 C CA . ILE A 1 669 ? 0.785 -20.525 -25.937 1.00 90.62 669 ILE A CA 1
ATOM 5420 C C . ILE A 1 669 ? 2.179 -21.169 -25.960 1.00 90.62 669 ILE A C 1
ATOM 5422 O O . ILE A 1 669 ? 2.647 -21.682 -24.939 1.00 90.62 669 ILE A O 1
ATOM 5426 N N . LYS A 1 670 ? 2.877 -21.114 -27.106 1.00 91.50 670 LYS A N 1
ATOM 5427 C CA . LYS A 1 670 ? 4.251 -21.626 -27.244 1.00 91.50 670 LYS A CA 1
ATOM 5428 C C . LYS A 1 670 ? 5.197 -20.929 -26.270 1.00 91.50 670 LYS A C 1
ATOM 5430 O O . LYS A 1 670 ? 5.887 -21.608 -25.510 1.00 91.50 670 LYS A O 1
ATOM 5435 N N . ALA A 1 671 ? 5.201 -19.598 -26.239 1.00 93.19 671 ALA A N 1
ATOM 5436 C CA . ALA A 1 671 ? 6.048 -18.836 -25.331 1.00 93.19 671 ALA A CA 1
ATOM 5437 C C . ALA A 1 671 ? 5.708 -19.123 -23.863 1.00 93.19 671 ALA A C 1
ATOM 5439 O O . ALA A 1 671 ? 6.614 -19.346 -23.060 1.00 93.19 671 ALA A O 1
ATOM 5440 N N . MET A 1 672 ? 4.424 -19.195 -23.503 1.00 92.69 672 MET A N 1
ATOM 5441 C CA . MET A 1 672 ? 4.004 -19.465 -22.129 1.00 92.69 672 MET A CA 1
ATOM 5442 C C . MET A 1 672 ? 4.417 -20.871 -21.671 1.00 92.69 672 MET A C 1
ATOM 5444 O O . MET A 1 672 ? 4.864 -21.024 -20.537 1.00 92.69 672 MET A O 1
ATOM 5448 N N . SER A 1 673 ? 4.404 -21.876 -22.556 1.00 92.06 673 SER A N 1
ATOM 5449 C CA . SER A 1 673 ? 4.916 -23.224 -22.243 1.00 92.06 673 SER A CA 1
ATOM 5450 C C . SER A 1 673 ? 6.408 -23.246 -21.871 1.00 92.06 673 SER A C 1
ATOM 5452 O O . SER A 1 673 ? 6.854 -24.091 -21.092 1.00 92.06 673 SER A O 1
ATOM 5454 N N . VAL A 1 674 ? 7.190 -22.294 -22.395 1.00 93.62 674 VAL A N 1
ATOM 5455 C CA . VAL A 1 674 ? 8.608 -22.121 -22.054 1.00 93.62 674 VAL A CA 1
ATOM 5456 C C . VAL A 1 674 ? 8.754 -21.283 -20.784 1.00 93.62 674 VAL A C 1
ATOM 5458 O O . VAL A 1 674 ? 9.500 -21.662 -19.878 1.00 93.62 674 VAL A O 1
ATOM 5461 N N . LEU A 1 675 ? 8.041 -20.156 -20.703 1.00 94.44 675 LEU A N 1
ATOM 5462 C CA . LEU A 1 675 ? 8.129 -19.185 -19.609 1.00 94.44 675 LEU A CA 1
ATOM 5463 C C . LEU A 1 675 ? 7.621 -19.740 -18.274 1.00 94.44 675 LEU A C 1
ATOM 5465 O O . LEU A 1 675 ? 8.164 -19.381 -17.228 1.00 94.44 675 LEU A O 1
ATOM 5469 N N . SER A 1 676 ? 6.639 -20.644 -18.283 1.00 91.62 676 SER A N 1
ATOM 5470 C CA . SER A 1 676 ? 6.075 -21.257 -17.071 1.00 91.62 676 SER A CA 1
ATOM 5471 C C . SER A 1 676 ? 7.126 -21.992 -16.236 1.00 91.62 676 SER A C 1
ATOM 5473 O O . SER A 1 676 ? 7.027 -22.017 -15.010 1.00 91.62 676 SER A O 1
ATOM 5475 N N . ASN A 1 677 ? 8.182 -22.512 -16.872 1.00 91.56 677 ASN A N 1
ATOM 5476 C CA . ASN A 1 677 ? 9.303 -23.167 -16.189 1.00 91.56 677 ASN A CA 1
ATOM 5477 C C . ASN A 1 677 ? 10.066 -22.220 -15.249 1.00 91.56 677 ASN A C 1
ATOM 5479 O O . ASN A 1 677 ? 10.771 -22.669 -14.350 1.00 91.56 677 ASN A O 1
ATOM 5483 N N . TYR A 1 678 ? 9.916 -20.908 -15.437 1.00 93.19 678 TYR A N 1
ATOM 5484 C CA . TYR A 1 678 ? 10.596 -19.877 -14.661 1.00 93.19 678 TYR A CA 1
ATOM 5485 C C . TYR A 1 678 ? 9.707 -19.267 -13.571 1.00 93.19 678 TYR A C 1
ATOM 5487 O O . TYR A 1 678 ? 10.191 -18.442 -12.804 1.00 93.19 678 TYR A O 1
ATOM 5495 N N . PHE A 1 679 ? 8.426 -19.639 -13.482 1.00 90.75 679 PHE A N 1
ATOM 5496 C CA . PHE A 1 679 ? 7.472 -19.046 -12.531 1.00 90.75 679 PHE A CA 1
ATOM 5497 C C . PHE A 1 679 ? 7.557 -19.661 -11.130 1.00 90.75 679 PHE A C 1
ATOM 5499 O O . PHE A 1 679 ? 6.965 -19.137 -10.188 1.00 90.75 679 PHE A O 1
ATOM 5506 N N . GLN A 1 680 ? 8.258 -20.786 -10.996 1.00 85.44 680 GLN A N 1
ATOM 5507 C CA . GLN A 1 680 ? 8.443 -21.467 -9.721 1.00 85.44 680 GLN A CA 1
ATOM 5508 C C . GLN A 1 680 ? 9.406 -20.690 -8.820 1.00 85.44 680 GLN A C 1
ATOM 5510 O O . GLN A 1 680 ? 10.252 -19.929 -9.286 1.00 85.44 680 GLN A O 1
ATOM 5515 N N . ILE A 1 681 ? 9.314 -20.908 -7.512 1.00 81.31 681 ILE A N 1
ATOM 5516 C CA . ILE A 1 681 ? 10.258 -20.320 -6.561 1.00 81.31 681 ILE A CA 1
ATOM 5517 C C . ILE A 1 681 ? 11.642 -20.926 -6.815 1.00 81.31 681 ILE A C 1
ATOM 5519 O O . ILE A 1 681 ? 11.838 -22.135 -6.692 1.00 81.31 681 ILE A O 1
ATOM 5523 N N . GLY A 1 682 ? 12.591 -20.078 -7.213 1.00 70.38 682 GLY A N 1
ATOM 5524 C CA . GLY A 1 682 ? 13.953 -20.496 -7.528 1.00 70.38 682 GLY A CA 1
ATOM 5525 C C . GLY A 1 682 ? 14.734 -20.958 -6.301 1.00 70.38 682 GLY A C 1
ATOM 5526 O O . GLY A 1 682 ? 14.555 -20.438 -5.201 1.00 70.38 682 GLY A O 1
ATOM 5527 N N . GLN A 1 683 ? 15.674 -21.884 -6.498 1.00 74.12 683 GLN A N 1
ATOM 5528 C CA . GLN A 1 683 ? 16.681 -22.190 -5.482 1.00 74.12 683 GLN A CA 1
ATOM 5529 C C . GLN A 1 683 ? 17.761 -21.100 -5.471 1.00 74.12 683 GLN A C 1
ATOM 5531 O O . GLN A 1 683 ? 18.300 -20.739 -6.516 1.00 74.12 683 GLN A O 1
ATOM 5536 N N . TYR A 1 684 ? 18.131 -20.609 -4.290 1.00 77.00 684 TYR A N 1
ATOM 5537 C CA . TYR A 1 684 ? 19.138 -19.552 -4.105 1.00 77.00 684 TYR A CA 1
ATOM 5538 C C . TYR A 1 684 ? 20.430 -20.073 -3.455 1.00 77.00 684 TYR A C 1
ATOM 5540 O O . TYR A 1 684 ? 21.050 -19.410 -2.623 1.00 77.00 684 TYR A O 1
ATOM 5548 N N . ASN A 1 685 ? 20.868 -21.267 -3.870 1.00 75.12 685 ASN A N 1
ATOM 5549 C CA . ASN A 1 685 ? 22.020 -21.982 -3.298 1.00 75.12 685 ASN A CA 1
ATOM 5550 C C . ASN A 1 685 ? 23.329 -21.167 -3.365 1.00 75.12 685 ASN A C 1
ATOM 5552 O O . ASN A 1 685 ? 24.169 -21.249 -2.470 1.00 75.12 685 ASN A O 1
ATOM 5556 N N . ASN A 1 686 ? 23.508 -20.345 -4.407 1.00 85.06 686 ASN A N 1
ATOM 5557 C CA . ASN A 1 686 ? 24.658 -19.450 -4.529 1.00 85.06 686 ASN A CA 1
ATOM 5558 C C . ASN A 1 686 ? 24.341 -18.068 -3.935 1.00 85.06 686 ASN A C 1
ATOM 5560 O O . ASN A 1 686 ? 23.824 -17.184 -4.624 1.00 85.06 686 ASN A O 1
ATOM 5564 N N . LYS A 1 687 ? 24.723 -17.869 -2.667 1.00 86.56 687 LYS A N 1
ATOM 5565 C CA . LYS A 1 687 ? 24.506 -16.623 -1.911 1.00 86.56 687 LYS A CA 1
ATOM 5566 C C . LYS A 1 687 ? 25.026 -15.376 -2.641 1.00 86.56 687 LYS A C 1
ATOM 5568 O O . LYS A 1 687 ? 24.337 -14.360 -2.703 1.00 86.56 687 LYS A O 1
ATOM 5573 N N . ARG A 1 688 ? 26.228 -15.447 -3.225 1.00 87.88 688 ARG A N 1
ATOM 5574 C CA . ARG A 1 688 ? 26.856 -14.306 -3.916 1.00 87.88 688 ARG A CA 1
ATOM 5575 C C . ARG A 1 688 ? 26.078 -13.919 -5.171 1.00 87.88 688 ARG A C 1
ATOM 5577 O O . ARG A 1 688 ? 25.828 -12.737 -5.400 1.00 87.88 688 ARG A O 1
ATOM 5584 N N . LEU A 1 689 ? 25.698 -14.906 -5.982 1.00 89.94 689 LEU A N 1
ATOM 5585 C CA . LEU A 1 689 ? 24.888 -14.678 -7.177 1.00 89.94 689 LEU A CA 1
ATOM 5586 C C . LEU A 1 689 ? 23.498 -14.149 -6.807 1.00 89.94 689 LEU A C 1
ATOM 5588 O O . LEU A 1 689 ? 23.014 -13.214 -7.441 1.00 89.94 689 LEU A O 1
ATOM 5592 N N . TYR A 1 690 ? 22.896 -14.700 -5.752 1.00 91.88 690 TYR A N 1
ATOM 5593 C CA . TYR A 1 690 ? 21.606 -14.261 -5.242 1.00 91.88 690 TYR A CA 1
ATOM 5594 C C . TYR A 1 690 ? 21.591 -12.768 -4.908 1.00 91.88 690 TYR A C 1
ATOM 5596 O O . TYR A 1 690 ? 20.865 -12.012 -5.551 1.00 91.88 690 TYR A O 1
ATOM 5604 N N . TYR A 1 691 ? 22.455 -12.309 -4.000 1.00 91.81 691 TYR A N 1
ATOM 5605 C CA . TYR A 1 691 ? 22.482 -10.894 -3.616 1.00 91.81 691 TYR A CA 1
ATOM 5606 C C . TYR A 1 691 ? 22.920 -9.972 -4.762 1.00 91.81 691 TYR A C 1
ATOM 5608 O O . TYR A 1 691 ? 22.390 -8.867 -4.890 1.00 91.81 691 TYR A O 1
ATOM 5616 N N . LYS A 1 692 ? 23.804 -10.434 -5.666 1.00 92.00 692 LYS A N 1
ATOM 5617 C CA . LYS A 1 692 ? 24.132 -9.716 -6.914 1.00 92.00 692 LYS A CA 1
ATOM 5618 C C . LYS A 1 692 ? 22.878 -9.450 -7.750 1.00 92.00 692 LYS A C 1
ATOM 5620 O O . LYS A 1 692 ? 22.753 -8.358 -8.302 1.00 92.00 692 LYS A O 1
ATOM 5625 N N . ILE A 1 693 ? 21.976 -10.426 -7.861 1.00 94.44 693 ILE A N 1
ATOM 5626 C CA . ILE A 1 693 ? 20.742 -10.277 -8.633 1.00 94.44 693 ILE A CA 1
ATOM 5627 C C . ILE A 1 693 ? 19.728 -9.411 -7.876 1.00 94.44 693 ILE A C 1
ATOM 5629 O O . ILE A 1 693 ? 19.291 -8.396 -8.418 1.00 94.44 693 ILE A O 1
ATOM 5633 N N . ILE A 1 694 ? 19.412 -9.772 -6.628 1.00 93.75 694 ILE A N 1
ATOM 5634 C CA . ILE A 1 694 ? 18.356 -9.141 -5.825 1.00 93.75 694 ILE A CA 1
ATOM 5635 C C . ILE A 1 694 ? 18.634 -7.666 -5.548 1.00 93.75 694 ILE A C 1
ATOM 5637 O O . ILE A 1 694 ? 17.740 -6.843 -5.713 1.00 93.75 694 ILE A O 1
ATOM 5641 N N . HIS A 1 695 ? 19.873 -7.289 -5.219 1.00 95.62 695 HIS A N 1
ATOM 5642 C CA . HIS A 1 695 ? 20.200 -5.886 -4.949 1.00 95.62 695 HIS A CA 1
ATOM 5643 C C . HIS A 1 695 ? 19.892 -4.974 -6.143 1.00 95.62 695 HIS A C 1
ATOM 5645 O O . HIS A 1 695 ? 19.381 -3.870 -5.974 1.00 95.62 695 HIS A O 1
ATOM 5651 N N . SER A 1 696 ? 20.147 -5.451 -7.364 1.00 96.62 696 SER A N 1
ATOM 5652 C CA . SER A 1 696 ? 19.862 -4.680 -8.573 1.00 96.62 696 SER A CA 1
ATOM 5653 C C . SER A 1 696 ? 18.360 -4.482 -8.797 1.00 96.62 696 SER A C 1
ATOM 5655 O O . SER A 1 696 ? 17.954 -3.432 -9.296 1.00 96.62 696 SER A O 1
ATOM 5657 N N . PHE A 1 697 ? 17.535 -5.466 -8.425 1.00 97.38 697 PHE A N 1
ATOM 5658 C CA . PHE A 1 697 ? 16.082 -5.346 -8.491 1.00 97.38 697 PHE A CA 1
ATOM 5659 C C . PHE A 1 697 ? 15.510 -4.491 -7.355 1.00 97.38 697 PHE A C 1
ATOM 5661 O O . PHE A 1 697 ? 14.620 -3.689 -7.619 1.00 97.38 697 PHE A O 1
ATOM 5668 N N . ALA A 1 698 ? 16.079 -4.541 -6.146 1.00 96.75 698 ALA A N 1
ATOM 5669 C CA . ALA A 1 698 ? 15.725 -3.618 -5.064 1.00 96.75 698 ALA A CA 1
ATOM 5670 C C . ALA A 1 698 ? 15.976 -2.150 -5.474 1.00 96.75 698 ALA A C 1
ATOM 5672 O O . ALA A 1 698 ? 15.138 -1.275 -5.244 1.00 96.75 698 ALA A O 1
ATOM 5673 N N . GLN A 1 699 ? 17.089 -1.878 -6.172 1.00 98.06 699 GLN A N 1
ATOM 5674 C CA . GLN A 1 699 ? 17.364 -0.564 -6.773 1.00 98.06 699 GLN A CA 1
ATOM 5675 C C . GLN A 1 699 ? 16.290 -0.169 -7.798 1.00 98.06 699 GLN A C 1
ATOM 5677 O O . GLN A 1 699 ? 15.813 0.966 -7.780 1.00 98.06 699 GLN A O 1
ATOM 5682 N N . PHE A 1 700 ? 15.890 -1.097 -8.675 1.00 98.19 700 PHE A N 1
ATOM 5683 C CA . PHE A 1 700 ? 14.836 -0.857 -9.663 1.00 98.19 700 PHE A CA 1
ATOM 5684 C C . PHE A 1 700 ? 13.488 -0.547 -8.997 1.00 98.19 700 PHE A C 1
ATOM 5686 O O . PHE A 1 700 ? 12.876 0.471 -9.315 1.00 98.19 700 PHE A O 1
ATOM 5693 N N . GLN A 1 701 ? 13.056 -1.358 -8.028 1.00 98.00 701 GLN A N 1
ATOM 5694 C CA . GLN A 1 701 ? 11.814 -1.140 -7.279 1.00 98.00 701 GLN A CA 1
ATOM 5695 C C . GLN A 1 701 ? 11.813 0.220 -6.571 1.00 98.00 701 GLN A C 1
ATOM 5697 O O . GLN A 1 701 ? 10.805 0.924 -6.586 1.00 98.00 701 GLN A O 1
ATOM 5702 N N . SER A 1 702 ? 12.962 0.654 -6.042 1.00 97.94 702 SER A N 1
ATOM 5703 C CA . SER A 1 702 ? 13.107 2.001 -5.484 1.00 97.94 702 SER A CA 1
ATOM 5704 C C . SER A 1 702 ? 12.873 3.099 -6.511 1.00 97.94 702 SER A C 1
ATOM 5706 O O . SER A 1 702 ? 12.196 4.084 -6.208 1.00 97.94 702 SER A O 1
ATOM 5708 N N . CYS A 1 703 ? 13.430 2.952 -7.717 1.00 98.50 703 CYS A N 1
ATOM 5709 C CA . CYS A 1 703 ? 13.187 3.890 -8.808 1.00 98.50 703 CYS A CA 1
ATOM 5710 C C . CYS A 1 703 ? 11.704 3.940 -9.163 1.00 98.50 703 CYS A C 1
ATOM 5712 O O . CYS A 1 703 ? 11.176 5.041 -9.280 1.00 98.50 703 CYS A O 1
ATOM 5714 N N . VAL A 1 704 ? 11.036 2.783 -9.265 1.00 98.25 704 VAL A N 1
ATOM 5715 C CA . VAL A 1 704 ? 9.585 2.716 -9.488 1.00 98.25 704 VAL A CA 1
ATOM 5716 C C . VAL A 1 704 ? 8.853 3.511 -8.405 1.00 98.25 704 VAL A C 1
ATOM 5718 O O . VAL A 1 704 ? 8.114 4.432 -8.731 1.00 98.25 704 VAL A O 1
ATOM 5721 N N . TYR A 1 705 ? 9.126 3.243 -7.127 1.00 98.12 705 TYR A N 1
ATOM 5722 C CA . TYR A 1 705 ? 8.409 3.858 -6.008 1.00 98.12 705 TYR A CA 1
ATOM 5723 C C . TYR A 1 705 ? 8.495 5.387 -6.024 1.00 98.12 705 TYR A C 1
ATOM 5725 O O . TYR A 1 705 ? 7.478 6.079 -6.006 1.00 98.12 705 TYR A O 1
ATOM 5733 N N . PHE A 1 706 ? 9.709 5.936 -6.114 1.00 98.31 706 PHE A N 1
ATOM 5734 C CA . PHE A 1 706 ? 9.882 7.388 -6.088 1.00 98.31 706 PHE A CA 1
ATOM 5735 C C . PHE A 1 706 ? 9.478 8.063 -7.405 1.00 98.31 706 PHE A C 1
ATOM 5737 O O . PHE A 1 706 ? 9.007 9.198 -7.367 1.00 98.31 706 PHE A O 1
ATOM 5744 N N . LEU A 1 707 ? 9.610 7.410 -8.565 1.00 98.44 707 LEU A N 1
ATOM 5745 C CA . LEU A 1 707 ? 9.119 7.986 -9.824 1.00 98.44 707 LEU A CA 1
ATOM 5746 C C . LEU A 1 707 ? 7.591 7.972 -9.904 1.00 98.44 707 LEU A C 1
ATOM 5748 O O . LEU A 1 707 ? 7.032 8.934 -10.420 1.00 98.44 707 LEU A O 1
ATOM 5752 N N . MET A 1 708 ? 6.913 6.969 -9.339 1.00 98.06 708 MET A N 1
ATOM 5753 C CA . MET A 1 708 ? 5.452 6.976 -9.206 1.00 98.06 708 MET A CA 1
ATOM 5754 C C . MET A 1 708 ? 4.977 8.110 -8.288 1.00 98.06 708 MET A C 1
ATOM 5756 O O . MET A 1 708 ? 4.035 8.812 -8.650 1.00 98.06 708 MET A O 1
ATOM 5760 N N . ILE A 1 709 ? 5.667 8.357 -7.163 1.00 97.94 709 ILE A N 1
ATOM 5761 C CA . ILE A 1 709 ? 5.394 9.511 -6.281 1.00 97.94 709 ILE A CA 1
ATOM 5762 C C . ILE A 1 709 ? 5.612 10.838 -7.019 1.00 97.94 709 ILE A C 1
ATOM 5764 O O . ILE A 1 709 ? 4.792 11.753 -6.928 1.00 97.94 709 ILE A O 1
ATOM 5768 N N . LEU A 1 710 ? 6.714 10.965 -7.763 1.00 98.19 710 LEU A N 1
ATOM 5769 C CA . LEU A 1 710 ? 6.979 12.164 -8.557 1.00 98.19 710 LEU A CA 1
ATOM 5770 C C . LEU A 1 710 ? 5.890 12.372 -9.620 1.00 98.19 710 LEU A C 1
ATOM 5772 O O . LEU A 1 710 ? 5.396 13.483 -9.780 1.00 98.19 710 LEU A O 1
ATOM 5776 N N . ASN A 1 711 ? 5.495 11.306 -10.314 1.00 98.19 711 ASN A N 1
ATOM 5777 C CA . ASN A 1 711 ? 4.450 11.333 -11.330 1.00 98.19 711 ASN A CA 1
ATOM 5778 C C . ASN A 1 711 ? 3.082 11.716 -10.740 1.00 98.19 711 ASN A C 1
ATOM 5780 O O . ASN A 1 711 ? 2.388 12.542 -11.324 1.00 98.19 711 ASN A O 1
ATOM 5784 N N . SER A 1 712 ? 2.722 11.212 -9.553 1.00 97.50 712 SER A N 1
ATOM 5785 C CA . SER A 1 712 ? 1.464 11.583 -8.887 1.00 97.50 712 SER A CA 1
ATOM 5786 C C . SER A 1 712 ? 1.458 13.042 -8.421 1.00 97.50 712 SER A C 1
ATOM 5788 O O . SER A 1 712 ? 0.453 13.730 -8.560 1.00 97.50 712 SER A O 1
ATOM 5790 N N . LEU A 1 713 ? 2.590 13.554 -7.918 1.00 97.12 713 LEU A N 1
ATOM 5791 C CA . LEU A 1 713 ? 2.724 14.974 -7.557 1.00 97.12 713 LEU A CA 1
ATOM 5792 C C . LEU A 1 713 ? 2.626 15.904 -8.765 1.00 97.12 713 LEU A C 1
ATOM 5794 O O . LEU A 1 713 ? 2.257 17.061 -8.613 1.00 97.12 713 LEU A O 1
ATOM 5798 N N . LEU A 1 714 ? 2.951 15.408 -9.954 1.00 97.00 714 LEU A N 1
ATOM 5799 C CA . LEU A 1 714 ? 2.816 16.134 -11.209 1.00 97.00 714 LEU A CA 1
ATOM 5800 C C . LEU A 1 714 ? 1.421 15.982 -11.826 1.00 97.00 714 LEU A C 1
ATOM 5802 O O . LEU A 1 714 ? 1.263 16.307 -12.998 1.00 97.00 714 LEU A O 1
ATOM 5806 N N . ASP A 1 715 ? 0.423 15.504 -11.079 1.00 96.94 715 ASP A N 1
ATOM 5807 C CA . ASP A 1 715 ? -0.937 15.276 -11.584 1.00 96.94 715 ASP A CA 1
ATOM 5808 C C . ASP A 1 715 ? -0.947 14.312 -12.791 1.00 96.94 715 ASP A C 1
ATOM 5810 O O . ASP A 1 715 ? -1.518 14.581 -13.847 1.00 96.94 715 ASP A O 1
ATOM 5814 N N . PHE A 1 716 ? -0.217 13.201 -12.636 1.00 97.38 716 PHE A N 1
ATOM 5815 C CA . PHE A 1 716 ? -0.206 12.038 -13.531 1.00 97.38 716 PHE A CA 1
ATOM 5816 C C . PHE A 1 716 ? 0.029 12.370 -15.020 1.00 97.38 716 PHE A C 1
ATOM 5818 O O . PHE A 1 716 ? -0.777 12.008 -15.877 1.00 97.38 716 PHE A O 1
ATOM 5825 N N . PRO A 1 717 ? 1.144 13.041 -15.383 1.00 97.06 717 PRO A N 1
ATOM 5826 C CA . PRO A 1 717 ? 1.443 13.351 -16.779 1.00 97.06 717 PRO A CA 1
ATOM 5827 C C . PRO A 1 717 ? 1.732 12.094 -17.617 1.00 97.06 717 PRO A C 1
ATOM 5829 O O . PRO A 1 717 ? 1.646 12.149 -18.846 1.00 97.06 717 PRO A O 1
ATOM 5832 N N . PHE A 1 718 ? 2.081 10.986 -16.959 1.00 97.50 718 PHE A N 1
ATOM 5833 C CA . PHE A 1 718 ? 2.144 9.638 -17.512 1.00 97.50 718 PHE A CA 1
ATOM 5834 C C . PHE A 1 718 ? 1.219 8.714 -16.716 1.00 97.50 718 PHE A C 1
ATOM 5836 O O . PHE A 1 718 ? 1.024 8.925 -15.514 1.00 97.50 718 PHE A O 1
ATOM 5843 N N . ASP A 1 719 ? 0.706 7.664 -17.356 1.00 96.00 719 ASP A N 1
ATOM 5844 C CA . ASP A 1 719 ? -0.051 6.622 -16.659 1.00 96.00 719 ASP A CA 1
ATOM 5845 C C . ASP A 1 719 ? 0.831 5.970 -15.581 1.00 96.00 719 ASP A C 1
ATOM 5847 O O . ASP A 1 719 ? 2.039 5.779 -15.772 1.00 96.00 719 ASP A O 1
ATOM 5851 N N . GLN A 1 720 ? 0.247 5.660 -14.419 1.00 94.75 720 GLN A N 1
ATOM 5852 C CA . GLN A 1 720 ? 0.995 5.016 -13.341 1.00 94.75 720 GLN A CA 1
ATOM 5853 C C . GLN A 1 720 ? 1.427 3.600 -13.719 1.00 94.75 720 GLN A C 1
ATOM 5855 O O . GLN A 1 720 ? 0.729 2.865 -14.415 1.00 94.75 720 GLN A O 1
ATOM 5860 N N . CYS A 1 721 ? 2.593 3.209 -13.211 1.00 93.75 721 CYS A N 1
ATOM 5861 C CA . CYS A 1 721 ? 3.123 1.869 -13.403 1.00 93.75 721 CYS A CA 1
ATOM 5862 C C . CYS A 1 721 ? 2.382 0.885 -12.487 1.00 93.75 721 CYS A C 1
ATOM 5864 O O . CYS A 1 721 ? 2.573 0.915 -11.273 1.00 93.75 721 CYS A O 1
ATOM 5866 N N . ARG A 1 722 ? 1.583 -0.013 -13.068 1.00 94.38 722 ARG A N 1
ATOM 5867 C CA . ARG A 1 722 ? 0.962 -1.132 -12.344 1.00 94.38 722 ARG A CA 1
ATOM 5868 C C . ARG A 1 722 ? 1.979 -2.239 -12.110 1.00 94.38 722 ARG A C 1
ATOM 5870 O O . ARG A 1 722 ? 2.233 -3.051 -13.000 1.00 94.38 722 ARG A O 1
ATOM 5877 N N . ILE A 1 723 ? 2.633 -2.225 -10.954 1.00 95.69 723 ILE A N 1
ATOM 5878 C CA . ILE A 1 723 ? 3.820 -3.046 -10.684 1.00 95.69 723 ILE A CA 1
ATOM 5879 C C . ILE A 1 723 ? 3.573 -4.556 -10.844 1.00 95.69 723 ILE A C 1
ATOM 5881 O O . ILE A 1 723 ? 4.471 -5.272 -11.287 1.00 95.69 723 ILE A O 1
ATOM 5885 N N . GLU A 1 724 ? 2.354 -5.029 -10.588 1.00 95.62 724 GLU A N 1
ATOM 5886 C CA . GLU A 1 724 ? 1.898 -6.405 -10.814 1.00 95.62 724 GLU A CA 1
ATOM 5887 C C . GLU A 1 724 ? 1.996 -6.861 -12.275 1.00 95.62 724 GLU A C 1
ATOM 5889 O O . GLU A 1 724 ? 2.131 -8.055 -12.539 1.00 95.62 724 GLU A O 1
ATOM 5894 N N . ASN A 1 725 ? 2.026 -5.919 -13.220 1.00 95.44 725 ASN A N 1
ATOM 5895 C CA . ASN A 1 725 ? 2.187 -6.197 -14.644 1.00 95.44 725 ASN A CA 1
ATOM 5896 C C . ASN A 1 725 ? 3.644 -6.097 -15.122 1.00 95.44 725 ASN A C 1
ATOM 5898 O O . ASN A 1 725 ? 3.946 -6.447 -16.260 1.00 95.44 725 ASN A O 1
ATOM 5902 N N . PHE A 1 726 ? 4.564 -5.601 -14.294 1.00 96.62 726 PHE A N 1
ATOM 5903 C CA . PHE A 1 726 ? 5.946 -5.326 -14.709 1.00 96.62 726 PHE A CA 1
ATOM 5904 C C . PHE A 1 726 ? 6.999 -6.015 -13.840 1.00 96.62 726 PHE A C 1
ATOM 5906 O O . PHE A 1 726 ? 8.173 -6.045 -14.217 1.00 96.62 726 PHE A O 1
ATOM 5913 N N . TYR A 1 727 ? 6.609 -6.578 -12.695 1.00 97.38 727 TYR A N 1
ATOM 5914 C CA . TYR A 1 727 ? 7.538 -7.183 -11.753 1.00 97.38 727 TYR A CA 1
ATOM 5915 C C . TYR A 1 727 ? 6.964 -8.440 -11.092 1.00 97.38 727 TYR A C 1
ATOM 5917 O O . TYR A 1 727 ? 6.016 -8.384 -10.310 1.00 97.38 727 TYR A O 1
ATOM 5925 N N . LYS A 1 728 ? 7.637 -9.568 -11.332 1.00 96.06 728 LYS A N 1
ATOM 5926 C CA . LYS A 1 728 ? 7.476 -10.817 -10.584 1.00 96.06 728 LYS A CA 1
ATOM 5927 C C . LYS A 1 728 ? 8.847 -11.303 -10.131 1.00 96.06 728 LYS A C 1
ATOM 5929 O O . LYS A 1 728 ? 9.637 -11.770 -10.952 1.00 96.06 728 LYS A O 1
ATOM 5934 N N . GLY A 1 729 ? 9.150 -11.143 -8.847 1.00 94.88 729 GLY A N 1
ATOM 5935 C CA . GLY A 1 729 ? 10.485 -11.345 -8.293 1.00 94.88 729 GLY A CA 1
ATOM 5936 C C . GLY A 1 729 ? 11.068 -12.727 -8.574 1.00 94.88 729 GLY A C 1
ATOM 5937 O O . GLY A 1 729 ? 12.195 -12.833 -9.067 1.00 94.88 729 GLY A O 1
ATOM 5938 N N . SER A 1 730 ? 10.296 -13.782 -8.304 1.00 93.06 730 SER A N 1
ATOM 5939 C CA . SER A 1 730 ? 10.724 -15.175 -8.508 1.00 93.06 730 SER A CA 1
ATOM 5940 C C . SER A 1 730 ? 11.110 -15.446 -9.970 1.00 93.06 730 SER A C 1
ATOM 5942 O O . SER A 1 730 ? 12.192 -15.960 -10.267 1.00 93.06 730 SER A O 1
ATOM 5944 N N . PHE A 1 731 ? 10.263 -14.995 -10.892 1.00 95.69 731 PHE A N 1
ATOM 5945 C CA . PHE A 1 731 ? 10.453 -15.103 -12.334 1.00 95.69 731 PHE A CA 1
ATOM 5946 C C . PHE A 1 731 ? 11.685 -14.339 -12.826 1.00 95.69 731 PHE A C 1
ATOM 5948 O O . PHE A 1 731 ? 12.530 -14.892 -13.537 1.00 95.69 731 PHE A O 1
ATOM 5955 N N . LEU A 1 732 ? 11.820 -13.082 -12.402 1.00 96.62 732 LEU A N 1
ATOM 5956 C CA . LEU A 1 732 ? 12.952 -12.227 -12.747 1.00 96.62 732 LEU A CA 1
ATOM 5957 C C . LEU A 1 732 ? 14.280 -12.825 -12.271 1.00 96.62 732 LEU A C 1
ATOM 5959 O O . LEU A 1 732 ? 15.269 -12.818 -13.008 1.00 96.62 732 LEU A O 1
ATOM 5963 N N . TYR A 1 733 ? 14.302 -13.375 -11.055 1.00 95.00 733 TYR A N 1
ATOM 5964 C CA . TYR A 1 733 ? 15.472 -14.052 -10.513 1.00 95.00 733 TYR A CA 1
ATOM 5965 C C . TYR A 1 733 ? 15.875 -15.263 -11.360 1.00 95.00 733 TYR A C 1
ATOM 5967 O O . TYR A 1 733 ? 17.026 -15.351 -11.795 1.00 95.00 733 TYR A O 1
ATOM 5975 N N . ASN A 1 734 ? 14.929 -16.161 -11.645 1.00 94.31 734 ASN A N 1
ATOM 5976 C CA . ASN A 1 734 ? 15.192 -17.396 -12.384 1.00 94.31 734 ASN A CA 1
ATOM 5977 C C . ASN A 1 734 ? 15.721 -17.135 -13.797 1.00 94.31 734 ASN A C 1
ATOM 5979 O O . ASN A 1 734 ? 16.666 -17.794 -14.237 1.00 94.31 734 ASN A O 1
ATOM 5983 N N . ILE A 1 735 ? 15.155 -16.148 -14.498 1.00 94.38 735 ILE A N 1
ATOM 5984 C CA . ILE A 1 735 ? 15.655 -15.736 -15.814 1.00 94.38 735 ILE A CA 1
ATOM 5985 C C . ILE A 1 735 ? 17.087 -15.208 -15.707 1.00 94.38 735 ILE A C 1
ATOM 5987 O O . ILE A 1 735 ? 17.957 -15.643 -16.462 1.00 94.38 735 ILE A O 1
ATOM 5991 N N . CYS A 1 736 ? 17.365 -14.325 -14.744 1.00 94.88 736 CYS A N 1
ATOM 5992 C CA . CYS A 1 736 ? 18.705 -13.776 -14.541 1.00 94.88 736 CYS A CA 1
ATOM 5993 C C . CYS A 1 736 ? 19.753 -14.853 -14.229 1.00 94.88 736 CYS A C 1
ATOM 5995 O O . CYS A 1 736 ? 20.885 -14.738 -14.697 1.00 94.88 736 CYS A O 1
ATOM 5997 N N . VAL A 1 737 ? 19.397 -15.887 -13.461 1.00 93.19 737 VAL A N 1
ATOM 5998 C CA . VAL A 1 737 ? 20.289 -17.025 -13.176 1.00 93.19 737 VAL A CA 1
ATOM 5999 C C . VAL A 1 737 ? 20.621 -17.787 -14.459 1.00 93.19 737 VAL A C 1
ATOM 6001 O O . VAL A 1 737 ? 21.782 -18.101 -14.708 1.00 93.19 737 VAL A O 1
ATOM 6004 N N . GLN A 1 738 ? 19.625 -18.049 -15.304 1.00 91.50 738 GLN A N 1
ATOM 6005 C CA . GLN A 1 738 ? 19.824 -18.771 -16.565 1.00 91.50 738 GLN A CA 1
ATOM 6006 C C . GLN A 1 738 ? 20.620 -17.949 -17.593 1.00 91.50 738 GLN A C 1
ATOM 6008 O O . GLN A 1 738 ? 21.360 -18.515 -18.398 1.00 91.50 738 GLN A O 1
ATOM 6013 N N . MET A 1 739 ? 20.537 -16.620 -17.512 1.00 93.44 739 MET A N 1
ATOM 6014 C CA . MET A 1 739 ? 21.336 -15.688 -18.308 1.00 93.44 739 MET A CA 1
ATOM 6015 C C . MET A 1 739 ? 22.776 -15.482 -17.798 1.00 93.44 739 MET A C 1
ATOM 6017 O O . MET A 1 739 ? 23.513 -14.724 -18.419 1.00 93.44 739 MET A O 1
ATOM 6021 N N . GLU A 1 740 ? 23.228 -16.108 -16.699 1.00 89.81 740 GLU A N 1
ATOM 6022 C CA . GLU A 1 740 ? 24.604 -15.873 -16.201 1.00 89.81 740 GLU A CA 1
ATOM 6023 C C . GLU A 1 740 ? 25.674 -16.312 -17.211 1.00 89.81 740 GLU A C 1
ATOM 6025 O O . GLU A 1 740 ? 26.725 -15.683 -17.301 1.00 89.81 740 GLU A O 1
ATOM 6030 N N . ASN A 1 741 ? 25.388 -17.365 -17.983 1.00 83.31 741 ASN A N 1
ATOM 6031 C CA . ASN A 1 741 ? 26.356 -18.023 -18.864 1.00 83.31 741 ASN A CA 1
ATOM 6032 C C . ASN A 1 741 ? 26.045 -17.845 -20.359 1.00 83.31 741 ASN A C 1
ATOM 6034 O O . ASN A 1 741 ? 26.580 -18.580 -21.187 1.00 83.31 741 ASN A O 1
ATOM 6038 N N . CYS A 1 742 ? 25.154 -16.924 -20.726 1.00 88.25 742 CYS A N 1
ATOM 6039 C CA . CYS A 1 742 ? 24.796 -16.693 -22.122 1.00 88.25 742 CYS A CA 1
ATOM 6040 C C . CYS A 1 742 ? 24.523 -15.218 -22.407 1.00 88.25 742 CYS A C 1
ATOM 6042 O O . CYS A 1 742 ? 24.206 -14.441 -21.507 1.00 88.25 742 CYS A O 1
ATOM 6044 N N . ASP A 1 743 ? 24.652 -14.837 -23.677 1.00 90.25 743 ASP A N 1
ATOM 6045 C CA . ASP A 1 743 ? 24.257 -13.506 -24.117 1.00 90.25 743 ASP A CA 1
ATOM 6046 C C . ASP A 1 743 ? 22.736 -13.321 -23.920 1.00 90.25 743 ASP A C 1
ATOM 6048 O O . ASP A 1 743 ? 21.960 -14.147 -24.421 1.00 90.25 743 ASP A O 1
ATOM 6052 N N . PRO A 1 744 ? 22.287 -12.276 -23.196 1.00 92.31 744 PRO A N 1
ATOM 6053 C CA . PRO A 1 744 ? 20.871 -12.085 -22.903 1.00 92.31 744 PRO A CA 1
ATOM 6054 C C . PRO A 1 744 ? 20.000 -11.935 -24.153 1.00 92.31 744 PRO A C 1
ATOM 6056 O O . PRO A 1 744 ? 18.875 -12.431 -24.174 1.00 92.31 744 PRO A O 1
ATOM 6059 N N . GLU A 1 745 ? 20.502 -11.282 -25.203 1.00 91.25 745 GLU A N 1
ATOM 6060 C CA . GLU A 1 745 ? 19.735 -11.042 -26.423 1.00 91.25 745 GLU A CA 1
ATOM 6061 C C . GLU A 1 745 ? 19.526 -12.347 -27.198 1.00 91.25 745 GLU A C 1
ATOM 6063 O O . GLU A 1 745 ? 18.406 -12.645 -27.629 1.00 91.25 745 GLU A O 1
ATOM 6068 N N . ILE A 1 746 ? 20.571 -13.176 -27.297 1.00 90.88 746 ILE A N 1
ATOM 6069 C CA . ILE A 1 746 ? 20.492 -14.527 -27.870 1.00 90.88 746 ILE A CA 1
ATOM 6070 C C . ILE A 1 746 ? 19.568 -15.415 -27.030 1.00 90.88 746 ILE A C 1
ATOM 6072 O O . ILE A 1 746 ? 18.742 -16.139 -27.589 1.00 90.88 746 ILE A O 1
ATOM 6076 N N . PHE A 1 747 ? 19.666 -15.354 -25.700 1.00 93.38 747 PHE A N 1
ATOM 6077 C CA . PHE A 1 747 ? 18.813 -16.142 -24.812 1.00 93.38 747 PHE A CA 1
ATOM 6078 C C . PHE A 1 747 ? 17.332 -15.818 -25.023 1.00 93.38 747 PHE A C 1
ATOM 6080 O O . PHE A 1 747 ? 16.532 -16.729 -25.229 1.00 93.38 747 PHE A O 1
ATOM 6087 N N . VAL A 1 748 ? 16.951 -14.538 -25.031 1.00 93.38 748 VAL A N 1
ATOM 6088 C CA . VAL A 1 748 ? 15.546 -14.163 -25.241 1.00 93.38 748 VAL A CA 1
ATOM 6089 C C . VAL A 1 748 ? 15.091 -14.530 -26.653 1.00 93.38 748 VAL A C 1
ATOM 6091 O O . VAL A 1 748 ? 14.097 -15.235 -26.811 1.00 93.38 748 VAL A O 1
ATOM 6094 N N . SER A 1 749 ? 15.837 -14.110 -27.678 1.00 90.94 749 SER A N 1
ATOM 6095 C CA . SER A 1 749 ? 15.408 -14.250 -29.074 1.00 90.94 749 SER A CA 1
ATOM 6096 C C . SER A 1 749 ? 15.399 -15.688 -29.590 1.00 90.94 749 SER A C 1
ATOM 6098 O O . SER A 1 749 ? 14.597 -15.980 -30.472 1.00 90.94 749 SER A O 1
ATOM 6100 N N . ARG A 1 750 ? 16.262 -16.580 -29.075 1.00 89.25 750 ARG A N 1
ATOM 6101 C CA . ARG A 1 750 ? 16.345 -17.984 -29.522 1.00 89.25 750 ARG A CA 1
ATOM 6102 C C . ARG A 1 750 ? 15.746 -18.985 -28.545 1.00 89.25 750 ARG A C 1
ATOM 6104 O O . ARG A 1 750 ? 15.213 -19.992 -28.992 1.00 89.25 750 ARG A O 1
ATOM 6111 N N . LYS A 1 751 ? 15.855 -18.759 -27.231 1.00 90.75 751 LYS A N 1
ATOM 6112 C CA . LYS A 1 751 ? 15.399 -19.736 -26.228 1.00 90.75 751 LYS A CA 1
ATOM 6113 C C . LYS A 1 751 ? 14.001 -19.432 -25.706 1.00 90.75 751 LYS A C 1
ATOM 6115 O O . LYS A 1 751 ? 13.215 -20.360 -25.575 1.00 90.75 751 LYS A O 1
ATOM 6120 N N . LEU A 1 752 ? 13.685 -18.166 -25.419 1.00 92.31 752 LEU A N 1
ATOM 6121 C CA . LEU A 1 752 ? 12.357 -17.797 -24.908 1.00 92.31 752 LEU A CA 1
ATOM 6122 C C . LEU A 1 752 ? 11.336 -17.591 -26.033 1.00 92.31 752 LEU A C 1
ATOM 6124 O O . LEU A 1 752 ? 10.233 -18.118 -25.950 1.00 92.31 752 LEU A O 1
ATOM 6128 N N . PHE A 1 753 ? 11.711 -16.860 -27.087 1.00 93.31 753 PHE A N 1
ATOM 6129 C CA . PHE A 1 753 ? 10.827 -16.502 -28.208 1.00 93.31 753 PHE A CA 1
ATOM 6130 C C . PHE A 1 753 ? 11.289 -17.072 -29.559 1.00 93.31 753 PHE A C 1
ATOM 6132 O O . PHE A 1 753 ? 10.867 -16.594 -30.609 1.00 93.31 753 PHE A O 1
ATOM 6139 N N . GLY A 1 754 ? 12.158 -18.090 -29.556 1.00 86.81 754 GLY A N 1
ATOM 6140 C CA . GLY A 1 754 ? 12.746 -18.645 -30.785 1.00 86.81 754 GLY A CA 1
ATOM 6141 C C . GLY A 1 754 ? 11.740 -19.260 -31.755 1.00 86.81 754 GLY A C 1
ATOM 6142 O O . GLY A 1 754 ? 11.967 -19.217 -32.956 1.00 86.81 754 GLY A O 1
ATOM 6143 N N . ASN A 1 755 ? 10.621 -19.772 -31.237 1.00 86.12 755 ASN A N 1
ATOM 6144 C CA . ASN A 1 755 ? 9.533 -20.361 -32.023 1.00 86.12 755 ASN A CA 1
ATOM 6145 C C . ASN A 1 755 ? 8.275 -19.471 -32.019 1.00 86.12 755 ASN A C 1
ATOM 6147 O O . ASN A 1 755 ? 7.161 -19.983 -32.132 1.00 86.12 755 ASN A O 1
ATOM 6151 N N . SER A 1 756 ? 8.442 -18.166 -31.783 1.00 91.62 756 SER A N 1
ATOM 6152 C CA . SER A 1 756 ? 7.349 -17.209 -31.583 1.00 91.62 756 SER A CA 1
ATOM 6153 C C . SER A 1 756 ? 7.667 -15.885 -32.277 1.00 91.62 756 SER A C 1
ATOM 6155 O O . SER A 1 756 ? 8.020 -14.897 -31.627 1.00 91.62 756 SER A O 1
ATOM 6157 N N . ASP A 1 757 ? 7.587 -15.874 -33.607 1.00 90.75 757 ASP A N 1
ATOM 6158 C CA . ASP A 1 757 ? 8.055 -14.760 -34.440 1.00 90.75 757 ASP A CA 1
ATOM 6159 C C . ASP A 1 757 ? 7.357 -13.437 -34.111 1.00 90.75 757 ASP A C 1
ATOM 6161 O O . ASP A 1 757 ? 8.020 -12.401 -34.005 1.00 90.75 757 ASP A O 1
ATOM 6165 N N . SER A 1 758 ? 6.042 -13.463 -33.866 1.00 92.50 758 SER A N 1
ATOM 6166 C CA . SER A 1 758 ? 5.286 -12.248 -33.537 1.00 92.50 758 SER A CA 1
ATOM 6167 C C . SER A 1 758 ? 5.742 -11.626 -32.209 1.00 92.50 758 SER A C 1
ATOM 6169 O O . SER A 1 758 ? 5.966 -10.416 -32.127 1.00 92.50 758 SER A O 1
ATOM 6171 N N . LEU A 1 759 ? 6.007 -12.447 -31.188 1.00 92.62 759 LEU A N 1
ATOM 6172 C CA . LEU A 1 759 ? 6.553 -11.995 -29.901 1.00 92.62 759 LEU A CA 1
ATOM 6173 C C . LEU A 1 759 ? 8.007 -11.530 -30.020 1.00 92.62 759 LEU A C 1
ATOM 6175 O O . LEU A 1 759 ? 8.407 -10.558 -29.375 1.00 92.62 759 LEU A O 1
ATOM 6179 N N . ASN A 1 760 ? 8.799 -12.184 -30.870 1.00 92.62 760 ASN A N 1
ATOM 6180 C CA . ASN A 1 760 ? 10.180 -11.792 -31.130 1.00 92.62 760 ASN A CA 1
ATOM 6181 C C . ASN A 1 760 ? 10.244 -10.416 -31.821 1.00 92.62 760 ASN A C 1
ATOM 6183 O O . ASN A 1 760 ? 11.119 -9.609 -31.506 1.00 92.62 760 ASN A O 1
ATOM 6187 N N . ASN A 1 761 ? 9.282 -10.101 -32.696 1.00 92.62 761 ASN A N 1
ATOM 6188 C CA . ASN A 1 761 ? 9.144 -8.778 -33.312 1.00 92.62 761 ASN A CA 1
ATOM 6189 C C . ASN A 1 761 ? 8.804 -7.697 -32.278 1.00 92.62 761 ASN A C 1
ATOM 6191 O O . ASN A 1 761 ? 9.465 -6.653 -32.248 1.00 92.62 761 ASN A O 1
ATOM 6195 N N . VAL A 1 762 ? 7.852 -7.964 -31.374 1.00 93.00 762 VAL A N 1
ATOM 6196 C CA . VAL A 1 762 ? 7.547 -7.069 -30.241 1.00 93.00 762 VAL A CA 1
ATOM 6197 C C . VAL A 1 762 ? 8.806 -6.823 -29.409 1.00 93.00 762 VAL A C 1
ATOM 6199 O O . VAL A 1 762 ? 9.218 -5.676 -29.229 1.00 93.00 762 VAL A O 1
ATOM 6202 N N . TYR A 1 763 ? 9.475 -7.890 -28.976 1.00 94.56 763 TYR A N 1
ATOM 6203 C CA . TYR A 1 763 ? 10.701 -7.811 -28.187 1.00 94.56 763 TYR A CA 1
ATOM 6204 C C . TYR A 1 763 ? 11.802 -6.983 -28.875 1.00 94.56 763 TYR A C 1
ATOM 6206 O O . TYR A 1 763 ? 12.319 -6.033 -28.281 1.00 94.56 763 TYR A O 1
ATOM 6214 N N . LYS A 1 764 ? 12.123 -7.278 -30.141 1.00 92.62 764 LYS A N 1
ATOM 6215 C CA . LYS A 1 764 ? 13.138 -6.542 -30.915 1.00 92.62 764 LYS A CA 1
ATOM 6216 C C . LYS A 1 764 ? 12.775 -5.068 -31.076 1.00 92.62 764 LYS A C 1
ATOM 6218 O O . LYS A 1 764 ? 13.649 -4.212 -30.960 1.00 92.62 764 LYS A O 1
ATOM 6223 N N . SER A 1 765 ? 11.498 -4.755 -31.302 1.00 92.25 765 SER A N 1
ATOM 6224 C CA . SER A 1 765 ? 11.042 -3.367 -31.434 1.00 92.25 765 SER A CA 1
ATOM 6225 C C . SER A 1 765 ? 11.217 -2.564 -30.138 1.00 92.25 765 SER A C 1
ATOM 6227 O O . SER A 1 765 ? 11.691 -1.428 -30.189 1.00 92.25 765 SER A O 1
ATOM 6229 N N . ILE A 1 766 ? 10.966 -3.179 -28.975 1.00 92.31 766 ILE A N 1
ATOM 6230 C CA . ILE A 1 766 ? 11.215 -2.570 -27.659 1.00 92.31 766 ILE A CA 1
ATOM 6231 C C . ILE A 1 766 ? 12.714 -2.348 -27.433 1.00 92.31 766 ILE A C 1
ATOM 6233 O O . ILE A 1 766 ? 13.119 -1.255 -27.039 1.00 92.31 766 ILE A O 1
ATOM 6237 N N . ILE A 1 767 ? 13.555 -3.350 -27.707 1.00 91.56 767 ILE A N 1
ATOM 6238 C CA . ILE A 1 767 ? 15.013 -3.229 -27.547 1.00 91.56 767 ILE A CA 1
ATOM 6239 C C . ILE A 1 767 ? 15.582 -2.134 -28.451 1.00 91.56 767 ILE A C 1
ATOM 6241 O O . ILE A 1 767 ? 16.373 -1.308 -27.989 1.00 91.56 767 ILE A O 1
ATOM 6245 N N . ASN A 1 768 ? 15.153 -2.080 -29.713 1.00 91.00 768 ASN A N 1
ATOM 6246 C CA . ASN A 1 768 ? 15.564 -1.038 -30.649 1.00 91.00 768 ASN A CA 1
ATOM 6247 C C . ASN A 1 768 ? 15.168 0.350 -30.153 1.00 91.00 768 ASN A C 1
ATOM 6249 O O . ASN A 1 768 ? 16.002 1.256 -30.155 1.00 91.00 768 ASN A O 1
ATOM 6253 N N . LEU A 1 769 ? 13.935 0.511 -29.670 1.00 90.81 769 LEU A N 1
ATOM 6254 C CA . LEU A 1 769 ? 13.499 1.778 -29.105 1.00 90.81 769 LEU A CA 1
ATOM 6255 C C . LEU A 1 769 ? 14.347 2.176 -27.895 1.00 90.81 769 LEU A C 1
ATOM 6257 O O . LEU A 1 769 ? 14.816 3.309 -27.832 1.00 90.81 769 LEU A O 1
ATOM 6261 N N . ILE A 1 770 ? 14.579 1.266 -26.946 1.00 90.31 770 ILE A N 1
ATOM 6262 C CA . ILE A 1 770 ? 15.381 1.608 -25.770 1.00 90.31 770 ILE A CA 1
ATOM 6263 C C . ILE A 1 770 ? 16.809 1.974 -26.188 1.00 90.31 770 ILE A C 1
ATOM 6265 O O . ILE A 1 770 ? 17.341 2.963 -25.694 1.00 90.31 770 ILE A O 1
ATOM 6269 N N . ASN A 1 771 ? 17.405 1.262 -27.148 1.00 88.69 771 ASN A N 1
ATOM 6270 C CA . ASN A 1 771 ? 18.721 1.607 -27.691 1.00 88.69 771 ASN A CA 1
ATOM 6271 C C . ASN A 1 771 ? 18.767 3.026 -28.289 1.00 88.69 771 ASN A C 1
ATOM 6273 O O . ASN A 1 771 ? 19.787 3.696 -28.151 1.00 88.69 771 ASN A O 1
ATOM 6277 N N . ILE A 1 772 ? 17.677 3.494 -28.906 1.00 88.94 772 ILE A N 1
ATOM 6278 C CA . ILE A 1 772 ? 17.544 4.868 -29.420 1.00 88.94 772 ILE A CA 1
ATOM 6279 C C . ILE A 1 772 ? 17.391 5.882 -28.277 1.00 88.94 772 ILE A C 1
ATOM 6281 O O . ILE A 1 772 ? 17.934 6.984 -28.350 1.00 88.94 772 ILE A O 1
ATOM 6285 N N . LEU A 1 773 ? 16.638 5.529 -27.232 1.00 89.00 773 LEU A N 1
ATOM 6286 C CA . LEU A 1 773 ? 16.354 6.414 -26.099 1.00 89.00 773 LEU A CA 1
ATOM 6287 C C . LEU A 1 773 ? 17.507 6.510 -25.091 1.00 89.00 773 LEU A C 1
ATOM 6289 O O . LEU A 1 773 ? 17.542 7.455 -24.302 1.00 89.00 773 LEU A O 1
ATOM 6293 N N . LEU A 1 774 ? 18.439 5.553 -25.090 1.00 86.12 774 LEU A N 1
ATOM 6294 C CA . LEU A 1 774 ? 19.592 5.577 -24.199 1.00 86.12 774 LEU A CA 1
ATOM 6295 C C . LEU A 1 774 ? 20.433 6.843 -24.449 1.00 86.12 774 LEU A C 1
ATOM 6297 O O . LEU A 1 774 ? 20.867 7.093 -25.576 1.00 86.12 774 LEU A O 1
ATOM 6301 N N . PRO A 1 775 ? 20.704 7.649 -23.408 1.00 75.50 775 PRO A N 1
ATOM 6302 C CA . PRO A 1 775 ? 21.497 8.856 -23.566 1.00 75.50 775 PRO A CA 1
ATOM 6303 C C . PRO A 1 775 ? 22.927 8.510 -24.006 1.00 75.50 775 PRO A C 1
ATOM 6305 O O . PRO A 1 775 ? 23.555 7.594 -23.471 1.00 75.50 775 PRO A O 1
ATOM 6308 N N . VAL A 1 776 ? 23.461 9.273 -24.967 1.00 62.28 776 VAL A N 1
ATOM 6309 C CA . VAL A 1 776 ? 24.840 9.113 -25.455 1.00 62.28 776 VAL A CA 1
ATOM 6310 C C . VAL A 1 776 ? 25.812 9.246 -24.272 1.00 62.28 776 VAL A C 1
ATOM 6312 O O . VAL A 1 776 ? 25.700 10.219 -23.515 1.00 62.28 776 VAL A O 1
ATOM 6315 N N . PRO A 1 777 ? 26.783 8.327 -24.094 1.00 55.59 777 PRO A N 1
ATOM 6316 C CA . PRO A 1 777 ? 27.751 8.423 -23.010 1.00 55.59 777 PRO A CA 1
ATOM 6317 C C . PRO A 1 777 ? 28.480 9.768 -23.069 1.00 55.59 777 PRO A C 1
ATOM 6319 O O . PRO A 1 777 ? 29.194 10.062 -24.030 1.00 55.59 777 PRO A O 1
ATOM 6322 N N . LYS A 1 778 ? 28.335 10.603 -22.033 1.00 46.34 778 LYS A N 1
ATOM 6323 C CA . LYS A 1 778 ? 29.214 11.768 -21.877 1.00 46.34 778 LYS A CA 1
ATOM 6324 C C . LYS A 1 778 ? 30.631 11.231 -21.682 1.00 46.34 778 LYS A C 1
ATOM 6326 O O . LYS A 1 778 ? 30.885 10.543 -20.693 1.00 46.34 778 LYS A O 1
ATOM 6331 N N . LYS A 1 779 ? 31.549 11.526 -22.614 1.00 34.91 779 LYS A N 1
ATOM 6332 C CA . LYS A 1 779 ? 32.987 11.268 -22.430 1.00 34.91 779 LYS A CA 1
ATOM 6333 C C . LYS A 1 779 ? 33.376 11.799 -21.048 1.00 34.91 779 LYS A C 1
ATOM 6335 O O . LYS A 1 779 ? 33.176 12.981 -20.772 1.00 34.91 779 LYS A O 1
ATOM 6340 N N . ARG A 1 780 ? 33.870 10.926 -20.163 1.00 33.22 780 ARG A N 1
ATOM 6341 C CA . ARG A 1 780 ? 34.405 11.349 -18.864 1.00 33.22 780 ARG A CA 1
ATOM 6342 C C . ARG A 1 780 ? 35.525 12.349 -19.143 1.00 33.22 780 ARG A C 1
ATOM 6344 O O . ARG A 1 780 ? 36.513 11.984 -19.771 1.00 33.22 780 ARG A O 1
ATOM 6351 N N . ALA A 1 781 ? 35.362 13.592 -18.695 1.00 31.91 781 ALA A N 1
ATOM 6352 C CA . ALA A 1 781 ? 36.486 14.505 -18.583 1.00 31.91 781 ALA A CA 1
ATOM 6353 C C . ALA A 1 781 ? 37.475 13.861 -17.606 1.00 31.91 781 ALA A C 1
ATOM 6355 O O . ALA A 1 781 ? 37.135 13.590 -16.453 1.00 31.91 781 ALA A O 1
ATOM 6356 N N . THR A 1 782 ? 38.663 13.534 -18.098 1.00 29.09 782 THR A N 1
ATOM 6357 C CA . THR A 1 782 ? 39.800 13.124 -17.281 1.00 29.09 782 THR A CA 1
ATOM 6358 C C . THR A 1 782 ? 40.046 14.209 -16.242 1.00 29.09 782 THR A C 1
ATOM 6360 O O . THR A 1 782 ? 40.418 15.327 -16.589 1.00 29.09 782 THR A O 1
ATOM 6363 N N . ALA A 1 783 ? 39.801 13.893 -14.973 1.00 29.17 783 ALA A N 1
ATOM 6364 C CA . ALA A 1 783 ? 40.208 14.743 -13.870 1.00 29.17 783 ALA A CA 1
ATOM 6365 C C . ALA A 1 783 ? 41.741 14.729 -13.810 1.00 29.17 783 ALA A C 1
ATOM 6367 O O . ALA A 1 783 ? 42.345 13.789 -13.299 1.00 29.17 783 ALA A O 1
ATOM 6368 N N . THR A 1 784 ? 42.374 15.758 -14.365 1.00 28.50 784 THR A N 1
ATOM 6369 C CA . THR A 1 784 ? 43.754 16.115 -14.042 1.00 28.50 784 THR A CA 1
ATOM 6370 C C . THR A 1 784 ? 43.812 16.437 -12.553 1.00 28.50 784 THR A C 1
ATOM 6372 O O . THR A 1 784 ? 43.257 17.441 -12.107 1.00 28.50 784 THR A O 1
ATOM 6375 N N . GLN A 1 785 ? 44.451 15.563 -11.775 1.00 29.75 785 GLN A N 1
ATOM 6376 C CA . GLN A 1 785 ? 44.840 15.854 -10.401 1.00 29.75 785 GLN A CA 1
ATOM 6377 C C . GLN A 1 785 ? 45.858 16.999 -10.423 1.00 29.75 785 GLN A C 1
ATOM 6379 O O . GLN A 1 785 ? 47.025 16.800 -10.743 1.00 29.75 785 GLN A O 1
ATOM 6384 N N . SER A 1 786 ? 45.413 18.208 -10.094 1.00 26.41 786 SER A N 1
ATOM 6385 C CA . SER A 1 786 ? 46.298 19.308 -9.729 1.00 26.41 786 SER A CA 1
ATOM 6386 C C . SER A 1 786 ? 46.677 19.154 -8.257 1.00 26.41 786 SER A C 1
ATOM 6388 O O . SER A 1 786 ? 45.861 19.389 -7.364 1.00 26.41 786 SER A O 1
ATOM 6390 N N . THR A 1 787 ? 47.914 18.744 -7.998 1.00 27.34 787 THR A N 1
ATOM 6391 C CA . THR A 1 787 ? 48.545 18.800 -6.678 1.00 27.34 787 THR A CA 1
ATOM 6392 C C . THR A 1 787 ? 48.783 20.260 -6.291 1.00 27.34 787 THR A C 1
ATOM 6394 O O . THR A 1 787 ? 49.683 20.903 -6.829 1.00 27.34 787 THR A O 1
ATOM 6397 N N . SER A 1 788 ? 48.000 20.794 -5.354 1.00 27.22 788 SER A N 1
ATOM 6398 C CA . SER A 1 788 ? 48.311 22.058 -4.682 1.00 27.22 788 SER A CA 1
ATOM 6399 C C . SER A 1 788 ? 48.944 21.773 -3.321 1.00 27.22 788 SER A C 1
ATOM 6401 O O . SER A 1 788 ? 48.280 21.305 -2.396 1.00 27.22 788 SER A O 1
ATOM 6403 N N . ASN A 1 789 ? 50.241 22.063 -3.232 1.00 26.67 789 ASN A N 1
ATOM 6404 C CA . ASN A 1 789 ? 51.031 22.125 -2.009 1.00 26.67 789 ASN A CA 1
ATOM 6405 C C . ASN A 1 789 ? 50.396 23.074 -0.981 1.00 26.67 789 ASN A C 1
ATOM 6407 O O . ASN A 1 789 ? 50.155 24.238 -1.290 1.00 26.67 789 ASN A O 1
ATOM 6411 N N . CYS A 1 790 ? 50.246 22.620 0.264 1.00 25.25 790 CYS A N 1
ATOM 6412 C CA . CYS A 1 790 ? 50.232 23.510 1.420 1.00 25.25 790 CYS A CA 1
ATOM 6413 C C . CYS A 1 790 ? 51.116 22.903 2.513 1.00 25.25 790 CYS A C 1
ATOM 6415 O O . CYS A 1 790 ? 50.874 21.811 3.020 1.00 25.25 790 CYS A O 1
ATOM 6417 N N . SER A 1 791 ? 52.205 23.607 2.787 1.00 27.05 791 SER A N 1
ATOM 6418 C CA . SER A 1 791 ? 53.307 23.265 3.674 1.00 27.05 791 SER A CA 1
ATOM 6419 C C . SER A 1 791 ? 53.075 23.778 5.099 1.00 27.05 791 SER A C 1
ATOM 6421 O O . SER A 1 791 ? 52.499 24.853 5.264 1.00 27.05 791 SER A O 1
ATOM 6423 N N . LYS A 1 792 ? 53.587 23.024 6.095 1.00 26.69 792 LYS A N 1
ATOM 6424 C CA . LYS A 1 792 ? 54.286 23.424 7.357 1.00 26.69 792 LYS A CA 1
ATOM 6425 C C . LYS A 1 792 ? 54.080 22.363 8.477 1.00 26.69 792 LYS A C 1
ATOM 6427 O O . LYS A 1 792 ? 53.118 21.610 8.405 1.00 26.69 792 LYS A O 1
ATOM 6432 N N . PRO A 1 793 ? 54.974 22.241 9.484 1.00 29.33 793 PRO A N 1
ATOM 6433 C CA . PRO A 1 793 ? 56.260 21.537 9.419 1.00 29.33 793 PRO A CA 1
ATOM 6434 C C . PRO A 1 793 ? 56.353 20.368 10.435 1.00 29.33 793 PRO A C 1
ATOM 6436 O O . PRO A 1 793 ? 55.603 20.293 11.403 1.00 29.33 793 PRO A O 1
ATOM 6439 N N . LYS A 1 794 ? 57.310 19.455 10.221 1.00 27.66 794 LYS A N 1
ATOM 6440 C CA . LYS A 1 794 ? 57.640 18.337 11.125 1.00 27.66 794 LYS A CA 1
ATOM 6441 C C . LYS A 1 794 ? 58.544 18.798 12.282 1.00 27.66 794 LYS A C 1
ATOM 6443 O O . LYS A 1 794 ? 59.553 19.445 12.027 1.00 27.66 794 LYS A O 1
ATOM 6448 N N . GLY A 1 795 ? 58.243 18.357 13.504 1.00 26.36 795 GLY A N 1
ATOM 6449 C CA . GLY A 1 795 ? 59.193 18.164 14.612 1.00 26.36 795 GLY A CA 1
ATOM 6450 C C . GLY A 1 795 ? 58.940 16.760 15.170 1.00 26.36 795 GLY A C 1
ATOM 6451 O O . GLY A 1 795 ? 57.830 16.483 15.605 1.00 26.36 795 GLY A O 1
ATOM 6452 N N . ILE A 1 796 ? 59.758 15.762 14.819 1.00 27.08 796 ILE A N 1
ATOM 6453 C CA . ILE A 1 796 ? 60.940 15.295 15.569 1.00 27.08 796 ILE A CA 1
ATOM 6454 C C . ILE A 1 796 ? 60.547 14.843 16.976 1.00 27.08 796 ILE A C 1
ATOM 6456 O O . ILE A 1 796 ? 60.355 15.691 17.835 1.00 27.08 796 ILE A O 1
ATOM 6460 N N . ILE A 1 797 ? 60.470 13.520 17.182 1.00 26.80 797 ILE A N 1
ATOM 6461 C CA . ILE A 1 797 ? 60.891 12.800 18.399 1.00 26.80 797 ILE A CA 1
ATOM 6462 C C . ILE A 1 797 ? 60.767 11.281 18.138 1.00 26.80 797 ILE A C 1
ATOM 6464 O O . ILE A 1 797 ? 59.693 10.769 17.841 1.00 26.80 797 ILE A O 1
ATOM 6468 N N . PHE A 1 798 ? 61.918 10.604 18.247 1.00 26.34 798 PHE A N 1
ATOM 6469 C CA . PHE A 1 798 ? 62.141 9.163 18.454 1.00 26.34 798 PHE A CA 1
ATOM 6470 C C . PHE A 1 798 ? 62.117 8.180 17.266 1.00 26.34 798 PHE A C 1
ATOM 6472 O O . PHE A 1 798 ? 61.296 7.274 17.187 1.00 26.34 798 PHE A O 1
ATOM 6479 N N . ILE A 1 799 ? 63.176 8.253 16.449 1.00 26.36 799 ILE A N 1
ATOM 6480 C CA . ILE A 1 799 ? 64.010 7.075 16.129 1.00 26.36 799 ILE A CA 1
ATOM 6481 C C . ILE A 1 799 ? 65.468 7.469 16.420 1.00 26.36 799 ILE A C 1
ATOM 6483 O O . ILE A 1 799 ? 66.194 7.899 15.532 1.00 26.36 799 ILE A O 1
ATOM 6487 N N . ILE A 1 800 ? 65.874 7.392 17.692 1.00 27.73 800 ILE A N 1
ATOM 6488 C CA . ILE A 1 800 ? 67.282 7.394 18.132 1.00 27.73 800 ILE A CA 1
ATOM 6489 C C . ILE A 1 800 ? 67.391 6.415 19.310 1.00 27.73 800 ILE A C 1
ATOM 6491 O O . ILE A 1 800 ? 67.465 6.841 20.452 1.00 27.73 800 ILE A O 1
ATOM 6495 N N . ILE A 1 801 ? 67.351 5.105 19.043 1.00 29.69 801 ILE A N 1
ATOM 6496 C CA . ILE A 1 801 ? 67.951 4.066 19.912 1.00 29.69 801 ILE A CA 1
ATOM 6497 C C . ILE A 1 801 ? 68.496 2.934 19.025 1.00 29.69 801 ILE A C 1
ATOM 6499 O O . ILE A 1 801 ? 68.194 1.767 19.235 1.00 29.69 801 ILE A O 1
ATOM 6503 N N . HIS A 1 802 ? 69.274 3.244 17.981 1.00 26.61 802 HIS A N 1
ATOM 6504 C CA . HIS A 1 802 ? 70.040 2.157 17.350 1.00 26.61 802 HIS A CA 1
ATOM 6505 C C . HIS A 1 802 ? 71.415 2.479 16.779 1.00 26.61 802 HIS A C 1
ATOM 6507 O O . HIS A 1 802 ? 72.051 1.572 16.262 1.00 26.61 802 HIS A O 1
ATOM 6513 N N . LEU A 1 803 ? 71.936 3.699 16.932 1.00 26.39 803 LEU A N 1
ATOM 6514 C CA . LEU A 1 803 ? 73.273 4.039 16.427 1.00 26.39 803 LEU A CA 1
ATOM 6515 C C . LEU A 1 803 ? 74.062 4.954 17.384 1.00 26.39 803 LEU A C 1
ATOM 6517 O O . LEU A 1 803 ? 74.727 5.886 16.959 1.00 26.39 803 LEU A O 1
ATOM 6521 N N . ILE A 1 804 ? 74.027 4.638 18.683 1.00 29.20 804 ILE A N 1
ATOM 6522 C CA . ILE A 1 804 ? 75.205 4.783 19.559 1.00 29.20 804 ILE A CA 1
ATOM 6523 C C . ILE A 1 804 ? 75.586 3.362 19.985 1.00 29.20 804 ILE A C 1
ATOM 6525 O O . ILE A 1 804 ? 75.372 2.915 21.105 1.00 29.20 804 ILE A O 1
ATOM 6529 N N . LEU A 1 805 ? 76.053 2.617 18.986 1.00 29.69 805 LEU A N 1
ATOM 6530 C CA . LEU A 1 805 ? 76.936 1.462 19.137 1.00 29.69 805 LEU A CA 1
ATOM 6531 C C . LEU A 1 805 ? 78.167 1.622 18.231 1.00 29.69 805 LEU A C 1
ATOM 6533 O O . LEU A 1 805 ? 78.837 0.647 17.927 1.00 29.69 805 LEU A O 1
ATOM 6537 N N . PHE A 1 806 ? 78.481 2.853 17.812 1.00 28.52 806 PHE A N 1
ATOM 6538 C CA . PHE A 1 806 ? 79.738 3.179 17.145 1.00 28.52 806 PHE A CA 1
ATOM 6539 C C . PHE A 1 806 ? 80.130 4.637 17.429 1.00 28.52 806 PHE A C 1
ATOM 6541 O O . PHE A 1 806 ? 79.647 5.543 16.758 1.00 28.52 806 PHE A O 1
ATOM 6548 N N . LYS A 1 807 ? 81.057 4.777 18.388 1.00 26.36 807 LYS A N 1
ATOM 6549 C CA . LYS A 1 807 ? 81.842 5.961 18.791 1.00 26.36 807 LYS A CA 1
ATOM 6550 C C . LYS A 1 807 ? 81.137 7.102 19.518 1.00 26.36 807 LYS A C 1
ATOM 6552 O O . LYS A 1 807 ? 80.278 7.777 18.919 1.00 26.36 807 LYS A O 1
#

Radius of gyration: 34.89 Å; chains: 1; bounding box: 132×88×104 Å

Sequence (807 aa):
MSSSFFPAQQIVRTGGRSNGSLLDAHLVQRTVFGEGFHPSTYGGTQHGGRSVVPTITGCTAQKCFLFVDSFAQEHHSIRQLFLTCVQQLEFYYHLRFSYDSSLQLMKTHDLANEEALYGHFHISQLDGLCDCVSLQFTLNRCLLVHFKVYLLKIVIDLVSLVSMGIPGLTSFINRNSTQYFENLKLKDTLVIIDGYALTNFLYRLYENQTSAFGGDYDIIAKVYIDFINLFTRCNVIPIFVFDGAYEQRKMETIMSRMSQRIQSYGQPIKTAECMPMFGSDVIFDILNDMDIPHVNCDFEADAEIVALAKLLNCPVISRDSDFYINTVPYIPLDKIIIDFNSNVKVINCQVYKVEKLLSEFGGLNVDYLPLVAALLGNDYIRPDTFSSLLRLNQGCFNCGLKLKRITEWLRKQQDIKSAILNMTYNLSRNSGYIENQINNIINDYKNINSKYLSFILQYKKMSTYQDQLRHLKSNEKSILPPWLEYHYRRGTVNAEVMTIITLKKIFFKVQIEDYEKSPYYEITFKIVEKINGLLFGKGDSIPSLGRKNGLNIGQYKIKRYITNPYVPLADLNKSELNYRKNIILNLVGIKKIDGVPKEWELFVLILIYWAVHTNNIKSKHMYALIVCAITFNVIKKIETDPKNEKTEDIKDKNIIKENITQVNKEDCIKAMSVLSNYFQIGQYNNKRLYYKIIHSFAQFQSCVYFLMILNSLLDFPFDQCRIENFYKGSFLYNICVQMENCDPEIFVSRKLFGNSDSLNNVYKSIINLINILLPVPKKRATATQSTSNCSKPKGIIFIIIHLILFK

Secondary structure (DSSP, 8-state):
----------------------------------------------------------TTHHHHHHHHHHHHTS-HHHHHHHHHHHHHHHHHHHHHHHHHHHHHHTTS-----SSS---S--TTSSHHHHHHHHHHHHHHHHHHHHHHHHHHHHHHHHHHT--SSSTTHHHHHHHTHHHHEEEEEE-SEEEEEEHHHHHHHHHHHH--SGGGGT-BHHHHHHHHHHHHHHHHTTTEEEEEEE--SPPGGGHHHHHHHHHHHHHHHTSSS--TT---TTTTTHHHHHHHHTT--EEE-SS--HHHHHHHHHHTT--EEES-SGGGGSSS-EEEGGGB---SS---S-EEEEEE-HHHHHHHTT---GGGHHHHHHHH--SSS-TTTTTTTTTPPTT---HHHHHHHHHHHHTT-SSHHHHHHHHHTT-SSSHHHHHHHHHHHHHHHH----SSHHHHTTSGGGHHHHHHHTT----PPPSS-HHHHHHHHTTSS-THHHHHHHHS-EEPPP-S--TTSSPGGGGGHHHHHHHHHHHH-SEEEEEEEEEEETTEEEEEEEEE--PSSP--GGGGGGS-HHHHHHHHHHHHT-S---SS-HHHHHHHHHHHHHHHHHT-TT-HHHHHHHHHHHIIIIIHHHHH-TT---------S-HHHHHHHT--HHHHHHHHHHHGGGSSPPP---HHHHHHHHHHHHHHHHHHHHHHHHHHHTT-SS----GGGT-BHHHHHHHHHHGGGS-HHHIIIIIISTT-HHHHHHHHHHHHHHHHHSPPPPPPP-------------------SSS-S--

pLDDT: mean 75.15, std 26.92, range [21.02, 98.62]

Orga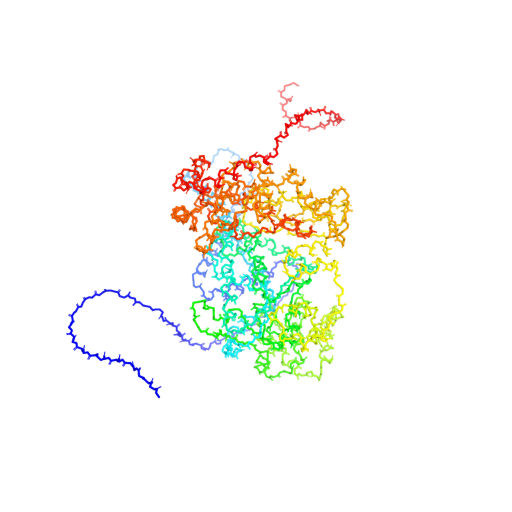nism: Aphis glycines (NCBI:txid307491)

InterPro domains:
  IPR006084 XPG/Rad2 endonuclease [PR00853] (238-257)
  IPR006084 XPG/Rad2 endonuclease [PR00853] (287-304)
  IPR006084 XPG/Rad2 endonuclease [PR00853] (369-384)
  IPR006085 XPG, N-terminal [PF00752] (164-261)
  IPR026832 Asteroid [PTHR15665] (164-780)
  IPR029060 PIN-like domain superfamily [SSF88723] (164-362)
  IPR060554 Asteroid, C-terminal domain [PF27698] (599-775)

Foldseek 3Di:
DDDDDDDDDDDDDDDDDDDDDDDDDDDDDDDDDDDDDDDDDDDDDDDDDDDDDDDPDDPPPVVVVVVVVVVCVVDVVVVVVVVVVVVVVVVVVVVVVVVVVVVVVVVPDDDDDDDDDPDDDDPPPVVVVVVVVVVVVVVVVVVVVVVVVVVVVVVVVVVVLPDAAQRCLVVVCVVVVVQFKDKDKDALAEEEEAQVQVLQVLLLVPPDLLQLLLHQVLSLLVSLLLVCCLQVLRVYQYAYEYFFAEDPLCVVVLVSVQLVLLVVLLDPDDRSNHQHPCSSQLNLVVCVVVLRHYFYDLGDCPLQSQLVCLLRVHAYEGQHSVCLLAQGKYFYPVQWDDDSPDPDSIIIGMIGGNQSVQVVLPHDPNLCSLVLSLQSDHSQHHNCLCCVVLVHDPPDDDSVSSSNSSSVSRVPAPDPVSVLCVSLVPVPPCSVVSSVVSVVSSVSNVNNAHQCPVVSCVGPSNVVVCVVCVVRHDPDDDPAAPVLNNCNTSSLAPSQLSNCLPVVEAEDDDGNAPLQDAALLVLCLLLVLASQCQAPNFDWFGWYWHDGHRSDIDIDTRGNDDDPPHDHLNCLQVDDLVVLVCRLCVSLPFDDDDQDPLLCRLVLSLLSSLCVSVVCVQHLLSLLLLVLLCLQVQLVVCVVDVPPPQDPPPVPVHQLVVLSSVFDNVLSVVLCVLLVVQLDQDDPPPVVLSNVQSSSVSSSVSSLVSSSNSCVSSVNSGNRHSCSSRDRSSSSSSSNVVCPPHRSLCCCCCPNRVVGVSSSSSSVSSSVSSVVRNDDDDDPDPPDDDDDDDDDDDDDDDPPDDPPPDD